Protein AF-A0A970UJW7-F1 (afdb_monomer_lite)

Secondary structure (DSSP, 8-state):
--EEEEE--SHHIIIIIIHHHHHTT-EEEEEES-HHHHHHHHHHSEEEEEEE-SS-EEEEEEESEEEEETT-HHHHHHHHHT-SEEEE-S-TTTHHHHHHHHHHHHHHHHHH-TTS-EEEEE-SS-TTHHHHHHHHHGGGSPTT--HHHHEEEEEEE-----PPPPSS-TTEEEE-S---EEEEGGG-SSPPP--TTEEEESSHHHHHHHIIIIIIHHHHHHHHHHHHH-TT--BHHHHHTSHHHHHHHHHHHHHHHHHHHHH-TTT--HHHHHHHHHHHHHHHT-GGG--BHHHHH--HHHHTSTTSTTHHHHHHHTTTT---HHHHHHHHHHHT-----TTSPPPHHHHHHHHHHTT--HHHHHHHHHT--GGGS-HHHHHHHHHHHHHHTS--EEEE--SSSBHHHHHTTSTT--B--TTTTSS-SS--EEEESS-TT----HHHHHHH-HHHHHTTEEETTT-BPPTT-EEEEE--GGGB--S----PPPGGG-----------S-EEEEEEE-SSEEEEEEEETTTTEEEEEEEEE-GGGGG-SSHHHHHHHHHH-TTHHHHHHHHHHHHHHHHHHHHHHHTT--GGGEEEEEEEE-HHHHHHHHT---GGGSSTTT--S--S-EEEETTTTT-SS-TT-EEEE---SSSS--HHHHHHHHHTTGGGT---EEEEEESSSEEEEEE-SS-EEEEEE---TTTTTSSSTTB--S-TTEEEEEEEEETTEEEEEEGGGPPP-EE-HHHHHHHHHHHHHTTSB-TTS-B---TT-TTEEEETTEEEEEEETTEEEEHHHHHHHHHHHHHHHHHHHHHHHHTT--GGG-SEEEEESTTGGG--HHHHHHHTSS-S--GGGEEE-S-HHHHHHHHHHH-HHHHHHHHHHHHHEEE---TT-HHHHHHHHHHTSPP---

Radius of gyration: 37.45 Å; chains: 1; bounding box: 83×66×112 Å

Structure (mmCIF, N/CA/C/O backbone):
data_AF-A0A970UJW7-F1
#
_entry.id   AF-A0A970UJW7-F1
#
loop_
_atom_site.group_PDB
_atom_site.id
_atom_site.type_symbol
_atom_site.label_atom_id
_atom_site.label_alt_id
_atom_site.label_comp_id
_atom_site.label_asym_id
_atom_site.label_entity_id
_atom_site.label_seq_id
_atom_site.pdbx_PDB_ins_code
_atom_site.Cartn_x
_atom_site.Cartn_y
_atom_site.Cartn_z
_atom_site.occupancy
_atom_site.B_iso_or_equiv
_atom_site.auth_seq_id
_atom_site.auth_comp_id
_atom_site.auth_asym_id
_atom_site.auth_atom_id
_atom_site.pdbx_PDB_model_num
ATOM 1 N N . MET A 1 1 ? 30.690 -14.635 -55.966 1.00 75.75 1 MET A N 1
ATOM 2 C CA . MET A 1 1 ? 30.508 -14.390 -54.520 1.00 75.75 1 MET A CA 1
ATOM 3 C C . MET A 1 1 ? 29.523 -13.245 -54.406 1.00 75.75 1 MET A C 1
ATOM 5 O O . MET A 1 1 ? 29.671 -12.319 -55.196 1.00 75.75 1 MET A O 1
ATOM 9 N N . LYS A 1 2 ? 28.499 -13.342 -53.548 1.00 92.44 2 LYS A N 1
ATOM 10 C CA . LYS A 1 2 ? 27.541 -12.240 -53.379 1.00 92.44 2 LYS A CA 1
ATOM 11 C C . LYS A 1 2 ? 28.240 -11.063 -52.690 1.00 92.44 2 LYS A C 1
ATOM 13 O O . LYS A 1 2 ? 29.113 -11.300 -51.856 1.00 92.44 2 LYS A O 1
ATOM 18 N N . ARG A 1 3 ? 27.886 -9.827 -53.028 1.00 96.19 3 ARG A N 1
ATOM 19 C CA . ARG A 1 3 ? 28.510 -8.606 -52.506 1.00 96.19 3 ARG A CA 1
ATOM 20 C C . ARG A 1 3 ? 27.534 -7.785 -51.673 1.00 96.19 3 ARG A C 1
ATOM 22 O O . ARG A 1 3 ? 26.486 -7.373 -52.171 1.00 96.19 3 ARG A O 1
ATOM 29 N N . LEU A 1 4 ? 27.923 -7.492 -50.434 1.00 97.62 4 LEU A N 1
ATOM 30 C CA . LEU A 1 4 ? 27.293 -6.465 -49.607 1.00 97.62 4 LEU A CA 1
ATOM 31 C C . LEU A 1 4 ? 28.102 -5.174 -49.736 1.00 97.62 4 LEU A C 1
ATOM 33 O O . LEU A 1 4 ? 29.310 -5.170 -49.497 1.00 97.62 4 LEU A O 1
ATOM 37 N N . VAL A 1 5 ? 27.427 -4.066 -50.022 1.00 98.31 5 VAL A N 1
ATOM 38 C CA . VAL A 1 5 ? 27.988 -2.732 -49.789 1.00 98.31 5 VAL A CA 1
ATOM 39 C C . VAL A 1 5 ? 27.398 -2.181 -48.494 1.00 98.31 5 VAL A C 1
ATOM 41 O O . VAL A 1 5 ? 26.182 -2.102 -48.354 1.00 98.31 5 VAL A O 1
ATOM 44 N N . GLN A 1 6 ? 28.247 -1.813 -47.539 1.00 97.88 6 GLN A N 1
ATOM 45 C CA . GLN A 1 6 ? 27.854 -1.257 -46.243 1.00 97.88 6 GLN A CA 1
ATOM 46 C C . GLN A 1 6 ? 28.315 0.201 -46.152 1.00 97.88 6 GLN A C 1
ATOM 48 O O . GLN A 1 6 ? 29.497 0.487 -45.954 1.00 97.88 6 GLN A O 1
ATOM 53 N N . TRP A 1 7 ? 27.379 1.140 -46.288 1.00 97.44 7 TRP A N 1
ATOM 54 C CA . TRP A 1 7 ? 27.663 2.565 -46.163 1.00 97.44 7 TRP A CA 1
ATOM 55 C C . TRP A 1 7 ? 27.687 2.975 -44.691 1.00 97.44 7 TRP A C 1
ATOM 57 O O . TRP A 1 7 ? 26.668 2.940 -44.001 1.00 97.44 7 TRP A O 1
ATOM 67 N N . GLY A 1 8 ? 28.862 3.379 -44.218 1.00 95.56 8 GLY A N 1
ATOM 68 C CA . GLY A 1 8 ? 29.163 3.633 -42.817 1.00 95.56 8 GLY A CA 1
ATOM 69 C C . GLY A 1 8 ? 29.871 2.431 -42.209 1.00 95.56 8 GLY A C 1
ATOM 70 O O . GLY A 1 8 ? 29.252 1.399 -41.936 1.00 95.56 8 GLY A O 1
ATOM 71 N N . ALA A 1 9 ? 31.168 2.586 -41.961 1.00 94.31 9 ALA A N 1
ATOM 72 C CA . ALA A 1 9 ? 32.013 1.586 -41.330 1.00 94.31 9 ALA A CA 1
ATOM 73 C C . ALA A 1 9 ? 32.085 1.781 -39.812 1.00 94.31 9 ALA A C 1
ATOM 75 O O . ALA A 1 9 ? 33.018 1.297 -39.196 1.00 94.31 9 ALA A O 1
ATOM 76 N N . GLY A 1 10 ? 31.145 2.492 -39.184 1.00 90.62 10 GLY A N 1
ATOM 77 C CA . GLY A 1 10 ? 31.131 2.711 -37.736 1.00 90.62 10 GLY A CA 1
ATOM 78 C C . GLY A 1 10 ? 30.776 1.461 -36.920 1.00 90.62 10 GLY A C 1
ATOM 79 O O . GLY A 1 10 ? 30.795 0.330 -37.407 1.00 90.62 10 GLY A O 1
ATOM 80 N N . ASN A 1 11 ? 30.388 1.680 -35.661 1.00 88.56 11 ASN A N 1
ATOM 81 C CA . ASN A 1 11 ? 30.109 0.608 -34.703 1.00 88.56 11 ASN A CA 1
ATOM 82 C C . ASN A 1 11 ? 29.114 -0.438 -35.232 1.00 88.56 11 ASN A C 1
ATOM 84 O O . ASN A 1 11 ? 29.439 -1.621 -35.258 1.00 88.56 11 ASN A O 1
ATOM 88 N N . ILE A 1 12 ? 27.929 -0.017 -35.687 1.00 90.56 12 ILE A N 1
ATOM 89 C CA . ILE A 1 12 ? 26.898 -0.928 -36.220 1.00 90.56 12 ILE A CA 1
ATOM 90 C C . ILE A 1 12 ? 27.333 -1.554 -37.551 1.00 90.56 12 ILE A C 1
ATOM 92 O O . ILE A 1 12 ? 27.128 -2.747 -37.766 1.00 90.56 12 ILE A O 1
ATOM 96 N N . GLY A 1 13 ? 27.994 -0.782 -38.415 1.00 93.56 13 GLY A N 1
ATOM 97 C CA . GLY A 1 13 ? 28.493 -1.274 -39.696 1.00 93.56 13 GLY A CA 1
ATOM 98 C C . GLY A 1 13 ? 29.444 -2.459 -39.529 1.00 93.56 13 GLY A C 1
ATOM 99 O O . GLY A 1 13 ? 29.228 -3.498 -40.146 1.00 93.56 13 GLY A O 1
ATOM 100 N N . ARG A 1 14 ? 30.462 -2.342 -38.665 1.00 93.50 14 ARG A N 1
ATOM 101 C CA . ARG A 1 14 ? 31.466 -3.403 -38.457 1.00 93.50 14 ARG A CA 1
ATOM 102 C C . ARG A 1 14 ? 31.015 -4.481 -37.475 1.00 93.50 14 ARG A C 1
ATOM 104 O O . ARG A 1 14 ? 31.107 -5.663 -37.787 1.00 93.50 14 ARG A O 1
ATOM 111 N N . SER A 1 15 ? 30.506 -4.114 -36.300 1.00 90.81 15 SER A N 1
ATOM 112 C CA . SER A 1 15 ? 30.177 -5.105 -35.258 1.00 90.81 15 SER A CA 1
ATOM 113 C C . SER A 1 15 ? 28.852 -5.841 -35.478 1.00 90.81 15 SER A C 1
ATOM 115 O O . SER A 1 15 ? 28.476 -6.669 -34.654 1.00 90.81 15 SER A O 1
ATOM 117 N N . PHE A 1 16 ? 28.105 -5.510 -36.537 1.00 92.25 16 PHE A N 1
ATOM 118 C CA . PHE A 1 16 ? 26.805 -6.120 -36.784 1.00 92.25 16 PHE A CA 1
ATOM 119 C C . PHE A 1 16 ? 26.574 -6.454 -38.255 1.00 92.25 16 PHE A C 1
ATOM 121 O O . PHE A 1 16 ? 26.689 -7.618 -38.626 1.00 92.25 16 PHE A O 1
ATOM 128 N N . ILE A 1 17 ? 26.297 -5.466 -39.112 1.00 94.31 17 ILE A N 1
ATOM 129 C CA . ILE A 1 17 ? 25.875 -5.751 -40.493 1.00 94.31 17 ILE A CA 1
ATOM 130 C C . ILE A 1 17 ? 27.000 -6.418 -41.292 1.00 94.31 17 ILE A C 1
ATOM 132 O O . ILE A 1 17 ? 26.818 -7.505 -41.836 1.00 94.31 17 ILE A O 1
ATOM 136 N N . GLY A 1 18 ? 28.187 -5.809 -41.314 1.00 94.56 18 GLY A N 1
ATOM 137 C CA . GLY A 1 18 ? 29.350 -6.360 -42.003 1.00 94.56 18 GLY A CA 1
ATOM 138 C C . GLY A 1 18 ? 29.734 -7.739 -41.472 1.00 94.56 18 GLY A C 1
ATOM 139 O O . GLY A 1 18 ? 29.994 -8.642 -42.261 1.00 94.56 18 GLY A O 1
ATOM 140 N N . GLN A 1 19 ? 29.665 -7.937 -40.152 1.00 93.62 19 GLN A N 1
ATOM 141 C CA . GLN A 1 19 ? 29.928 -9.230 -39.523 1.00 93.62 19 GLN A CA 1
ATOM 142 C C . GLN A 1 19 ? 28.937 -10.311 -39.981 1.00 93.62 19 GLN A C 1
ATOM 144 O O . GLN A 1 19 ? 29.374 -11.400 -40.352 1.00 93.62 19 GLN A O 1
ATOM 149 N N . ILE A 1 20 ? 27.625 -10.036 -39.964 1.00 94.00 20 ILE A N 1
ATOM 150 C CA . ILE A 1 20 ? 26.590 -11.002 -40.375 1.00 94.00 20 ILE A CA 1
ATOM 151 C C . ILE A 1 20 ? 26.836 -11.452 -41.813 1.00 94.00 20 ILE A C 1
ATOM 153 O O . ILE A 1 20 ? 26.930 -12.647 -42.087 1.00 94.00 20 ILE A O 1
ATOM 157 N N . PHE A 1 21 ? 26.981 -10.505 -42.736 1.00 95.31 21 PHE A N 1
ATOM 158 C CA . PHE A 1 21 ? 27.088 -10.837 -44.153 1.00 95.31 21 PHE A CA 1
ATOM 159 C C . PHE A 1 21 ? 28.432 -11.492 -44.495 1.00 95.31 21 PHE A C 1
ATOM 161 O O . PHE A 1 21 ? 28.446 -12.495 -45.210 1.00 95.31 21 PHE A O 1
ATOM 168 N N . ALA A 1 22 ? 29.550 -11.012 -43.940 1.00 94.12 22 ALA A N 1
ATOM 169 C CA . ALA A 1 22 ? 30.861 -11.625 -44.165 1.00 94.12 22 ALA A CA 1
ATOM 170 C C . ALA A 1 22 ? 30.903 -13.089 -43.688 1.00 94.12 22 ALA A C 1
ATOM 172 O O . ALA A 1 22 ? 31.384 -13.966 -44.409 1.00 94.12 22 ALA A O 1
ATOM 173 N N . ARG A 1 23 ? 30.331 -13.387 -42.510 1.00 92.06 23 ARG A N 1
ATOM 174 C CA . ARG A 1 23 ? 30.254 -14.762 -41.973 1.00 92.06 23 ARG A CA 1
ATOM 175 C C . ARG A 1 23 ? 29.364 -15.685 -42.800 1.00 92.06 23 ARG A C 1
ATOM 177 O O . ARG A 1 23 ? 29.604 -16.888 -42.827 1.00 92.06 23 ARG A O 1
ATOM 184 N N . ASN A 1 24 ? 28.381 -15.125 -43.497 1.00 93.12 24 ASN A N 1
ATOM 185 C CA . ASN A 1 24 ? 27.511 -15.852 -44.419 1.00 93.12 24 ASN A CA 1
ATOM 186 C C . ASN A 1 24 ? 28.044 -15.828 -45.873 1.00 93.12 24 ASN A C 1
ATOM 188 O O . ASN A 1 24 ? 27.298 -16.065 -46.822 1.00 93.12 24 ASN A O 1
ATOM 192 N N . GLY A 1 25 ? 29.345 -15.566 -46.062 1.00 93.06 25 GLY A N 1
ATOM 193 C CA . GLY A 1 25 ? 30.046 -15.749 -47.337 1.00 93.06 25 GLY A CA 1
ATOM 194 C C . GLY A 1 25 ? 29.919 -14.598 -48.338 1.00 93.06 25 GLY A C 1
ATOM 195 O O . GLY A 1 25 ? 30.196 -14.801 -49.524 1.00 93.06 25 GLY A O 1
ATOM 196 N N . TYR A 1 26 ? 29.507 -13.407 -47.895 1.00 95.56 26 TYR A N 1
ATOM 197 C CA . TYR A 1 26 ? 29.498 -12.211 -48.739 1.00 95.56 26 TYR A CA 1
ATOM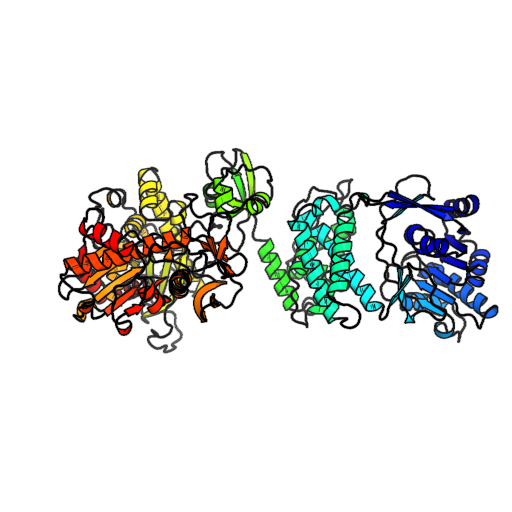 198 C C . TYR A 1 26 ? 30.879 -11.544 -48.781 1.00 95.56 26 TYR A C 1
ATOM 200 O O . TYR A 1 26 ? 31.595 -11.499 -47.785 1.00 95.56 26 TYR A O 1
ATOM 208 N N . ASP A 1 27 ? 31.217 -10.979 -49.939 1.00 96.62 27 ASP A N 1
ATOM 209 C CA . ASP A 1 27 ? 32.275 -9.975 -50.093 1.00 96.62 27 ASP A CA 1
ATOM 210 C C . ASP A 1 27 ? 31.738 -8.639 -49.556 1.00 96.62 27 ASP A C 1
ATOM 212 O O . ASP A 1 27 ? 30.766 -8.108 -50.104 1.00 96.62 27 ASP A O 1
ATOM 216 N N . VAL A 1 28 ? 32.303 -8.124 -48.460 1.00 97.75 28 VAL A N 1
ATOM 217 C CA . VAL A 1 28 ? 31.799 -6.904 -47.803 1.00 97.75 28 VAL A CA 1
ATOM 218 C C . VAL A 1 28 ? 32.667 -5.705 -48.166 1.00 97.75 28 VAL A C 1
ATOM 220 O O . VAL A 1 28 ? 33.861 -5.659 -47.865 1.00 97.75 28 VAL A O 1
ATOM 223 N N . VAL A 1 29 ? 32.047 -4.696 -48.775 1.00 98.25 29 VAL A N 1
ATOM 224 C CA . VAL A 1 29 ? 32.692 -3.432 -49.139 1.00 98.25 29 VAL A CA 1
ATOM 225 C C . VAL A 1 29 ? 32.125 -2.310 -48.277 1.00 98.25 29 VAL A C 1
ATOM 227 O O . VAL A 1 29 ? 30.959 -1.938 -48.411 1.00 98.25 29 VAL A O 1
ATOM 230 N N . PHE A 1 30 ? 32.947 -1.752 -47.396 1.00 98.25 30 PHE A N 1
ATOM 231 C CA . PHE A 1 30 ? 32.583 -0.590 -46.593 1.00 98.25 30 PHE A CA 1
ATOM 232 C C . PHE A 1 30 ? 32.739 0.712 -47.383 1.00 98.25 30 PHE A C 1
ATOM 234 O O . PHE A 1 30 ? 33.662 0.848 -48.182 1.00 98.25 30 PHE A O 1
ATOM 241 N N . ILE A 1 31 ? 31.882 1.698 -47.126 1.00 98.00 31 ILE A N 1
ATOM 242 C CA . ILE A 1 31 ? 32.073 3.081 -47.588 1.00 98.00 31 ILE A CA 1
ATOM 243 C C . ILE A 1 31 ? 32.186 3.979 -46.359 1.00 98.00 31 ILE A C 1
ATOM 245 O O . ILE A 1 31 ? 31.243 4.042 -45.568 1.00 98.00 31 ILE A O 1
ATOM 249 N N . ASP A 1 32 ? 33.309 4.680 -46.203 1.00 96.25 32 ASP A N 1
ATOM 250 C CA . ASP A 1 32 ? 33.525 5.609 -45.088 1.00 96.25 32 ASP A CA 1
ATOM 251 C C . ASP A 1 32 ? 34.419 6.791 -45.492 1.00 96.25 32 ASP A C 1
ATOM 253 O O . ASP A 1 32 ? 35.177 6.705 -46.456 1.00 96.25 32 ASP A O 1
ATOM 257 N N . ILE A 1 33 ? 34.308 7.906 -44.774 1.00 94.44 33 ILE A N 1
ATOM 258 C CA . ILE A 1 33 ? 35.122 9.112 -44.995 1.00 94.44 33 ILE A CA 1
ATOM 259 C C . ILE A 1 33 ? 36.396 9.119 -44.141 1.00 94.44 33 ILE A C 1
ATOM 261 O O . ILE A 1 33 ? 37.294 9.922 -44.395 1.00 94.44 33 ILE A O 1
ATOM 265 N N . ASP A 1 34 ? 36.485 8.252 -43.127 1.00 94.19 34 ASP A N 1
ATOM 266 C CA . ASP A 1 34 ? 37.710 8.055 -42.356 1.00 94.19 34 ASP A CA 1
ATOM 267 C C . ASP A 1 34 ? 38.746 7.302 -43.206 1.00 94.19 34 ASP A C 1
ATOM 269 O O . ASP A 1 34 ? 38.757 6.072 -43.300 1.00 94.19 34 ASP A O 1
ATOM 273 N N . THR A 1 35 ? 39.634 8.062 -43.847 1.00 93.19 35 THR A N 1
ATOM 274 C CA . THR A 1 35 ? 40.662 7.522 -44.743 1.00 93.19 35 THR A CA 1
ATOM 275 C C . THR A 1 35 ? 41.664 6.623 -44.019 1.00 93.19 35 THR A C 1
ATOM 277 O O . THR A 1 35 ? 42.193 5.691 -44.629 1.00 93.19 35 THR A O 1
ATOM 280 N N . THR A 1 36 ? 41.908 6.834 -42.722 1.00 93.50 36 THR A N 1
ATOM 281 C CA . THR A 1 36 ? 42.771 5.957 -41.921 1.00 93.50 36 THR A CA 1
ATOM 282 C C . THR A 1 36 ? 42.134 4.580 -41.780 1.00 93.50 36 THR A C 1
ATOM 284 O O . THR A 1 36 ? 42.780 3.573 -42.076 1.00 93.50 36 THR A O 1
ATOM 287 N N . LEU A 1 37 ? 40.856 4.530 -41.408 1.00 93.62 37 LEU A N 1
ATOM 288 C CA . LEU A 1 37 ? 40.106 3.280 -41.308 1.00 93.62 37 LEU A CA 1
ATOM 289 C C . LEU A 1 37 ? 39.990 2.562 -42.662 1.00 93.62 37 LEU A C 1
ATOM 291 O O . LEU A 1 37 ? 40.196 1.349 -42.731 1.00 93.62 37 LEU A O 1
ATOM 295 N N . VAL A 1 38 ? 39.690 3.299 -43.736 1.00 96.12 38 VAL A N 1
ATOM 296 C CA . VAL A 1 38 ? 39.583 2.751 -45.100 1.00 96.12 38 VAL A CA 1
ATOM 297 C C . VAL A 1 38 ? 40.887 2.072 -45.522 1.00 96.12 38 VAL A C 1
ATOM 299 O O . VAL A 1 38 ? 40.869 0.945 -46.023 1.00 96.12 38 VAL A O 1
ATOM 302 N N . ASN A 1 39 ? 42.027 2.726 -45.290 1.00 95.75 39 ASN A N 1
ATOM 303 C CA . ASN A 1 39 ? 43.335 2.166 -45.627 1.00 95.75 39 ASN A CA 1
ATOM 304 C C . ASN A 1 39 ? 43.634 0.900 -44.816 1.00 95.75 39 ASN A C 1
ATOM 306 O O . ASN A 1 39 ? 44.050 -0.103 -45.394 1.00 95.75 39 ASN A O 1
ATOM 310 N N . LEU A 1 40 ? 43.351 0.911 -43.510 1.00 95.62 40 LEU A N 1
ATOM 311 C CA . LEU A 1 40 ? 43.573 -0.243 -42.635 1.00 95.62 40 LEU A CA 1
ATOM 312 C C . LEU A 1 40 ? 42.713 -1.455 -43.026 1.00 95.62 40 LEU A C 1
ATOM 314 O O . LEU A 1 40 ? 43.224 -2.575 -43.078 1.00 95.62 40 LEU A O 1
ATOM 318 N N . LEU A 1 41 ? 41.433 -1.246 -43.358 1.00 96.06 41 LEU A N 1
ATOM 319 C CA . LEU A 1 41 ? 40.545 -2.314 -43.839 1.00 96.06 41 LEU A CA 1
ATOM 320 C C . LEU A 1 41 ? 41.042 -2.920 -45.159 1.00 96.06 41 LEU A C 1
ATOM 322 O O . LEU A 1 41 ? 40.977 -4.135 -45.345 1.00 96.06 41 LEU A O 1
ATOM 326 N N . ASN A 1 42 ? 41.571 -2.097 -46.067 1.00 96.69 42 ASN A N 1
ATOM 327 C CA . ASN A 1 42 ? 42.113 -2.563 -47.345 1.00 96.69 42 ASN A CA 1
ATOM 328 C C . ASN A 1 42 ? 43.459 -3.286 -47.214 1.00 96.69 42 ASN A C 1
ATOM 330 O O . ASN A 1 42 ? 43.709 -4.231 -47.969 1.00 96.69 42 ASN A O 1
ATOM 334 N N . GLU A 1 43 ? 44.304 -2.852 -46.276 1.00 95.94 43 GLU A N 1
ATOM 335 C CA . GLU A 1 43 ? 45.595 -3.471 -45.972 1.00 95.94 43 GLU A CA 1
ATOM 336 C C . GLU A 1 43 ? 45.406 -4.847 -45.327 1.00 95.94 43 GLU A C 1
ATOM 338 O O . GLU A 1 43 ? 45.960 -5.836 -45.808 1.00 95.94 43 GLU A O 1
ATOM 343 N N . ARG A 1 44 ? 44.593 -4.929 -44.265 1.00 94.44 44 ARG A N 1
ATOM 344 C CA . ARG A 1 44 ? 44.440 -6.166 -43.483 1.00 94.44 44 ARG A CA 1
ATOM 345 C C . ARG A 1 44 ? 43.386 -7.123 -44.027 1.00 94.44 44 ARG A C 1
ATOM 347 O O . ARG A 1 44 ? 43.400 -8.298 -43.663 1.00 94.44 44 ARG A O 1
ATOM 354 N N . ARG A 1 45 ? 42.459 -6.636 -44.864 1.00 95.69 45 ARG A N 1
ATOM 355 C CA . ARG A 1 45 ? 41.323 -7.401 -45.429 1.00 95.69 45 ARG A CA 1
ATOM 356 C C . ARG A 1 45 ? 40.470 -8.124 -44.378 1.00 95.69 45 ARG A C 1
ATOM 358 O O . ARG A 1 45 ? 39.737 -9.061 -44.700 1.00 95.69 45 ARG A O 1
ATOM 365 N N . SER A 1 46 ? 40.584 -7.693 -43.125 1.00 95.75 46 SER A N 1
ATOM 366 C CA . SER A 1 46 ? 39.973 -8.305 -41.954 1.00 95.75 46 SER A CA 1
ATOM 367 C C . SER A 1 46 ? 39.886 -7.309 -40.796 1.00 95.75 46 SER A C 1
ATOM 369 O O . SER A 1 46 ? 40.615 -6.313 -40.764 1.00 95.75 46 SER A O 1
ATOM 371 N N . TYR A 1 47 ? 38.983 -7.569 -39.854 1.00 95.06 47 TYR A N 1
ATOM 372 C CA . TYR A 1 47 ? 38.888 -6.876 -38.567 1.00 95.06 47 TYR A CA 1
ATOM 373 C C . TYR A 1 47 ? 38.338 -7.830 -37.501 1.00 95.06 47 TYR A C 1
ATOM 375 O O . TYR A 1 47 ? 37.816 -8.898 -37.817 1.00 95.06 47 TYR A O 1
ATOM 383 N N . THR A 1 48 ? 38.440 -7.444 -36.236 1.00 93.00 48 THR A N 1
ATOM 384 C CA . THR A 1 48 ? 38.109 -8.299 -35.096 1.00 93.00 48 THR A CA 1
ATOM 385 C C . THR A 1 48 ? 36.899 -7.759 -34.345 1.00 93.00 48 THR A C 1
ATOM 387 O O . THR A 1 48 ? 36.828 -6.566 -34.047 1.00 93.00 48 THR A O 1
ATOM 390 N N . VAL A 1 49 ? 35.958 -8.638 -33.998 1.00 90.69 49 VAL A N 1
ATOM 391 C CA . VAL A 1 49 ? 34.845 -8.343 -33.089 1.00 90.69 49 VAL A CA 1
ATOM 392 C C . VAL A 1 49 ? 34.990 -9.183 -31.823 1.00 90.69 49 VAL A C 1
ATOM 394 O O . VAL A 1 49 ? 34.817 -10.397 -31.846 1.00 90.69 49 VAL A O 1
ATOM 397 N N . GLU A 1 50 ? 35.306 -8.533 -30.714 1.00 88.19 50 GLU A N 1
ATOM 398 C CA . GLU A 1 50 ? 35.318 -9.099 -29.370 1.00 88.19 50 GLU A CA 1
ATOM 399 C C . GLU A 1 50 ? 33.897 -9.088 -28.800 1.00 88.19 50 GLU A C 1
ATOM 401 O O . GLU A 1 50 ? 33.322 -8.037 -28.491 1.00 88.19 50 GLU A O 1
ATOM 406 N N . ILE A 1 51 ? 33.324 -10.277 -28.665 1.00 85.62 51 ILE A N 1
ATOM 407 C CA . ILE A 1 51 ? 32.043 -10.496 -28.014 1.00 85.62 51 ILE A CA 1
ATOM 408 C C . ILE A 1 51 ? 32.255 -10.464 -26.503 1.00 85.62 51 ILE A C 1
ATOM 410 O O . ILE A 1 51 ? 32.971 -11.301 -25.951 1.00 85.62 51 ILE A O 1
ATOM 414 N N . VAL A 1 52 ? 31.629 -9.489 -25.843 1.00 81.19 52 VAL A N 1
ATOM 415 C CA . VAL A 1 52 ? 31.792 -9.239 -24.410 1.00 81.19 52 VAL A CA 1
ATOM 416 C C . VAL A 1 52 ? 30.532 -9.562 -23.615 1.00 81.19 52 VAL A C 1
ATOM 418 O O . VAL A 1 52 ? 29.454 -9.007 -23.837 1.00 81.19 52 VAL A O 1
ATOM 421 N N . SER A 1 53 ? 30.690 -10.456 -22.646 1.00 79.69 53 SER A N 1
ATOM 422 C CA . SER A 1 53 ? 29.720 -10.727 -21.588 1.00 79.69 53 SER A CA 1
ATOM 423 C C . SER A 1 53 ? 30.432 -11.215 -20.329 1.00 79.69 53 SER A C 1
ATOM 425 O O . SER A 1 53 ? 31.625 -11.514 -20.377 1.00 79.69 53 SER A O 1
ATOM 427 N N . ASP A 1 54 ? 29.705 -11.326 -19.220 1.00 72.69 54 ASP A N 1
ATOM 428 C CA . ASP A 1 54 ? 30.267 -11.802 -17.950 1.00 72.69 54 ASP A CA 1
ATOM 429 C C . ASP A 1 54 ? 30.751 -13.264 -18.005 1.00 72.69 54 ASP A C 1
ATOM 431 O O . ASP A 1 54 ? 31.601 -13.666 -17.213 1.00 72.69 54 ASP A O 1
ATOM 435 N N . THR A 1 55 ? 30.247 -14.065 -18.952 1.00 63.19 55 THR A N 1
ATOM 436 C CA . THR A 1 55 ? 30.535 -15.509 -19.059 1.00 63.19 55 THR A CA 1
ATOM 437 C C . THR A 1 55 ? 31.178 -15.927 -20.382 1.00 63.19 55 THR A C 1
ATOM 439 O O . THR A 1 55 ? 31.863 -16.948 -20.432 1.00 63.19 55 THR A O 1
ATOM 442 N N . VAL A 1 56 ? 30.989 -15.151 -21.451 1.00 63.22 56 VAL A N 1
ATOM 443 C CA . VAL A 1 56 ? 31.515 -15.423 -22.796 1.00 63.22 56 VAL A CA 1
ATOM 444 C C . VAL A 1 56 ? 32.499 -14.329 -23.195 1.00 63.22 56 VAL A C 1
ATOM 446 O O . VAL A 1 56 ? 32.129 -13.156 -23.283 1.00 63.22 56 VAL A O 1
ATOM 449 N N . GLN A 1 57 ? 33.731 -14.747 -23.485 1.00 67.06 57 GLN A N 1
ATOM 450 C CA . GLN A 1 57 ? 34.724 -13.977 -24.228 1.00 67.06 57 GLN A CA 1
ATOM 451 C C . GLN A 1 57 ? 35.025 -14.737 -25.520 1.00 67.06 57 GLN A C 1
ATOM 453 O O . GLN A 1 57 ? 35.771 -15.715 -25.519 1.00 67.06 57 GLN A O 1
ATOM 458 N N . GLU A 1 58 ? 34.388 -14.320 -26.611 1.00 83.50 58 GLU A N 1
ATOM 459 C CA . GLU A 1 58 ? 34.614 -14.879 -27.946 1.00 83.50 58 GLU A CA 1
ATOM 460 C C . GLU A 1 58 ? 35.201 -13.789 -28.840 1.00 83.50 58 GLU A C 1
ATOM 462 O O . GLU A 1 58 ? 34.718 -12.659 -28.862 1.00 83.50 58 GLU A O 1
ATOM 467 N N . THR A 1 59 ? 36.234 -14.126 -29.601 1.00 86.56 59 THR A N 1
ATOM 468 C CA . THR A 1 59 ? 36.818 -13.225 -30.592 1.00 86.56 59 THR A CA 1
ATOM 469 C C . THR A 1 59 ? 36.446 -13.727 -31.977 1.00 86.56 59 THR A C 1
ATOM 471 O O . THR A 1 59 ? 36.809 -14.837 -32.361 1.00 86.56 59 THR A O 1
ATOM 474 N N . ILE A 1 60 ? 35.727 -12.903 -32.734 1.00 89.38 60 ILE A N 1
ATOM 475 C CA . ILE A 1 60 ? 35.290 -13.215 -34.092 1.00 89.38 60 ILE A CA 1
ATOM 476 C C . ILE A 1 60 ? 36.170 -12.444 -35.068 1.00 89.38 60 ILE A C 1
ATOM 478 O O . ILE A 1 60 ? 36.133 -11.215 -35.119 1.00 89.38 60 ILE A O 1
ATOM 482 N N . GLU A 1 61 ? 36.943 -13.168 -35.869 1.00 92.69 61 GLU A N 1
ATOM 483 C CA . GLU A 1 61 ? 37.688 -12.586 -36.980 1.00 92.69 61 GLU A CA 1
ATOM 484 C C . GLU A 1 61 ? 36.773 -12.473 -38.205 1.00 92.69 61 GLU A C 1
ATOM 486 O O . GLU A 1 61 ? 36.266 -13.469 -38.727 1.00 92.69 61 GLU A O 1
ATOM 491 N N . VAL A 1 62 ? 36.530 -11.245 -38.656 1.00 94.19 62 VAL A N 1
ATOM 492 C CA . VAL A 1 62 ? 35.739 -10.958 -39.852 1.00 94.19 62 VAL A CA 1
ATOM 493 C C . VAL A 1 62 ? 36.694 -10.765 -41.019 1.00 94.19 62 VAL A C 1
ATOM 495 O O . VAL A 1 62 ? 37.452 -9.801 -41.047 1.00 94.19 62 VAL A O 1
ATOM 498 N N . GLN A 1 63 ? 36.654 -11.684 -41.979 1.00 93.88 63 GLN A N 1
ATOM 499 C CA . GLN A 1 63 ? 37.514 -11.697 -43.166 1.00 93.88 63 GLN A CA 1
ATOM 500 C C . GLN A 1 63 ? 36.716 -11.346 -44.432 1.00 93.88 63 GLN A C 1
ATOM 502 O O . GLN A 1 63 ? 35.494 -11.218 -44.389 1.00 93.88 63 GLN A O 1
ATOM 507 N N . ASN A 1 64 ? 37.404 -11.230 -45.573 1.00 92.19 64 ASN A N 1
ATOM 508 C CA . ASN A 1 64 ? 36.816 -10.900 -46.881 1.00 92.19 64 ASN A CA 1
ATOM 509 C C . ASN A 1 64 ? 36.147 -9.523 -46.910 1.00 92.19 64 ASN A C 1
ATOM 511 O O . ASN A 1 64 ? 35.047 -9.351 -47.440 1.00 92.19 64 ASN A O 1
ATOM 515 N N . VAL A 1 65 ? 36.838 -8.537 -46.336 1.00 96.56 65 VAL A N 1
ATOM 516 C CA . VAL A 1 65 ? 36.370 -7.153 -46.322 1.00 96.56 65 VAL A CA 1
ATOM 517 C C . VAL A 1 65 ? 37.308 -6.223 -47.079 1.00 96.56 65 VAL A C 1
ATOM 519 O O . VAL A 1 65 ? 38.514 -6.458 -47.192 1.0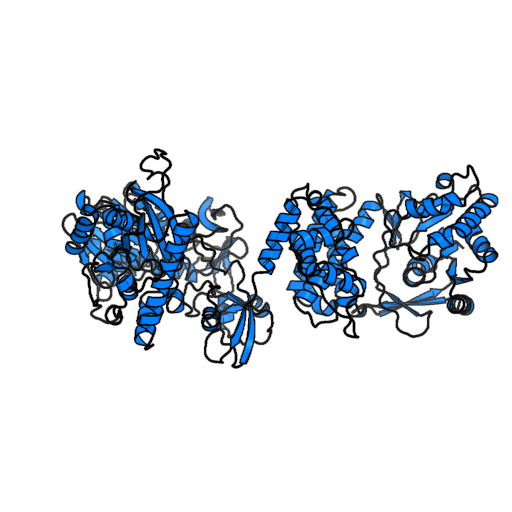0 96.56 65 VAL A O 1
ATOM 522 N N . SER A 1 66 ? 36.741 -5.146 -47.603 1.00 97.38 66 SER A N 1
ATOM 523 C CA . SER A 1 66 ? 37.463 -4.027 -48.209 1.00 97.38 66 SER A CA 1
ATOM 524 C C . SER A 1 66 ? 36.713 -2.724 -47.946 1.00 97.38 66 SER A C 1
ATOM 526 O O . SER A 1 66 ? 35.602 -2.741 -47.413 1.00 97.38 66 SER A O 1
ATOM 528 N N . ALA A 1 67 ? 37.315 -1.586 -48.279 1.00 97.44 67 ALA A N 1
ATOM 529 C CA . ALA A 1 67 ? 36.710 -0.282 -48.058 1.00 97.44 67 ALA A CA 1
ATOM 530 C C . ALA A 1 67 ? 36.964 0.690 -49.217 1.00 97.44 67 ALA A C 1
ATOM 532 O O . ALA A 1 67 ? 38.001 0.651 -49.882 1.00 97.44 67 ALA A O 1
ATOM 533 N N . VAL A 1 68 ? 36.017 1.595 -49.430 1.00 97.38 68 VAL A N 1
ATOM 534 C CA . VAL A 1 68 ? 36.069 2.680 -50.407 1.00 97.38 68 VAL A CA 1
ATOM 535 C C . VAL A 1 68 ? 35.996 4.010 -49.666 1.00 97.38 68 VAL A C 1
ATOM 537 O O . VAL A 1 68 ? 35.156 4.193 -48.785 1.00 97.38 68 VAL A O 1
ATOM 540 N N . ASP A 1 69 ? 36.864 4.943 -50.054 1.00 96.25 69 ASP A N 1
ATOM 541 C CA . ASP A 1 69 ? 36.804 6.326 -49.587 1.00 96.25 69 ASP A CA 1
ATOM 542 C C . ASP A 1 69 ? 35.502 6.976 -50.078 1.00 96.25 69 ASP A C 1
ATOM 544 O O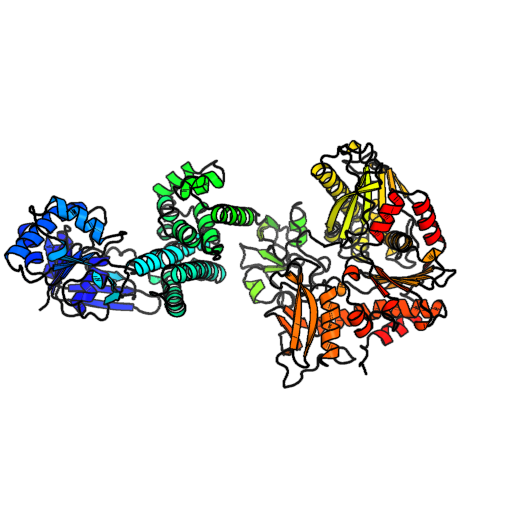 . ASP A 1 69 ? 35.286 7.146 -51.281 1.00 96.25 69 ASP A O 1
ATOM 548 N N . GLY A 1 70 ? 34.639 7.350 -49.135 1.00 93.31 70 GLY A N 1
ATOM 549 C CA . GLY A 1 70 ? 33.335 7.956 -49.389 1.00 93.31 70 GLY A CA 1
ATOM 550 C C . GLY A 1 70 ? 33.396 9.313 -50.094 1.00 93.31 70 GLY A C 1
ATOM 551 O O . GLY A 1 70 ? 32.379 9.769 -50.617 1.00 93.31 70 GLY A O 1
ATOM 552 N N . THR A 1 71 ? 34.565 9.957 -50.144 1.00 92.81 71 THR A N 1
ATOM 553 C CA . THR A 1 71 ? 34.785 11.188 -50.918 1.00 92.81 71 THR A CA 1
ATOM 554 C C . THR A 1 71 ? 35.053 10.913 -52.402 1.00 92.81 71 THR A C 1
ATOM 556 O O . THR A 1 71 ? 34.833 11.788 -53.245 1.00 92.81 71 THR A O 1
ATOM 559 N N . ASN A 1 72 ? 35.457 9.687 -52.757 1.00 96.06 72 ASN A N 1
ATOM 560 C CA . ASN A 1 72 ? 35.667 9.265 -54.137 1.00 96.06 72 ASN A CA 1
ATOM 561 C C . ASN A 1 72 ? 34.351 8.787 -54.766 1.00 96.06 72 ASN A C 1
ATOM 563 O O . ASN A 1 72 ? 34.025 7.598 -54.773 1.00 96.06 72 ASN A O 1
ATOM 567 N N . GLN A 1 73 ? 33.606 9.732 -55.342 1.00 96.00 73 GLN A N 1
ATOM 568 C CA . GLN A 1 73 ? 32.285 9.478 -55.924 1.00 96.00 73 GLN A CA 1
ATOM 569 C C . GLN A 1 73 ? 32.282 8.345 -56.960 1.00 96.00 73 GLN A C 1
ATOM 571 O O . GLN A 1 73 ? 31.403 7.489 -56.919 1.00 96.00 73 GLN A O 1
ATOM 576 N N . ALA A 1 74 ? 33.276 8.295 -57.853 1.00 96.38 74 ALA A N 1
ATOM 577 C CA . ALA A 1 74 ? 33.348 7.270 -58.896 1.00 96.38 74 ALA A CA 1
ATOM 578 C C . ALA A 1 74 ? 33.540 5.861 -58.310 1.00 96.38 74 ALA A C 1
ATOM 580 O O . ALA A 1 74 ? 32.923 4.901 -58.773 1.00 96.38 74 ALA A O 1
ATOM 581 N N . ALA A 1 75 ? 34.363 5.732 -57.265 1.00 96.12 75 ALA A N 1
ATOM 582 C CA . ALA A 1 75 ? 34.567 4.457 -56.585 1.00 96.12 75 ALA A CA 1
ATOM 583 C C . ALA A 1 75 ? 33.317 4.017 -55.804 1.00 96.12 75 ALA A C 1
ATOM 585 O O . ALA A 1 75 ? 32.950 2.844 -55.860 1.00 96.12 75 ALA A O 1
ATOM 586 N N . VAL A 1 76 ? 32.636 4.953 -55.131 1.00 97.44 76 VAL A N 1
ATOM 587 C CA . VAL A 1 76 ? 31.376 4.691 -54.411 1.00 97.44 76 VAL A CA 1
ATOM 588 C C . VAL A 1 76 ? 30.286 4.207 -55.366 1.00 97.44 76 VAL A C 1
ATOM 590 O O . VAL A 1 76 ? 29.663 3.173 -55.120 1.00 97.44 76 VAL A O 1
ATOM 593 N N . ILE A 1 77 ? 30.089 4.916 -56.479 1.00 97.56 77 ILE A N 1
ATOM 594 C CA . ILE A 1 77 ? 29.127 4.538 -57.518 1.00 97.56 77 ILE A CA 1
ATOM 595 C C . ILE A 1 77 ? 29.460 3.145 -58.056 1.00 97.56 77 ILE A C 1
ATOM 597 O O . ILE A 1 77 ? 28.595 2.274 -58.057 1.00 97.56 77 ILE A O 1
ATOM 601 N N . SER A 1 78 ? 30.719 2.900 -58.431 1.00 96.56 78 SER A N 1
ATOM 602 C CA . SER A 1 78 ? 31.157 1.597 -58.943 1.00 96.56 78 SER A CA 1
ATOM 603 C C . SER A 1 78 ? 30.895 0.458 -57.950 1.00 96.56 78 SER A C 1
ATOM 605 O O . SER A 1 78 ? 30.419 -0.608 -58.349 1.00 96.56 78 SER A O 1
ATOM 607 N N . ALA A 1 79 ? 31.132 0.676 -56.652 1.00 96.81 79 ALA A N 1
ATOM 608 C CA . ALA A 1 79 ? 30.837 -0.315 -55.621 1.00 96.81 79 ALA A CA 1
ATOM 609 C C . ALA A 1 79 ? 29.335 -0.646 -55.559 1.00 96.81 79 ALA A C 1
ATOM 611 O O . ALA A 1 79 ? 28.966 -1.821 -55.590 1.00 96.81 79 ALA A O 1
ATOM 612 N N . ILE A 1 80 ? 28.469 0.374 -55.537 1.00 97.56 80 ILE A N 1
ATOM 613 C CA . ILE A 1 80 ? 27.006 0.217 -55.446 1.00 97.56 80 ILE A CA 1
ATOM 614 C C . ILE A 1 80 ? 26.417 -0.393 -56.726 1.00 97.56 80 ILE A C 1
ATOM 616 O O . ILE A 1 80 ? 25.534 -1.250 -56.651 1.00 97.56 80 ILE A O 1
ATOM 620 N N . VAL A 1 81 ? 26.929 -0.021 -57.904 1.00 97.06 81 VAL A N 1
ATOM 621 C CA . VAL A 1 81 ? 26.498 -0.579 -59.198 1.00 97.06 81 VAL A CA 1
ATOM 622 C C . VAL A 1 81 ? 26.652 -2.099 -59.234 1.00 97.06 81 VAL A C 1
ATOM 624 O O . VAL A 1 81 ? 25.824 -2.764 -59.847 1.00 97.06 81 VAL A O 1
ATOM 627 N N . HIS A 1 82 ? 27.638 -2.662 -58.533 1.00 94.44 82 HIS A N 1
ATOM 628 C CA . HIS A 1 82 ? 27.903 -4.104 -58.486 1.00 94.44 82 HIS A CA 1
ATOM 629 C C . HIS A 1 82 ? 27.449 -4.783 -57.183 1.00 94.44 82 HIS A C 1
ATOM 631 O O . HIS A 1 82 ? 27.819 -5.930 -56.942 1.00 94.44 82 HIS A O 1
ATOM 637 N N . ALA A 1 83 ? 26.694 -4.095 -56.324 1.00 96.69 83 ALA A N 1
ATOM 638 C CA . ALA A 1 83 ? 26.197 -4.668 -55.077 1.00 96.69 83 ALA A CA 1
ATOM 639 C C . ALA A 1 83 ? 25.072 -5.684 -55.336 1.00 96.69 83 ALA A C 1
ATOM 641 O O . ALA A 1 83 ? 24.236 -5.468 -56.211 1.00 96.69 83 ALA A O 1
ATOM 642 N N . ASP A 1 84 ? 24.996 -6.763 -54.564 1.00 95.62 84 ASP A N 1
ATOM 643 C CA . ASP A 1 84 ? 23.781 -7.590 -54.507 1.00 95.62 84 ASP A CA 1
ATOM 644 C C . ASP A 1 84 ? 22.810 -7.032 -53.462 1.00 95.62 84 ASP A C 1
ATOM 646 O O . ASP A 1 84 ? 21.601 -7.004 -53.674 1.00 95.62 84 ASP A O 1
ATOM 650 N N . VAL A 1 85 ? 23.359 -6.535 -52.351 1.00 96.81 85 VAL A N 1
ATOM 651 C CA . VAL A 1 85 ? 22.625 -5.877 -51.268 1.00 96.81 85 VAL A CA 1
ATOM 652 C C . VAL A 1 85 ? 23.387 -4.620 -50.861 1.00 96.81 85 VAL A C 1
ATOM 654 O O . VAL A 1 85 ? 24.618 -4.630 -50.770 1.00 96.81 85 VAL A O 1
ATOM 657 N N . LEU A 1 86 ? 22.660 -3.538 -50.603 1.00 98.00 86 LEU A N 1
ATOM 658 C CA . LEU A 1 86 ? 23.192 -2.325 -49.992 1.00 98.00 86 LEU A CA 1
ATOM 659 C C . LEU A 1 86 ? 22.653 -2.208 -48.565 1.00 98.00 86 LEU A C 1
ATOM 661 O O . LEU A 1 86 ? 21.500 -2.529 -48.302 1.00 98.00 86 LEU A O 1
ATOM 665 N N . SER A 1 87 ? 23.464 -1.714 -47.642 1.00 97.62 87 SER A N 1
ATOM 666 C CA . SER A 1 87 ? 23.032 -1.345 -46.297 1.00 97.62 87 SER A CA 1
ATOM 667 C C . SER A 1 87 ? 23.587 0.024 -45.917 1.00 97.62 87 SER A C 1
ATOM 669 O O . SER A 1 87 ? 24.683 0.390 -46.347 1.00 97.62 87 SER A O 1
ATOM 671 N N . VAL A 1 88 ? 22.833 0.792 -45.129 1.00 96.69 88 VAL A N 1
ATOM 672 C CA . VAL A 1 88 ? 23.210 2.139 -44.671 1.00 96.69 88 VAL A CA 1
ATOM 673 C C . VAL A 1 88 ? 23.149 2.238 -43.144 1.00 96.69 88 VAL A C 1
ATOM 675 O O . VAL A 1 88 ? 22.128 1.924 -42.541 1.00 96.69 88 VAL A O 1
ATOM 678 N N . SER A 1 89 ? 24.249 2.668 -42.517 1.00 94.88 89 SER A N 1
ATOM 679 C CA . SER A 1 89 ? 24.335 2.989 -41.082 1.00 94.88 89 SER A CA 1
ATOM 680 C C . SER A 1 89 ? 25.327 4.141 -40.836 1.00 94.88 89 SER A C 1
ATOM 682 O O . SER A 1 89 ? 26.438 3.950 -40.329 1.00 94.88 89 SER A O 1
ATOM 684 N N . VAL A 1 90 ? 24.941 5.344 -41.245 1.00 92.25 90 VAL A N 1
ATOM 685 C CA . VAL A 1 90 ? 25.710 6.598 -41.178 1.00 92.25 90 VAL A CA 1
ATOM 686 C C . VAL A 1 90 ? 25.153 7.605 -40.164 1.00 92.25 90 VAL A C 1
ATOM 688 O O . VAL A 1 90 ? 25.827 8.579 -39.824 1.00 92.25 90 VAL A O 1
ATOM 691 N N . GLY A 1 91 ? 23.941 7.384 -39.657 1.00 88.12 91 GLY A N 1
ATOM 692 C CA . GLY A 1 91 ? 23.252 8.268 -38.724 1.00 88.12 91 GLY A CA 1
ATOM 693 C C . GLY A 1 91 ? 22.313 9.266 -39.412 1.00 88.12 91 GLY A C 1
ATOM 694 O O . GLY A 1 91 ? 22.575 9.775 -40.505 1.00 88.12 91 GLY A O 1
ATOM 695 N N . LYS A 1 92 ? 21.230 9.634 -38.709 1.00 85.12 92 LYS A N 1
ATOM 696 C CA . LYS A 1 92 ? 20.155 10.529 -39.196 1.00 85.12 92 LYS A CA 1
ATOM 697 C C . LYS A 1 92 ? 20.649 11.853 -39.794 1.00 85.12 92 LYS A C 1
ATOM 699 O O . LYS A 1 92 ? 20.051 12.364 -40.732 1.00 85.12 92 LYS A O 1
ATOM 704 N N . THR A 1 93 ? 21.717 12.437 -39.254 1.00 88.25 93 THR A N 1
ATOM 705 C CA . THR A 1 93 ? 22.263 13.727 -39.717 1.00 88.25 93 THR A CA 1
ATOM 706 C C . THR A 1 93 ? 23.094 13.611 -40.995 1.00 88.25 93 THR A C 1
ATOM 708 O O . THR A 1 93 ? 23.304 14.612 -41.684 1.00 88.25 93 THR A O 1
ATOM 711 N N . VAL A 1 94 ? 23.585 12.411 -41.307 1.00 92.06 94 VAL A N 1
ATOM 712 C CA . VAL A 1 94 ? 24.424 12.129 -42.477 1.00 92.06 94 VAL A CA 1
ATOM 713 C C . VAL A 1 94 ? 23.587 11.579 -43.630 1.00 92.06 94 VAL A C 1
ATOM 715 O O . VAL A 1 94 ? 23.914 11.849 -44.783 1.00 92.06 94 VAL A O 1
ATOM 718 N N . LEU A 1 95 ? 22.468 10.906 -43.343 1.00 92.00 95 LEU A N 1
ATOM 719 C CA . LEU A 1 95 ? 21.581 10.314 -44.350 1.00 92.00 95 LEU A CA 1
ATOM 720 C C . LEU A 1 95 ? 21.171 11.290 -45.484 1.00 92.00 95 LEU A C 1
ATOM 722 O O . LEU A 1 95 ? 21.334 10.929 -46.650 1.00 92.00 95 LEU A O 1
ATOM 726 N N . PRO A 1 96 ? 20.765 12.553 -45.213 1.00 94.00 96 PRO A N 1
ATOM 727 C CA . PRO A 1 96 ? 20.453 13.513 -46.278 1.00 94.00 96 PRO A CA 1
ATOM 728 C C . PRO A 1 96 ? 21.675 13.924 -47.112 1.00 94.00 96 PRO A C 1
ATOM 730 O O . PRO A 1 96 ? 21.533 14.318 -48.264 1.00 94.00 96 PRO A O 1
ATOM 733 N N . LYS A 1 97 ? 22.887 13.846 -46.543 1.00 94.69 97 LYS A N 1
ATOM 734 C CA . LYS A 1 97 ? 24.134 14.240 -47.219 1.00 94.69 97 LYS A CA 1
ATOM 735 C C . LYS A 1 97 ? 24.600 13.193 -48.227 1.00 94.69 97 LYS A C 1
ATOM 737 O O . LYS A 1 97 ? 25.226 13.558 -49.216 1.00 94.69 97 LYS A O 1
ATOM 742 N N . ILE A 1 98 ? 24.309 11.913 -47.979 1.00 95.38 98 ILE A N 1
ATOM 743 C CA . ILE A 1 98 ? 24.670 10.819 -48.894 1.00 95.38 98 ILE A CA 1
ATOM 744 C C . ILE A 1 98 ? 23.619 10.594 -49.985 1.00 95.38 98 ILE A C 1
ATOM 746 O O . ILE A 1 98 ? 23.941 10.039 -51.033 1.00 95.38 98 ILE A O 1
ATOM 750 N N . ALA A 1 99 ? 22.380 11.051 -49.767 1.00 96.06 99 ALA A N 1
ATOM 751 C CA . ALA A 1 99 ? 21.259 10.837 -50.677 1.00 96.06 99 ALA A CA 1
ATOM 752 C C . ALA A 1 99 ? 21.512 11.270 -52.139 1.00 96.06 99 ALA A C 1
ATOM 754 O O . ALA A 1 99 ? 21.144 10.497 -53.023 1.00 96.06 99 ALA A O 1
ATOM 755 N N . PRO A 1 100 ? 22.184 12.404 -52.447 1.00 97.12 100 PRO A N 1
ATOM 756 C CA . PRO A 1 100 ? 22.479 12.770 -53.835 1.00 97.12 100 PRO A CA 1
ATOM 757 C C . PRO A 1 100 ? 23.359 11.736 -54.555 1.00 97.12 100 PRO A C 1
ATOM 759 O O . PRO A 1 100 ? 23.044 11.312 -55.665 1.00 97.12 100 PRO A O 1
ATOM 762 N N . LEU A 1 101 ? 24.443 11.294 -53.909 1.00 97.44 101 LEU A N 1
ATOM 763 C CA . LEU A 1 101 ? 25.380 10.323 -54.482 1.00 97.44 101 LEU A CA 1
ATOM 764 C C . LEU A 1 101 ? 24.758 8.923 -54.554 1.00 97.44 101 LEU A C 1
ATOM 766 O O . LEU A 1 101 ? 24.948 8.209 -55.536 1.00 97.44 101 LEU A O 1
ATOM 770 N N . LEU A 1 102 ? 23.976 8.544 -53.541 1.00 97.38 102 LEU A N 1
ATOM 771 C CA . LEU A 1 102 ? 23.233 7.288 -53.539 1.00 97.38 102 LEU A CA 1
ATOM 772 C C . LEU A 1 102 ? 22.192 7.251 -54.668 1.00 97.38 102 LEU A C 1
ATOM 774 O O . LEU A 1 102 ? 22.095 6.248 -55.371 1.00 97.38 102 LEU A O 1
ATOM 778 N N . ALA A 1 103 ? 21.454 8.343 -54.890 1.00 97.19 103 ALA A N 1
ATOM 779 C CA . ALA A 1 103 ? 20.507 8.449 -55.996 1.00 97.19 103 ALA A CA 1
ATOM 780 C C . ALA A 1 103 ? 21.205 8.304 -57.353 1.00 97.19 103 ALA A C 1
ATOM 782 O O . ALA A 1 103 ? 20.761 7.517 -58.189 1.00 97.19 103 ALA A O 1
ATOM 783 N N . GLN A 1 104 ? 22.339 8.987 -57.543 1.00 96.88 104 GLN A N 1
ATOM 784 C CA . GLN A 1 104 ? 23.153 8.847 -58.749 1.00 96.88 104 GLN A CA 1
ATOM 785 C C . GLN A 1 104 ? 23.599 7.394 -58.970 1.00 96.88 104 GLN A C 1
ATOM 787 O O . GLN A 1 104 ? 23.432 6.866 -60.068 1.00 96.88 104 GLN A O 1
ATOM 792 N N . ALA A 1 105 ? 24.100 6.724 -57.930 1.00 97.56 105 ALA A N 1
ATOM 793 C CA . ALA A 1 105 ? 24.532 5.332 -58.015 1.00 97.56 105 ALA A CA 1
ATOM 794 C C . ALA A 1 105 ? 23.377 4.362 -58.331 1.00 97.56 105 ALA A C 1
ATOM 796 O O . ALA A 1 105 ? 23.557 3.427 -59.110 1.00 97.56 105 ALA A O 1
ATOM 797 N N . ILE A 1 106 ? 22.181 4.589 -57.771 1.00 97.38 106 ILE A N 1
ATOM 798 C CA . ILE A 1 106 ? 20.969 3.802 -58.067 1.00 97.38 106 ILE A CA 1
ATOM 799 C C . ILE A 1 106 ? 20.570 3.952 -59.539 1.00 97.38 106 ILE A C 1
ATOM 801 O O . ILE A 1 106 ? 20.259 2.956 -60.195 1.00 97.38 106 ILE A O 1
ATOM 805 N N . VAL A 1 107 ? 20.591 5.182 -60.059 1.00 96.56 107 VAL A N 1
ATOM 806 C CA . VAL A 1 107 ? 20.263 5.472 -61.462 1.00 96.56 107 VAL A CA 1
ATOM 807 C C . VAL A 1 107 ? 21.281 4.827 -62.393 1.00 96.56 107 VAL A C 1
ATOM 809 O O . VAL A 1 107 ? 20.894 4.163 -63.351 1.00 96.56 107 VAL A O 1
ATOM 812 N N . GLU A 1 108 ? 22.573 4.959 -62.095 1.00 96.75 108 GLU A N 1
ATOM 813 C CA . GLU A 1 108 ? 23.630 4.324 -62.882 1.00 96.75 108 GLU A CA 1
ATOM 814 C C . GLU A 1 108 ? 23.482 2.802 -62.864 1.00 96.75 108 GLU A C 1
ATOM 816 O O . GLU A 1 108 ? 23.476 2.164 -63.916 1.00 96.75 108 GLU A O 1
ATOM 821 N N . ARG A 1 109 ? 23.218 2.213 -61.693 1.00 96.62 109 ARG A N 1
ATOM 822 C CA . ARG A 1 109 ? 22.937 0.780 -61.586 1.00 96.62 109 ARG A CA 1
ATOM 823 C C . ARG A 1 109 ? 21.745 0.368 -62.446 1.00 96.62 109 ARG A C 1
ATOM 825 O O . ARG A 1 109 ? 21.836 -0.652 -63.120 1.00 96.62 109 ARG A O 1
ATOM 832 N N . TYR A 1 110 ? 20.648 1.126 -62.436 1.00 95.94 110 TYR A N 1
ATOM 833 C CA . TYR A 1 110 ? 19.462 0.827 -63.246 1.00 95.94 110 TYR A CA 1
ATOM 834 C C . TYR A 1 110 ? 19.774 0.777 -64.747 1.00 95.94 110 TYR A C 1
ATOM 836 O O . TYR A 1 110 ? 19.238 -0.075 -65.451 1.00 95.94 110 TYR A O 1
ATOM 844 N N . LEU A 1 111 ? 20.674 1.636 -65.235 1.00 94.75 111 LEU A N 1
ATOM 845 C CA . LEU A 1 111 ? 21.105 1.613 -66.636 1.00 94.75 111 LEU A CA 1
ATOM 846 C C . LEU A 1 111 ? 21.881 0.334 -66.990 1.00 94.75 111 LEU A C 1
ATOM 848 O O . LEU A 1 111 ? 21.771 -0.151 -68.115 1.00 94.75 111 LEU A O 1
ATOM 852 N N . HIS A 1 112 ? 22.637 -0.224 -66.042 1.00 94.56 112 HIS A N 1
ATOM 853 C CA . HIS A 1 112 ? 23.402 -1.458 -66.239 1.00 94.56 112 HIS A CA 1
ATOM 854 C C . HIS A 1 112 ? 22.580 -2.735 -65.987 1.00 94.56 112 HIS A C 1
ATOM 856 O O . HIS A 1 112 ? 22.754 -3.725 -66.698 1.00 94.56 112 HIS A O 1
ATOM 862 N N . TYR A 1 113 ? 21.682 -2.719 -64.999 1.00 95.19 113 TYR A N 1
ATOM 863 C CA . TYR A 1 113 ? 20.968 -3.899 -64.500 1.00 95.19 113 TYR A CA 1
ATOM 864 C C . TYR A 1 113 ? 19.461 -3.642 -64.277 1.00 95.19 113 TYR A C 1
ATOM 866 O O . TYR A 1 113 ? 18.951 -3.885 -63.184 1.00 95.19 113 TYR A O 1
ATOM 874 N N . PRO A 1 114 ? 18.689 -3.217 -65.296 1.00 92.94 114 PRO A N 1
ATOM 875 C CA . PRO A 1 114 ? 17.299 -2.769 -65.119 1.00 92.94 114 PRO A CA 1
ATOM 876 C C . PRO A 1 114 ? 16.339 -3.855 -64.604 1.00 92.94 114 PRO A C 1
ATOM 878 O O . PRO A 1 114 ? 15.296 -3.539 -64.034 1.00 92.94 114 PRO A O 1
ATOM 881 N N . SER A 1 115 ? 16.675 -5.134 -64.802 1.00 93.50 115 SER A N 1
ATOM 882 C CA . SER A 1 115 ? 15.879 -6.288 -64.356 1.00 93.50 115 SER A CA 1
ATOM 883 C C . SER A 1 115 ? 16.300 -6.852 -62.996 1.00 93.50 115 SER A C 1
ATOM 885 O O . SER A 1 115 ? 15.700 -7.828 -62.555 1.00 93.50 115 SER A O 1
ATOM 887 N N . TYR A 1 116 ? 17.309 -6.267 -62.343 1.00 93.31 116 TYR A N 1
ATOM 888 C CA . TYR A 1 116 ? 17.830 -6.730 -61.054 1.00 93.31 116 TYR A CA 1
ATOM 889 C C . TYR A 1 116 ? 17.674 -5.628 -59.999 1.00 93.31 116 TYR A C 1
ATOM 891 O O . TYR A 1 116 ? 18.552 -4.768 -59.874 1.00 93.31 116 TYR A O 1
ATOM 899 N N . PRO A 1 117 ? 16.555 -5.634 -59.250 1.00 95.31 117 PRO A N 1
ATOM 900 C CA . PRO A 1 117 ? 16.302 -4.682 -58.177 1.00 95.31 117 PRO A CA 1
ATOM 901 C C . PRO A 1 117 ? 17.458 -4.582 -57.178 1.00 95.31 117 PRO A C 1
ATOM 903 O O . PRO A 1 117 ? 18.186 -5.550 -56.951 1.00 95.31 117 PRO A O 1
ATOM 906 N N . LEU A 1 118 ? 17.608 -3.422 -56.542 1.00 97.19 118 LEU A N 1
ATOM 907 C CA . LEU A 1 118 ? 18.547 -3.239 -55.433 1.00 97.19 118 LEU A CA 1
ATOM 908 C C . LEU A 1 118 ? 17.775 -3.174 -54.117 1.00 97.19 118 LEU A C 1
ATOM 910 O O . LEU A 1 118 ? 16.954 -2.277 -53.940 1.00 97.19 118 LEU A O 1
ATOM 914 N N . ASP A 1 119 ? 18.068 -4.079 -53.188 1.00 98.12 119 ASP A N 1
ATOM 915 C CA . ASP A 1 119 ? 17.556 -3.976 -51.821 1.00 98.12 119 ASP A CA 1
ATOM 916 C C . ASP A 1 119 ? 18.518 -3.154 -50.959 1.00 98.12 119 ASP A C 1
ATOM 918 O O . ASP A 1 119 ? 19.732 -3.388 -50.954 1.00 98.12 119 ASP A O 1
ATOM 922 N N . VAL A 1 120 ? 17.960 -2.178 -50.245 1.00 97.88 120 VAL A N 1
ATOM 923 C CA . VAL A 1 120 ? 18.660 -1.262 -49.346 1.00 97.88 120 VAL A CA 1
ATOM 924 C C . VAL A 1 120 ? 18.164 -1.498 -47.926 1.00 97.88 120 VAL A C 1
ATOM 926 O O . VAL A 1 120 ? 17.044 -1.126 -47.580 1.00 97.88 120 VAL A O 1
ATOM 929 N N . ILE A 1 121 ? 19.014 -2.101 -47.101 1.00 97.50 121 ILE A N 1
ATOM 930 C CA . ILE A 1 121 ? 18.782 -2.323 -45.675 1.00 97.50 121 ILE A CA 1
ATOM 931 C C . ILE A 1 121 ? 19.086 -1.032 -44.914 1.00 97.50 121 ILE A C 1
ATOM 933 O O . ILE A 1 121 ? 20.208 -0.525 -44.914 1.00 97.50 121 ILE A O 1
ATOM 937 N N . ILE A 1 122 ? 18.072 -0.484 -44.254 1.00 96.00 122 ILE A N 1
ATOM 938 C CA . ILE A 1 122 ? 18.151 0.799 -43.559 1.00 96.00 122 ILE A CA 1
ATOM 939 C C . ILE A 1 122 ? 18.474 0.527 -42.090 1.00 96.00 122 ILE A C 1
ATOM 941 O O . ILE A 1 122 ? 17.586 0.441 -41.240 1.00 96.00 122 ILE A O 1
ATOM 945 N N . ALA A 1 123 ? 19.763 0.363 -41.795 1.00 92.88 123 ALA A N 1
ATOM 946 C CA . ALA A 1 123 ? 20.301 0.070 -40.469 1.00 92.88 123 ALA A CA 1
ATOM 947 C C . ALA A 1 123 ? 20.510 1.349 -39.632 1.00 92.88 123 ALA A C 1
ATOM 949 O O . ALA A 1 123 ? 21.577 1.593 -39.062 1.00 92.88 123 ALA A O 1
ATOM 950 N N . GLU A 1 124 ? 19.465 2.175 -39.558 1.00 88.50 124 GLU A N 1
ATOM 951 C CA . GLU A 1 124 ? 19.467 3.483 -38.904 1.00 88.50 124 GLU A CA 1
ATOM 952 C C . GLU A 1 124 ? 18.536 3.510 -37.692 1.00 88.50 124 GLU A C 1
ATOM 954 O O . GLU A 1 124 ? 17.476 2.892 -37.675 1.00 88.50 124 GLU A O 1
ATOM 959 N N . ASN A 1 125 ? 18.889 4.286 -36.666 1.00 81.81 125 ASN A N 1
ATOM 960 C CA . ASN A 1 125 ? 18.021 4.483 -35.502 1.00 81.81 125 ASN A CA 1
ATOM 961 C C . ASN A 1 125 ? 17.000 5.609 -35.759 1.00 81.81 125 ASN A C 1
ATOM 963 O O . ASN A 1 125 ? 17.051 6.661 -35.114 1.00 81.81 125 ASN A O 1
ATOM 967 N N . ILE A 1 126 ? 16.120 5.406 -36.742 1.00 80.62 126 ILE A N 1
ATOM 968 C CA . ILE A 1 126 ? 15.076 6.351 -37.166 1.00 80.62 126 ILE A CA 1
ATOM 969 C C . ILE A 1 126 ? 13.724 5.638 -37.303 1.00 80.62 126 ILE A C 1
ATOM 971 O O . ILE A 1 126 ? 13.677 4.480 -37.698 1.00 80.62 126 ILE A O 1
ATOM 975 N N . HIS A 1 127 ? 12.637 6.333 -36.969 1.00 75.81 127 HIS A N 1
ATOM 976 C CA . HIS A 1 127 ? 11.267 5.873 -37.225 1.00 75.81 127 HIS A CA 1
ATOM 977 C C . HIS A 1 127 ? 10.907 6.091 -38.704 1.00 75.81 127 HIS A C 1
ATOM 979 O O . HIS A 1 127 ? 11.394 7.065 -39.276 1.00 75.81 127 HIS A O 1
ATOM 985 N N . ASP A 1 128 ? 10.105 5.228 -39.328 1.00 83.81 128 ASP A N 1
ATOM 986 C CA . ASP A 1 128 ? 9.751 5.303 -40.762 1.00 83.81 128 ASP A CA 1
ATOM 987 C C . ASP A 1 128 ? 10.967 5.488 -41.693 1.00 83.81 128 ASP A C 1
ATOM 989 O O . ASP A 1 128 ? 11.031 6.394 -42.538 1.00 83.81 128 ASP A O 1
ATOM 993 N N . GLY A 1 129 ? 12.000 4.669 -41.490 1.00 87.69 129 GLY A N 1
ATOM 994 C CA . GLY A 1 129 ? 13.273 4.798 -42.195 1.00 87.69 129 GLY A CA 1
ATOM 995 C C . GLY A 1 129 ? 13.145 4.712 -43.716 1.00 87.69 129 GLY A C 1
ATOM 996 O O . GLY A 1 129 ? 13.826 5.462 -44.423 1.00 87.69 129 GLY A O 1
ATOM 997 N N . ALA A 1 130 ? 12.246 3.867 -44.228 1.00 91.56 130 ALA A N 1
ATOM 998 C CA . ALA A 1 130 ? 12.002 3.732 -45.661 1.00 91.56 130 ALA A CA 1
ATOM 999 C C . ALA A 1 130 ? 11.383 5.002 -46.246 1.00 91.56 130 ALA A C 1
ATOM 1001 O O . ALA A 1 130 ? 11.868 5.510 -47.261 1.00 91.56 130 ALA A O 1
ATOM 1002 N N . ALA A 1 131 ? 10.367 5.565 -45.586 1.00 91.62 131 ALA A N 1
ATOM 1003 C CA . ALA A 1 131 ? 9.732 6.804 -46.030 1.00 91.62 131 ALA A CA 1
ATOM 1004 C C . ALA A 1 131 ? 10.717 7.984 -45.995 1.00 91.62 131 ALA A C 1
ATOM 1006 O O . ALA A 1 131 ? 10.799 8.755 -46.957 1.00 91.62 131 ALA A O 1
ATOM 1007 N N . GLN A 1 132 ? 11.519 8.094 -44.929 1.00 91.69 132 GLN A N 1
ATOM 1008 C CA . GLN A 1 132 ? 12.532 9.146 -44.816 1.00 91.69 132 GLN A CA 1
ATOM 1009 C C . GLN A 1 132 ? 13.605 9.028 -45.900 1.00 91.69 132 GLN A C 1
ATOM 1011 O O . GLN A 1 132 ? 13.870 10.009 -46.599 1.00 91.69 132 GLN A O 1
ATOM 1016 N N . LEU A 1 133 ? 14.196 7.844 -46.091 1.00 94.19 133 LEU A N 1
ATOM 1017 C CA . LEU A 1 133 ? 15.223 7.654 -47.116 1.00 94.19 133 LEU A CA 1
ATOM 1018 C C . LEU A 1 133 ? 14.662 7.914 -48.519 1.00 94.19 133 LEU A C 1
ATOM 1020 O O . LEU A 1 133 ? 15.295 8.620 -49.303 1.00 94.19 133 LEU A O 1
ATOM 1024 N N . ALA A 1 134 ? 13.451 7.434 -48.815 1.00 94.38 134 ALA A N 1
ATOM 1025 C CA . ALA A 1 134 ? 12.776 7.735 -50.073 1.00 94.38 134 ALA A CA 1
ATOM 1026 C C . ALA A 1 134 ? 12.621 9.251 -50.282 1.00 94.38 134 ALA A C 1
ATOM 1028 O O . ALA A 1 134 ? 12.947 9.754 -51.358 1.00 94.38 134 ALA A O 1
ATOM 1029 N N . SER A 1 135 ? 12.196 9.991 -49.250 1.00 94.75 135 SER A N 1
ATOM 1030 C CA . SER A 1 135 ? 12.027 11.450 -49.312 1.00 94.75 135 SER A CA 1
ATOM 1031 C C . SER A 1 135 ? 13.324 12.200 -49.629 1.00 94.75 135 SER A C 1
ATOM 1033 O O . SER A 1 135 ? 13.286 13.203 -50.340 1.00 94.75 135 SER A O 1
ATOM 1035 N N . PHE A 1 136 ? 14.475 11.697 -49.168 1.00 95.25 136 PHE A N 1
ATOM 1036 C CA . PHE A 1 136 ? 15.781 12.274 -49.493 1.00 95.25 136 PHE A CA 1
ATOM 1037 C C . PHE A 1 136 ? 16.275 11.880 -50.885 1.00 95.25 136 PHE A C 1
ATOM 1039 O O . PHE A 1 136 ? 17.006 12.648 -51.501 1.00 95.25 136 PHE A O 1
ATOM 1046 N N . LEU A 1 137 ? 15.882 10.712 -51.398 1.00 95.75 137 LEU A N 1
ATOM 1047 C CA . LEU A 1 137 ? 16.283 10.243 -52.725 1.00 95.75 137 LEU A CA 1
ATOM 1048 C C . LEU A 1 137 ? 15.480 10.906 -53.850 1.00 95.75 137 LEU A C 1
ATOM 1050 O O . LEU A 1 137 ? 16.070 11.293 -54.858 1.00 95.75 137 LEU A O 1
ATOM 1054 N N . TYR A 1 138 ? 14.160 11.064 -53.692 1.00 94.31 138 TYR A N 1
ATOM 1055 C CA . TYR A 1 138 ? 13.271 11.575 -54.748 1.00 94.31 138 TYR A CA 1
ATOM 1056 C C . TYR A 1 138 ? 13.738 12.883 -55.417 1.00 94.31 138 TYR A C 1
ATOM 1058 O O . TYR A 1 138 ? 13.707 12.931 -56.647 1.00 94.31 138 TYR A O 1
ATOM 1066 N N . PRO A 1 139 ? 14.216 13.915 -54.688 1.00 95.19 139 PRO A N 1
ATOM 1067 C CA . PRO A 1 139 ? 14.685 15.164 -55.295 1.00 95.19 139 PRO A CA 1
ATOM 1068 C C . PRO A 1 139 ? 15.874 15.009 -56.254 1.00 95.19 139 PRO A C 1
ATOM 1070 O O . PRO A 1 139 ? 16.141 15.914 -57.042 1.00 95.19 139 PRO A O 1
ATOM 1073 N N . HIS A 1 140 ? 16.598 13.890 -56.180 1.00 96.19 140 HIS A N 1
ATOM 1074 C CA . HIS A 1 140 ? 17.803 13.620 -56.967 1.00 96.19 140 HIS A CA 1
ATOM 1075 C C . HIS A 1 140 ? 17.587 12.572 -58.069 1.00 96.19 140 HIS A C 1
ATOM 1077 O O . HIS A 1 140 ? 18.517 12.273 -58.818 1.00 96.19 140 HIS A O 1
ATOM 1083 N N . MET A 1 141 ? 16.379 12.014 -58.187 1.00 94.44 141 MET A N 1
ATOM 1084 C CA . MET A 1 141 ? 16.046 11.013 -59.202 1.00 94.44 141 MET A CA 1
ATOM 1085 C C . MET A 1 141 ? 15.586 11.671 -60.519 1.00 94.44 141 MET A C 1
ATOM 1087 O O . MET A 1 141 ? 14.947 12.725 -60.492 1.00 94.44 141 MET A O 1
ATOM 1091 N N . PRO A 1 142 ? 15.847 11.055 -61.689 1.00 93.44 142 PRO A N 1
ATOM 1092 C CA . PRO A 1 142 ? 15.312 11.508 -62.969 1.00 93.44 142 PRO A CA 1
ATOM 1093 C C . PRO A 1 142 ? 13.779 11.554 -62.978 1.00 93.44 142 PRO A C 1
ATOM 1095 O O . PRO A 1 142 ? 13.109 10.724 -62.359 1.00 93.44 142 PRO A O 1
ATOM 1098 N N . GLN A 1 143 ? 13.209 12.493 -63.737 1.00 89.81 143 GLN A N 1
ATOM 1099 C CA . GLN A 1 143 ? 11.758 12.618 -63.875 1.00 89.81 143 GLN A CA 1
ATOM 1100 C C . GLN A 1 143 ? 11.144 11.312 -64.412 1.00 89.81 143 GLN A C 1
ATOM 1102 O O . GLN A 1 143 ? 11.548 10.813 -65.459 1.00 89.81 143 GLN A O 1
ATOM 1107 N N . GLY A 1 144 ? 10.155 10.768 -63.696 1.00 85.25 144 GLY A N 1
ATOM 1108 C CA . GLY A 1 144 ? 9.474 9.519 -64.063 1.00 85.25 144 GLY A CA 1
ATOM 1109 C C . GLY A 1 144 ? 10.152 8.233 -63.574 1.00 85.25 144 GLY A C 1
ATOM 1110 O O . GLY A 1 144 ? 9.609 7.154 -63.802 1.00 85.25 144 GLY A O 1
ATOM 1111 N N . PHE A 1 145 ? 11.293 8.314 -62.879 1.00 92.06 145 PHE A N 1
ATOM 1112 C CA . PHE A 1 145 ? 11.920 7.140 -62.269 1.00 92.06 145 PHE A CA 1
ATOM 1113 C C . PHE A 1 145 ? 11.073 6.611 -61.099 1.00 92.06 145 PHE A C 1
ATOM 1115 O O . PHE A 1 145 ? 10.895 7.289 -60.084 1.00 92.06 145 PHE A O 1
ATOM 1122 N N . LEU A 1 146 ? 10.558 5.384 -61.222 1.00 90.31 146 LEU A N 1
ATOM 1123 C CA . LEU A 1 146 ? 9.753 4.750 -60.178 1.00 90.31 146 LEU A CA 1
ATOM 1124 C C . LEU A 1 146 ? 10.653 4.031 -59.162 1.00 90.31 146 LEU A C 1
ATOM 1126 O O . LEU A 1 146 ? 10.945 2.842 -59.311 1.00 90.31 146 LEU A O 1
ATOM 1130 N N . LEU A 1 147 ? 11.060 4.746 -58.106 1.00 92.00 147 LEU A N 1
ATOM 1131 C CA . LEU A 1 147 ? 11.935 4.214 -57.052 1.00 92.00 147 LEU A CA 1
ATOM 1132 C C . LEU A 1 147 ? 11.386 2.919 -56.441 1.00 92.00 147 LEU A C 1
ATOM 1134 O O . LEU A 1 147 ? 12.083 1.911 -56.405 1.00 92.00 147 LEU A O 1
ATOM 1138 N N . SER A 1 148 ? 10.108 2.921 -56.057 1.00 91.12 148 SER A N 1
ATOM 1139 C CA . SER A 1 148 ? 9.417 1.759 -55.487 1.00 91.12 148 SER A CA 1
ATOM 1140 C C . SER A 1 148 ? 9.237 0.599 -56.466 1.00 91.12 148 SER A C 1
ATOM 1142 O O . SER A 1 148 ? 8.811 -0.472 -56.049 1.00 91.12 148 SER A O 1
ATOM 1144 N N . GLY A 1 149 ? 9.538 0.775 -57.756 1.00 91.88 149 GLY A N 1
ATOM 1145 C CA . GLY A 1 149 ? 9.554 -0.292 -58.755 1.00 91.88 149 GLY A CA 1
ATOM 1146 C C . GLY A 1 149 ? 10.868 -1.073 -58.743 1.00 91.88 149 GLY A C 1
ATOM 1147 O O . GLY A 1 149 ? 10.840 -2.298 -58.839 1.00 91.88 149 GLY A O 1
ATOM 1148 N N . TYR A 1 150 ? 11.992 -0.381 -58.537 1.00 95.56 150 TYR A N 1
ATOM 1149 C CA . TYR A 1 150 ? 13.345 -0.926 -58.704 1.00 95.56 150 TYR A CA 1
ATOM 1150 C C . TYR A 1 150 ? 14.137 -1.099 -57.400 1.00 95.56 150 TYR A C 1
ATOM 1152 O O . TYR A 1 150 ? 14.995 -1.971 -57.320 1.00 95.56 150 TYR A O 1
ATOM 1160 N N . VAL A 1 151 ? 13.858 -0.302 -56.370 1.00 97.25 151 VAL A N 1
ATOM 1161 C CA . VAL A 1 151 ? 14.580 -0.348 -55.092 1.00 97.25 151 VAL A CA 1
ATOM 1162 C C . VAL A 1 151 ? 13.671 -0.893 -53.998 1.00 97.25 151 VAL A C 1
ATOM 1164 O O . VAL A 1 151 ? 12.551 -0.408 -53.827 1.00 97.25 151 VAL A O 1
ATOM 1167 N N . GLY A 1 152 ? 14.138 -1.921 -53.291 1.00 97.19 152 GLY A N 1
ATOM 1168 C CA . GLY A 1 152 ? 13.512 -2.407 -52.066 1.00 97.19 152 GLY A CA 1
ATOM 1169 C C . GLY A 1 152 ? 14.066 -1.625 -50.886 1.00 97.19 152 GLY A C 1
ATOM 1170 O O . GLY A 1 152 ? 15.273 -1.621 -50.663 1.00 97.19 152 GLY A O 1
ATOM 1171 N N . LEU A 1 153 ? 13.214 -0.901 -50.166 1.00 96.88 153 LEU A N 1
ATOM 1172 C CA . LEU A 1 153 ? 13.615 -0.151 -48.978 1.00 96.88 153 LEU A CA 1
ATOM 1173 C C . LEU A 1 153 ? 13.236 -0.981 -47.757 1.00 96.88 153 LEU A C 1
ATOM 1175 O O . LEU A 1 153 ? 12.063 -1.075 -47.406 1.00 96.88 153 LEU A O 1
ATOM 1179 N N . VAL A 1 154 ? 14.236 -1.610 -47.150 1.00 96.50 154 VAL A N 1
ATOM 1180 C CA . VAL A 1 154 ? 14.057 -2.584 -46.076 1.00 96.50 154 VAL A CA 1
ATOM 1181 C C . VAL A 1 154 ? 14.303 -1.896 -44.741 1.00 96.50 154 VAL A C 1
ATOM 1183 O O . VAL A 1 154 ? 15.444 -1.595 -44.381 1.00 96.50 154 VAL A O 1
ATOM 1186 N N . GLU A 1 155 ? 13.233 -1.645 -43.992 1.00 94.88 155 GLU A N 1
ATOM 1187 C CA . GLU A 1 155 ? 13.347 -1.136 -42.627 1.00 94.88 155 GLU A CA 1
ATOM 1188 C C . GLU A 1 155 ? 13.916 -2.191 -41.677 1.00 94.88 155 GLU A C 1
ATOM 1190 O O . GLU A 1 155 ? 13.779 -3.397 -41.901 1.00 94.88 155 GLU A O 1
ATOM 1195 N N . THR A 1 156 ? 14.557 -1.734 -40.599 1.00 93.75 156 THR A N 1
ATOM 1196 C CA . THR A 1 156 ? 15.163 -2.621 -39.604 1.00 93.75 156 THR A CA 1
ATOM 1197 C C . THR A 1 156 ? 14.793 -2.235 -38.178 1.00 93.75 156 THR A C 1
ATOM 1199 O O . THR A 1 156 ? 14.583 -1.064 -37.864 1.00 93.75 156 THR A O 1
ATOM 1202 N N . SER A 1 157 ? 14.775 -3.227 -37.284 1.00 91.81 157 SER A N 1
ATOM 1203 C CA . SER A 1 157 ? 14.735 -3.005 -35.835 1.00 91.81 157 SER A CA 1
ATOM 1204 C C . SER A 1 157 ? 16.009 -3.555 -35.195 1.00 91.81 157 SER A C 1
ATOM 1206 O O . SER A 1 157 ? 16.161 -4.755 -34.970 1.00 91.81 157 SER A O 1
ATOM 1208 N N . ILE A 1 158 ? 16.966 -2.661 -34.927 1.00 87.44 158 ILE A N 1
ATOM 1209 C CA . ILE A 1 158 ? 18.290 -3.029 -34.402 1.00 87.44 158 ILE A CA 1
ATOM 1210 C C . ILE A 1 158 ? 18.303 -2.947 -32.879 1.00 87.44 158 ILE A C 1
ATOM 1212 O O . ILE A 1 158 ? 18.243 -1.852 -32.318 1.00 87.44 158 ILE A O 1
ATOM 1216 N N . GLY A 1 159 ? 18.426 -4.095 -32.215 1.00 83.06 159 GLY A N 1
ATOM 1217 C CA . GLY A 1 159 ? 18.486 -4.213 -30.755 1.00 83.06 159 GLY A CA 1
ATOM 1218 C C . GLY A 1 159 ? 19.889 -4.367 -30.161 1.00 83.06 159 GLY A C 1
ATOM 1219 O O . GLY A 1 159 ? 19.970 -4.619 -28.966 1.00 83.06 159 GLY A O 1
ATOM 1220 N N . LYS A 1 160 ? 20.961 -4.253 -30.957 1.00 85.69 160 LYS A N 1
ATOM 1221 C CA . LYS A 1 160 ? 22.337 -4.524 -30.514 1.00 85.69 160 LYS A CA 1
ATOM 1222 C C . LYS A 1 160 ? 22.929 -3.382 -29.669 1.00 85.69 160 LYS A C 1
ATOM 1224 O O . LYS A 1 160 ? 22.966 -2.233 -30.110 1.00 85.69 160 LYS A O 1
ATOM 1229 N N . MET A 1 161 ? 23.429 -3.711 -28.484 1.00 83.62 161 MET A N 1
ATOM 1230 C CA . MET A 1 161 ? 24.191 -2.871 -27.567 1.00 83.62 161 MET A CA 1
ATOM 1231 C C . MET A 1 161 ? 25.673 -2.967 -27.905 1.00 83.62 161 MET A C 1
ATOM 1233 O O . MET A 1 161 ? 26.264 -4.047 -27.978 1.00 83.62 161 MET A O 1
ATOM 1237 N N . VAL A 1 162 ? 26.279 -1.805 -28.118 1.00 80.00 162 VAL A N 1
ATOM 1238 C CA . VAL A 1 162 ? 27.705 -1.693 -28.396 1.00 80.00 162 VAL A CA 1
ATOM 1239 C C . VAL A 1 162 ? 28.328 -0.836 -27.292 1.00 80.00 162 VAL A C 1
ATOM 1241 O O . VAL A 1 162 ? 27.921 0.325 -27.151 1.00 80.00 162 VAL A O 1
ATOM 1244 N N . PRO A 1 163 ? 29.267 -1.384 -26.498 1.00 76.94 163 PRO A N 1
ATOM 1245 C CA . PRO A 1 163 ? 29.950 -0.642 -25.446 1.00 76.94 163 PRO A CA 1
ATOM 1246 C C . PRO A 1 163 ? 30.793 0.498 -26.027 1.00 76.94 163 PRO A C 1
ATOM 1248 O O . PRO A 1 163 ? 31.047 0.578 -27.238 1.00 76.94 163 PRO A O 1
ATOM 1251 N N . ILE A 1 164 ? 31.256 1.391 -25.150 1.00 75.81 164 ILE A N 1
ATOM 1252 C CA . ILE A 1 164 ? 32.257 2.392 -25.530 1.00 75.81 164 ILE A CA 1
ATOM 1253 C C . ILE A 1 164 ? 33.516 1.649 -25.985 1.00 75.81 164 ILE A C 1
ATOM 1255 O O . ILE A 1 164 ? 34.035 0.783 -25.284 1.00 75.81 164 ILE A O 1
ATOM 1259 N N . GLN A 1 165 ? 33.983 1.973 -27.188 1.00 81.62 165 GLN A N 1
ATOM 1260 C CA . GLN A 1 165 ? 35.185 1.365 -27.743 1.00 81.62 165 GLN A CA 1
ATOM 1261 C C . GLN A 1 165 ? 36.405 1.923 -27.007 1.00 81.62 165 GLN A C 1
ATOM 1263 O O . GLN A 1 165 ? 36.536 3.137 -26.842 1.00 81.62 165 GLN A O 1
ATOM 1268 N N . THR A 1 166 ? 37.283 1.044 -26.534 1.00 66.50 166 THR A N 1
ATOM 1269 C CA . THR A 1 166 ? 38.524 1.433 -25.857 1.00 66.50 166 THR A CA 1
ATOM 1270 C C . THR A 1 166 ? 39.552 1.922 -26.873 1.00 66.50 166 THR A C 1
ATOM 1272 O O . THR A 1 166 ? 39.648 1.380 -27.971 1.00 66.50 166 THR A O 1
ATOM 1275 N N . SER A 1 167 ? 40.343 2.932 -26.510 1.00 57.94 167 SER A N 1
ATOM 1276 C CA . SER A 1 167 ? 41.422 3.456 -27.352 1.00 57.94 167 SER A CA 1
ATOM 1277 C C . SER A 1 167 ? 42.495 2.383 -27.583 1.00 57.94 167 SER A C 1
ATOM 1279 O O . SER A 1 167 ? 43.214 2.017 -26.654 1.00 57.94 167 SER A O 1
ATOM 1281 N N . GLY A 1 168 ? 42.573 1.877 -28.815 1.00 72.94 168 GLY A N 1
ATOM 1282 C CA . GLY A 1 168 ? 43.437 0.779 -29.249 1.00 72.94 168 GLY A CA 1
ATOM 1283 C C . GLY A 1 168 ? 43.436 0.647 -30.776 1.00 72.94 168 GLY A C 1
ATOM 1284 O O . GLY A 1 168 ? 43.265 1.641 -31.481 1.00 72.94 168 GLY A O 1
ATOM 1285 N N . ASP A 1 169 ? 43.626 -0.566 -31.296 1.00 85.00 169 ASP A N 1
ATOM 1286 C CA . ASP A 1 169 ? 43.550 -0.837 -32.736 1.00 85.00 169 ASP A CA 1
ATOM 1287 C C . ASP A 1 169 ? 42.130 -0.540 -33.277 1.00 85.00 169 ASP A C 1
ATOM 1289 O O . ASP A 1 169 ? 41.171 -1.148 -32.799 1.00 85.00 169 ASP A O 1
ATOM 1293 N N . PRO A 1 170 ? 41.956 0.359 -34.270 1.00 85.38 170 PRO A N 1
ATOM 1294 C CA . PRO A 1 170 ? 40.636 0.747 -34.782 1.00 85.38 170 PRO A CA 1
ATOM 1295 C C . PRO A 1 170 ? 39.889 -0.389 -35.502 1.00 85.38 170 PRO A C 1
ATOM 1297 O O . PRO A 1 170 ? 38.697 -0.246 -35.791 1.00 85.38 170 PRO A O 1
ATOM 1300 N N . LEU A 1 171 ? 40.564 -1.504 -35.798 1.00 90.00 171 LEU A N 1
ATOM 1301 C CA . LEU A 1 171 ? 39.959 -2.715 -36.350 1.00 90.00 171 LEU A CA 1
ATOM 1302 C C . LEU A 1 171 ? 39.497 -3.704 -35.271 1.00 90.00 171 LEU A C 1
ATOM 1304 O O . LEU A 1 171 ? 38.937 -4.739 -35.618 1.00 90.00 171 LEU A O 1
ATOM 1308 N N . ILE A 1 172 ? 39.688 -3.413 -33.983 1.00 88.88 172 ILE A N 1
ATOM 1309 C CA . ILE A 1 172 ? 39.110 -4.204 -32.892 1.00 88.88 172 ILE A CA 1
ATOM 1310 C C . ILE A 1 172 ? 37.834 -3.517 -32.410 1.00 88.88 172 ILE A C 1
ATOM 1312 O O . ILE A 1 172 ? 37.831 -2.339 -32.057 1.00 88.88 172 ILE A O 1
ATOM 1316 N N . MET A 1 173 ? 36.739 -4.271 -32.410 1.00 86.94 173 MET A N 1
ATOM 1317 C CA . MET A 1 173 ? 35.417 -3.817 -32.002 1.00 86.94 173 MET A CA 1
ATOM 1318 C C . MET A 1 173 ? 34.910 -4.649 -30.839 1.00 86.94 173 MET A C 1
ATOM 1320 O O . MET A 1 173 ? 34.868 -5.864 -30.942 1.00 86.94 173 MET A O 1
ATOM 1324 N N . ARG A 1 174 ? 34.432 -4.016 -29.774 1.00 84.88 174 ARG A N 1
ATOM 1325 C CA . ARG A 1 174 ? 33.734 -4.707 -28.684 1.00 84.88 174 ARG A CA 1
ATOM 1326 C C . ARG A 1 174 ? 32.232 -4.635 -28.897 1.00 84.88 174 ARG A C 1
ATOM 1328 O O . ARG A 1 174 ? 31.722 -3.557 -29.206 1.00 84.88 174 ARG A O 1
ATOM 1335 N N . ALA A 1 175 ? 31.528 -5.746 -28.719 1.00 84.44 175 ALA A N 1
ATOM 1336 C CA . ALA A 1 175 ? 30.086 -5.843 -28.921 1.00 84.44 175 ALA A CA 1
ATOM 1337 C C . ALA A 1 175 ? 29.456 -6.928 -28.042 1.00 84.44 175 ALA A C 1
ATOM 1339 O O . ALA A 1 175 ? 30.131 -7.860 -27.626 1.00 84.44 175 ALA A O 1
ATOM 1340 N N . GLU A 1 176 ? 28.157 -6.841 -27.772 1.00 84.56 176 GLU A N 1
ATOM 1341 C CA . GLU A 1 176 ? 27.464 -7.914 -27.052 1.00 84.56 176 GLU A CA 1
ATOM 1342 C C . GLU A 1 176 ? 27.226 -9.169 -27.935 1.00 84.56 176 GLU A C 1
ATOM 1344 O O . GLU A 1 176 ? 27.270 -9.068 -29.173 1.00 84.56 176 GLU A O 1
ATOM 1349 N N . PRO A 1 177 ? 26.884 -10.329 -27.332 1.00 82.31 177 PRO A N 1
ATOM 1350 C CA . PRO A 1 177 ? 26.596 -11.572 -28.061 1.00 82.31 177 PRO A CA 1
ATOM 1351 C C . PRO A 1 177 ? 25.361 -11.522 -28.976 1.00 82.31 177 PRO A C 1
ATOM 1353 O O . PRO A 1 177 ? 25.295 -12.259 -29.960 1.00 82.31 177 PRO A O 1
ATOM 1356 N N . PHE A 1 178 ? 24.381 -10.661 -28.678 1.00 82.00 178 PHE A N 1
ATOM 1357 C CA . PHE A 1 178 ? 23.139 -10.554 -29.447 1.00 82.00 178 PHE A CA 1
ATOM 1358 C C . PHE A 1 178 ? 23.409 -10.153 -30.906 1.00 82.00 178 PHE A C 1
ATOM 1360 O O . PHE A 1 178 ? 24.038 -9.124 -31.176 1.00 82.00 178 PHE A O 1
ATOM 1367 N N . ASN A 1 179 ? 22.913 -10.959 -31.850 1.00 84.44 179 ASN A N 1
ATOM 1368 C CA . ASN A 1 179 ? 23.220 -10.838 -33.278 1.00 84.44 179 ASN A CA 1
ATOM 1369 C C . ASN A 1 179 ? 22.006 -11.016 -34.213 1.00 84.44 179 ASN A C 1
ATOM 1371 O O . ASN A 1 179 ? 22.204 -11.220 -35.402 1.00 84.44 179 ASN A O 1
ATOM 1375 N N . THR A 1 180 ? 20.764 -10.890 -33.739 1.00 90.81 180 THR A N 1
ATOM 1376 C CA . THR A 1 180 ? 19.584 -10.997 -34.622 1.00 90.81 180 THR A CA 1
ATOM 1377 C C . THR A 1 180 ? 19.264 -9.665 -35.310 1.00 90.81 180 THR A C 1
ATOM 1379 O O . THR A 1 180 ? 18.955 -8.676 -34.638 1.00 90.81 180 THR A O 1
ATOM 1382 N N . LEU A 1 181 ? 19.309 -9.634 -36.647 1.00 93.25 181 LEU A N 1
ATOM 1383 C CA . LEU A 1 181 ? 18.919 -8.502 -37.492 1.00 93.25 181 LEU A CA 1
ATOM 1384 C C . LEU A 1 181 ? 17.473 -8.671 -37.966 1.00 93.25 181 LEU A C 1
ATOM 1386 O O . LEU A 1 181 ? 17.182 -9.473 -38.851 1.00 93.25 181 LEU A O 1
ATOM 1390 N N . ILE A 1 182 ? 16.576 -7.876 -37.389 1.00 94.12 182 ILE A N 1
ATOM 1391 C CA . ILE A 1 182 ? 15.160 -7.872 -37.755 1.00 94.12 182 ILE A CA 1
ATOM 1392 C C . ILE A 1 182 ? 14.959 -6.940 -38.942 1.00 94.12 182 ILE A C 1
ATOM 1394 O O . ILE A 1 182 ? 15.330 -5.764 -38.868 1.00 94.12 182 ILE A O 1
ATOM 1398 N N . VAL A 1 183 ? 14.357 -7.462 -40.006 1.00 95.56 183 VAL A N 1
ATOM 1399 C CA . VAL A 1 183 ? 14.150 -6.761 -41.277 1.00 95.56 183 VAL A CA 1
ATOM 1400 C C . VAL A 1 183 ? 12.690 -6.825 -41.715 1.00 95.56 183 VAL A C 1
ATOM 1402 O O . VAL A 1 183 ? 12.007 -7.824 -41.472 1.00 95.56 183 VAL A O 1
ATOM 1405 N N . ASP A 1 184 ? 12.208 -5.782 -42.387 1.00 95.69 184 ASP A N 1
ATOM 1406 C CA . ASP A 1 184 ? 10.880 -5.801 -42.999 1.00 95.69 184 ASP A CA 1
ATOM 1407 C C . ASP A 1 184 ? 10.837 -6.790 -44.168 1.00 95.69 184 ASP A C 1
ATOM 1409 O O . ASP A 1 184 ? 11.467 -6.582 -45.209 1.00 95.69 184 ASP A O 1
ATOM 1413 N N . ARG A 1 185 ? 10.052 -7.859 -44.015 1.00 95.50 185 ARG A N 1
ATOM 1414 C CA . ARG A 1 185 ? 9.835 -8.860 -45.065 1.00 95.50 185 ARG A CA 1
ATOM 1415 C C . ARG A 1 185 ? 9.269 -8.231 -46.336 1.00 95.50 185 ARG A C 1
ATOM 1417 O O . ARG A 1 185 ? 9.623 -8.672 -47.425 1.00 95.50 185 ARG A O 1
ATOM 1424 N N . LEU A 1 186 ? 8.385 -7.243 -46.198 1.00 94.00 186 LEU A N 1
ATOM 1425 C CA . LEU A 1 186 ? 7.703 -6.612 -47.330 1.00 94.00 186 LEU A CA 1
ATOM 1426 C C . LEU A 1 186 ? 8.560 -5.541 -48.019 1.00 94.00 186 LEU A C 1
ATOM 1428 O O . LEU A 1 186 ? 8.240 -5.143 -49.137 1.00 94.00 186 LEU A O 1
ATOM 1432 N N . GLY A 1 187 ? 9.655 -5.106 -47.387 1.00 94.06 187 GLY A N 1
ATOM 1433 C CA . GLY A 1 187 ? 10.587 -4.134 -47.958 1.00 94.06 187 GLY A CA 1
ATOM 1434 C C . GLY A 1 187 ? 11.499 -4.711 -49.046 1.00 94.06 187 GLY A C 1
ATOM 1435 O O . GLY A 1 187 ? 12.016 -3.955 -49.870 1.00 94.06 187 GLY A O 1
ATOM 1436 N N . PHE A 1 188 ? 11.697 -6.034 -49.074 1.00 96.38 188 PHE A N 1
ATOM 1437 C CA . PHE A 1 188 ? 12.546 -6.698 -50.065 1.00 96.38 188 PHE A CA 1
ATOM 1438 C C . PHE A 1 188 ? 11.851 -6.838 -51.422 1.00 96.38 188 PHE A C 1
ATOM 1440 O O . PHE A 1 188 ? 10.678 -7.203 -51.517 1.00 96.38 188 PHE A O 1
ATOM 1447 N N . LYS A 1 189 ? 12.619 -6.624 -52.491 1.00 95.38 189 LYS A N 1
ATOM 1448 C CA . LYS A 1 189 ? 12.248 -6.949 -53.873 1.00 95.38 189 LYS A CA 1
ATOM 1449 C C . LYS A 1 189 ? 12.899 -8.225 -54.376 1.00 95.38 189 LYS A C 1
ATOM 1451 O O . LYS A 1 189 ? 12.310 -8.894 -55.225 1.00 95.38 189 LYS A O 1
ATOM 1456 N N . ASN A 1 190 ? 14.099 -8.546 -53.897 1.00 93.81 190 ASN A N 1
ATOM 1457 C CA . ASN A 1 190 ? 14.761 -9.803 -54.220 1.00 93.81 190 ASN A CA 1
ATOM 1458 C C . ASN A 1 190 ? 14.498 -10.859 -53.139 1.00 93.81 190 ASN A C 1
ATOM 1460 O O . ASN A 1 190 ? 13.813 -10.627 -52.142 1.00 93.81 190 ASN A O 1
ATOM 1464 N N . GLN A 1 191 ? 15.061 -12.052 -53.346 1.00 93.38 191 GLN A N 1
ATOM 1465 C CA . GLN A 1 191 ? 15.088 -13.080 -52.314 1.00 93.38 191 GLN A CA 1
ATOM 1466 C C . GLN A 1 191 ? 15.812 -12.544 -51.071 1.00 93.38 191 GLN A C 1
ATOM 1468 O O . GLN A 1 191 ? 16.934 -12.042 -51.162 1.00 93.38 191 GLN A O 1
ATOM 1473 N N . ILE A 1 192 ? 15.171 -12.698 -49.913 1.00 95.50 192 ILE A N 1
ATOM 1474 C CA . ILE A 1 192 ? 15.733 -12.307 -48.619 1.00 95.50 192 ILE A CA 1
ATOM 1475 C C . ILE A 1 192 ? 17.074 -13.034 -48.415 1.00 95.50 192 ILE A C 1
ATOM 1477 O O . ILE A 1 192 ? 17.137 -14.245 -48.652 1.00 95.50 192 ILE A O 1
ATOM 1481 N N . PRO A 1 193 ? 18.145 -12.334 -47.994 1.00 93.94 193 PRO A N 1
ATOM 1482 C CA . PRO A 1 193 ? 19.446 -12.953 -47.778 1.00 93.94 193 PRO A CA 1
ATOM 1483 C C . PRO A 1 193 ? 19.371 -14.143 -46.813 1.00 93.94 193 PRO A C 1
ATOM 1485 O O . PRO A 1 193 ? 18.879 -14.021 -45.695 1.00 93.94 193 PRO A O 1
ATOM 1488 N N . GLU A 1 194 ? 19.909 -15.288 -47.235 1.00 90.50 194 GLU A N 1
ATOM 1489 C CA . GLU A 1 194 ? 19.968 -16.524 -46.444 1.00 90.50 194 GLU A CA 1
ATOM 1490 C C . GLU A 1 194 ? 21.069 -16.436 -45.371 1.00 90.50 194 GLU A C 1
ATOM 1492 O O . GLU A 1 194 ? 22.113 -17.073 -45.477 1.00 90.50 194 GLU A O 1
ATOM 1497 N N . CYS A 1 195 ? 20.859 -15.595 -44.358 1.00 91.50 195 CYS A N 1
ATOM 1498 C CA . CYS A 1 195 ? 21.720 -15.491 -43.177 1.00 91.50 195 CYS A CA 1
ATOM 1499 C C . CYS A 1 195 ? 20.936 -15.967 -41.952 1.00 91.50 195 CYS A C 1
ATOM 1501 O O . CYS A 1 195 ? 19.802 -15.530 -41.750 1.00 91.50 195 CYS A O 1
ATOM 1503 N N . LYS A 1 196 ? 21.528 -16.820 -41.107 1.00 89.00 196 LYS A N 1
ATOM 1504 C CA . LYS A 1 196 ? 20.857 -17.350 -39.899 1.00 89.00 196 LYS A CA 1
ATOM 1505 C C . LYS A 1 196 ? 20.456 -16.239 -38.920 1.00 89.00 196 LYS A C 1
ATOM 1507 O O . LYS A 1 196 ? 19.499 -16.380 -38.167 1.00 89.00 196 LYS A O 1
ATOM 1512 N N . GLU A 1 197 ? 21.211 -15.152 -38.929 1.00 93.62 197 GLU A N 1
ATOM 1513 C CA . GLU A 1 197 ? 21.031 -13.979 -38.088 1.00 93.62 197 GLU A CA 1
ATOM 1514 C C . GLU A 1 197 ? 19.906 -13.045 -38.559 1.00 93.62 197 GLU A C 1
ATOM 1516 O O . GLU A 1 197 ? 19.522 -12.151 -37.809 1.00 93.62 197 GLU A O 1
ATOM 1521 N N . ILE A 1 198 ? 19.383 -13.212 -39.779 1.00 94.19 198 ILE A N 1
ATOM 1522 C CA . ILE A 1 198 ? 18.335 -12.342 -40.325 1.00 94.19 198 ILE A CA 1
ATOM 1523 C C . ILE A 1 198 ? 16.957 -12.929 -40.026 1.00 94.19 198 ILE A C 1
ATOM 1525 O O . ILE A 1 198 ? 16.620 -14.029 -40.459 1.00 94.19 198 ILE A O 1
ATOM 1529 N N . GLU A 1 199 ? 16.130 -12.146 -39.340 1.00 94.62 199 GLU A N 1
ATOM 1530 C CA . GLU A 1 199 ? 14.734 -12.471 -39.063 1.00 94.62 199 GLU A CA 1
ATOM 1531 C C . GLU A 1 199 ? 13.824 -11.516 -39.843 1.00 94.62 199 GLU A C 1
ATOM 1533 O O . GLU A 1 199 ? 13.720 -10.328 -39.533 1.00 94.62 199 GLU A O 1
ATOM 1538 N N . ALA A 1 200 ? 13.167 -12.027 -40.885 1.00 95.06 200 ALA A N 1
ATOM 1539 C CA . ALA A 1 200 ? 12.256 -11.237 -41.706 1.00 95.06 200 ALA A CA 1
ATOM 1540 C C . ALA A 1 200 ? 10.827 -11.279 -41.161 1.00 95.06 200 ALA A C 1
ATOM 1542 O O . ALA A 1 200 ? 10.185 -12.337 -41.161 1.00 95.06 200 ALA A O 1
ATOM 1543 N N . VAL A 1 201 ? 10.306 -10.118 -40.772 1.00 94.44 201 VAL A N 1
ATOM 1544 C CA . VAL A 1 201 ? 9.046 -9.976 -40.028 1.00 94.44 201 VAL A CA 1
ATOM 1545 C C . VAL A 1 201 ? 8.040 -9.093 -40.761 1.00 94.44 201 VAL A C 1
ATOM 1547 O O . VAL A 1 201 ? 8.398 -8.354 -41.675 1.00 94.44 201 VAL A O 1
ATOM 1550 N N . SER A 1 202 ? 6.766 -9.173 -40.377 1.00 91.56 202 SER A N 1
ATOM 1551 C CA . SER A 1 202 ? 5.717 -8.268 -40.853 1.00 91.56 202 SER A CA 1
ATOM 1552 C C . SER A 1 202 ? 4.545 -8.246 -39.857 1.00 91.56 202 SER A C 1
ATOM 1554 O O . SER A 1 202 ? 4.137 -9.328 -39.432 1.00 91.56 202 SER A O 1
ATOM 1556 N N . PRO A 1 203 ? 4.001 -7.068 -39.489 1.00 92.38 203 PRO A N 1
ATOM 1557 C CA . PRO A 1 203 ? 4.472 -5.731 -39.865 1.00 92.38 203 PRO A CA 1
ATOM 1558 C C . PRO A 1 203 ? 5.740 -5.325 -39.089 1.00 92.38 203 PRO A C 1
ATOM 1560 O O . PRO A 1 203 ? 5.856 -5.588 -37.893 1.00 92.38 203 PRO A O 1
ATOM 1563 N N . ILE A 1 204 ? 6.689 -4.643 -39.744 1.00 91.69 204 ILE A N 1
ATOM 1564 C CA . ILE A 1 204 ? 7.936 -4.184 -39.099 1.00 91.69 204 ILE A CA 1
ATOM 1565 C C . ILE A 1 204 ? 7.685 -3.173 -37.969 1.00 91.69 204 ILE A C 1
ATOM 1567 O O . ILE A 1 204 ? 8.401 -3.191 -36.966 1.00 91.69 204 ILE A O 1
ATOM 1571 N N . ALA A 1 205 ? 6.620 -2.371 -38.079 1.00 90.12 205 ALA A N 1
ATOM 1572 C CA . ALA A 1 205 ? 6.205 -1.401 -37.065 1.00 90.12 205 ALA A CA 1
ATOM 1573 C C . ALA A 1 205 ? 6.058 -2.036 -35.671 1.00 90.12 205 ALA A C 1
ATOM 1575 O O . ALA A 1 205 ? 6.573 -1.495 -34.696 1.00 90.12 205 ALA A O 1
ATOM 1576 N N . ALA A 1 206 ? 5.492 -3.247 -35.587 1.00 93.19 206 ALA A N 1
ATOM 1577 C CA . ALA A 1 206 ? 5.350 -3.973 -34.326 1.00 93.19 206 ALA A CA 1
ATOM 1578 C C . ALA A 1 206 ? 6.705 -4.209 -33.635 1.00 93.19 206 ALA A C 1
ATOM 1580 O O . ALA A 1 206 ? 6.834 -4.092 -32.418 1.00 93.19 206 ALA A O 1
ATOM 1581 N N . TYR A 1 207 ? 7.752 -4.510 -34.406 1.00 92.88 207 TYR A N 1
ATOM 1582 C CA . TYR A 1 207 ? 9.092 -4.805 -33.892 1.00 92.88 207 TYR A CA 1
ATOM 1583 C C . TYR A 1 207 ? 9.916 -3.544 -33.619 1.00 92.88 207 TYR A C 1
ATOM 1585 O O . TYR A 1 207 ? 10.817 -3.569 -32.771 1.00 92.88 207 TYR A O 1
ATOM 1593 N N . VAL A 1 208 ? 9.618 -2.445 -34.314 1.00 90.44 208 VAL A N 1
ATOM 1594 C CA . VAL A 1 208 ? 10.126 -1.108 -33.975 1.00 90.44 208 VAL A CA 1
ATOM 1595 C C . VAL A 1 208 ? 9.553 -0.676 -32.624 1.00 90.44 208 VAL A C 1
ATOM 1597 O O . VAL A 1 208 ? 10.323 -0.321 -31.728 1.00 90.44 208 VAL A O 1
ATOM 1600 N N . ASP A 1 209 ? 8.244 -0.829 -32.428 1.00 92.94 209 ASP A N 1
ATOM 1601 C CA . ASP A 1 209 ? 7.569 -0.527 -31.164 1.00 92.94 209 ASP A CA 1
ATOM 1602 C C . ASP A 1 209 ? 8.002 -1.470 -30.044 1.00 92.94 209 ASP A C 1
ATOM 1604 O O . ASP A 1 209 ? 8.280 -1.013 -28.939 1.00 92.94 209 ASP A O 1
ATOM 1608 N N . ARG A 1 210 ? 8.198 -2.768 -30.315 1.00 95.12 210 ARG A N 1
ATOM 1609 C CA . ARG A 1 210 ? 8.785 -3.701 -29.338 1.00 95.12 210 ARG A CA 1
ATOM 1610 C C . ARG A 1 210 ? 10.140 -3.215 -28.841 1.00 95.12 210 ARG A C 1
ATOM 1612 O O . ARG A 1 210 ? 10.412 -3.234 -27.641 1.00 95.12 210 ARG A O 1
ATOM 1619 N N . LYS A 1 211 ? 11.006 -2.747 -29.741 1.00 92.38 211 LYS A N 1
ATOM 1620 C CA . LYS A 1 211 ? 12.294 -2.171 -29.343 1.00 92.38 211 LYS A CA 1
ATOM 1621 C C . LYS A 1 211 ? 12.096 -0.871 -28.555 1.00 92.38 211 LYS A C 1
ATOM 1623 O O . LYS A 1 211 ? 12.792 -0.656 -27.564 1.00 92.38 211 LYS A O 1
ATOM 1628 N N . LEU A 1 212 ? 11.188 0.007 -28.973 1.00 93.75 212 LEU A N 1
ATOM 1629 C CA . LEU A 1 212 ? 10.966 1.289 -28.304 1.00 93.75 212 LEU A CA 1
ATOM 1630 C C . LEU A 1 212 ? 10.366 1.121 -26.896 1.00 93.75 212 LEU A C 1
ATOM 1632 O O . LEU A 1 212 ? 10.847 1.735 -25.943 1.00 93.75 212 LEU A O 1
ATOM 1636 N N . PHE A 1 213 ? 9.360 0.269 -26.758 1.00 96.44 213 PHE A N 1
ATOM 1637 C CA . PHE A 1 213 ? 8.550 0.141 -25.552 1.00 96.44 213 PHE A CA 1
ATOM 1638 C C . PHE A 1 213 ? 8.996 -0.990 -24.622 1.00 96.44 213 PHE A C 1
ATOM 1640 O O . PHE A 1 213 ? 8.644 -0.956 -23.450 1.00 96.44 213 PHE A O 1
ATOM 1647 N N . ILE A 1 214 ? 9.822 -1.944 -25.065 1.00 96.88 214 ILE A N 1
ATOM 1648 C CA . ILE A 1 214 ? 10.429 -2.945 -24.166 1.00 96.88 214 ILE A CA 1
ATOM 1649 C C . ILE A 1 214 ? 11.903 -2.642 -23.940 1.00 96.88 214 ILE A C 1
ATOM 1651 O O . ILE A 1 214 ? 12.302 -2.337 -22.821 1.00 96.88 214 ILE A O 1
ATOM 1655 N N . HIS A 1 215 ? 12.720 -2.671 -24.994 1.00 95.56 215 HIS A N 1
ATOM 1656 C CA . HIS A 1 215 ? 14.169 -2.511 -24.857 1.00 95.56 215 HIS A CA 1
ATOM 1657 C C . HIS A 1 215 ? 14.544 -1.100 -24.384 1.00 95.56 215 HIS A C 1
ATOM 1659 O O . HIS A 1 215 ? 15.144 -0.929 -23.326 1.00 95.56 215 HIS A O 1
ATOM 1665 N N . ASN A 1 216 ? 14.172 -0.072 -25.142 1.00 95.75 216 ASN A N 1
ATOM 1666 C CA . ASN A 1 216 ? 14.518 1.311 -24.828 1.00 95.75 216 ASN A CA 1
ATOM 1667 C C . ASN A 1 216 ? 13.884 1.778 -23.507 1.00 95.75 216 ASN A C 1
ATOM 1669 O O . ASN A 1 216 ? 14.550 2.496 -22.754 1.00 95.75 216 ASN A O 1
ATOM 1673 N N . LEU A 1 217 ? 12.623 1.402 -23.249 1.00 98.06 217 LEU A N 1
ATOM 1674 C CA . LEU A 1 217 ? 11.917 1.661 -21.991 1.00 98.06 217 LEU A CA 1
ATOM 1675 C C . LEU A 1 217 ? 12.613 0.977 -20.820 1.00 98.06 217 LEU A C 1
ATOM 1677 O O . LEU A 1 217 ? 12.969 1.668 -19.874 1.00 98.06 217 LEU A O 1
ATOM 1681 N N . GLY A 1 218 ? 12.843 -0.336 -20.896 1.00 98.06 218 GLY A N 1
ATOM 1682 C CA . GLY A 1 218 ? 13.460 -1.119 -19.824 1.00 98.06 218 GLY A CA 1
ATOM 1683 C C . GLY A 1 218 ? 14.845 -0.599 -19.465 1.00 98.06 218 GLY A C 1
ATOM 1684 O O . GLY A 1 218 ? 15.141 -0.368 -18.297 1.00 98.06 218 GLY A O 1
ATOM 1685 N N . HIS A 1 219 ? 15.652 -0.281 -20.480 1.00 96.69 219 HIS A N 1
ATOM 1686 C CA . HIS A 1 219 ? 16.994 0.254 -20.277 1.00 96.69 219 HIS A CA 1
ATOM 1687 C C . HIS A 1 219 ? 16.964 1.629 -19.582 1.00 96.69 219 HIS A C 1
ATOM 1689 O O . HIS A 1 219 ? 17.732 1.890 -18.659 1.00 96.69 219 HIS A O 1
ATOM 1695 N N . ALA A 1 220 ? 16.041 2.510 -19.984 1.00 98.00 220 ALA A N 1
ATOM 1696 C CA . ALA A 1 220 ? 15.873 3.812 -19.339 1.00 98.00 220 ALA A CA 1
ATOM 1697 C C . ALA A 1 220 ? 15.304 3.678 -17.915 1.00 98.00 220 ALA A C 1
ATOM 1699 O O . ALA A 1 220 ? 15.800 4.325 -16.996 1.00 98.00 220 ALA A O 1
ATOM 1700 N N . ALA A 1 221 ? 14.314 2.803 -17.717 1.00 98.25 221 ALA A N 1
ATOM 1701 C CA . ALA A 1 221 ? 13.733 2.503 -16.415 1.00 98.25 221 ALA A CA 1
ATOM 1702 C C . ALA A 1 221 ? 14.793 1.983 -15.433 1.00 98.25 221 ALA A C 1
ATOM 1704 O O . ALA A 1 221 ? 14.803 2.424 -14.287 1.00 98.25 221 ALA A O 1
ATOM 1705 N N . ALA A 1 222 ? 15.726 1.136 -15.885 1.00 98.06 222 ALA A N 1
ATOM 1706 C CA . ALA A 1 222 ? 16.853 0.675 -15.073 1.00 98.06 222 ALA A CA 1
ATOM 1707 C C . ALA A 1 222 ? 17.710 1.837 -14.560 1.00 98.06 222 ALA A C 1
ATOM 1709 O O . ALA A 1 222 ? 18.021 1.892 -13.371 1.00 98.06 222 ALA A O 1
ATOM 1710 N N . ALA A 1 223 ? 18.015 2.819 -15.414 1.00 97.62 223 ALA A N 1
ATOM 1711 C CA . ALA A 1 223 ? 18.753 4.005 -14.988 1.00 97.62 223 ALA A CA 1
ATOM 1712 C C . ALA A 1 223 ? 17.948 4.876 -14.008 1.00 97.62 223 ALA A C 1
ATOM 1714 O O . ALA A 1 223 ? 18.514 5.374 -13.040 1.00 97.62 223 ALA A O 1
ATOM 1715 N N . TYR A 1 224 ? 16.641 5.055 -14.222 1.00 96.69 224 TYR A N 1
ATOM 1716 C CA . TYR A 1 224 ? 15.814 5.921 -13.372 1.00 96.69 224 TYR A CA 1
ATOM 1717 C C . TYR A 1 224 ? 15.512 5.309 -12.002 1.00 96.69 224 TYR A C 1
ATOM 1719 O O . TYR A 1 224 ? 15.665 5.987 -10.986 1.00 96.69 224 TYR A O 1
ATOM 1727 N N . PHE A 1 225 ? 15.128 4.031 -11.950 1.00 90.00 225 PHE A N 1
ATOM 1728 C CA . PHE A 1 225 ? 14.949 3.314 -10.685 1.00 90.00 225 PHE A CA 1
ATOM 1729 C C . PHE A 1 225 ? 16.279 3.150 -9.947 1.00 90.00 225 PHE A C 1
ATOM 1731 O O . PHE A 1 225 ? 16.339 3.406 -8.744 1.00 90.00 225 PHE A O 1
ATOM 1738 N N . GLY A 1 226 ? 17.346 2.804 -10.674 1.00 85.69 226 GLY A N 1
ATOM 1739 C CA . GLY A 1 226 ? 18.690 2.683 -10.124 1.00 85.69 226 GLY A CA 1
ATOM 1740 C C . GLY A 1 226 ? 19.192 3.990 -9.519 1.00 85.69 226 GLY A C 1
ATOM 1741 O O . GLY A 1 226 ? 19.567 4.006 -8.355 1.00 85.69 226 GLY A O 1
ATOM 1742 N N . TYR A 1 227 ? 19.107 5.107 -10.248 1.00 89.19 227 TYR A N 1
ATOM 1743 C CA . TYR A 1 227 ? 19.514 6.422 -9.740 1.00 89.19 227 TYR A CA 1
ATOM 1744 C C . TYR A 1 227 ? 18.698 6.869 -8.528 1.00 89.19 227 TYR A C 1
ATOM 1746 O O . TYR A 1 227 ? 19.258 7.409 -7.578 1.00 89.19 227 TYR A O 1
ATOM 1754 N N . ARG A 1 228 ? 17.378 6.637 -8.535 1.00 84.44 228 ARG A N 1
ATOM 1755 C CA . ARG A 1 228 ? 16.508 7.040 -7.422 1.00 84.44 228 ARG A CA 1
ATOM 1756 C C . ARG A 1 228 ? 16.913 6.378 -6.106 1.00 84.44 228 ARG A C 1
ATOM 1758 O O . ARG A 1 228 ? 16.744 6.998 -5.056 1.00 84.44 228 ARG A O 1
ATOM 1765 N N . ARG A 1 229 ? 17.397 5.136 -6.180 1.00 80.12 229 ARG A N 1
ATOM 1766 C CA . ARG A 1 229 ? 17.773 4.310 -5.030 1.00 80.12 229 ARG A CA 1
ATOM 1767 C C . ARG A 1 229 ? 19.260 4.382 -4.688 1.00 80.12 229 ARG A C 1
ATOM 1769 O O . ARG A 1 229 ? 19.608 4.367 -3.516 1.00 80.12 229 ARG A O 1
ATOM 1776 N N . TYR A 1 230 ? 20.114 4.517 -5.696 1.00 83.62 230 TYR A N 1
ATOM 1777 C CA . TYR A 1 230 ? 21.568 4.580 -5.576 1.00 83.62 230 TYR A CA 1
ATOM 1778 C C . TYR A 1 230 ? 22.129 5.773 -6.372 1.00 83.62 230 TYR A C 1
ATOM 1780 O O . TYR A 1 230 ? 22.774 5.580 -7.403 1.00 83.62 230 TYR A O 1
ATOM 1788 N N . PRO A 1 231 ? 21.940 7.028 -5.908 1.00 78.25 231 PRO A N 1
ATOM 1789 C CA . PRO A 1 231 ? 22.346 8.218 -6.667 1.00 78.25 231 PRO A CA 1
ATOM 1790 C C . PRO A 1 231 ? 23.854 8.318 -6.940 1.00 78.25 231 PRO A C 1
ATOM 1792 O O . PRO A 1 231 ? 24.267 9.060 -7.830 1.00 78.25 231 PRO A O 1
ATOM 1795 N N . GLN A 1 232 ? 24.664 7.610 -6.146 1.00 84.69 232 GLN A N 1
ATOM 1796 C CA . GLN A 1 232 ? 26.127 7.613 -6.216 1.00 84.69 232 GLN A CA 1
ATOM 1797 C C . GLN A 1 232 ? 26.705 6.424 -6.992 1.00 84.69 232 GLN A C 1
ATOM 1799 O O . GLN A 1 232 ? 27.908 6.412 -7.229 1.00 84.69 232 GLN A O 1
ATOM 1804 N N . GLU A 1 233 ? 25.895 5.429 -7.369 1.00 92.19 233 GLU A N 1
ATOM 1805 C CA . GLU A 1 233 ? 26.380 4.267 -8.118 1.00 92.19 233 GLU A CA 1
ATOM 1806 C C . GLU A 1 233 ? 26.433 4.602 -9.618 1.00 92.19 233 GLU A C 1
ATOM 1808 O O . GLU A 1 233 ? 25.387 4.824 -10.239 1.00 92.19 233 GLU A O 1
ATOM 1813 N N . PRO A 1 234 ? 27.629 4.667 -10.232 1.00 92.25 234 PRO A N 1
ATOM 1814 C CA . PRO A 1 234 ? 27.742 5.020 -11.638 1.00 92.25 234 PRO A CA 1
ATOM 1815 C C . PRO A 1 234 ? 27.320 3.888 -12.578 1.00 92.25 234 PRO A C 1
ATOM 1817 O O . PRO A 1 234 ? 26.920 4.188 -13.703 1.00 92.25 234 PRO A O 1
ATOM 1820 N N . MET A 1 235 ? 27.407 2.615 -12.177 1.00 95.19 235 MET A N 1
ATOM 1821 C CA . MET A 1 235 ? 27.240 1.467 -13.074 1.00 95.19 235 MET A CA 1
ATOM 1822 C C . MET A 1 235 ? 25.802 0.949 -13.110 1.00 95.19 235 MET A C 1
ATOM 1824 O O . MET A 1 235 ? 25.207 0.633 -12.082 1.00 95.19 235 MET A O 1
ATOM 1828 N N . LEU A 1 236 ? 25.262 0.765 -14.318 1.00 95.19 236 LEU A N 1
ATOM 1829 C CA . LEU A 1 236 ? 23.912 0.235 -14.509 1.00 95.19 236 LEU A CA 1
ATOM 1830 C C . LEU A 1 236 ? 23.791 -1.226 -14.042 1.00 95.19 236 LEU A C 1
ATOM 1832 O O . LEU A 1 236 ? 22.818 -1.591 -13.391 1.00 95.19 236 LEU A O 1
ATOM 1836 N N . ALA A 1 237 ? 24.796 -2.054 -14.335 1.00 95.25 237 ALA A N 1
ATOM 1837 C CA . ALA A 1 237 ? 24.805 -3.453 -13.915 1.00 95.25 237 ALA A CA 1
ATOM 1838 C C . ALA A 1 237 ? 24.714 -3.592 -12.384 1.00 95.25 237 ALA A C 1
ATOM 1840 O O . ALA A 1 237 ? 23.929 -4.388 -11.885 1.00 95.25 237 ALA A O 1
ATOM 1841 N N . ARG A 1 238 ? 25.426 -2.733 -11.636 1.00 93.12 238 ARG A N 1
ATOM 1842 C CA . ARG A 1 238 ? 25.428 -2.730 -10.164 1.00 93.12 238 ARG A CA 1
ATOM 1843 C C . ARG A 1 238 ? 24.073 -2.369 -9.572 1.00 93.12 238 ARG A C 1
ATOM 1845 O O . ARG A 1 238 ? 23.626 -3.026 -8.643 1.00 93.12 238 ARG A O 1
ATOM 1852 N N . VAL A 1 239 ? 23.388 -1.364 -10.120 1.00 90.38 239 VAL A N 1
ATOM 1853 C CA . VAL A 1 239 ? 22.045 -1.016 -9.625 1.00 90.38 239 VAL A CA 1
ATOM 1854 C C . VAL A 1 239 ? 21.007 -2.102 -9.927 1.00 90.38 239 VAL A C 1
ATOM 1856 O O . VAL A 1 239 ? 20.011 -2.186 -9.216 1.00 90.38 239 VAL A O 1
ATOM 1859 N N . LEU A 1 240 ? 21.233 -2.940 -10.945 1.00 93.88 240 LEU A N 1
ATOM 1860 C CA . LEU A 1 240 ? 20.371 -4.076 -11.290 1.00 93.88 240 LEU A CA 1
ATOM 1861 C C . LEU A 1 240 ? 20.653 -5.345 -10.471 1.00 93.88 240 LEU A C 1
ATOM 1863 O O . LEU A 1 240 ? 19.845 -6.269 -10.524 1.00 93.88 240 LEU A O 1
ATOM 1867 N N . GLU A 1 241 ? 21.736 -5.388 -9.689 1.00 92.75 241 GLU A N 1
ATOM 1868 C CA . GLU A 1 241 ? 21.966 -6.454 -8.701 1.00 92.75 241 GLU A CA 1
ATOM 1869 C C . GLU A 1 241 ? 20.957 -6.383 -7.544 1.00 92.75 241 GLU A C 1
ATOM 1871 O O . GLU A 1 241 ? 20.709 -7.389 -6.881 1.00 92.75 241 GLU A O 1
ATOM 1876 N N . ASP A 1 242 ? 20.355 -5.212 -7.301 1.00 85.19 242 ASP A N 1
ATOM 1877 C CA . ASP A 1 242 ? 19.287 -5.061 -6.317 1.00 85.19 242 ASP A CA 1
ATOM 1878 C C . ASP A 1 242 ? 17.979 -5.690 -6.837 1.00 85.19 242 ASP A C 1
ATOM 1880 O O . ASP A 1 242 ? 17.396 -5.174 -7.803 1.00 85.19 242 ASP A O 1
ATOM 1884 N N . PRO A 1 243 ? 17.443 -6.731 -6.164 1.00 81.31 243 PRO A N 1
ATOM 1885 C CA . PRO A 1 243 ? 16.196 -7.383 -6.562 1.00 81.31 243 PRO A CA 1
ATOM 1886 C C . PRO A 1 243 ? 15.004 -6.426 -6.677 1.00 81.31 243 PRO A C 1
ATOM 1888 O O . PRO A 1 243 ? 14.108 -6.651 -7.488 1.00 81.31 243 PRO A O 1
ATOM 1891 N N . VAL A 1 244 ? 14.979 -5.343 -5.895 1.00 73.19 244 VAL A N 1
ATOM 1892 C CA . VAL A 1 244 ? 13.898 -4.347 -5.912 1.00 73.19 244 VAL A CA 1
ATOM 1893 C C . VAL A 1 244 ? 13.956 -3.498 -7.178 1.00 73.19 244 VAL A C 1
ATOM 1895 O O . VAL A 1 244 ? 12.922 -3.245 -7.798 1.00 73.19 244 VAL A O 1
ATOM 1898 N N . VAL A 1 245 ? 15.153 -3.055 -7.576 1.00 81.62 245 VAL A N 1
ATOM 1899 C CA . VAL A 1 245 ? 15.345 -2.298 -8.823 1.00 81.62 245 VAL A CA 1
ATOM 1900 C C . VAL A 1 245 ? 15.068 -3.210 -10.011 1.00 81.62 245 VAL A C 1
ATOM 1902 O O . VAL A 1 245 ? 14.310 -2.828 -10.904 1.00 81.62 245 VAL A O 1
ATOM 1905 N N . PHE A 1 246 ? 15.611 -4.427 -9.986 1.00 92.75 246 PHE A N 1
ATOM 1906 C CA . PHE A 1 246 ? 15.385 -5.438 -11.013 1.00 92.75 246 PHE A CA 1
ATOM 1907 C C . PHE A 1 246 ? 13.887 -5.704 -11.223 1.00 92.75 246 PHE A C 1
ATOM 1909 O O . PHE A 1 246 ? 13.394 -5.626 -12.352 1.00 92.75 246 PHE A O 1
ATOM 1916 N N . GLU A 1 247 ? 13.132 -5.926 -10.141 1.00 90.12 247 GLU A N 1
ATOM 1917 C CA . GLU A 1 247 ? 11.693 -6.183 -10.228 1.00 90.12 247 GLU A CA 1
ATOM 1918 C C . GLU A 1 247 ? 10.900 -4.970 -10.717 1.00 90.12 247 GLU A C 1
ATOM 1920 O O . GLU A 1 247 ? 9.957 -5.120 -11.497 1.00 90.12 247 GLU A O 1
ATOM 1925 N N . ALA A 1 248 ? 11.277 -3.760 -10.299 1.00 83.88 248 ALA A N 1
ATOM 1926 C CA . ALA A 1 248 ? 10.620 -2.536 -10.750 1.00 83.88 248 ALA A CA 1
ATOM 1927 C C . ALA A 1 248 ? 10.773 -2.337 -12.267 1.00 83.88 248 ALA A C 1
ATOM 1929 O O . ALA A 1 248 ? 9.801 -1.995 -12.950 1.00 83.88 248 ALA A O 1
ATOM 1930 N N . VAL A 1 249 ? 11.969 -2.601 -12.804 1.00 96.44 249 VAL A N 1
ATOM 1931 C CA . VAL A 1 249 ? 12.245 -2.565 -14.248 1.00 96.44 249 VAL A CA 1
ATOM 1932 C C . VAL A 1 249 ? 11.455 -3.653 -14.969 1.00 96.44 249 VAL A C 1
ATOM 1934 O O . VAL A 1 249 ? 10.754 -3.356 -15.940 1.00 96.44 249 VAL A O 1
ATOM 1937 N N . ARG A 1 250 ? 11.502 -4.892 -14.463 1.00 97.62 250 ARG A N 1
ATOM 1938 C CA . ARG A 1 250 ? 10.764 -6.031 -15.023 1.00 97.62 250 ARG A CA 1
ATOM 1939 C C . ARG A 1 250 ? 9.261 -5.765 -15.081 1.00 97.62 250 ARG A C 1
ATOM 1941 O O . ARG A 1 250 ? 8.633 -6.007 -16.109 1.00 97.62 250 ARG A O 1
ATOM 1948 N N . SER A 1 251 ? 8.694 -5.208 -14.015 1.00 95.12 251 SER A N 1
ATOM 1949 C CA . SER A 1 251 ? 7.271 -4.863 -13.930 1.00 95.12 251 SER A CA 1
ATOM 1950 C C . SER A 1 251 ? 6.877 -3.780 -14.938 1.00 95.12 251 SER A C 1
ATOM 1952 O O . SER A 1 251 ? 5.858 -3.915 -15.615 1.00 95.12 251 SER A O 1
ATOM 1954 N N . ALA A 1 252 ? 7.704 -2.741 -15.114 1.00 96.56 252 ALA A N 1
ATOM 1955 C CA . ALA A 1 252 ? 7.470 -1.714 -16.133 1.00 96.56 252 ALA A CA 1
ATOM 1956 C C . ALA A 1 252 ? 7.520 -2.294 -17.561 1.00 96.56 252 ALA A C 1
ATOM 1958 O O . ALA A 1 252 ? 6.683 -1.958 -18.400 1.00 96.56 252 ALA A O 1
ATOM 1959 N N . MET A 1 253 ? 8.460 -3.206 -17.832 1.00 98.38 253 MET A N 1
ATOM 1960 C CA . MET A 1 253 ? 8.554 -3.900 -19.123 1.00 98.38 253 MET A CA 1
ATOM 1961 C C . MET A 1 253 ? 7.358 -4.831 -19.367 1.00 98.38 253 MET A C 1
ATOM 1963 O O . MET A 1 253 ? 6.858 -4.880 -20.489 1.00 98.38 253 MET A O 1
ATOM 1967 N N . ARG A 1 254 ? 6.850 -5.523 -18.338 1.00 97.50 254 ARG A N 1
ATOM 1968 C CA . ARG A 1 254 ? 5.662 -6.392 -18.445 1.00 97.50 254 ARG A CA 1
ATOM 1969 C C . ARG A 1 254 ? 4.372 -5.612 -18.713 1.00 97.50 254 ARG A C 1
ATOM 1971 O O . ARG A 1 254 ? 3.608 -6.016 -19.582 1.00 97.50 254 ARG A O 1
ATOM 1978 N N . GLN A 1 255 ? 4.167 -4.462 -18.067 1.00 96.75 255 GLN A N 1
ATOM 1979 C CA . GLN A 1 255 ? 3.035 -3.580 -18.402 1.00 96.75 255 GLN A CA 1
ATOM 1980 C C . GLN A 1 255 ? 3.102 -3.102 -19.858 1.00 96.75 255 GLN A C 1
ATOM 1982 O O . GLN A 1 255 ? 2.103 -3.070 -20.572 1.00 96.75 255 GLN A O 1
ATOM 1987 N N . SER A 1 256 ? 4.307 -2.785 -20.329 1.00 97.06 256 SER A N 1
ATOM 1988 C CA . SER A 1 256 ? 4.521 -2.388 -21.718 1.00 97.06 256 SER A CA 1
ATOM 1989 C C . SER A 1 256 ? 4.294 -3.544 -22.707 1.00 97.06 256 SER A C 1
ATOM 1991 O O . SER A 1 256 ? 3.721 -3.349 -23.781 1.00 97.06 256 SER A O 1
ATOM 1993 N N . ARG A 1 257 ? 4.661 -4.776 -22.325 1.00 96.69 257 ARG A N 1
ATOM 1994 C CA . ARG A 1 257 ? 4.343 -6.007 -23.070 1.00 96.69 257 ARG A CA 1
ATOM 1995 C C . ARG A 1 257 ? 2.840 -6.168 -23.248 1.00 96.69 257 ARG A C 1
ATOM 1997 O O . ARG A 1 257 ? 2.413 -6.458 -24.361 1.00 96.69 257 ARG A O 1
ATOM 2004 N N . ASP A 1 258 ? 2.054 -5.974 -22.194 1.00 96.19 258 ASP A N 1
ATOM 2005 C CA . ASP A 1 258 ? 0.592 -6.107 -22.266 1.00 96.19 258 ASP A CA 1
ATOM 2006 C C . ASP A 1 258 ? -0.010 -5.080 -23.236 1.00 96.19 258 ASP A C 1
ATOM 2008 O O . ASP A 1 258 ? -0.907 -5.392 -24.026 1.00 96.19 258 ASP A O 1
ATOM 2012 N N . GLY A 1 259 ? 0.579 -3.882 -23.266 1.00 95.44 259 GLY A N 1
ATOM 2013 C CA . GLY A 1 259 ? 0.305 -2.878 -24.286 1.00 95.44 259 GLY A CA 1
ATOM 2014 C C . GLY A 1 259 ? 0.592 -3.356 -25.708 1.00 95.44 259 GLY A C 1
ATOM 2015 O O . GLY A 1 259 ? -0.268 -3.263 -26.580 1.00 95.44 259 GLY A O 1
ATOM 2016 N N . LEU A 1 260 ? 1.774 -3.920 -25.952 1.00 95.44 260 LEU A N 1
ATOM 2017 C CA . LEU A 1 260 ? 2.153 -4.427 -27.276 1.00 95.44 260 LEU A CA 1
ATOM 2018 C C . LEU A 1 260 ? 1.299 -5.605 -27.748 1.00 95.44 260 LEU A C 1
ATOM 2020 O O . LEU A 1 260 ? 0.998 -5.675 -28.936 1.00 95.44 260 LEU A O 1
ATOM 2024 N N . LEU A 1 261 ? 0.891 -6.505 -26.849 1.00 95.38 261 LEU A N 1
ATOM 2025 C CA . LEU A 1 261 ? -0.027 -7.603 -27.182 1.00 95.38 261 LEU A CA 1
ATOM 2026 C C . LEU A 1 261 ? -1.389 -7.081 -27.645 1.00 95.38 261 LEU A C 1
ATOM 2028 O O . LEU A 1 261 ? -2.029 -7.687 -28.497 1.00 95.38 261 LEU A O 1
ATOM 2032 N N . THR A 1 262 ? -1.808 -5.939 -27.107 1.00 93.25 262 THR A N 1
ATOM 2033 C CA . THR A 1 262 ? -3.059 -5.278 -27.484 1.00 93.25 262 THR A CA 1
ATOM 2034 C C . THR A 1 262 ? -2.930 -4.536 -28.813 1.00 93.25 262 THR A C 1
ATOM 2036 O O . THR A 1 262 ? -3.834 -4.594 -29.642 1.00 93.25 262 THR A O 1
ATOM 2039 N N . LEU A 1 263 ? -1.804 -3.852 -29.034 1.00 92.06 263 LEU A N 1
ATOM 2040 C CA . LEU A 1 263 ? -1.544 -3.093 -30.262 1.00 92.06 263 LEU A CA 1
ATOM 2041 C C . LEU A 1 263 ? -1.251 -4.007 -31.464 1.00 92.06 263 LEU A C 1
ATOM 2043 O O . LEU A 1 263 ? -1.620 -3.677 -32.590 1.00 92.06 263 LEU A O 1
ATOM 2047 N N . TYR A 1 264 ? -0.603 -5.152 -31.228 1.00 94.38 264 TYR A N 1
ATOM 2048 C CA . TYR A 1 264 ? -0.118 -6.066 -32.264 1.00 94.38 264 TYR A CA 1
ATOM 2049 C C . TYR A 1 264 ? -0.394 -7.545 -31.921 1.00 94.38 264 TYR A C 1
ATOM 2051 O O . TYR A 1 264 ? 0.551 -8.333 -31.790 1.00 94.38 264 TYR A O 1
ATOM 2059 N N . PRO A 1 265 ? -1.671 -7.957 -31.805 1.00 91.38 265 PRO A N 1
ATOM 2060 C CA . PRO A 1 265 ? -2.044 -9.300 -31.347 1.00 91.38 265 PRO A CA 1
ATOM 2061 C C . PRO A 1 265 ? -1.543 -10.426 -32.263 1.00 91.38 265 PRO A C 1
ATOM 2063 O O . PRO A 1 265 ? -1.251 -11.519 -31.790 1.00 91.38 265 PRO A O 1
ATOM 2066 N N . ASP A 1 266 ? -1.389 -10.152 -33.561 1.00 92.25 266 ASP A N 1
ATOM 2067 C CA . ASP A 1 266 ? -0.928 -11.142 -34.542 1.00 92.25 266 ASP A CA 1
ATOM 2068 C C . ASP A 1 266 ? 0.606 -11.223 -34.651 1.00 92.25 266 ASP A C 1
ATOM 2070 O O . ASP A 1 266 ? 1.139 -12.175 -35.222 1.00 92.25 266 ASP A O 1
ATOM 2074 N N . ALA A 1 267 ? 1.331 -10.226 -34.128 1.00 91.44 267 ALA A N 1
ATOM 2075 C CA . ALA A 1 267 ? 2.791 -10.162 -34.236 1.00 91.44 267 ALA A CA 1
ATOM 2076 C C . ALA A 1 267 ? 3.506 -10.832 -33.054 1.00 91.44 267 ALA A C 1
ATOM 2078 O O . ALA A 1 267 ? 4.644 -11.285 -33.201 1.00 91.44 267 ALA A O 1
ATOM 2079 N N . PHE A 1 268 ? 2.867 -10.886 -31.880 1.00 94.75 268 PHE A N 1
ATOM 2080 C CA . PHE A 1 268 ? 3.502 -11.318 -30.638 1.00 94.75 268 PHE A CA 1
ATOM 2081 C C . PHE A 1 268 ? 2.646 -12.289 -29.832 1.00 94.75 268 PHE A C 1
ATOM 2083 O O . PHE A 1 268 ? 1.425 -12.221 -29.806 1.00 94.75 268 PHE A O 1
ATOM 2090 N N . THR A 1 269 ? 3.327 -13.149 -29.078 1.00 93.75 269 THR A N 1
ATOM 2091 C CA . THR A 1 269 ? 2.724 -13.926 -27.988 1.00 93.75 269 THR A CA 1
ATOM 2092 C C . THR A 1 269 ? 3.307 -13.474 -26.654 1.00 93.75 269 THR A C 1
ATOM 2094 O O . THR A 1 269 ? 4.460 -13.029 -26.605 1.00 93.75 269 THR A O 1
ATOM 2097 N N . ALA A 1 270 ? 2.551 -13.630 -25.562 1.00 91.25 270 ALA A N 1
ATOM 2098 C CA . ALA A 1 270 ? 3.026 -13.283 -24.219 1.00 91.25 270 ALA A CA 1
ATOM 2099 C C . ALA A 1 270 ? 4.363 -13.969 -23.896 1.00 91.25 270 ALA A C 1
ATOM 2101 O O . ALA A 1 270 ? 5.323 -13.301 -23.530 1.00 91.25 270 ALA A O 1
ATOM 2102 N N . SER A 1 271 ? 4.466 -15.273 -24.183 1.00 93.94 271 SER A N 1
ATOM 2103 C CA . SER A 1 271 ? 5.700 -16.040 -23.991 1.00 93.94 271 SER A CA 1
ATOM 2104 C C . SER A 1 271 ? 6.879 -15.480 -24.794 1.00 93.94 271 SER A C 1
ATOM 2106 O O . SER A 1 271 ? 7.965 -15.345 -24.238 1.00 93.94 271 SER A O 1
ATOM 2108 N N . SER A 1 272 ? 6.682 -15.109 -26.067 1.00 92.44 272 SER A N 1
ATOM 2109 C CA . SER A 1 272 ? 7.769 -14.556 -26.892 1.00 92.44 272 SER A CA 1
ATOM 2110 C C . SER A 1 272 ? 8.304 -13.224 -26.358 1.00 92.44 272 SER A C 1
ATOM 2112 O O . SER A 1 272 ? 9.507 -12.970 -26.419 1.00 92.44 272 SER A O 1
ATOM 2114 N N . LEU A 1 273 ? 7.423 -12.381 -25.813 1.00 95.50 273 LEU A N 1
ATOM 2115 C CA . LEU A 1 273 ? 7.812 -11.102 -25.232 1.00 95.50 273 LEU A CA 1
ATOM 2116 C C . LEU A 1 273 ? 8.420 -11.272 -23.840 1.00 95.50 273 LEU A C 1
ATOM 2118 O O . LEU A 1 273 ? 9.378 -10.575 -23.534 1.00 95.50 273 LEU A O 1
ATOM 2122 N N . ASP A 1 274 ? 7.936 -12.214 -23.030 1.00 95.44 274 ASP A N 1
ATOM 2123 C CA . ASP A 1 274 ? 8.534 -12.519 -21.727 1.00 95.44 274 ASP A CA 1
ATOM 2124 C C . ASP A 1 274 ? 9.955 -13.055 -21.877 1.00 95.44 274 ASP A C 1
ATOM 2126 O O . ASP A 1 274 ? 10.867 -12.551 -21.229 1.00 95.44 274 ASP A O 1
ATOM 2130 N N . THR A 1 275 ? 10.187 -13.993 -22.801 1.00 94.94 275 THR A N 1
ATOM 2131 C CA . THR A 1 275 ? 11.549 -14.455 -23.112 1.00 94.94 275 THR A CA 1
ATOM 2132 C C . THR A 1 275 ? 12.446 -13.298 -23.557 1.00 94.94 275 THR A C 1
ATOM 2134 O O . THR A 1 275 ? 13.604 -13.226 -23.153 1.00 94.94 275 THR A O 1
ATOM 2137 N N . TYR A 1 276 ? 11.912 -12.363 -24.347 1.00 94.25 276 TYR A N 1
ATOM 2138 C CA . TYR A 1 276 ? 12.650 -11.174 -24.773 1.00 94.25 276 TYR A CA 1
ATOM 2139 C C . TYR A 1 276 ? 12.949 -10.203 -23.617 1.00 94.25 276 TYR A C 1
ATOM 2141 O O . TYR A 1 276 ? 14.033 -9.623 -23.575 1.00 94.25 276 TYR A O 1
ATOM 2149 N N . ILE A 1 277 ? 12.021 -10.030 -22.670 1.00 97.44 277 ILE A N 1
ATOM 2150 C CA . ILE A 1 277 ? 12.222 -9.215 -21.462 1.00 97.44 277 ILE A CA 1
ATOM 2151 C C . ILE A 1 277 ? 13.324 -9.817 -20.591 1.00 97.44 277 ILE A C 1
ATOM 2153 O O . ILE A 1 277 ? 14.229 -9.090 -20.188 1.00 97.44 277 ILE A O 1
ATOM 2157 N N . GLU A 1 278 ? 13.271 -11.123 -20.321 1.00 95.75 278 GLU A N 1
ATOM 2158 C CA . GLU A 1 278 ? 14.269 -11.790 -19.478 1.00 95.75 278 GLU A CA 1
ATOM 2159 C C . GLU A 1 278 ? 15.666 -11.752 -20.129 1.00 95.75 278 GLU A C 1
ATOM 2161 O O . GLU A 1 278 ? 16.639 -11.443 -19.444 1.00 95.75 278 GLU A O 1
ATOM 2166 N N . ASP A 1 279 ? 15.776 -11.945 -21.454 1.00 93.00 279 ASP A N 1
ATOM 2167 C CA . ASP A 1 279 ? 17.037 -11.747 -22.199 1.00 93.00 279 ASP A CA 1
ATOM 2168 C C . ASP A 1 279 ? 17.597 -10.329 -22.008 1.00 93.00 279 ASP A C 1
ATOM 2170 O O . ASP A 1 279 ? 18.770 -10.142 -21.679 1.00 93.00 279 ASP A O 1
ATOM 2174 N N . LEU A 1 280 ? 16.749 -9.312 -22.174 1.00 94.81 280 LEU A N 1
ATOM 2175 C CA . LEU A 1 280 ? 17.154 -7.918 -22.024 1.00 94.81 280 LEU A CA 1
ATOM 2176 C C . LEU A 1 280 ? 17.592 -7.578 -20.603 1.00 94.81 280 LEU A C 1
ATOM 2178 O O . LEU A 1 280 ? 18.579 -6.867 -20.444 1.00 94.81 280 LEU A O 1
ATOM 2182 N N . LEU A 1 281 ? 16.897 -8.081 -19.582 1.00 96.00 281 LEU A N 1
ATOM 2183 C CA . LEU A 1 281 ? 17.270 -7.852 -18.186 1.00 96.00 281 LEU A CA 1
ATOM 2184 C C . LEU A 1 281 ? 18.664 -8.415 -17.882 1.00 96.00 281 LEU A C 1
ATOM 2186 O O . LEU A 1 281 ? 19.474 -7.722 -17.266 1.00 96.00 281 LEU A O 1
ATOM 2190 N N . GLN A 1 282 ? 18.979 -9.613 -18.386 1.00 91.69 282 GLN A N 1
ATOM 2191 C CA . GLN A 1 282 ? 20.329 -10.183 -18.278 1.00 91.69 282 GLN A CA 1
ATOM 2192 C C . GLN A 1 282 ? 21.368 -9.333 -19.019 1.00 91.69 282 GLN A C 1
ATOM 2194 O O . GLN A 1 282 ? 22.471 -9.113 -18.524 1.00 91.69 282 GLN A O 1
ATOM 2199 N N . ARG A 1 283 ? 21.014 -8.800 -20.192 1.00 90.88 283 ARG A N 1
ATOM 2200 C CA . ARG A 1 283 ? 21.904 -7.927 -20.970 1.00 90.88 283 ARG A CA 1
ATOM 2201 C C . ARG A 1 283 ? 22.139 -6.581 -20.296 1.00 90.88 283 ARG A C 1
ATOM 2203 O O . ARG A 1 283 ? 23.271 -6.112 -20.301 1.00 90.88 283 ARG A O 1
ATOM 2210 N N . PHE A 1 284 ? 21.126 -5.979 -19.675 1.00 94.06 284 PHE A N 1
ATOM 2211 C CA . PHE A 1 284 ? 21.296 -4.746 -18.898 1.00 94.06 284 PHE A CA 1
ATOM 2212 C C . PHE A 1 284 ? 22.192 -4.958 -17.668 1.00 94.06 284 PHE A C 1
ATOM 2214 O O . PHE A 1 284 ? 22.924 -4.046 -17.284 1.00 94.06 284 PHE A O 1
ATOM 2221 N N . ALA A 1 285 ? 22.152 -6.154 -17.073 1.00 91.62 285 ALA A N 1
ATOM 2222 C CA . ALA A 1 285 ? 22.968 -6.536 -15.921 1.00 91.62 285 ALA A CA 1
ATOM 2223 C C . ALA A 1 285 ? 24.417 -6.935 -16.278 1.00 91.62 285 ALA A C 1
ATOM 2225 O O . ALA A 1 285 ? 25.215 -7.191 -15.385 1.00 91.62 285 ALA A O 1
ATOM 2226 N N . ASN A 1 286 ? 24.785 -6.963 -17.563 1.00 88.75 286 ASN A N 1
ATOM 2227 C CA . ASN A 1 286 ? 26.106 -7.395 -18.019 1.00 88.75 286 ASN A CA 1
ATOM 2228 C C . ASN A 1 286 ? 27.193 -6.352 -17.697 1.00 88.75 286 ASN A C 1
ATOM 2230 O O . ASN A 1 286 ? 27.258 -5.284 -18.324 1.00 88.75 286 ASN A O 1
ATOM 2234 N N . HIS A 1 287 ? 28.103 -6.673 -16.774 1.00 87.56 287 HIS A N 1
ATOM 2235 C CA . HIS A 1 287 ? 29.166 -5.750 -16.354 1.00 87.56 287 HIS A CA 1
ATOM 2236 C C . HIS A 1 287 ? 30.148 -5.432 -17.481 1.00 87.56 287 HIS A C 1
ATOM 2238 O O . HIS A 1 287 ? 30.686 -4.321 -17.547 1.00 87.56 287 HIS A O 1
ATOM 2244 N N . ALA A 1 288 ? 30.365 -6.377 -18.398 1.00 83.25 288 ALA A N 1
ATOM 2245 C CA . ALA A 1 288 ? 31.314 -6.221 -19.494 1.00 83.25 288 ALA A CA 1
ATOM 2246 C C . ALA A 1 288 ? 30.919 -5.128 -20.509 1.00 83.25 288 ALA A C 1
ATOM 2248 O O . ALA A 1 288 ? 31.784 -4.672 -21.268 1.00 83.25 288 ALA A O 1
ATOM 2249 N N . LEU A 1 289 ? 29.650 -4.687 -20.518 1.00 82.31 289 LEU A N 1
ATOM 2250 C CA . LEU A 1 289 ? 29.179 -3.579 -21.362 1.00 82.31 289 LEU A CA 1
ATOM 2251 C C . LEU A 1 289 ? 29.661 -2.208 -20.876 1.00 82.31 289 LEU A C 1
ATOM 2253 O O . LEU A 1 289 ? 29.767 -1.280 -21.678 1.00 82.31 289 LEU A O 1
ATOM 2257 N N . GLY A 1 290 ? 29.987 -2.069 -19.588 1.00 85.81 290 GLY A N 1
ATOM 2258 C CA . GLY A 1 290 ? 30.461 -0.798 -19.041 1.00 85.81 290 GLY A CA 1
ATOM 2259 C C . GLY A 1 290 ? 29.394 0.305 -19.015 1.00 85.81 290 GLY A C 1
ATOM 2260 O O . GLY A 1 290 ? 29.732 1.488 -19.039 1.00 85.81 290 GLY A O 1
ATOM 2261 N N . ASP A 1 291 ? 28.110 -0.059 -19.027 1.00 91.06 291 ASP A N 1
ATOM 2262 C CA . ASP A 1 291 ? 27.023 0.911 -19.101 1.00 91.06 291 ASP A CA 1
ATOM 2263 C C . ASP A 1 291 ? 26.838 1.662 -17.791 1.00 91.06 291 ASP A C 1
ATOM 2265 O O . ASP A 1 291 ? 26.698 1.066 -16.725 1.00 91.06 291 ASP A O 1
ATOM 2269 N N . THR A 1 292 ? 26.823 2.994 -17.883 1.00 94.38 292 THR A N 1
ATOM 2270 C CA . THR A 1 292 ? 26.635 3.868 -16.729 1.00 94.38 292 THR A CA 1
ATOM 2271 C C . THR A 1 292 ? 25.213 4.402 -16.645 1.00 94.38 292 THR A C 1
ATOM 2273 O O . THR A 1 292 ? 24.579 4.707 -17.663 1.00 94.38 292 THR A O 1
ATOM 2276 N N . VAL A 1 293 ? 24.733 4.594 -15.417 1.00 95.88 293 VAL A N 1
ATOM 2277 C CA . VAL A 1 293 ? 23.435 5.206 -15.105 1.00 95.88 293 VAL A CA 1
ATOM 2278 C C . VAL A 1 293 ? 23.300 6.561 -15.808 1.00 95.88 293 VAL A C 1
ATOM 2280 O O . VAL A 1 293 ? 22.284 6.829 -16.447 1.00 95.88 293 VAL A O 1
ATOM 2283 N N . PHE A 1 294 ? 24.354 7.384 -15.800 1.00 95.56 294 PHE A N 1
ATOM 2284 C CA . PHE A 1 294 ? 24.400 8.658 -16.524 1.00 95.56 294 PHE A CA 1
ATOM 2285 C C . PHE A 1 294 ? 24.200 8.498 -18.039 1.00 95.56 294 PHE A C 1
ATOM 2287 O O . PHE A 1 294 ? 23.319 9.131 -18.630 1.00 95.56 294 PHE A O 1
ATOM 2294 N N . ARG A 1 295 ? 25.007 7.643 -18.687 1.00 93.88 295 ARG A N 1
ATOM 2295 C CA . ARG A 1 295 ? 24.979 7.433 -20.147 1.00 93.88 295 ARG A CA 1
ATOM 2296 C C . ARG A 1 295 ? 23.605 6.958 -20.608 1.00 93.88 295 ARG A C 1
ATOM 2298 O O . ARG A 1 295 ? 23.126 7.401 -21.658 1.00 93.88 295 ARG A O 1
ATOM 2305 N N . ILE A 1 296 ? 22.997 6.075 -19.822 1.00 95.81 296 ILE A N 1
ATOM 2306 C CA . ILE A 1 296 ? 21.718 5.437 -20.118 1.00 95.81 296 ILE A CA 1
ATOM 2307 C C . ILE A 1 296 ? 20.524 6.291 -19.715 1.00 95.81 296 ILE A C 1
ATOM 2309 O O . ILE A 1 296 ? 19.505 6.203 -20.392 1.00 95.81 296 ILE A O 1
ATOM 2313 N N . GLY A 1 297 ? 20.614 7.143 -18.694 1.00 96.00 297 GLY A N 1
ATOM 2314 C CA . GLY A 1 297 ? 19.502 7.979 -18.227 1.00 96.00 297 GLY A CA 1
ATOM 2315 C C . GLY A 1 297 ? 19.368 9.333 -18.936 1.00 96.00 297 GLY A C 1
ATOM 2316 O O . GLY A 1 297 ? 18.243 9.793 -19.129 1.00 96.00 297 GLY A O 1
ATOM 2317 N N . ARG A 1 298 ? 20.471 9.916 -19.434 1.00 95.75 298 ARG A N 1
ATOM 2318 C CA . ARG A 1 298 ? 20.513 11.271 -20.036 1.00 95.75 298 ARG A CA 1
ATOM 2319 C C . ARG A 1 298 ? 19.635 11.490 -21.280 1.00 95.75 298 ARG A C 1
ATOM 2321 O O . ARG A 1 298 ? 19.215 10.522 -21.912 1.00 95.75 298 ARG A O 1
ATOM 2328 N N . ASP A 1 299 ? 19.482 12.737 -21.725 1.00 95.62 299 ASP A N 1
ATOM 2329 C CA . ASP A 1 299 ? 18.635 13.174 -22.860 1.00 95.62 299 ASP A CA 1
ATOM 2330 C C . ASP A 1 299 ? 17.130 13.085 -22.531 1.00 95.62 299 ASP A C 1
ATOM 2332 O O . ASP A 1 299 ? 16.323 12.563 -23.310 1.00 95.62 299 ASP A O 1
ATOM 2336 N N . LEU A 1 300 ? 16.771 13.596 -21.346 1.00 96.00 300 LEU A N 1
ATOM 2337 C CA . LEU A 1 300 ? 15.421 13.629 -20.773 1.00 96.00 300 LEU A CA 1
ATOM 2338 C C . LEU A 1 300 ? 14.381 14.253 -21.719 1.00 96.00 300 LEU A C 1
ATOM 2340 O O . LEU A 1 300 ? 13.351 13.608 -21.929 1.00 96.00 300 LEU A O 1
ATOM 2344 N N . PRO A 1 301 ? 14.628 15.407 -22.385 1.00 94.00 301 PRO A N 1
ATOM 2345 C CA . PRO A 1 301 ? 13.635 16.023 -23.278 1.00 94.00 301 PRO A CA 1
ATOM 2346 C C . PRO A 1 301 ? 13.198 15.132 -24.433 1.00 94.00 301 PRO A C 1
ATOM 2348 O O . PRO A 1 301 ? 12.111 15.298 -24.979 1.00 94.00 301 PRO A O 1
ATOM 2351 N N . ARG A 1 302 ? 14.066 14.210 -24.859 1.00 93.69 302 ARG A N 1
ATOM 2352 C CA . ARG A 1 302 ? 13.717 13.232 -25.883 1.00 93.69 302 ARG A CA 1
ATOM 2353 C C . ARG A 1 302 ? 12.971 12.051 -25.269 1.00 93.69 302 ARG A C 1
ATOM 2355 O O . ARG A 1 302 ? 11.956 11.649 -25.812 1.00 93.69 302 ARG A O 1
ATOM 2362 N N . LYS A 1 303 ? 13.464 11.498 -24.158 1.00 96.69 303 LYS A N 1
ATOM 2363 C CA . LYS A 1 303 ? 12.938 10.253 -23.563 1.00 96.69 303 LYS A CA 1
ATOM 2364 C C . LYS A 1 303 ? 11.579 10.393 -22.881 1.00 96.69 303 LYS A C 1
ATOM 2366 O O . LYS A 1 303 ? 10.876 9.391 -22.758 1.00 96.69 303 LYS A O 1
ATOM 2371 N N . LEU A 1 304 ? 11.236 11.599 -22.435 1.00 97.06 304 LEU A N 1
ATOM 2372 C CA . LEU A 1 304 ? 9.951 11.909 -21.804 1.00 97.06 304 LEU A CA 1
ATOM 2373 C C . LEU A 1 304 ? 8.882 12.366 -22.801 1.00 97.06 304 LEU A C 1
ATOM 2375 O O . LEU A 1 304 ? 7.708 12.437 -22.445 1.00 97.06 304 LEU A O 1
ATOM 2379 N N . ARG A 1 305 ? 9.266 12.639 -24.051 1.00 96.25 305 ARG A N 1
ATOM 2380 C CA . ARG A 1 305 ? 8.357 13.157 -25.072 1.00 96.25 305 ARG A CA 1
ATOM 2381 C C . ARG A 1 305 ? 7.281 12.130 -25.444 1.00 96.25 305 ARG A C 1
ATOM 2383 O O . ARG A 1 305 ? 7.491 10.922 -25.335 1.00 96.25 305 ARG A O 1
ATOM 2390 N N . HIS A 1 306 ? 6.131 12.622 -25.895 1.00 95.12 306 HIS A N 1
ATOM 2391 C CA . HIS A 1 306 ? 4.947 11.824 -26.234 1.00 95.12 306 HIS A CA 1
ATOM 2392 C C . HIS A 1 306 ? 5.155 10.764 -27.321 1.00 95.12 306 HIS A C 1
ATOM 2394 O O . HIS A 1 306 ? 4.391 9.813 -27.380 1.00 95.12 306 HIS A O 1
ATOM 2400 N N . ASP A 1 307 ? 6.164 10.914 -28.171 1.00 91.25 307 ASP A N 1
ATOM 2401 C CA . ASP A 1 307 ? 6.515 10.005 -29.266 1.00 91.25 307 ASP A CA 1
ATOM 2402 C C . ASP A 1 307 ? 7.732 9.112 -28.932 1.00 91.25 307 ASP A C 1
ATOM 2404 O O . ASP A 1 307 ? 8.316 8.498 -29.824 1.00 91.25 307 ASP A O 1
ATOM 2408 N N . ASP A 1 308 ? 8.148 9.035 -27.660 1.00 93.50 308 ASP A N 1
ATOM 2409 C CA . ASP A 1 308 ? 9.244 8.170 -27.194 1.00 93.50 308 ASP A CA 1
ATOM 2410 C C . ASP A 1 308 ? 8.750 7.163 -26.129 1.00 93.50 308 ASP A C 1
ATOM 2412 O O . ASP A 1 308 ? 7.560 6.992 -25.866 1.00 93.50 308 ASP A O 1
ATOM 2416 N N . ARG A 1 309 ? 9.694 6.442 -25.527 1.00 95.31 309 ARG A N 1
ATOM 2417 C CA . ARG A 1 309 ? 9.496 5.163 -24.838 1.00 95.31 309 ARG A CA 1
ATOM 2418 C C . ARG A 1 309 ? 8.501 5.155 -23.675 1.00 95.31 309 ARG A C 1
ATOM 2420 O O . ARG A 1 309 ? 7.867 4.131 -23.486 1.00 95.31 309 ARG A O 1
ATOM 2427 N N . LEU A 1 310 ? 8.413 6.220 -22.868 1.00 97.25 310 LEU A N 1
ATOM 2428 C CA . LEU A 1 310 ? 7.618 6.218 -21.629 1.00 97.25 310 LEU A CA 1
ATOM 2429 C C . LEU A 1 310 ? 6.224 6.807 -21.854 1.00 97.25 310 LEU A C 1
ATOM 2431 O O . LEU A 1 310 ? 5.227 6.116 -21.670 1.00 97.25 310 LEU A O 1
ATOM 2435 N N . MET A 1 311 ? 6.147 8.074 -22.272 1.00 97.25 311 MET A N 1
ATOM 2436 C CA . MET A 1 311 ? 4.858 8.718 -22.534 1.00 97.25 311 MET A CA 1
ATOM 2437 C C . MET A 1 311 ? 4.156 8.098 -23.749 1.00 97.25 311 MET A C 1
ATOM 2439 O O . MET A 1 311 ? 2.941 7.938 -23.714 1.00 97.25 311 MET A O 1
ATOM 2443 N N . GLY A 1 312 ? 4.900 7.672 -24.776 1.00 95.38 312 GLY A N 1
ATOM 2444 C CA . GLY A 1 312 ? 4.323 7.076 -25.982 1.00 95.38 312 GLY A CA 1
ATOM 2445 C C . GLY A 1 312 ? 3.539 5.798 -25.720 1.00 95.38 312 GLY A C 1
ATOM 2446 O O . GLY A 1 312 ? 2.403 5.694 -26.175 1.00 95.38 312 GLY A O 1
ATOM 2447 N N . ILE A 1 313 ? 4.073 4.862 -24.924 1.00 96.25 313 ILE A N 1
ATOM 2448 C CA . ILE A 1 313 ? 3.319 3.646 -24.590 1.00 96.25 313 ILE A CA 1
ATOM 2449 C C . ILE A 1 313 ? 2.118 3.960 -23.696 1.00 96.25 313 ILE A C 1
ATOM 2451 O O . ILE A 1 313 ? 1.041 3.427 -23.947 1.00 96.25 313 ILE A O 1
ATOM 2455 N N . MET A 1 314 ? 2.256 4.865 -22.713 1.00 96.81 314 MET A N 1
ATOM 2456 C CA . MET A 1 314 ? 1.128 5.274 -21.863 1.00 96.81 314 MET A CA 1
ATOM 2457 C C . MET A 1 314 ? -0.006 5.873 -22.704 1.00 96.81 314 MET A C 1
ATOM 2459 O O . MET A 1 314 ? -1.167 5.535 -22.490 1.00 96.81 314 MET A O 1
ATOM 2463 N N . LEU A 1 315 ? 0.315 6.707 -23.698 1.00 95.25 315 LEU A N 1
ATOM 2464 C CA . LEU A 1 315 ? -0.668 7.255 -24.636 1.00 95.25 315 LEU A CA 1
ATOM 2465 C C . LEU A 1 315 ? -1.293 6.165 -25.506 1.00 95.25 315 LEU A C 1
ATOM 2467 O O . LEU A 1 315 ? -2.519 6.119 -25.614 1.00 95.25 315 LEU A O 1
ATOM 2471 N N . ALA A 1 316 ? -0.477 5.270 -26.068 1.00 92.56 316 ALA A N 1
ATOM 2472 C CA . ALA A 1 316 ? -0.940 4.202 -26.949 1.00 92.56 316 ALA A CA 1
ATOM 2473 C C . ALA A 1 316 ? -1.948 3.259 -26.268 1.00 92.56 316 ALA A C 1
ATOM 2475 O O . ALA A 1 316 ? -2.870 2.778 -26.924 1.00 92.56 316 ALA A O 1
ATOM 2476 N N . ILE A 1 317 ? -1.815 3.036 -24.954 1.00 92.88 317 ILE A N 1
ATOM 2477 C CA . ILE A 1 317 ? -2.678 2.112 -24.195 1.00 92.88 317 ILE A CA 1
ATOM 2478 C C . ILE A 1 317 ? -3.717 2.805 -23.308 1.00 92.88 317 ILE A C 1
ATOM 2480 O O . ILE A 1 317 ? -4.560 2.131 -22.716 1.00 92.88 317 ILE A O 1
ATOM 2484 N N . SER A 1 318 ? -3.703 4.140 -23.234 1.00 88.81 318 SER A N 1
ATOM 2485 C CA . SER A 1 318 ? -4.598 4.924 -22.365 1.00 88.81 318 SER A CA 1
ATOM 2486 C C . SER A 1 318 ? -6.088 4.666 -22.605 1.00 88.81 318 SER A C 1
ATOM 2488 O O . SER A 1 318 ? -6.887 4.766 -21.677 1.00 88.81 318 SER A O 1
ATOM 2490 N N . ASN A 1 319 ? -6.460 4.278 -23.826 1.00 82.62 319 ASN A N 1
ATOM 2491 C CA . ASN A 1 319 ? -7.844 4.000 -24.207 1.00 82.62 319 ASN A CA 1
ATOM 2492 C C . ASN A 1 319 ? -8.290 2.552 -23.932 1.00 82.62 319 ASN A C 1
ATOM 2494 O O . ASN A 1 319 ? -9.445 2.228 -24.197 1.00 82.62 319 ASN A O 1
ATOM 2498 N N . VAL A 1 320 ? -7.407 1.677 -23.430 1.00 82.56 320 VAL A N 1
ATOM 2499 C CA . VAL A 1 320 ? -7.670 0.225 -23.321 1.00 82.56 320 VAL A CA 1
ATOM 2500 C C . VAL A 1 320 ? -7.715 -0.284 -21.870 1.00 82.56 320 VAL A C 1
ATOM 2502 O O . VAL A 1 320 ? -7.728 -1.483 -21.627 1.00 82.56 320 VAL A O 1
ATOM 2505 N N . ASN A 1 321 ? -7.798 0.619 -20.886 1.00 78.31 321 ASN A N 1
ATOM 2506 C CA . ASN A 1 321 ? -7.923 0.297 -19.454 1.00 78.31 321 ASN A CA 1
ATOM 2507 C C . ASN A 1 321 ? -6.879 -0.720 -18.933 1.00 78.31 321 ASN A C 1
ATOM 2509 O O . ASN A 1 321 ? -7.169 -1.531 -18.055 1.00 78.31 321 ASN A O 1
ATOM 2513 N N . LEU A 1 322 ? -5.666 -0.691 -19.493 1.00 87.12 322 LEU A N 1
ATOM 2514 C CA . LEU A 1 322 ? -4.534 -1.485 -19.018 1.00 87.12 322 LEU A CA 1
ATOM 2515 C C . LEU A 1 322 ? -3.764 -0.728 -17.926 1.00 87.12 322 LEU A C 1
ATOM 2517 O O . LEU A 1 322 ? -3.631 0.495 -18.017 1.00 87.12 322 LEU A O 1
ATOM 2521 N N . PRO A 1 323 ? -3.212 -1.428 -16.919 1.00 87.56 323 PRO A N 1
ATOM 2522 C CA . PRO A 1 323 ? -2.405 -0.793 -15.886 1.00 87.56 323 PRO A CA 1
ATOM 2523 C C . PRO A 1 323 ? -1.049 -0.343 -16.446 1.00 87.56 323 PRO A C 1
ATOM 2525 O O . PRO A 1 323 ? -0.364 -1.093 -17.142 1.00 87.56 323 PRO A O 1
ATOM 2528 N N . PHE A 1 324 ? -0.627 0.872 -16.095 1.00 93.50 324 PHE A N 1
ATOM 2529 C CA . PHE A 1 324 ? 0.669 1.440 -16.499 1.00 93.50 324 PHE A CA 1
ATOM 2530 C C . PHE A 1 324 ? 1.420 2.117 -15.343 1.00 93.50 324 PHE A C 1
ATOM 2532 O O . PHE A 1 324 ? 2.321 2.928 -15.555 1.00 93.50 324 PHE A O 1
ATOM 2539 N N . ASP A 1 325 ? 1.076 1.784 -14.100 1.00 90.12 325 ASP A N 1
ATOM 2540 C CA . ASP A 1 325 ? 1.613 2.420 -12.893 1.00 90.12 325 ASP A CA 1
ATOM 2541 C C . ASP A 1 325 ? 3.136 2.282 -12.734 1.00 90.12 325 ASP A C 1
ATOM 2543 O O . ASP A 1 325 ? 3.793 3.209 -12.263 1.00 90.12 325 ASP A O 1
ATOM 2547 N N . HIS A 1 326 ? 3.737 1.165 -13.151 1.00 91.81 326 HIS A N 1
ATOM 2548 C CA . HIS A 1 326 ? 5.192 0.985 -13.108 1.00 91.81 326 HIS A CA 1
ATOM 2549 C C . HIS A 1 326 ? 5.897 1.796 -14.202 1.00 91.81 326 HIS A C 1
ATOM 2551 O O . HIS A 1 326 ? 6.963 2.362 -13.949 1.00 91.81 326 HIS A O 1
ATOM 2557 N N . ILE A 1 327 ? 5.285 1.925 -15.383 1.00 97.31 327 ILE A N 1
ATOM 2558 C CA . ILE A 1 327 ? 5.772 2.821 -16.445 1.00 97.31 327 ILE A CA 1
ATOM 2559 C C . ILE A 1 327 ? 5.689 4.279 -15.973 1.00 97.31 327 ILE A C 1
ATOM 2561 O O . ILE A 1 327 ? 6.654 5.035 -16.099 1.00 97.31 327 ILE A O 1
ATOM 2565 N N . ALA A 1 328 ? 4.571 4.658 -15.352 1.00 95.25 328 ALA A N 1
ATOM 2566 C CA . ALA A 1 328 ? 4.371 5.976 -14.766 1.00 95.25 328 ALA A CA 1
ATOM 2567 C C . ALA A 1 328 ? 5.376 6.261 -13.634 1.00 95.25 328 ALA A C 1
ATOM 2569 O O . ALA A 1 328 ? 5.952 7.345 -13.594 1.00 95.25 328 ALA A O 1
ATOM 2570 N N . ARG A 1 329 ? 5.695 5.286 -12.770 1.00 91.19 329 ARG A N 1
ATOM 2571 C CA . ARG A 1 329 ? 6.776 5.409 -11.768 1.00 91.19 329 ARG A CA 1
ATOM 2572 C C . ARG A 1 329 ? 8.144 5.653 -12.405 1.00 91.19 329 ARG A C 1
ATOM 2574 O O . ARG A 1 329 ? 8.889 6.501 -11.916 1.00 91.19 329 ARG A O 1
ATOM 2581 N N . ALA A 1 330 ? 8.469 4.965 -13.501 1.00 94.75 330 ALA A N 1
ATOM 2582 C CA . ALA A 1 330 ? 9.700 5.231 -14.247 1.00 94.75 330 ALA A CA 1
ATOM 2583 C C . ALA A 1 330 ? 9.714 6.661 -14.823 1.00 94.75 330 ALA A C 1
ATOM 2585 O O . ALA A 1 330 ? 10.746 7.326 -14.765 1.00 94.75 330 ALA A O 1
ATOM 2586 N N . TYR A 1 331 ? 8.569 7.159 -15.309 1.00 97.12 331 TYR A N 1
ATOM 2587 C CA . TYR A 1 331 ? 8.408 8.539 -15.787 1.00 97.12 331 TYR A CA 1
ATOM 2588 C C . TYR A 1 331 ? 8.616 9.575 -14.674 1.00 97.12 331 TYR A C 1
ATOM 2590 O O . TYR A 1 331 ? 9.349 10.541 -14.869 1.00 97.12 331 TYR A O 1
ATOM 2598 N N . ILE A 1 332 ? 8.039 9.361 -13.489 1.00 91.56 332 ILE A N 1
ATOM 2599 C CA . ILE A 1 332 ? 8.240 10.246 -12.330 1.00 91.56 332 ILE A CA 1
ATOM 2600 C C . ILE A 1 332 ? 9.703 10.243 -11.873 1.00 91.56 332 ILE A C 1
ATOM 2602 O O . ILE A 1 332 ? 10.285 11.307 -11.682 1.00 91.56 332 ILE A O 1
ATOM 2606 N N . ASN A 1 333 ? 10.340 9.074 -11.769 1.00 87.88 333 ASN A N 1
ATOM 2607 C CA . ASN A 1 333 ? 11.757 8.996 -11.399 1.00 87.88 333 ASN A CA 1
ATOM 2608 C C . ASN A 1 333 ? 12.672 9.669 -12.431 1.00 87.88 333 ASN A C 1
ATOM 2610 O O . ASN A 1 333 ? 13.696 10.239 -12.064 1.00 87.88 333 ASN A O 1
ATOM 2614 N N . ALA A 1 334 ? 12.293 9.654 -13.708 1.00 93.81 334 ALA A N 1
ATOM 2615 C CA . ALA A 1 334 ? 13.007 10.367 -14.757 1.00 93.81 334 ALA A CA 1
ATOM 2616 C C . ALA A 1 334 ? 12.902 11.897 -14.622 1.00 93.81 334 ALA A C 1
ATOM 2618 O O . ALA A 1 334 ? 13.870 12.592 -14.920 1.00 93.81 334 ALA A O 1
ATOM 2619 N N . LEU A 1 335 ? 11.776 12.433 -14.130 1.00 87.19 335 LEU A N 1
ATOM 2620 C CA . LEU A 1 335 ? 11.645 13.866 -13.817 1.00 87.19 335 LEU A CA 1
ATOM 2621 C C . LEU A 1 335 ? 12.563 14.309 -12.667 1.00 87.19 335 LEU A C 1
ATOM 2623 O O . LEU A 1 335 ? 12.923 15.480 -12.591 1.00 87.19 335 LEU A O 1
ATOM 2627 N N . LEU A 1 336 ? 12.955 13.376 -11.797 1.00 83.50 336 LEU A N 1
ATOM 2628 C CA . LEU A 1 336 ? 13.876 13.596 -10.678 1.00 83.50 336 LEU A CA 1
ATOM 2629 C C . LEU A 1 336 ? 15.331 13.220 -11.018 1.00 83.50 336 LEU A C 1
ATOM 2631 O O . LEU A 1 336 ? 16.203 13.248 -10.149 1.00 83.50 336 LEU A O 1
ATOM 2635 N N . PHE A 1 337 ? 15.608 12.826 -12.262 1.00 90.12 337 PHE A N 1
ATOM 2636 C CA . PHE A 1 337 ? 16.910 12.306 -12.659 1.00 90.12 337 PHE A CA 1
ATOM 2637 C C . PHE A 1 337 ? 17.935 13.427 -12.868 1.00 90.12 337 PHE A C 1
ATOM 2639 O O . PHE A 1 337 ? 17.757 14.302 -13.714 1.00 90.12 337 PHE A O 1
ATOM 2646 N N . ALA A 1 338 ? 19.049 13.358 -12.138 1.00 89.94 338 ALA A N 1
ATOM 2647 C CA . ALA A 1 338 ? 20.124 14.351 -12.186 1.00 89.94 338 ALA A CA 1
ATOM 2648 C C . ALA A 1 338 ? 21.523 13.712 -12.065 1.00 89.94 338 ALA A C 1
ATOM 2650 O O . ALA A 1 338 ? 22.436 14.282 -11.459 1.00 89.94 338 ALA A O 1
ATOM 2651 N N . ALA A 1 339 ? 21.704 12.508 -12.622 1.00 90.75 339 ALA A N 1
ATOM 2652 C CA . ALA A 1 339 ? 23.011 11.855 -12.657 1.00 90.75 339 ALA A CA 1
ATOM 2653 C C . ALA A 1 339 ? 24.028 12.695 -13.447 1.00 90.75 339 ALA A C 1
ATOM 2655 O O . ALA A 1 339 ? 23.676 13.382 -14.409 1.00 90.75 339 ALA A O 1
ATOM 2656 N N . LYS A 1 340 ? 25.301 12.601 -13.064 1.00 90.81 340 LYS A N 1
ATOM 2657 C CA . LYS A 1 340 ? 26.416 13.358 -13.647 1.00 90.81 340 LYS A CA 1
ATOM 2658 C C . LYS A 1 340 ? 27.412 12.424 -14.332 1.00 90.81 340 LYS A C 1
ATOM 2660 O O . LYS A 1 340 ? 27.475 11.243 -13.998 1.00 90.81 340 LYS A O 1
ATOM 2665 N N . ASP A 1 341 ? 28.166 12.950 -15.292 1.00 91.31 341 ASP A N 1
ATOM 2666 C CA . ASP A 1 341 ? 29.298 12.237 -15.886 1.00 91.31 341 ASP A CA 1
ATOM 2667 C C . ASP A 1 341 ? 30.469 12.088 -14.901 1.00 91.31 341 ASP A C 1
ATOM 2669 O O . ASP A 1 341 ? 30.450 12.596 -13.779 1.00 91.31 341 ASP A O 1
ATOM 2673 N N . GLU A 1 342 ? 31.516 11.392 -15.342 1.00 87.50 342 GLU A N 1
ATOM 2674 C CA . GLU A 1 342 ? 32.764 11.186 -14.594 1.00 87.50 342 GLU A CA 1
ATOM 2675 C C . GLU A 1 342 ? 33.467 12.505 -14.225 1.00 87.50 342 GLU A C 1
ATOM 2677 O O . GLU A 1 342 ? 34.290 12.536 -13.311 1.00 87.50 342 GLU A O 1
ATOM 2682 N N . GLN A 1 343 ? 33.149 13.603 -14.918 1.00 88.69 343 GLN A N 1
ATOM 2683 C CA . GLN A 1 343 ? 33.665 14.946 -14.653 1.00 88.69 343 GLN A CA 1
ATOM 2684 C C . GLN A 1 343 ? 32.721 15.775 -13.759 1.00 88.69 343 GLN A C 1
ATOM 2686 O O . GLN A 1 343 ? 32.988 16.953 -13.514 1.00 88.69 343 GLN A O 1
ATOM 2691 N N . GLY A 1 344 ? 31.632 15.185 -13.256 1.00 87.25 344 GLY A N 1
ATOM 2692 C CA . GLY A 1 344 ? 30.671 15.834 -12.366 1.00 87.25 344 GLY A CA 1
ATOM 2693 C C . GLY A 1 344 ? 29.666 16.754 -13.070 1.00 87.25 344 GLY A C 1
ATOM 2694 O O . GLY A 1 344 ? 28.998 17.547 -12.397 1.00 87.25 344 GLY A O 1
ATOM 2695 N N . ASN A 1 345 ? 29.524 16.660 -14.394 1.00 92.56 345 ASN A N 1
ATOM 2696 C CA . ASN A 1 345 ? 28.645 17.519 -15.187 1.00 92.56 345 ASN A CA 1
ATOM 2697 C C . ASN A 1 345 ? 27.341 16.818 -15.585 1.00 92.56 345 ASN A C 1
ATOM 2699 O O . ASN A 1 345 ? 27.303 15.627 -15.883 1.00 92.56 345 ASN A O 1
ATOM 2703 N N . LEU A 1 346 ? 26.253 17.590 -15.633 1.00 90.44 346 LEU A N 1
ATOM 2704 C CA . LEU A 1 346 ? 25.002 17.157 -16.257 1.00 90.44 346 LEU A CA 1
ATOM 2705 C C . LEU A 1 346 ? 25.142 17.165 -17.782 1.00 90.44 346 LEU A C 1
ATOM 2707 O O . LEU A 1 346 ? 25.859 17.989 -18.356 1.00 90.44 346 LEU A O 1
ATOM 2711 N N . PHE A 1 347 ? 24.379 16.309 -18.457 1.00 95.06 347 PHE A N 1
ATOM 2712 C CA . PHE A 1 347 ? 24.253 16.392 -19.906 1.00 95.06 347 PHE A CA 1
ATOM 2713 C C . PHE A 1 347 ? 23.616 17.733 -20.302 1.00 95.06 347 PHE A C 1
ATOM 2715 O O . PHE A 1 347 ? 22.617 18.144 -19.718 1.00 95.06 347 PHE A O 1
ATOM 2722 N N . VAL A 1 348 ? 24.180 18.415 -21.306 1.00 93.62 348 VAL A N 1
ATOM 2723 C CA . VAL A 1 348 ? 23.828 19.811 -21.646 1.00 93.62 348 VAL A CA 1
ATOM 2724 C C . VAL A 1 348 ? 22.320 20.016 -21.828 1.00 93.62 348 VAL A C 1
ATOM 2726 O O . VAL A 1 348 ? 21.760 20.938 -21.245 1.00 93.62 348 VAL A O 1
ATOM 2729 N N . ARG A 1 349 ? 21.653 19.122 -22.571 1.00 93.50 349 ARG A N 1
ATOM 2730 C CA . ARG A 1 349 ? 20.201 19.203 -22.804 1.00 93.50 349 ARG A CA 1
ATOM 2731 C C . ARG A 1 349 ? 19.367 18.922 -21.557 1.00 93.50 349 ARG A C 1
ATOM 2733 O O . ARG A 1 349 ? 18.266 19.446 -21.448 1.00 93.50 349 ARG A O 1
ATOM 2740 N N . ASP A 1 350 ? 19.877 18.109 -20.635 1.00 94.00 350 ASP A N 1
ATOM 2741 C CA . ASP A 1 350 ? 19.173 17.790 -19.391 1.00 94.00 350 ASP A CA 1
ATOM 2742 C C . ASP A 1 350 ? 19.271 18.958 -18.420 1.00 94.00 350 ASP A C 1
ATOM 2744 O O . ASP A 1 350 ? 18.276 19.314 -17.806 1.00 94.00 350 ASP A O 1
ATOM 2748 N N . ARG A 1 351 ? 20.428 19.626 -18.350 1.00 92.62 351 ARG A N 1
ATOM 2749 C CA . ARG A 1 351 ? 20.574 20.870 -17.586 1.00 92.62 351 ARG A CA 1
ATOM 2750 C C . ARG A 1 351 ? 19.585 21.936 -18.066 1.00 92.62 351 ARG A C 1
ATOM 2752 O O . ARG A 1 351 ? 18.825 22.454 -17.261 1.00 92.62 351 ARG A O 1
ATOM 2759 N N . GLU A 1 352 ? 19.542 22.199 -19.374 1.00 93.69 352 GLU A N 1
ATOM 2760 C CA . GLU A 1 352 ? 18.594 23.159 -19.967 1.00 93.69 352 GLU A CA 1
ATOM 2761 C C . GLU A 1 352 ? 17.127 22.777 -19.717 1.00 93.69 352 GLU A C 1
ATOM 2763 O O . GLU A 1 352 ? 16.249 23.637 -19.667 1.00 93.69 352 GLU A O 1
ATOM 2768 N N . PHE A 1 353 ? 16.833 21.481 -19.610 1.00 92.12 353 PHE A N 1
ATOM 2769 C CA . PHE A 1 353 ? 15.500 20.982 -19.301 1.00 92.12 353 PHE A CA 1
ATOM 2770 C C . PHE A 1 353 ? 15.136 21.175 -17.832 1.00 92.12 353 PHE A C 1
ATOM 2772 O O . PHE A 1 353 ? 14.059 21.694 -17.551 1.00 92.12 353 PHE A O 1
ATOM 2779 N N . LEU A 1 354 ? 16.039 20.817 -16.917 1.00 89.00 354 LEU A N 1
ATOM 2780 C CA . LEU A 1 354 ? 15.867 20.994 -15.477 1.00 89.00 354 LEU A CA 1
ATOM 2781 C C . LEU A 1 354 ? 15.682 22.478 -15.122 1.00 89.00 354 LEU A C 1
ATOM 2783 O O . LEU A 1 354 ? 14.745 22.813 -14.404 1.00 89.00 354 LEU A O 1
ATOM 2787 N N . GLU A 1 355 ? 16.475 23.372 -15.721 1.00 89.12 355 GLU A N 1
ATOM 2788 C CA . GLU A 1 355 ? 16.318 24.833 -15.592 1.00 89.12 355 GLU A CA 1
ATOM 2789 C C . GLU A 1 355 ? 14.946 25.324 -16.093 1.00 89.12 355 GLU A C 1
ATOM 2791 O O . GLU A 1 355 ? 14.365 26.252 -15.536 1.00 89.12 355 GLU A O 1
ATOM 2796 N N . LYS A 1 356 ? 14.386 24.704 -17.143 1.00 90.38 356 LYS A N 1
ATOM 2797 C CA . LYS A 1 356 ? 13.063 25.075 -17.679 1.00 90.38 356 LYS A CA 1
ATOM 2798 C C . LYS A 1 356 ? 11.900 24.615 -16.809 1.00 90.38 356 LYS A C 1
ATOM 2800 O O . LYS A 1 356 ? 10.842 25.244 -16.877 1.00 90.38 356 LYS A O 1
ATOM 2805 N N . ILE A 1 357 ? 12.046 23.511 -16.078 1.00 87.25 357 ILE A N 1
ATOM 2806 C CA . ILE A 1 357 ? 10.986 22.971 -15.211 1.00 87.25 357 ILE A CA 1
ATOM 2807 C C . ILE A 1 357 ? 11.080 23.473 -13.767 1.00 87.25 357 ILE A C 1
ATOM 2809 O O . ILE A 1 357 ? 10.133 23.313 -13.001 1.00 87.25 357 ILE A O 1
ATOM 2813 N N . GLU A 1 358 ? 12.188 24.113 -13.398 1.00 82.25 358 GLU A N 1
ATOM 2814 C CA . GLU A 1 358 ? 12.380 24.697 -12.075 1.00 82.25 358 GLU A CA 1
ATOM 2815 C C . GLU A 1 358 ? 11.265 25.703 -11.730 1.00 82.25 358 GLU A C 1
ATOM 2817 O O . GLU A 1 358 ? 10.885 26.560 -12.530 1.00 82.25 358 GLU A O 1
ATOM 2822 N N . GLY A 1 359 ? 10.695 25.569 -10.528 1.00 73.25 359 GLY A N 1
ATOM 2823 C CA . GLY A 1 359 ? 9.617 26.433 -10.031 1.00 73.25 359 GLY A CA 1
ATOM 2824 C C . GLY A 1 359 ? 8.241 26.220 -10.676 1.00 73.25 359 GLY A C 1
ATOM 2825 O O . GLY A 1 359 ? 7.299 26.928 -10.317 1.00 73.25 359 GLY A O 1
ATOM 2826 N N . LYS A 1 360 ? 8.092 25.263 -11.600 1.00 81.69 360 LYS A N 1
ATOM 2827 C CA . LYS A 1 360 ? 6.801 24.936 -12.220 1.00 81.69 360 LYS A CA 1
ATOM 2828 C C . LYS A 1 360 ? 5.981 23.972 -11.371 1.00 81.69 360 LYS A C 1
ATOM 2830 O O . LYS A 1 360 ? 6.513 23.172 -10.601 1.00 81.69 360 LYS A O 1
ATOM 2835 N N . SER A 1 361 ? 4.664 24.026 -11.542 1.00 86.31 361 SER A N 1
ATOM 2836 C CA . SER A 1 361 ? 3.769 23.008 -10.994 1.00 86.31 361 SER A CA 1
ATOM 2837 C C . SER A 1 361 ? 4.050 21.632 -11.610 1.00 86.31 361 SER A C 1
ATOM 2839 O O . SER A 1 361 ? 4.733 21.490 -12.632 1.00 86.31 361 SER A O 1
ATOM 2841 N N . PHE A 1 362 ? 3.516 20.589 -10.977 1.00 86.25 362 PHE A N 1
ATOM 2842 C CA . PHE A 1 362 ? 3.671 19.224 -11.468 1.00 86.25 362 PHE A CA 1
ATOM 2843 C C . PHE A 1 362 ? 3.064 19.056 -12.871 1.00 86.25 362 PHE A C 1
ATOM 2845 O O . PHE A 1 362 ? 3.713 18.521 -13.767 1.00 86.25 362 PHE A O 1
ATOM 2852 N N . GLU A 1 363 ? 1.867 19.595 -13.091 1.00 91.06 363 GLU A N 1
ATOM 2853 C CA . GLU A 1 363 ? 1.155 19.539 -14.373 1.00 91.06 363 GLU A CA 1
ATOM 2854 C C . GLU A 1 363 ? 1.957 20.228 -15.470 1.00 91.06 363 GLU A C 1
ATOM 2856 O O . GLU A 1 363 ? 2.153 19.664 -16.543 1.00 91.06 363 GLU A O 1
ATOM 2861 N N . GLU A 1 364 ? 2.462 21.431 -15.191 1.00 91.25 364 GLU A N 1
ATOM 2862 C CA . GLU A 1 364 ? 3.296 22.181 -16.132 1.00 91.25 364 GLU A CA 1
ATOM 2863 C C . GLU A 1 364 ? 4.589 21.429 -16.465 1.00 91.25 364 GLU A C 1
ATOM 2865 O O . GLU A 1 364 ? 5.035 21.442 -17.613 1.00 91.25 364 GLU A O 1
ATOM 2870 N N . THR A 1 365 ? 5.173 20.745 -15.479 1.00 90.50 365 THR A N 1
ATOM 2871 C CA . THR A 1 365 ? 6.359 19.904 -15.674 1.00 90.50 365 THR A CA 1
ATOM 2872 C C . THR A 1 365 ? 6.049 18.736 -16.609 1.00 90.50 365 THR A C 1
ATOM 2874 O O . THR A 1 365 ? 6.795 18.500 -17.559 1.00 90.50 365 THR A O 1
ATOM 2877 N N . VAL A 1 366 ? 4.929 18.034 -16.405 1.00 94.56 366 VAL A N 1
ATOM 2878 C CA . VAL A 1 366 ? 4.501 16.918 -17.269 1.00 94.56 366 VAL A CA 1
ATOM 2879 C C . VAL A 1 366 ? 4.176 17.402 -18.688 1.00 94.56 366 VAL A C 1
ATOM 2881 O O . VAL A 1 366 ? 4.577 16.754 -19.658 1.00 94.56 366 VAL A O 1
ATOM 2884 N N . VAL A 1 367 ? 3.514 18.552 -18.833 1.00 95.62 367 VAL A N 1
ATOM 2885 C CA . VAL A 1 367 ? 3.225 19.211 -20.123 1.00 95.62 367 VAL A CA 1
ATOM 2886 C C . VAL A 1 367 ? 4.521 19.509 -20.884 1.00 95.62 367 VAL A C 1
ATOM 2888 O O . VAL A 1 367 ? 4.672 19.118 -22.042 1.00 95.62 367 VAL A O 1
ATOM 2891 N N . LEU A 1 368 ? 5.511 20.117 -20.226 1.00 93.31 368 LEU A N 1
ATOM 2892 C CA . LEU A 1 368 ? 6.803 20.420 -20.852 1.00 93.31 368 LEU A CA 1
ATOM 2893 C C . LEU A 1 368 ? 7.612 19.168 -21.192 1.00 93.31 368 LEU A C 1
ATOM 2895 O O . LEU A 1 368 ? 8.223 19.111 -22.258 1.00 93.31 368 LEU A O 1
ATOM 2899 N N . ALA A 1 369 ? 7.615 18.176 -20.301 1.00 93.50 369 ALA A N 1
ATOM 2900 C CA . ALA A 1 369 ? 8.335 16.921 -20.486 1.00 93.50 369 ALA A CA 1
ATOM 2901 C C . ALA A 1 369 ? 7.769 16.091 -21.649 1.00 93.50 369 ALA A C 1
ATOM 2903 O O . ALA A 1 369 ? 8.526 15.568 -22.464 1.00 93.50 369 ALA A O 1
ATOM 2904 N N . SER A 1 370 ? 6.440 16.018 -21.752 1.00 95.81 370 SER A N 1
ATOM 2905 C CA . SER A 1 370 ? 5.740 15.277 -22.809 1.00 95.81 370 SER A CA 1
ATOM 2906 C C . SER A 1 370 ? 5.756 15.996 -24.161 1.00 95.81 370 SER A C 1
ATOM 2908 O O . SER A 1 370 ? 5.653 15.356 -25.212 1.00 95.81 370 SER A O 1
ATOM 2910 N N . GLY A 1 371 ? 5.897 17.324 -24.161 1.00 94.06 371 GLY A N 1
ATOM 2911 C CA . GLY A 1 371 ? 5.760 18.146 -25.362 1.00 94.06 371 GLY A CA 1
ATOM 2912 C C . GLY A 1 371 ? 4.321 18.222 -25.884 1.00 94.06 371 GLY A C 1
ATOM 2913 O O . GLY A 1 371 ? 4.127 18.527 -27.059 1.00 94.06 371 GLY A O 1
ATOM 2914 N N . LEU A 1 372 ? 3.330 17.919 -25.039 1.00 93.50 372 LEU A N 1
ATOM 2915 C CA . LEU A 1 372 ? 1.898 18.016 -25.337 1.00 93.50 372 LEU A CA 1
ATOM 2916 C C . LEU A 1 372 ? 1.286 19.250 -24.674 1.00 93.50 372 LEU A C 1
ATOM 2918 O O . LEU A 1 372 ? 1.825 19.761 -23.698 1.00 93.50 372 LEU A O 1
ATOM 2922 N N . SER A 1 373 ? 0.136 19.717 -25.170 1.00 89.69 373 SER A N 1
ATOM 2923 C CA . SER A 1 373 ? -0.704 20.652 -24.408 1.00 89.69 373 SER A CA 1
ATOM 2924 C C . SER A 1 373 ? -1.429 19.920 -23.273 1.00 89.69 373 SER A C 1
ATOM 2926 O O . SER A 1 373 ? -1.645 18.712 -23.363 1.00 89.69 373 SER A O 1
ATOM 2928 N N . SER A 1 374 ? -1.846 20.646 -22.228 1.00 84.50 374 SER A N 1
ATOM 2929 C CA . SER A 1 374 ? -2.609 20.079 -21.099 1.00 84.50 374 SER A CA 1
ATOM 2930 C C . SER A 1 374 ? -3.811 19.254 -21.557 1.00 84.50 374 SER A C 1
ATOM 2932 O O . SER A 1 374 ? -4.034 18.161 -21.051 1.00 84.50 374 SER A O 1
ATOM 2934 N N . ASP A 1 375 ? -4.528 19.751 -22.565 1.00 85.06 375 ASP A N 1
ATOM 2935 C CA . ASP A 1 375 ? -5.765 19.150 -23.070 1.00 85.06 375 ASP A CA 1
ATOM 2936 C C . ASP A 1 375 ? -5.507 17.900 -23.926 1.00 85.06 375 ASP A C 1
ATOM 2938 O O . ASP A 1 375 ? -6.417 17.112 -24.169 1.00 85.06 375 ASP A O 1
ATOM 2942 N N . SER A 1 376 ? -4.264 17.712 -24.382 1.00 90.19 376 SER A N 1
ATOM 2943 C CA . SER A 1 376 ? -3.855 16.553 -25.183 1.00 90.19 376 SER A CA 1
ATOM 2944 C C . SER A 1 376 ? -3.371 15.380 -24.328 1.00 90.19 376 SER A C 1
ATOM 2946 O O . SER A 1 376 ? -3.123 14.307 -24.872 1.00 90.19 376 SER A O 1
ATOM 2948 N N . ILE A 1 377 ? -3.205 15.563 -23.012 1.00 93.44 377 ILE A N 1
ATOM 2949 C CA . ILE A 1 377 ? -2.815 14.489 -22.094 1.00 93.44 377 ILE A CA 1
ATOM 2950 C C . ILE A 1 377 ? -4.096 13.858 -21.529 1.00 93.44 377 ILE A C 1
ATOM 2952 O O . ILE A 1 377 ? -4.836 14.539 -20.817 1.00 93.44 377 ILE A O 1
ATOM 2956 N N . PRO A 1 378 ? -4.368 12.565 -21.794 1.00 93.94 378 PRO A N 1
ATOM 2957 C CA . PRO A 1 378 ? -5.511 11.868 -21.217 1.00 93.94 378 PRO A CA 1
ATOM 2958 C C . PRO A 1 378 ? -5.576 12.025 -19.693 1.00 93.94 378 PRO A C 1
ATOM 2960 O O . PRO A 1 378 ? -4.570 11.859 -18.996 1.00 93.94 378 PRO A O 1
ATOM 2963 N N . SER A 1 379 ? -6.774 12.294 -19.166 1.00 90.25 379 SER A N 1
ATOM 2964 C CA . SER A 1 379 ? -6.992 12.523 -17.730 1.00 90.25 379 SER A CA 1
ATOM 2965 C C . SER A 1 379 ? -6.495 11.359 -16.874 1.00 90.25 379 SER A C 1
ATOM 2967 O O . SER A 1 379 ? -5.883 11.597 -15.838 1.00 90.25 379 SER A O 1
ATOM 2969 N N . VAL A 1 380 ? -6.670 10.120 -17.345 1.00 91.62 380 VAL A N 1
ATOM 2970 C CA . VAL A 1 380 ? -6.171 8.907 -16.683 1.00 91.62 380 VAL A CA 1
ATOM 2971 C C . VAL A 1 380 ? -4.649 8.925 -16.508 1.00 91.62 380 VAL A C 1
ATOM 2973 O O . VAL A 1 380 ? -4.153 8.570 -15.445 1.00 91.62 380 VAL A O 1
ATOM 2976 N N . ILE A 1 381 ? -3.892 9.413 -17.498 1.00 94.94 381 ILE A N 1
ATOM 2977 C CA . ILE A 1 381 ? -2.430 9.511 -17.399 1.00 94.94 381 ILE A CA 1
ATOM 2978 C C . ILE A 1 381 ? -2.053 10.583 -16.378 1.00 94.94 381 ILE A C 1
ATOM 2980 O O . ILE A 1 381 ? -1.249 10.315 -15.486 1.00 94.94 381 ILE A O 1
ATOM 2984 N N . MET A 1 382 ? -2.642 11.780 -16.472 1.00 93.38 382 MET A N 1
ATOM 2985 C CA . MET A 1 382 ? -2.323 12.877 -15.550 1.00 93.38 382 MET A CA 1
ATOM 2986 C C . MET A 1 382 ? -2.692 12.526 -14.102 1.00 93.38 382 MET A C 1
ATOM 2988 O O . MET A 1 382 ? -1.912 12.787 -13.189 1.00 93.38 382 MET A O 1
ATOM 2992 N N . GLN A 1 383 ? -3.844 11.886 -13.885 1.00 90.12 383 GLN A N 1
ATOM 2993 C CA . GLN A 1 383 ? -4.283 11.427 -12.566 1.00 90.12 383 GLN A CA 1
ATOM 2994 C C . GLN A 1 383 ? -3.363 10.343 -12.006 1.00 90.12 383 GLN A C 1
ATOM 2996 O O . GLN A 1 383 ? -2.965 10.443 -10.849 1.00 90.12 383 GLN A O 1
ATOM 3001 N N . THR A 1 384 ? -2.969 9.351 -12.809 1.00 88.94 384 THR A N 1
ATOM 3002 C CA . THR A 1 384 ? -2.032 8.301 -12.379 1.00 88.94 384 THR A CA 1
ATOM 3003 C C . THR A 1 384 ? -0.655 8.875 -12.057 1.00 88.94 384 THR A C 1
ATOM 3005 O O . THR A 1 384 ? -0.096 8.570 -11.003 1.00 88.94 384 THR A O 1
ATOM 3008 N N . LEU A 1 385 ? -0.127 9.759 -12.909 1.00 89.94 385 LEU A N 1
ATOM 3009 C CA . LEU A 1 385 ? 1.144 10.443 -12.672 1.00 89.94 385 LEU A CA 1
ATOM 3010 C C . LEU A 1 385 ? 1.088 11.309 -11.410 1.00 89.94 385 LEU A C 1
ATOM 3012 O O . LEU A 1 385 ? 2.012 11.241 -10.606 1.00 89.94 385 LEU A O 1
ATOM 3016 N N . ARG A 1 386 ? 0.006 12.066 -11.196 1.00 86.25 386 ARG A N 1
ATOM 3017 C CA . ARG A 1 386 ? -0.192 12.875 -9.984 1.00 86.25 386 ARG A CA 1
ATOM 3018 C C . ARG A 1 386 ? -0.307 12.002 -8.745 1.00 86.25 386 ARG A C 1
ATOM 3020 O O . ARG A 1 386 ? 0.392 12.260 -7.776 1.00 86.25 386 ARG A O 1
ATOM 3027 N N . ARG A 1 387 ? -1.115 10.939 -8.801 1.00 86.50 387 ARG A N 1
ATOM 3028 C CA . ARG A 1 387 ? -1.247 9.965 -7.716 1.00 86.50 387 ARG A CA 1
ATOM 3029 C C . ARG A 1 387 ? 0.131 9.449 -7.324 1.00 86.50 387 ARG A C 1
ATOM 3031 O O . ARG A 1 387 ? 0.493 9.615 -6.170 1.00 86.50 387 ARG A O 1
ATOM 3038 N N . ILE A 1 388 ? 0.900 8.908 -8.277 1.00 78.06 388 ILE A N 1
ATOM 3039 C CA . ILE A 1 388 ? 2.256 8.361 -8.075 1.00 78.06 388 ILE A CA 1
ATOM 3040 C C . ILE A 1 388 ? 3.235 9.425 -7.571 1.00 78.06 388 ILE A C 1
ATOM 3042 O O . ILE A 1 388 ? 4.021 9.145 -6.668 1.00 78.06 388 ILE A O 1
ATOM 3046 N N . HIS A 1 389 ? 3.187 10.635 -8.126 1.00 77.00 389 HIS A N 1
ATOM 3047 C CA . HIS A 1 389 ? 3.996 11.764 -7.670 1.00 77.00 389 HIS A CA 1
ATOM 3048 C C . HIS A 1 389 ? 3.708 12.100 -6.211 1.00 77.00 389 HIS A C 1
ATOM 3050 O O . HIS A 1 389 ? 4.639 12.233 -5.420 1.00 77.00 389 HIS A O 1
ATOM 3056 N N . ASP A 1 390 ? 2.435 12.144 -5.832 1.00 65.31 390 ASP A N 1
ATOM 3057 C CA . ASP A 1 390 ? 2.012 12.371 -4.457 1.00 65.31 390 ASP A CA 1
ATOM 3058 C C . ASP A 1 390 ? 2.425 11.197 -3.550 1.00 65.31 390 ASP A C 1
ATOM 3060 O O . ASP A 1 390 ? 2.864 11.446 -2.431 1.00 65.31 390 ASP A O 1
ATOM 3064 N N . GLU A 1 391 ? 2.419 9.937 -4.027 1.00 58.03 391 GLU A N 1
ATOM 3065 C CA . GLU A 1 391 ? 3.019 8.801 -3.290 1.00 58.03 391 GLU A CA 1
ATOM 3066 C C . GLU A 1 391 ? 4.527 8.988 -3.084 1.00 58.03 391 GLU A C 1
ATOM 3068 O O . GLU A 1 391 ? 5.035 8.678 -2.008 1.00 58.03 391 GLU A O 1
ATOM 3073 N N . SER A 1 392 ? 5.232 9.498 -4.100 1.00 51.28 392 SER A N 1
ATOM 3074 C CA . SER A 1 392 ? 6.686 9.710 -4.090 1.00 51.28 392 SER A CA 1
ATOM 3075 C C . SER A 1 392 ? 7.126 10.936 -3.282 1.00 51.28 392 SER A C 1
ATOM 3077 O O . SER A 1 392 ? 8.271 10.996 -2.834 1.00 51.28 392 SER A O 1
ATOM 3079 N N . LYS A 1 393 ? 6.208 11.888 -3.071 1.00 45.81 393 LYS A N 1
ATOM 3080 C CA . LYS A 1 393 ? 6.358 13.062 -2.202 1.00 45.81 393 LYS A CA 1
ATOM 3081 C C . LYS A 1 393 ? 6.098 12.764 -0.732 1.00 45.81 393 LYS A C 1
ATOM 3083 O O . LYS A 1 393 ? 6.369 13.630 0.100 1.00 45.81 393 LYS A O 1
ATOM 3088 N N . VAL A 1 394 ? 5.594 11.577 -0.381 1.00 41.84 394 VAL A N 1
ATOM 3089 C CA . VAL A 1 394 ? 5.482 11.206 1.033 1.00 41.84 394 VAL A CA 1
ATOM 3090 C C . VAL A 1 394 ? 6.849 10.761 1.549 1.00 41.84 394 VAL A C 1
ATOM 3092 O O . VAL A 1 394 ? 7.145 9.569 1.598 1.00 41.84 394 VAL A O 1
ATOM 3095 N N . ASN A 1 395 ? 7.660 11.773 1.869 1.00 44.56 395 ASN A N 1
ATOM 3096 C CA . ASN A 1 395 ? 9.002 11.746 2.447 1.00 44.56 395 ASN A CA 1
ATOM 3097 C C . ASN A 1 395 ? 9.271 10.521 3.335 1.00 44.56 395 ASN A C 1
ATOM 3099 O O . ASN A 1 395 ? 8.553 10.282 4.308 1.00 44.56 395 ASN A O 1
ATOM 3103 N N . GLY A 1 396 ? 10.364 9.805 3.052 1.00 54.94 396 GLY A N 1
ATOM 3104 C CA . GLY A 1 396 ? 11.076 9.095 4.109 1.00 54.94 396 GLY A CA 1
ATOM 3105 C C . GLY A 1 396 ? 11.581 10.123 5.124 1.00 54.94 396 GLY A C 1
ATOM 3106 O O . GLY A 1 396 ? 12.063 11.189 4.739 1.00 54.94 396 GLY A O 1
ATOM 3107 N N . LEU A 1 397 ? 11.405 9.844 6.409 1.00 60.91 397 LEU A N 1
ATOM 3108 C CA . LEU A 1 397 ? 11.900 10.697 7.485 1.00 60.91 397 LEU A CA 1
ATOM 3109 C C . LEU A 1 397 ? 13.395 10.468 7.661 1.00 60.91 397 LEU A C 1
ATOM 3111 O O . LEU A 1 397 ? 13.807 9.328 7.862 1.00 60.91 397 LEU A O 1
ATOM 3115 N N . GLU A 1 398 ? 14.193 11.531 7.659 1.00 68.06 398 GLU A N 1
ATOM 3116 C CA . GLU A 1 398 ? 15.546 11.458 8.204 1.00 68.06 398 GLU A CA 1
ATOM 3117 C C . GLU A 1 398 ? 15.458 11.459 9.730 1.00 68.06 398 GLU A C 1
ATOM 3119 O O . GLU A 1 398 ? 15.069 12.451 10.348 1.00 68.06 398 GLU A O 1
ATOM 3124 N N . ILE A 1 399 ? 15.813 10.332 10.337 1.00 73.62 399 ILE A N 1
ATOM 3125 C CA . ILE A 1 399 ? 15.784 10.142 11.783 1.00 73.62 399 ILE A CA 1
ATOM 3126 C C . ILE A 1 399 ? 17.210 9.973 12.279 1.00 73.62 399 ILE A C 1
ATOM 3128 O O . ILE A 1 399 ? 17.929 9.076 11.844 1.00 73.62 399 ILE A O 1
ATOM 3132 N N . THR A 1 400 ? 17.615 10.832 13.213 1.00 79.50 400 THR A N 1
ATOM 3133 C CA . THR A 1 400 ? 18.934 10.748 13.847 1.00 79.50 400 THR A CA 1
ATOM 3134 C C . THR A 1 400 ? 18.849 9.921 15.126 1.00 79.50 400 THR A C 1
ATOM 3136 O O . THR A 1 400 ? 18.102 10.256 16.041 1.00 79.50 400 THR A O 1
ATOM 3139 N N . GLY A 1 401 ? 19.633 8.849 15.192 1.00 80.94 401 GLY A N 1
ATOM 3140 C CA . GLY A 1 401 ? 19.783 8.003 16.364 1.00 80.94 401 GLY A CA 1
ATOM 3141 C C . GLY A 1 401 ? 20.512 8.700 17.502 1.00 80.94 401 GLY A C 1
ATOM 3142 O O . GLY A 1 401 ? 21.474 9.442 17.297 1.00 80.94 401 GLY A O 1
ATOM 3143 N N . ASP A 1 402 ? 20.086 8.414 18.724 1.00 81.31 402 ASP A N 1
ATOM 3144 C CA . ASP A 1 402 ? 20.730 8.871 19.956 1.00 81.31 402 ASP A CA 1
ATOM 3145 C C . ASP A 1 402 ? 21.365 7.722 20.759 1.00 81.31 402 ASP A C 1
ATOM 3147 O O . ASP A 1 402 ? 21.923 7.943 21.836 1.00 81.31 402 ASP A O 1
ATOM 3151 N N . GLY A 1 403 ? 21.315 6.496 20.225 1.00 79.38 403 GLY A N 1
ATOM 3152 C CA . GLY A 1 403 ? 21.924 5.299 20.799 1.00 79.38 403 GLY A CA 1
ATOM 3153 C C . GLY A 1 403 ? 21.134 4.627 21.921 1.00 79.38 403 GLY A C 1
ATOM 3154 O O . GLY A 1 403 ? 21.619 3.622 22.437 1.00 79.38 403 GLY A O 1
ATOM 3155 N N . HIS A 1 404 ? 19.965 5.145 22.311 1.00 81.00 404 HIS A N 1
ATOM 3156 C CA . HIS A 1 404 ? 19.196 4.593 23.433 1.00 81.00 404 HIS A CA 1
ATOM 3157 C C . HIS A 1 404 ? 17.690 4.496 23.177 1.00 81.00 404 HIS A C 1
ATOM 3159 O O . HIS A 1 404 ? 17.084 3.532 23.642 1.00 81.00 404 HIS A O 1
ATOM 3165 N N . ARG A 1 405 ? 17.089 5.428 22.427 1.00 83.69 405 ARG A N 1
ATOM 3166 C CA . ARG A 1 405 ? 15.678 5.338 22.033 1.00 83.69 405 ARG A CA 1
ATOM 3167 C C . ARG A 1 405 ? 15.489 4.415 20.831 1.00 83.69 405 ARG A C 1
ATOM 3169 O O . ARG A 1 405 ? 16.329 4.334 19.929 1.00 83.69 405 ARG A O 1
ATOM 3176 N N . THR A 1 406 ? 14.360 3.718 20.812 1.00 85.56 406 THR A N 1
ATOM 3177 C CA . THR A 1 406 ? 13.928 2.920 19.665 1.00 85.56 406 THR A CA 1
ATOM 3178 C C . THR A 1 406 ? 13.622 3.819 18.472 1.00 85.56 406 THR A C 1
ATOM 3180 O O . THR A 1 406 ? 13.302 5.001 18.603 1.00 85.56 406 THR A O 1
ATOM 3183 N N . LEU A 1 407 ? 13.687 3.248 17.274 1.00 82.50 407 LEU A N 1
ATOM 3184 C CA . LEU A 1 407 ? 13.390 3.929 16.031 1.00 82.50 407 LEU A CA 1
ATOM 3185 C C . LEU A 1 407 ? 11.984 4.506 16.094 1.00 82.50 407 LEU A C 1
ATOM 3187 O O . LEU A 1 407 ? 11.823 5.670 15.768 1.00 82.50 407 LEU A O 1
ATOM 3191 N N . MET A 1 408 ? 11.020 3.737 16.606 1.00 79.81 408 MET A N 1
ATOM 3192 C CA . MET A 1 408 ? 9.643 4.159 16.858 1.00 79.81 408 MET A CA 1
ATOM 3193 C C . MET A 1 408 ? 9.562 5.406 17.748 1.00 79.81 408 MET A C 1
ATOM 3195 O O . MET A 1 408 ? 8.906 6.371 17.362 1.00 79.81 408 MET A O 1
ATOM 3199 N N . GLU A 1 409 ? 10.261 5.424 18.886 1.00 75.50 409 GLU A N 1
ATOM 3200 C CA . GLU A 1 409 ? 10.309 6.587 19.785 1.00 75.50 409 GLU A CA 1
ATOM 3201 C C . GLU A 1 409 ? 10.873 7.836 19.106 1.00 75.50 409 GLU A C 1
ATOM 3203 O O . GLU A 1 409 ? 10.356 8.931 19.331 1.00 75.50 409 GLU A O 1
ATOM 3208 N N . LEU A 1 410 ? 11.890 7.660 18.256 1.00 77.31 410 LEU A N 1
ATOM 3209 C CA . LEU A 1 410 ? 12.491 8.732 17.466 1.00 77.31 410 LEU A CA 1
ATOM 3210 C C . LEU A 1 410 ? 11.561 9.216 16.341 1.00 77.31 410 LEU A C 1
ATOM 3212 O O . LEU A 1 410 ? 11.476 10.419 16.105 1.00 77.31 410 LEU A O 1
ATOM 3216 N N . MET A 1 411 ? 10.819 8.321 15.668 1.00 73.75 411 MET A N 1
ATOM 3217 C CA . MET A 1 411 ? 9.859 8.734 14.627 1.00 73.75 411 MET A CA 1
ATOM 3218 C C . MET A 1 411 ? 8.743 9.589 15.210 1.00 73.75 411 MET A C 1
ATOM 3220 O O . MET A 1 411 ? 8.253 10.490 14.540 1.00 73.75 411 MET A O 1
ATOM 3224 N N . PHE A 1 412 ? 8.348 9.326 16.454 1.00 66.62 412 PHE A N 1
ATOM 3225 C CA . PHE A 1 412 ? 7.266 10.056 17.099 1.00 66.62 412 PHE A CA 1
ATOM 3226 C C . PHE A 1 412 ? 7.597 11.516 17.442 1.00 66.62 412 PHE A C 1
ATOM 3228 O O . PHE A 1 412 ? 6.691 12.276 17.792 1.00 66.62 412 PHE A O 1
ATOM 3235 N N . ASP A 1 413 ? 8.861 11.934 17.362 1.00 62.81 413 ASP A N 1
ATOM 3236 C CA . ASP A 1 413 ? 9.219 13.357 17.444 1.00 62.81 413 ASP A CA 1
ATOM 3237 C C . ASP A 1 413 ? 8.800 14.119 16.168 1.00 62.81 413 ASP A C 1
ATOM 3239 O O . ASP A 1 413 ? 8.765 15.350 16.150 1.00 62.81 413 ASP A O 1
ATOM 3243 N N . HIS A 1 414 ? 8.397 13.394 15.120 1.00 56.09 414 HIS A N 1
ATOM 3244 C CA . HIS A 1 414 ? 7.818 13.934 13.899 1.00 56.09 414 HIS A CA 1
ATOM 3245 C C . HIS A 1 414 ? 6.288 13.755 13.918 1.00 56.09 414 HIS A C 1
ATOM 3247 O O . HIS A 1 414 ? 5.767 12.657 13.744 1.00 56.09 414 HIS A O 1
ATOM 3253 N N . HIS A 1 415 ? 5.557 14.857 14.124 1.00 42.69 415 HIS A N 1
ATOM 3254 C CA . HIS A 1 415 ? 4.110 14.886 14.407 1.00 42.69 415 HIS A CA 1
ATOM 3255 C C . HIS A 1 415 ? 3.169 14.320 13.319 1.00 42.69 415 HIS A C 1
ATOM 3257 O O . HIS A 1 415 ? 1.985 14.151 13.598 1.00 42.69 415 HIS A O 1
ATOM 3263 N N . ASP A 1 416 ? 3.670 13.998 12.124 1.00 45.12 416 ASP A N 1
ATOM 3264 C CA . ASP A 1 416 ? 2.847 13.643 10.956 1.00 45.12 416 ASP A CA 1
ATOM 3265 C C . ASP A 1 416 ? 2.907 12.155 10.557 1.00 45.12 416 ASP A C 1
ATOM 3267 O O . ASP A 1 416 ? 2.345 11.774 9.528 1.00 45.12 416 ASP A O 1
ATOM 3271 N N . ILE A 1 417 ? 3.612 11.296 11.310 1.00 54.06 417 ILE A N 1
ATOM 3272 C CA . ILE A 1 417 ? 3.848 9.898 10.904 1.00 54.06 417 ILE A CA 1
ATOM 3273 C C . ILE A 1 417 ? 3.559 8.914 12.043 1.00 54.06 417 ILE A C 1
ATOM 3275 O O . ILE A 1 417 ? 4.234 8.890 13.069 1.00 54.06 417 ILE A O 1
ATOM 3279 N N . THR A 1 418 ? 2.569 8.048 11.818 1.00 55.25 418 THR A N 1
ATOM 3280 C CA . THR A 1 418 ? 2.200 6.932 12.697 1.00 55.25 418 THR A CA 1
ATOM 3281 C C . THR A 1 418 ? 2.497 5.586 12.032 1.00 55.25 418 THR A C 1
ATOM 3283 O O . THR A 1 418 ? 2.231 5.372 10.846 1.00 55.25 418 THR A O 1
ATOM 3286 N N . VAL A 1 419 ? 3.084 4.671 12.808 1.00 65.31 419 VAL A N 1
ATOM 3287 C CA . VAL A 1 419 ? 3.399 3.290 12.413 1.00 65.31 419 VAL A CA 1
ATOM 3288 C C . VAL A 1 419 ? 2.460 2.354 13.165 1.00 65.31 419 VAL A C 1
ATOM 3290 O O . VAL A 1 419 ? 2.306 2.490 14.383 1.00 65.31 419 VAL A O 1
ATOM 3293 N N . ASN A 1 420 ? 1.883 1.371 12.474 1.00 62.78 420 ASN A N 1
ATOM 3294 C CA . ASN A 1 420 ? 0.975 0.421 13.104 1.00 62.78 420 ASN A CA 1
ATOM 3295 C C . ASN A 1 420 ? 1.689 -0.405 14.200 1.00 62.78 420 ASN A C 1
ATOM 3297 O O . ASN A 1 420 ? 2.542 -1.246 13.929 1.00 62.78 420 ASN A O 1
ATOM 3301 N N . ALA A 1 421 ? 1.348 -0.168 15.469 1.00 64.25 421 ALA A N 1
ATOM 3302 C CA . ALA A 1 421 ? 1.968 -0.826 16.626 1.00 64.25 421 ALA A CA 1
ATOM 3303 C C . ALA A 1 421 ? 0.929 -1.491 17.548 1.00 64.25 421 ALA A C 1
ATOM 3305 O O . ALA A 1 421 ? 0.779 -1.078 18.695 1.00 64.25 421 ALA A O 1
ATOM 3306 N N . PRO A 1 422 ? 0.155 -2.481 17.082 1.00 55.16 422 PRO A N 1
ATOM 3307 C CA . PRO A 1 422 ? -1.028 -2.960 17.794 1.00 55.16 422 PRO A CA 1
ATOM 3308 C C . PRO A 1 422 ? -0.696 -3.677 19.116 1.00 55.16 422 PRO A C 1
ATOM 3310 O O . PRO A 1 422 ? -1.503 -3.645 20.030 1.00 55.16 422 PRO A O 1
ATOM 3313 N N . CYS A 1 423 ? 0.524 -4.208 19.283 1.00 57.22 423 CYS A N 1
ATOM 3314 C CA . CYS A 1 423 ? 1.020 -4.695 20.584 1.00 57.22 423 CYS A CA 1
ATOM 3315 C C . CYS A 1 423 ? 1.589 -3.601 21.514 1.00 57.22 423 CYS A C 1
ATOM 3317 O O . CYS A 1 423 ? 2.224 -3.927 22.514 1.00 57.22 423 CYS A O 1
ATOM 3319 N N . GLY A 1 424 ? 1.468 -2.321 21.148 1.00 56.28 424 GLY A N 1
ATOM 3320 C CA . GLY A 1 424 ? 1.949 -1.191 21.953 1.00 56.28 424 GLY A CA 1
ATOM 3321 C C . GLY A 1 424 ? 3.456 -1.087 22.017 1.00 56.28 424 GLY A C 1
ATOM 3322 O O . GLY A 1 424 ? 4.003 -0.844 23.079 1.00 56.28 424 GLY A O 1
ATOM 3323 N N . ALA A 1 425 ? 4.127 -1.338 20.894 1.00 64.62 425 ALA A N 1
ATOM 3324 C CA . ALA A 1 425 ? 5.584 -1.300 20.791 1.00 64.62 425 ALA A CA 1
ATOM 3325 C C . ALA A 1 425 ? 6.352 -2.326 21.656 1.00 64.62 425 ALA A C 1
ATOM 3327 O O . ALA A 1 425 ? 7.575 -2.300 21.669 1.00 64.62 425 ALA A O 1
ATOM 3328 N N . ASN A 1 426 ? 5.688 -3.313 22.264 1.00 61.97 426 ASN A N 1
ATOM 3329 C CA . ASN A 1 426 ? 6.346 -4.353 23.074 1.00 61.97 426 ASN A CA 1
ATOM 3330 C C . ASN A 1 426 ? 7.156 -5.387 22.263 1.00 61.97 426 ASN A C 1
ATOM 3332 O O . ASN A 1 426 ? 7.692 -6.346 22.813 1.00 61.97 426 ASN A O 1
ATOM 3336 N N . GLY A 1 427 ? 7.216 -5.247 20.935 1.00 68.56 427 GLY A N 1
ATOM 3337 C CA . GLY A 1 427 ? 7.991 -6.146 20.082 1.00 68.56 427 GLY A CA 1
ATOM 3338 C C . GLY A 1 427 ? 7.424 -7.566 19.960 1.00 68.56 427 GLY A C 1
ATOM 3339 O O . GLY A 1 427 ? 8.195 -8.483 19.686 1.00 68.56 427 GLY A O 1
ATOM 3340 N N . LEU A 1 428 ? 6.108 -7.742 20.161 1.00 65.69 428 LEU A N 1
ATOM 3341 C CA . LEU A 1 428 ? 5.431 -9.051 20.219 1.00 65.69 428 LEU A CA 1
ATOM 3342 C C . LEU A 1 428 ? 4.696 -9.458 18.927 1.00 65.69 428 LEU A C 1
ATOM 3344 O O . LEU A 1 428 ? 4.534 -10.650 18.668 1.00 65.69 428 LEU A O 1
ATOM 3348 N N . CYS A 1 429 ? 4.222 -8.484 18.137 1.00 65.62 429 CYS A N 1
ATOM 3349 C CA . CYS A 1 429 ? 3.311 -8.735 17.004 1.00 65.62 429 CYS A CA 1
ATOM 3350 C C . CYS A 1 429 ? 3.952 -8.660 15.612 1.00 65.62 429 CYS A C 1
ATOM 3352 O O . CYS A 1 429 ? 3.316 -9.043 14.641 1.00 65.62 429 CYS A O 1
ATOM 3354 N N . GLY A 1 430 ? 5.162 -8.106 15.480 1.00 71.06 430 GLY A N 1
ATOM 3355 C CA . GLY A 1 430 ? 5.825 -7.957 14.178 1.00 71.06 430 GLY A CA 1
ATOM 3356 C C . GLY A 1 430 ? 5.264 -6.867 13.244 1.00 71.06 430 GLY A C 1
ATOM 3357 O O . GLY A 1 430 ? 5.737 -6.725 12.123 1.00 71.06 430 GLY A O 1
ATOM 3358 N N . LYS A 1 431 ? 4.279 -6.068 13.675 1.00 72.81 431 LYS A N 1
ATOM 3359 C CA . LYS A 1 431 ? 3.538 -5.148 12.781 1.00 72.81 431 LYS A CA 1
ATOM 3360 C C . LYS A 1 431 ? 4.081 -3.724 12.706 1.00 72.81 431 LYS A C 1
ATOM 3362 O O . LYS A 1 431 ? 3.696 -2.988 11.805 1.00 72.81 431 LYS A O 1
ATOM 3367 N N . CYS A 1 432 ? 5.020 -3.363 13.587 1.00 74.06 432 CYS A N 1
ATOM 3368 C CA . CYS A 1 432 ? 5.678 -2.050 13.625 1.00 74.06 432 CYS A CA 1
ATOM 3369 C C . CYS A 1 432 ? 6.709 -1.868 12.488 1.00 74.06 432 CYS A C 1
ATOM 3371 O O . CYS A 1 432 ? 7.819 -1.387 12.714 1.00 74.06 432 CYS A O 1
ATOM 3373 N N . LEU A 1 433 ? 6.371 -2.327 11.284 1.00 77.31 433 LEU A N 1
ATOM 3374 C CA . LEU A 1 433 ? 7.263 -2.449 10.140 1.00 77.31 433 LEU A CA 1
ATOM 3375 C C . LEU A 1 433 ? 7.546 -1.087 9.516 1.00 77.31 433 LEU A C 1
ATOM 3377 O O . LEU A 1 433 ? 6.656 -0.393 9.029 1.00 77.31 433 LEU A O 1
ATOM 3381 N N . VAL A 1 434 ? 8.827 -0.755 9.473 1.00 79.12 434 VAL A N 1
ATOM 3382 C CA . VAL A 1 434 ? 9.361 0.384 8.730 1.00 79.12 434 VAL A CA 1
ATOM 3383 C C . VAL A 1 434 ? 10.487 -0.095 7.844 1.00 79.12 434 VAL A C 1
ATOM 3385 O O . VAL A 1 434 ? 11.103 -1.122 8.118 1.00 79.12 434 VAL A O 1
ATOM 3388 N N . ARG A 1 435 ? 10.761 0.629 6.771 1.00 80.56 435 ARG A N 1
ATOM 3389 C CA . ARG A 1 435 ? 11.845 0.322 5.853 1.00 80.56 435 ARG A CA 1
ATOM 3390 C C . ARG A 1 435 ? 12.908 1.402 5.955 1.00 80.56 435 ARG A C 1
ATOM 3392 O O . ARG A 1 435 ? 12.651 2.557 5.645 1.00 80.56 435 ARG A O 1
ATOM 3399 N N . CYS A 1 436 ? 14.106 1.017 6.363 1.00 76.06 436 CYS A N 1
ATOM 3400 C CA . CYS A 1 436 ? 15.268 1.893 6.328 1.00 76.06 436 CYS A CA 1
ATOM 3401 C C . CYS A 1 436 ? 15.898 1.785 4.934 1.00 76.06 436 CYS A C 1
ATOM 3403 O O . CYS A 1 436 ? 16.372 0.712 4.554 1.00 76.06 436 CYS A O 1
ATOM 3405 N N . THR A 1 437 ? 15.856 2.854 4.137 1.00 63.31 437 THR A N 1
ATOM 3406 C CA . THR A 1 437 ? 16.281 2.792 2.726 1.00 63.31 437 THR A CA 1
ATOM 3407 C C . THR A 1 437 ? 17.784 2.832 2.538 1.00 63.31 437 THR A C 1
ATOM 3409 O O . THR A 1 437 ? 18.272 2.282 1.553 1.00 63.31 437 THR A O 1
ATOM 3412 N N . ASP A 1 438 ? 18.507 3.425 3.486 1.00 55.56 438 ASP A N 1
ATOM 3413 C CA . ASP A 1 438 ? 19.920 3.752 3.290 1.00 55.56 438 ASP A CA 1
ATOM 3414 C C . ASP A 1 438 ? 20.895 2.728 3.887 1.00 55.56 438 ASP A C 1
ATOM 3416 O O . ASP A 1 438 ? 22.102 2.963 3.867 1.00 55.56 438 ASP A O 1
ATOM 3420 N N . THR A 1 439 ? 20.438 1.619 4.491 1.00 48.28 439 THR A N 1
ATOM 3421 C CA . THR A 1 439 ? 21.312 0.934 5.460 1.00 48.28 439 THR A CA 1
ATOM 3422 C C . THR A 1 439 ? 21.185 -0.599 5.533 1.00 48.28 439 THR A C 1
ATOM 3424 O O . THR A 1 439 ? 20.340 -1.174 6.212 1.00 48.28 439 THR A O 1
ATOM 3427 N N . ILE A 1 440 ? 22.155 -1.288 4.917 1.00 40.47 440 ILE A N 1
ATOM 3428 C CA . ILE A 1 440 ? 22.415 -2.745 5.013 1.00 40.47 440 ILE A CA 1
ATOM 3429 C C . ILE A 1 440 ? 23.040 -3.155 6.380 1.00 40.47 440 ILE A C 1
ATOM 3431 O O . ILE A 1 440 ? 23.348 -4.320 6.601 1.00 40.47 440 ILE A O 1
ATOM 3435 N N . GLN A 1 441 ? 23.202 -2.244 7.353 1.00 50.88 441 GLN A N 1
ATOM 3436 C CA . GLN A 1 441 ? 24.015 -2.484 8.568 1.00 50.88 441 GLN A CA 1
ATOM 3437 C C . GLN A 1 441 ? 23.300 -2.357 9.929 1.00 50.88 441 GLN A C 1
ATOM 3439 O O . GLN A 1 441 ? 23.962 -2.232 10.956 1.00 50.88 441 GLN A O 1
ATOM 3444 N N . LEU A 1 442 ? 21.969 -2.417 9.992 1.00 60.38 442 LEU A N 1
ATOM 3445 C CA . LEU A 1 442 ? 21.277 -2.509 11.288 1.00 60.38 442 LEU A CA 1
ATOM 3446 C C . LEU A 1 442 ? 21.186 -3.976 11.732 1.00 60.38 442 LEU A C 1
ATOM 3448 O O . LEU A 1 442 ? 20.514 -4.765 11.062 1.00 60.38 442 LEU A O 1
ATOM 3452 N N . CYS A 1 443 ? 21.852 -4.330 12.837 1.00 60.62 443 CYS A N 1
ATOM 3453 C CA . CYS A 1 443 ? 21.771 -5.659 13.450 1.00 60.62 443 CYS A CA 1
ATOM 3454 C C . CYS A 1 443 ? 20.314 -6.013 13.798 1.00 60.62 443 CYS A C 1
ATOM 3456 O O . CYS A 1 443 ? 19.559 -5.154 14.250 1.00 60.62 443 CYS A O 1
ATOM 3458 N N . TYR A 1 444 ? 19.940 -7.276 13.609 1.00 68.69 444 TYR A N 1
ATOM 3459 C CA . TYR A 1 444 ? 18.666 -7.854 14.042 1.00 68.69 444 TYR A CA 1
ATOM 3460 C C . TYR A 1 444 ? 18.945 -9.175 14.770 1.00 68.69 444 TYR A C 1
ATOM 3462 O O . TYR A 1 444 ? 20.005 -9.773 14.573 1.00 68.69 444 TYR A O 1
ATOM 3470 N N . ASN A 1 445 ? 18.034 -9.607 15.640 1.00 68.12 445 ASN A N 1
ATOM 3471 C CA . ASN A 1 445 ? 18.146 -10.884 16.360 1.00 68.12 445 ASN A CA 1
ATOM 3472 C C . ASN A 1 445 ? 17.233 -11.959 15.738 1.00 68.12 445 ASN A C 1
ATOM 3474 O O . ASN A 1 445 ? 16.364 -11.653 14.922 1.00 68.12 445 ASN A O 1
ATOM 3478 N N . ASP A 1 446 ? 17.416 -13.219 16.142 1.00 69.69 446 ASP A N 1
ATOM 3479 C CA . ASP A 1 446 ? 16.624 -14.350 15.633 1.00 69.69 446 ASP A CA 1
ATOM 3480 C C . ASP A 1 446 ? 15.115 -14.197 15.909 1.00 69.69 446 ASP A C 1
ATOM 3482 O O . ASP A 1 446 ? 14.289 -14.681 15.135 1.00 69.69 446 ASP A O 1
ATOM 3486 N N . ASP A 1 447 ? 14.728 -13.482 16.969 1.00 70.00 447 ASP A N 1
ATOM 3487 C CA . ASP A 1 447 ? 13.316 -13.224 17.270 1.00 70.00 447 ASP A CA 1
ATOM 3488 C C . ASP A 1 447 ? 12.684 -12.221 16.292 1.00 70.00 447 ASP A C 1
ATOM 3490 O O . ASP A 1 447 ? 11.511 -12.360 15.945 1.00 70.00 447 ASP A O 1
ATOM 3494 N N . ASP A 1 448 ? 13.449 -11.255 15.778 1.00 73.62 448 ASP A N 1
ATOM 3495 C CA . ASP A 1 448 ? 12.982 -10.355 14.718 1.00 73.62 448 ASP A CA 1
ATOM 3496 C C . ASP A 1 448 ? 12.725 -11.142 13.421 1.00 73.62 448 ASP A C 1
ATOM 3498 O O . ASP A 1 448 ? 11.727 -10.910 12.731 1.00 73.62 448 ASP A O 1
ATOM 3502 N N . ALA A 1 449 ? 13.588 -12.121 13.115 1.00 65.56 449 ALA A N 1
ATOM 3503 C CA . ALA A 1 449 ? 13.430 -12.996 11.954 1.00 65.56 449 ALA A CA 1
ATOM 3504 C C . ALA A 1 449 ? 12.170 -13.870 12.054 1.00 65.56 449 ALA A C 1
ATOM 3506 O O . ALA A 1 449 ? 11.489 -14.057 11.046 1.00 65.56 449 ALA A O 1
ATOM 3507 N N . ARG A 1 450 ? 11.795 -14.313 13.263 1.00 69.88 450 ARG A N 1
ATOM 3508 C CA . ARG A 1 450 ? 10.535 -15.042 13.510 1.00 69.88 450 ARG A CA 1
ATOM 3509 C C . ARG A 1 450 ? 9.284 -14.196 13.283 1.00 69.88 450 ARG A C 1
ATOM 3511 O O . ARG A 1 450 ? 8.243 -14.738 12.925 1.00 69.88 450 ARG A O 1
ATOM 3518 N N . LEU A 1 451 ? 9.363 -12.886 13.521 1.00 70.94 451 LEU A N 1
ATOM 3519 C CA . LEU A 1 451 ? 8.206 -11.990 13.451 1.00 70.94 451 LEU A CA 1
ATOM 3520 C C . LEU A 1 451 ? 7.941 -11.437 12.047 1.00 70.94 451 LEU A C 1
ATOM 3522 O O . LEU A 1 451 ? 6.784 -11.204 11.708 1.00 70.94 451 LEU A O 1
ATOM 3526 N N . ILE A 1 452 ? 8.984 -11.182 11.247 1.00 68.94 452 ILE A N 1
ATOM 3527 C CA . ILE A 1 452 ? 8.830 -10.524 9.934 1.00 68.94 452 ILE A CA 1
ATOM 3528 C C . ILE A 1 452 ? 9.583 -11.193 8.782 1.00 68.94 452 ILE A C 1
ATOM 3530 O O . ILE A 1 452 ? 9.564 -10.653 7.679 1.00 68.94 452 ILE A O 1
ATOM 3534 N N . SER A 1 453 ? 10.170 -12.375 8.984 1.00 64.88 453 SER A N 1
ATOM 3535 C CA . SER A 1 453 ? 10.994 -13.132 8.025 1.00 64.88 453 SER A CA 1
ATOM 3536 C C . SER A 1 453 ? 12.351 -12.505 7.678 1.00 64.88 453 SER A C 1
ATOM 3538 O O . SER A 1 453 ? 12.518 -11.285 7.560 1.00 64.88 453 SER A O 1
ATOM 3540 N N . THR A 1 454 ? 13.327 -13.370 7.408 1.00 65.25 454 THR A N 1
ATOM 3541 C CA . THR A 1 454 ? 14.689 -12.995 6.995 1.00 65.25 454 THR A CA 1
ATOM 3542 C C . THR A 1 454 ? 14.713 -12.220 5.670 1.00 65.25 454 THR A C 1
ATOM 3544 O O . THR A 1 454 ? 15.507 -11.295 5.501 1.00 65.25 454 THR A O 1
ATOM 3547 N N . ALA A 1 455 ? 13.808 -12.532 4.735 1.00 54.69 455 ALA A N 1
ATOM 3548 C CA . ALA A 1 455 ? 13.724 -11.850 3.442 1.00 54.69 455 ALA A CA 1
ATOM 3549 C C . ALA A 1 455 ? 13.355 -10.361 3.585 1.00 54.69 455 ALA A C 1
ATOM 3551 O O . ALA A 1 455 ? 13.982 -9.504 2.956 1.00 54.69 455 ALA A O 1
ATOM 3552 N N . ARG A 1 456 ? 12.390 -10.025 4.456 1.00 64.31 456 ARG A N 1
ATOM 3553 C CA . ARG A 1 456 ? 12.025 -8.619 4.715 1.00 64.31 456 ARG A CA 1
ATOM 3554 C C . ARG A 1 456 ? 13.152 -7.876 5.432 1.00 64.31 456 ARG A C 1
ATOM 3556 O O . ARG A 1 456 ? 13.457 -6.742 5.065 1.00 64.31 456 ARG A O 1
ATOM 3563 N N . LEU A 1 457 ? 13.824 -8.521 6.387 1.00 69.62 457 LEU A N 1
ATOM 3564 C CA . LEU A 1 457 ? 14.995 -7.945 7.061 1.00 69.62 457 LEU A CA 1
ATOM 3565 C C . LEU A 1 457 ? 16.112 -7.586 6.065 1.00 69.62 457 LEU A C 1
ATOM 3567 O O . LEU A 1 457 ? 16.689 -6.498 6.154 1.00 69.62 457 LEU A O 1
ATOM 3571 N N . HIS A 1 458 ? 16.375 -8.442 5.073 1.00 64.88 458 HIS A N 1
ATOM 3572 C CA . HIS A 1 458 ? 17.334 -8.159 3.996 1.00 64.88 458 HIS A CA 1
ATOM 3573 C C . HIS A 1 458 ? 16.880 -7.040 3.046 1.00 64.88 458 HIS A C 1
ATOM 3575 O O . HIS A 1 458 ? 17.713 -6.283 2.557 1.00 64.88 458 HIS A O 1
ATOM 3581 N N . ALA A 1 459 ? 15.573 -6.860 2.842 1.00 59.78 459 ALA A N 1
ATOM 3582 C CA . ALA A 1 459 ? 15.008 -5.767 2.041 1.00 59.78 459 ALA A CA 1
ATOM 3583 C C . ALA A 1 459 ? 14.984 -4.392 2.759 1.00 59.78 459 ALA A C 1
ATOM 3585 O O . ALA A 1 459 ? 14.421 -3.420 2.234 1.00 59.78 459 ALA A O 1
ATOM 3586 N N . GLY A 1 460 ? 15.600 -4.302 3.946 1.00 69.38 460 GLY A N 1
ATOM 3587 C CA . GLY A 1 460 ? 15.714 -3.082 4.752 1.00 69.38 460 GLY A CA 1
ATOM 3588 C C . GLY A 1 460 ? 14.561 -2.868 5.733 1.00 69.38 460 GLY A C 1
ATOM 3589 O O . GLY A 1 460 ? 14.507 -1.826 6.384 1.00 69.38 460 GLY A O 1
ATOM 3590 N N . TYR A 1 461 ? 13.641 -3.829 5.868 1.00 80.81 461 TYR A N 1
ATOM 3591 C CA . TYR A 1 461 ? 12.562 -3.721 6.846 1.00 80.81 461 TYR A CA 1
ATOM 3592 C C . TYR A 1 461 ? 13.072 -3.966 8.258 1.00 80.81 461 TYR A C 1
ATOM 3594 O O . TYR A 1 461 ? 13.924 -4.821 8.498 1.00 80.81 461 TYR A O 1
ATOM 3602 N N . ARG A 1 462 ? 12.540 -3.211 9.206 1.00 85.62 462 ARG A N 1
ATOM 3603 C CA . ARG A 1 462 ? 12.875 -3.267 10.620 1.00 85.62 462 ARG A CA 1
ATOM 3604 C C . ARG A 1 462 ? 11.609 -3.106 11.446 1.00 85.62 462 ARG A C 1
ATOM 3606 O O . ARG A 1 462 ? 10.665 -2.430 11.041 1.00 85.62 462 ARG A O 1
ATOM 3613 N N . LEU A 1 463 ? 11.605 -3.723 12.622 1.00 85.00 463 LEU A N 1
ATOM 3614 C CA . LEU A 1 463 ? 10.604 -3.459 13.644 1.00 85.00 463 LEU A CA 1
ATOM 3615 C C . LEU A 1 463 ? 10.985 -2.154 14.336 1.00 85.00 463 LEU A C 1
ATOM 3617 O O . LEU A 1 463 ? 11.926 -2.133 15.132 1.00 85.00 463 LEU A O 1
ATOM 3621 N N . ALA A 1 464 ? 10.276 -1.066 14.032 1.00 84.75 464 ALA A N 1
ATOM 3622 C CA . ALA A 1 464 ? 10.548 0.257 14.593 1.00 84.75 464 ALA A CA 1
ATOM 3623 C C . ALA A 1 464 ? 10.591 0.227 16.129 1.00 84.75 464 ALA A C 1
ATOM 3625 O O . ALA A 1 464 ? 11.411 0.895 16.745 1.00 84.75 464 ALA A O 1
ATOM 3626 N N . CYS A 1 465 ? 9.750 -0.610 16.734 1.00 79.81 465 CYS A N 1
ATOM 3627 C CA . CYS A 1 465 ? 9.632 -0.788 18.172 1.00 79.81 465 CYS A CA 1
ATOM 3628 C C . CYS A 1 465 ? 10.782 -1.574 18.837 1.00 79.81 465 CYS A C 1
ATOM 3630 O O . CYS A 1 465 ? 10.916 -1.530 20.052 1.00 79.81 465 CYS A O 1
ATOM 3632 N N . ARG A 1 466 ? 11.621 -2.284 18.069 1.00 84.06 466 ARG A N 1
ATOM 3633 C CA . ARG A 1 466 ? 12.781 -3.047 18.589 1.00 84.06 466 ARG A CA 1
ATOM 3634 C C . ARG A 1 466 ? 14.128 -2.521 18.090 1.00 84.06 466 ARG A C 1
ATOM 3636 O O . ARG A 1 466 ? 15.172 -2.877 18.624 1.00 84.06 466 ARG A O 1
ATOM 3643 N N . THR A 1 467 ? 14.121 -1.692 17.052 1.00 86.62 467 THR A N 1
ATOM 3644 C CA . THR A 1 467 ? 15.343 -1.205 16.403 1.00 86.62 467 THR A CA 1
ATOM 3645 C C . THR A 1 467 ? 15.854 0.023 17.133 1.00 86.62 467 THR A C 1
ATOM 3647 O O . THR A 1 467 ? 15.117 0.989 17.231 1.00 86.62 467 THR A O 1
ATOM 3650 N N . VAL A 1 468 ? 17.102 0.032 17.595 1.00 86.00 468 VAL A N 1
ATOM 3651 C CA . VAL A 1 468 ? 17.759 1.228 18.152 1.00 86.00 468 VAL A CA 1
ATOM 3652 C C . VAL A 1 468 ? 18.806 1.711 17.156 1.00 86.00 468 VAL A C 1
ATOM 3654 O O . VAL A 1 468 ? 19.641 0.928 16.700 1.00 86.00 468 VAL A O 1
ATOM 3657 N N . LEU A 1 469 ? 18.761 2.996 16.802 1.00 83.06 469 LEU A N 1
ATOM 3658 C CA . LEU A 1 469 ? 19.769 3.601 15.933 1.00 83.06 469 LEU A CA 1
ATOM 3659 C C . LEU A 1 469 ? 20.983 4.044 16.769 1.00 83.06 469 LEU A C 1
ATOM 3661 O O . LEU A 1 469 ? 20.791 4.705 17.794 1.00 83.06 469 LEU A O 1
ATOM 3665 N N . PRO A 1 470 ? 22.228 3.738 16.350 1.00 79.62 470 PRO A N 1
ATOM 3666 C CA . PRO A 1 470 ? 23.425 4.226 17.032 1.00 79.62 470 PRO A CA 1
ATOM 3667 C C . PRO A 1 470 ? 23.448 5.757 17.157 1.00 79.62 470 PRO A C 1
ATOM 3669 O O . PRO A 1 470 ? 22.909 6.469 16.312 1.00 79.62 470 PRO A O 1
ATOM 3672 N N . ALA A 1 471 ? 24.104 6.280 18.194 1.00 81.38 471 ALA A N 1
ATOM 3673 C CA . ALA A 1 471 ? 24.190 7.723 18.410 1.00 81.38 471 ALA A CA 1
ATOM 3674 C C . ALA A 1 471 ? 24.861 8.447 17.224 1.00 81.38 471 ALA A C 1
ATOM 3676 O O . ALA A 1 471 ? 25.948 8.062 16.791 1.00 81.38 471 ALA A O 1
ATOM 3677 N N . GLY A 1 472 ? 24.220 9.503 16.713 1.00 70.94 472 GLY A N 1
ATOM 3678 C CA . GLY A 1 472 ? 24.684 10.301 15.570 1.00 70.94 472 GLY A CA 1
ATOM 3679 C C . GLY A 1 472 ? 24.424 9.672 14.196 1.00 70.94 472 GLY A C 1
ATOM 3680 O O . GLY A 1 472 ? 24.806 10.251 13.181 1.00 70.94 472 GLY A O 1
ATOM 3681 N N . TYR A 1 473 ? 23.785 8.504 14.145 1.00 76.31 473 TYR A N 1
ATOM 3682 C CA . TYR A 1 473 ? 23.458 7.818 12.901 1.00 76.31 473 TYR A CA 1
ATOM 3683 C C . TYR A 1 473 ? 22.166 8.359 12.289 1.00 76.31 473 TYR A C 1
ATOM 3685 O O . TYR A 1 473 ? 21.130 8.320 12.943 1.00 76.31 473 TYR A O 1
ATOM 3693 N N . VAL A 1 474 ? 22.197 8.818 11.038 1.00 74.56 474 VAL A N 1
ATOM 3694 C CA . VAL A 1 474 ? 21.001 9.301 10.330 1.00 74.56 474 VAL A CA 1
ATOM 3695 C C . VAL A 1 474 ? 20.463 8.189 9.436 1.00 74.56 474 VAL A C 1
ATOM 3697 O O . VAL A 1 474 ? 21.176 7.701 8.561 1.00 74.56 474 VAL A O 1
ATOM 3700 N N . ALA A 1 475 ? 19.221 7.774 9.667 1.00 72.81 475 ALA A N 1
ATOM 3701 C CA . ALA A 1 475 ? 18.526 6.789 8.849 1.00 72.81 475 ALA A CA 1
ATOM 3702 C C . ALA A 1 475 ? 17.372 7.450 8.095 1.00 72.81 475 ALA A C 1
ATOM 3704 O O . ALA A 1 475 ? 16.550 8.128 8.708 1.00 72.81 475 ALA A O 1
ATOM 3705 N N . THR A 1 476 ? 17.264 7.189 6.793 1.00 77.31 476 THR A N 1
ATOM 3706 C CA . THR A 1 476 ? 16.054 7.500 6.024 1.00 77.31 476 THR A CA 1
ATOM 3707 C C . THR A 1 476 ? 15.038 6.381 6.223 1.00 77.31 476 THR A C 1
ATOM 3709 O O . THR A 1 476 ? 15.280 5.230 5.843 1.00 77.31 476 THR A O 1
ATOM 3712 N N . VAL A 1 477 ? 13.913 6.707 6.857 1.00 75.44 477 VAL A N 1
ATOM 3713 C CA . VAL A 1 477 ? 12.885 5.751 7.276 1.00 75.44 477 VAL A CA 1
ATOM 3714 C C . VAL A 1 477 ? 11.604 5.963 6.485 1.00 75.44 477 VAL A C 1
ATOM 3716 O O . VAL A 1 477 ? 10.954 7.003 6.572 1.00 75.44 477 VAL A O 1
ATOM 3719 N N . GLU A 1 478 ? 11.204 4.937 5.747 1.00 75.06 478 GLU A N 1
ATOM 3720 C CA . GLU A 1 478 ? 9.930 4.855 5.046 1.00 75.06 478 GLU A CA 1
ATOM 3721 C C . GLU A 1 478 ? 8.941 4.009 5.856 1.00 75.06 478 GLU A C 1
ATOM 3723 O O . GLU A 1 478 ? 9.225 2.865 6.207 1.00 75.06 478 GLU A O 1
ATOM 3728 N N . VAL A 1 479 ? 7.739 4.527 6.107 1.00 68.31 479 VAL A N 1
ATOM 3729 C CA . VAL A 1 479 ? 6.611 3.697 6.563 1.00 68.31 479 VAL A CA 1
ATOM 3730 C C . VAL A 1 479 ? 5.857 3.223 5.317 1.00 68.31 479 VAL A C 1
ATOM 3732 O O . VAL A 1 479 ? 5.296 4.079 4.624 1.00 68.31 479 VAL A O 1
ATOM 3735 N N . PRO A 1 480 ? 5.852 1.922 4.972 1.00 59.44 480 PRO A N 1
ATOM 3736 C CA . PRO A 1 480 ? 5.146 1.437 3.787 1.00 59.44 480 PRO A CA 1
ATOM 3737 C C . PRO A 1 480 ? 3.634 1.623 3.949 1.00 59.44 480 PRO A C 1
ATOM 3739 O O . PRO A 1 480 ? 3.119 1.500 5.056 1.00 59.44 480 PRO A O 1
ATOM 3742 N N . LYS A 1 481 ? 2.915 1.926 2.859 1.00 52.06 481 LYS A N 1
ATOM 3743 C CA . LYS A 1 481 ? 1.485 2.293 2.905 1.00 52.06 481 LYS A CA 1
ATOM 3744 C C . LYS A 1 481 ? 0.592 1.242 3.573 1.00 52.06 481 LYS A C 1
ATOM 3746 O O . LYS A 1 481 ? -0.314 1.641 4.288 1.00 52.06 481 LYS A O 1
ATOM 3751 N N . ASP A 1 482 ? 0.901 -0.042 3.415 1.00 45.62 482 ASP A N 1
ATOM 3752 C CA . ASP A 1 482 ? 0.149 -1.151 4.029 1.00 45.62 482 ASP A CA 1
ATOM 3753 C C . ASP A 1 482 ? 0.321 -1.215 5.562 1.00 45.62 482 ASP A C 1
ATOM 3755 O O . ASP A 1 482 ? -0.460 -1.853 6.260 1.00 45.62 482 ASP A O 1
ATOM 3759 N N . PHE A 1 483 ? 1.345 -0.534 6.094 1.00 47.91 483 PHE A N 1
ATOM 3760 C CA . PHE A 1 483 ? 1.676 -0.451 7.524 1.00 47.91 483 PHE A CA 1
ATOM 3761 C C . PHE A 1 483 ? 1.570 0.976 8.084 1.00 47.91 483 PHE A C 1
ATOM 3763 O O . PHE A 1 483 ? 1.778 1.192 9.283 1.00 47.91 483 PHE A O 1
ATOM 3770 N N . ARG A 1 484 ? 1.249 1.956 7.226 1.00 49.19 484 ARG A N 1
ATOM 3771 C CA . ARG A 1 484 ? 0.735 3.253 7.666 1.00 49.19 484 ARG A CA 1
ATOM 3772 C C . ARG A 1 484 ? -0.672 3.005 8.171 1.00 49.19 484 ARG A C 1
ATOM 3774 O O . ARG A 1 484 ? -1.438 2.311 7.511 1.00 49.19 484 ARG A O 1
ATOM 3781 N N . ASP A 1 485 ? -1.017 3.582 9.314 1.00 46.50 485 ASP A N 1
ATOM 3782 C CA . ASP A 1 485 ? -2.383 3.488 9.820 1.00 46.50 485 ASP A CA 1
ATOM 3783 C C . ASP A 1 485 ? -3.336 4.137 8.800 1.00 46.50 485 ASP A C 1
ATOM 3785 O O . ASP A 1 485 ? -3.467 5.361 8.719 1.00 46.50 485 ASP A O 1
ATOM 3789 N N . SER A 1 486 ? -3.981 3.329 7.954 1.00 35.88 486 SER A N 1
ATOM 3790 C CA . SER A 1 486 ? -5.029 3.791 7.052 1.00 35.88 486 SER A CA 1
ATOM 3791 C C . SER A 1 486 ? -6.210 4.231 7.916 1.00 35.88 486 SER A C 1
ATOM 3793 O O . SER A 1 486 ? -6.802 3.420 8.624 1.00 35.88 486 SER A O 1
ATOM 3795 N N . HIS A 1 487 ? -6.524 5.528 7.887 1.00 33.31 487 HIS A N 1
ATOM 3796 C CA . HIS A 1 487 ? -7.451 6.236 8.783 1.00 33.31 487 HIS A CA 1
ATOM 3797 C C . HIS A 1 487 ? -8.943 5.879 8.593 1.00 33.31 487 HIS A C 1
ATOM 3799 O O . HIS A 1 487 ? -9.807 6.756 8.584 1.00 33.31 487 HIS A O 1
ATOM 3805 N N . LYS A 1 488 ? -9.289 4.604 8.431 1.00 33.22 488 LYS A N 1
ATOM 3806 C CA . LYS A 1 488 ? -10.683 4.161 8.374 1.00 33.22 488 LYS A CA 1
ATOM 3807 C C . LYS A 1 488 ? -10.869 2.913 9.221 1.00 33.22 488 LYS A C 1
ATOM 3809 O O . LYS A 1 488 ? -10.942 1.812 8.702 1.00 33.22 488 LYS A O 1
ATOM 3814 N N . VAL A 1 489 ? -10.990 3.110 10.532 1.00 36.97 489 VAL A N 1
ATOM 3815 C CA . VAL A 1 489 ? -11.779 2.186 11.351 1.00 36.97 489 VAL A CA 1
ATOM 3816 C C . VAL A 1 489 ? -13.235 2.496 11.013 1.00 36.97 489 VAL A C 1
ATOM 3818 O O . VAL A 1 489 ? -13.731 3.579 11.338 1.00 36.97 489 VAL A O 1
ATOM 3821 N N . VAL A 1 490 ? -13.888 1.602 10.269 1.00 34.84 490 VAL A N 1
ATOM 3822 C CA . VAL A 1 490 ? -15.307 1.734 9.924 1.00 34.84 490 VAL A CA 1
ATOM 3823 C C . VAL A 1 490 ? -16.120 1.507 11.196 1.00 34.84 490 VAL A C 1
ATOM 3825 O O . VAL A 1 490 ? -16.453 0.381 11.542 1.00 34.84 490 VAL A O 1
ATOM 3828 N N . ALA A 1 491 ? -16.433 2.584 11.915 1.00 35.38 491 ALA A N 1
ATOM 3829 C CA . ALA A 1 491 ? -17.557 2.561 12.837 1.00 35.38 491 ALA A CA 1
ATOM 3830 C C . ALA A 1 491 ? -18.827 2.544 11.974 1.00 35.38 491 ALA A C 1
ATOM 3832 O O . ALA A 1 491 ? -19.196 3.573 11.405 1.00 35.38 491 ALA A O 1
ATOM 3833 N N . SER A 1 492 ? -19.452 1.377 11.816 1.00 33.88 492 SER A N 1
ATOM 3834 C CA . SER A 1 492 ? -20.808 1.272 11.269 1.00 33.88 492 SER A CA 1
ATOM 3835 C C . SER A 1 492 ? -21.759 2.035 12.177 1.00 33.88 492 SER A C 1
ATOM 3837 O O . SER A 1 492 ? -21.937 1.689 13.345 1.00 33.88 492 SER A O 1
ATOM 3839 N N . PHE A 1 493 ? -22.371 3.072 11.626 1.00 36.50 493 PHE A N 1
ATOM 3840 C CA . PHE A 1 493 ? -23.697 3.499 12.038 1.00 36.50 493 PHE A CA 1
ATOM 3841 C C . PHE A 1 493 ? -24.649 3.009 10.954 1.00 36.50 493 PHE A C 1
ATOM 3843 O O . PHE A 1 493 ? -24.379 3.230 9.774 1.00 36.50 493 PHE A O 1
ATOM 3850 N N . ASP A 1 494 ? -25.735 2.344 11.341 1.00 33.31 494 ASP A N 1
ATOM 3851 C CA . ASP A 1 494 ? -26.840 2.113 10.417 1.00 33.31 494 ASP A CA 1
ATOM 3852 C C . ASP A 1 494 ? -27.362 3.481 9.947 1.00 33.31 494 ASP A C 1
ATOM 3854 O O . ASP A 1 494 ? -27.723 4.334 10.763 1.00 33.31 494 ASP A O 1
ATOM 3858 N N . GLU A 1 495 ? -27.410 3.698 8.628 1.00 30.53 495 GLU A N 1
ATOM 3859 C CA . GLU A 1 495 ? -27.996 4.902 8.009 1.00 30.53 495 GLU A CA 1
ATOM 3860 C C . GLU A 1 495 ? -29.497 5.076 8.360 1.00 30.53 495 GLU A C 1
ATOM 3862 O O . GLU A 1 495 ? -30.067 6.160 8.188 1.00 30.53 495 GLU A O 1
ATOM 3867 N N . ASP A 1 496 ? -30.123 4.035 8.920 1.00 29.78 496 ASP A N 1
ATOM 3868 C CA . ASP A 1 496 ? -31.550 3.960 9.249 1.00 29.78 496 ASP A CA 1
ATOM 3869 C C . ASP A 1 496 ? -31.964 4.633 10.575 1.00 29.78 496 ASP A C 1
ATOM 3871 O O . ASP A 1 496 ? -33.157 4.843 10.788 1.00 29.78 496 ASP A O 1
ATOM 3875 N N . ASP A 1 497 ? -31.039 5.086 11.434 1.00 32.47 497 ASP A N 1
ATOM 3876 C CA . ASP A 1 497 ? -31.386 5.902 12.626 1.00 32.47 497 ASP A CA 1
ATOM 3877 C C . ASP A 1 497 ? -31.595 7.403 12.276 1.00 32.47 497 ASP A C 1
ATOM 3879 O O . ASP A 1 497 ? -31.517 8.310 13.115 1.00 32.47 497 ASP A O 1
ATOM 3883 N N . THR A 1 498 ? -31.896 7.691 11.004 1.00 31.00 498 THR A N 1
ATOM 3884 C CA . THR A 1 498 ? -32.232 9.022 10.496 1.00 31.00 498 THR A CA 1
ATOM 3885 C C . THR A 1 498 ? -33.537 9.536 11.112 1.00 31.00 498 THR A C 1
ATOM 3887 O O . THR A 1 498 ? -34.643 9.296 10.627 1.00 31.00 498 THR A O 1
ATOM 3890 N N . ILE A 1 499 ? -33.424 10.386 12.137 1.00 31.25 499 ILE A N 1
ATOM 3891 C CA . ILE A 1 499 ? -34.493 11.336 12.472 1.00 31.25 499 ILE A CA 1
ATOM 3892 C C . ILE A 1 499 ? -34.611 12.330 11.300 1.00 31.25 499 ILE A C 1
ATOM 3894 O O . ILE A 1 499 ? -33.868 13.309 11.194 1.00 31.25 499 ILE A O 1
ATOM 3898 N N . GLN A 1 500 ? -35.523 11.993 10.384 1.00 26.73 500 GLN A N 1
ATOM 3899 C CA . GLN A 1 500 ? -36.066 12.734 9.236 1.00 26.73 500 GLN A CA 1
ATOM 3900 C C . GLN A 1 500 ? -35.382 14.064 8.882 1.00 26.73 500 GLN A C 1
ATOM 3902 O O . GLN A 1 500 ? -35.533 15.084 9.559 1.00 26.73 500 GLN A O 1
ATOM 3907 N N . SER A 1 501 ? -34.685 14.091 7.744 1.00 28.58 501 SER A N 1
ATOM 3908 C CA . SER A 1 501 ? -34.260 15.306 7.042 1.00 28.58 501 SER A CA 1
ATOM 3909 C C . SER A 1 501 ? -35.459 16.115 6.529 1.00 28.58 501 SER A C 1
ATOM 3911 O O . SER A 1 501 ? -35.999 15.825 5.466 1.00 28.58 501 SER A O 1
ATOM 3913 N N . SER A 1 502 ? -35.838 17.181 7.233 1.00 30.12 502 SER A N 1
ATOM 3914 C CA . SER A 1 502 ? -36.424 18.357 6.590 1.00 30.12 502 SER A CA 1
ATOM 3915 C C . SER A 1 502 ? -35.301 19.360 6.328 1.00 30.12 502 SER A C 1
ATOM 3917 O O . SER A 1 502 ? -34.649 19.838 7.260 1.00 30.12 502 SER A O 1
ATOM 3919 N N . VAL A 1 503 ? -35.033 19.609 5.050 1.00 34.88 503 VAL A N 1
ATOM 3920 C CA . VAL A 1 503 ? -34.065 20.598 4.574 1.00 34.88 503 VAL A CA 1
ATOM 3921 C C . VAL A 1 503 ? -34.643 21.990 4.831 1.00 34.88 503 VAL A C 1
ATOM 3923 O O . VAL A 1 503 ? -35.576 22.406 4.155 1.00 34.88 503 VAL A O 1
ATOM 3926 N N . GLU A 1 504 ? -34.085 22.703 5.807 1.00 35.94 504 GLU A N 1
ATOM 3927 C CA . GLU A 1 504 ? -34.114 24.168 5.852 1.00 35.94 504 GLU A CA 1
ATOM 3928 C C . GLU A 1 504 ? -32.669 24.661 5.963 1.00 35.94 504 GLU A C 1
ATOM 3930 O O . GLU A 1 504 ? -31.985 24.396 6.958 1.00 35.94 504 GLU A O 1
ATOM 3935 N N . ASP A 1 505 ? -32.213 25.344 4.912 1.00 41.09 505 ASP A N 1
ATOM 3936 C CA . ASP A 1 505 ? -30.881 25.929 4.771 1.00 41.09 505 ASP A CA 1
ATOM 3937 C C . ASP A 1 505 ? -30.647 27.035 5.810 1.00 41.09 505 ASP A C 1
ATOM 3939 O O . ASP A 1 505 ? -31.149 28.154 5.710 1.00 41.09 505 ASP A O 1
ATOM 3943 N N . GLY A 1 506 ? -29.835 26.720 6.817 1.00 52.47 506 GLY A N 1
ATOM 3944 C CA . GLY A 1 506 ? -29.313 27.675 7.792 1.00 52.47 506 GLY A CA 1
ATOM 3945 C C . GLY A 1 506 ? -28.274 27.017 8.699 1.00 52.47 506 GLY A C 1
ATOM 3946 O O . GLY A 1 506 ? -28.417 25.848 9.055 1.00 52.47 506 GLY A O 1
ATOM 3947 N N . LEU A 1 507 ? -27.213 27.723 9.097 1.00 51.69 507 LEU A N 1
ATOM 3948 C CA . LEU A 1 507 ? -26.334 27.227 10.164 1.00 51.69 507 LEU A CA 1
ATOM 3949 C C . LEU A 1 507 ? -27.106 27.209 11.492 1.00 51.69 507 LEU A C 1
ATOM 3951 O O . LEU A 1 507 ? -27.675 28.236 11.862 1.00 51.69 507 LEU A O 1
ATOM 3955 N N . GLY A 1 508 ? -27.034 26.103 12.240 1.00 59.94 508 GLY A N 1
ATOM 3956 C CA . GLY A 1 508 ? -27.495 26.047 13.629 1.00 59.94 508 GLY A CA 1
ATOM 3957 C C . GLY A 1 508 ? -26.863 27.154 14.487 1.00 59.94 508 GLY A C 1
ATOM 3958 O O . GLY A 1 508 ? -25.767 27.673 14.196 1.00 59.94 508 GLY A O 1
ATOM 3959 N N . SER A 1 509 ? -27.572 27.572 15.534 1.00 78.56 509 SER A N 1
ATOM 3960 C CA . SER A 1 509 ? -27.108 28.606 16.462 1.00 78.56 509 SER A CA 1
ATOM 3961 C C . SER A 1 509 ? -26.059 28.065 17.440 1.00 78.56 509 SER A C 1
ATOM 3963 O O . SER A 1 509 ? -25.133 28.804 17.788 1.00 78.56 509 SER A O 1
ATOM 3965 N N . ALA A 1 510 ? -26.129 26.770 17.776 1.00 92.38 510 ALA A N 1
ATOM 3966 C CA . ALA A 1 510 ? -25.205 26.076 18.668 1.00 92.38 510 ALA A CA 1
ATOM 3967 C C . ALA A 1 510 ? -24.899 24.636 18.213 1.00 92.38 510 ALA A C 1
ATOM 3969 O O . ALA A 1 510 ? -25.779 23.899 17.771 1.00 92.38 510 ALA A O 1
ATOM 3970 N N . TYR A 1 511 ? -23.645 24.223 18.389 1.00 96.31 511 TYR A N 1
ATOM 3971 C CA . TYR A 1 511 ? -23.156 22.873 18.109 1.00 96.31 511 TYR A CA 1
ATOM 3972 C C . TYR A 1 511 ? -22.548 22.245 19.364 1.00 96.31 511 TYR A C 1
ATOM 3974 O O . TYR A 1 511 ? -22.135 22.939 20.300 1.00 96.31 511 TYR A O 1
ATOM 3982 N N . GLY A 1 512 ? -22.474 20.920 19.382 1.00 96.81 512 GLY A N 1
ATOM 3983 C CA . GLY A 1 512 ? -21.773 20.173 20.415 1.00 96.81 512 GLY A CA 1
ATOM 3984 C C . GLY A 1 512 ? -21.088 18.933 19.867 1.00 96.81 512 GLY A C 1
ATOM 3985 O O . GLY A 1 512 ? -21.300 18.577 18.711 1.00 96.81 512 GLY A O 1
ATOM 3986 N N . CYS A 1 513 ? -20.257 18.298 20.689 1.00 97.50 513 CYS A N 1
ATOM 3987 C CA . CYS A 1 513 ? -19.588 17.052 20.326 1.00 97.50 513 CYS A CA 1
ATOM 3988 C C . CYS A 1 513 ? -19.931 15.929 21.301 1.00 97.50 513 CYS A C 1
ATOM 3990 O O . CYS A 1 513 ? -19.921 16.148 22.509 1.00 97.50 513 CYS A O 1
ATOM 3992 N N . ALA A 1 514 ? -20.215 14.743 20.776 1.00 97.50 514 ALA A N 1
ATOM 3993 C CA . ALA A 1 514 ? -20.237 13.509 21.552 1.00 97.50 514 ALA A CA 1
ATOM 3994 C C . ALA A 1 514 ? -18.968 12.724 21.227 1.00 97.50 514 ALA A C 1
ATOM 3996 O O . ALA A 1 514 ? -18.587 12.640 20.058 1.00 97.50 514 ALA A O 1
ATOM 3997 N N . ILE A 1 515 ? -18.285 12.220 22.247 1.00 97.75 515 ILE A N 1
ATOM 3998 C CA . ILE A 1 515 ? -16.953 11.639 22.108 1.00 97.75 515 ILE A CA 1
ATOM 3999 C C . ILE A 1 515 ? -16.914 10.294 22.819 1.00 97.75 515 ILE A C 1
ATOM 4001 O O . ILE A 1 515 ? -17.277 10.198 23.987 1.00 97.75 515 ILE A O 1
ATOM 4005 N N . ASP A 1 516 ? -16.430 9.282 22.116 1.00 95.56 516 ASP A N 1
ATOM 4006 C CA . ASP A 1 516 ? -16.091 7.978 22.671 1.00 95.56 516 ASP A CA 1
ATOM 4007 C C . ASP A 1 516 ? -14.563 7.837 22.677 1.00 95.56 516 ASP A C 1
ATOM 4009 O O . ASP A 1 516 ? -13.913 7.889 21.625 1.00 95.56 516 ASP A O 1
ATOM 4013 N N . ILE A 1 517 ? -13.985 7.759 23.876 1.00 95.38 517 ILE A N 1
ATOM 4014 C CA . ILE A 1 517 ? -12.543 7.689 24.109 1.00 95.38 517 ILE A CA 1
ATOM 4015 C C . ILE A 1 517 ? -12.175 6.249 24.456 1.00 95.38 517 ILE A C 1
ATOM 4017 O O . ILE A 1 517 ? -11.983 5.891 25.621 1.00 95.38 517 ILE A O 1
ATOM 4021 N N . GLY A 1 518 ? -12.029 5.429 23.423 1.00 89.94 518 GLY A N 1
ATOM 4022 C CA . GLY A 1 518 ? -11.501 4.082 23.553 1.00 89.94 518 GLY A CA 1
ATOM 4023 C C . GLY A 1 518 ? -9.982 4.063 23.738 1.00 89.94 518 GLY A C 1
ATOM 4024 O O . GLY A 1 518 ? -9.245 4.987 23.367 1.00 89.94 518 GLY A O 1
ATOM 4025 N N . THR A 1 519 ? -9.481 2.955 24.283 1.00 85.81 519 THR A N 1
ATOM 4026 C CA . THR A 1 519 ? -8.037 2.731 24.437 1.00 85.81 519 THR A CA 1
ATOM 4027 C C . THR A 1 519 ? -7.353 2.686 23.071 1.00 85.81 519 THR A C 1
ATOM 4029 O O . THR A 1 519 ? -6.352 3.371 22.878 1.00 85.81 519 THR A O 1
ATOM 4032 N N . THR A 1 520 ? -7.915 1.968 22.097 1.00 78.19 520 THR A N 1
ATOM 4033 C CA . THR A 1 520 ? -7.356 1.856 20.737 1.00 78.19 520 THR A CA 1
ATOM 4034 C C . THR A 1 520 ? -7.851 2.961 19.805 1.00 78.19 520 THR A C 1
ATOM 4036 O O . THR A 1 520 ? -7.063 3.497 19.027 1.00 78.19 520 THR A O 1
ATOM 4039 N N . THR A 1 521 ? -9.129 3.336 19.898 1.00 80.94 521 THR A N 1
ATOM 4040 C CA . THR A 1 521 ? -9.817 4.201 18.927 1.00 80.94 521 THR A CA 1
ATOM 4041 C C . THR A 1 521 ? -10.559 5.327 19.635 1.00 80.94 521 THR A C 1
ATOM 4043 O O . THR A 1 521 ? -11.195 5.101 20.655 1.00 80.94 521 THR A O 1
ATOM 4046 N N . VAL A 1 522 ? -10.505 6.530 19.069 1.00 87.19 522 VAL A N 1
ATOM 4047 C CA . VAL A 1 522 ? -11.248 7.713 19.508 1.00 87.19 522 VAL A CA 1
ATOM 4048 C C . VAL A 1 522 ? -12.234 8.107 18.414 1.00 87.19 522 VAL A C 1
ATOM 4050 O O . VAL A 1 522 ? -11.852 8.233 17.244 1.00 87.19 522 VAL A O 1
ATOM 4053 N N . VAL A 1 523 ? -13.492 8.330 18.787 1.00 87.56 523 VAL A N 1
ATOM 4054 C CA . VAL A 1 523 ? -14.557 8.754 17.869 1.00 87.56 523 VAL A CA 1
ATOM 4055 C C . VAL A 1 523 ? -15.162 10.070 18.343 1.00 87.56 523 VAL A C 1
ATOM 4057 O O . VAL A 1 523 ? -15.498 10.220 19.513 1.00 87.56 523 VAL A O 1
ATOM 4060 N N . VAL A 1 524 ? -15.314 11.031 17.430 1.00 93.06 524 VAL A N 1
ATOM 4061 C CA . VAL A 1 524 ? -15.916 12.347 17.686 1.00 93.06 524 VAL A CA 1
ATOM 4062 C C . VAL A 1 524 ? -17.079 12.562 16.725 1.00 93.06 524 VAL A C 1
ATOM 4064 O O . VAL A 1 524 ? -16.878 12.585 15.511 1.00 93.06 524 VAL A O 1
ATOM 4067 N N . TYR A 1 525 ? -18.273 12.792 17.261 1.00 92.31 525 TYR A N 1
ATOM 4068 C CA . TYR A 1 525 ? -19.471 13.182 16.518 1.00 92.31 525 TYR A CA 1
ATOM 4069 C C . TYR A 1 525 ? -19.732 14.672 16.711 1.00 92.31 525 TYR A C 1
ATOM 4071 O O . TYR A 1 525 ? -19.908 15.116 17.843 1.00 92.31 525 TYR A O 1
ATOM 4079 N N . LEU A 1 526 ? -19.803 15.443 15.626 1.00 95.56 526 LEU A N 1
ATOM 4080 C CA . LEU A 1 526 ? -20.234 16.840 15.645 1.00 95.56 526 LEU A CA 1
ATOM 4081 C C . LEU A 1 526 ? -21.749 16.910 15.447 1.00 95.56 526 LEU A C 1
ATOM 4083 O O . LEU A 1 526 ? -22.275 16.347 14.490 1.00 95.56 526 LEU A O 1
ATOM 4087 N N . VAL A 1 527 ? -22.447 17.628 16.323 1.00 94.12 527 VAL A N 1
ATOM 4088 C CA . VAL A 1 527 ? -23.912 17.640 16.403 1.00 94.12 527 VAL A CA 1
ATOM 4089 C C . VAL A 1 527 ? -24.446 19.069 16.375 1.00 94.12 527 VAL A C 1
ATOM 4091 O O . VAL A 1 527 ? -23.995 19.921 17.140 1.00 94.12 527 VAL A O 1
ATOM 4094 N N . ASP A 1 528 ? -25.436 19.329 15.523 1.00 93.56 528 ASP A N 1
ATOM 4095 C CA . ASP A 1 528 ? -26.283 20.524 15.567 1.00 93.56 528 ASP A CA 1
ATOM 4096 C C . ASP A 1 528 ? -27.269 20.360 16.731 1.00 93.56 528 ASP A C 1
ATOM 4098 O O . ASP A 1 528 ? -28.121 19.466 16.711 1.00 93.56 528 ASP A O 1
ATOM 4102 N N . LEU A 1 529 ? -27.124 21.184 17.772 1.00 91.44 529 LEU A N 1
ATOM 4103 C CA . LEU A 1 529 ? -27.898 21.037 19.007 1.00 91.44 529 LEU A CA 1
ATOM 4104 C C . LEU A 1 529 ? -29.347 21.503 18.857 1.00 91.44 529 LEU A C 1
ATOM 4106 O O . LEU A 1 529 ? -30.210 21.000 19.576 1.00 91.44 529 LEU A O 1
ATOM 4110 N N . ASP A 1 530 ? -29.611 22.427 17.933 1.00 87.88 530 ASP A N 1
ATOM 4111 C CA . ASP A 1 530 ? -30.957 22.947 17.688 1.00 87.88 530 ASP A CA 1
ATOM 4112 C C . ASP A 1 530 ? -31.777 21.907 16.923 1.00 87.88 530 ASP A C 1
ATOM 4114 O O . ASP A 1 530 ? -32.925 21.617 17.266 1.00 87.88 530 ASP A O 1
ATOM 4118 N N . ARG A 1 531 ? -31.156 21.294 15.909 1.00 86.69 531 ARG A N 1
ATOM 4119 C CA . ARG A 1 531 ? -31.793 20.261 15.081 1.00 86.69 531 ARG A CA 1
ATOM 4120 C C . ARG A 1 531 ? -31.700 18.859 15.670 1.00 86.69 531 ARG A C 1
ATOM 4122 O O . ARG A 1 531 ? -32.406 17.974 15.193 1.00 86.69 531 ARG A O 1
ATOM 4129 N N . LYS A 1 532 ? -30.835 18.654 16.668 1.00 86.62 532 LYS A N 1
ATOM 4130 C CA . LYS A 1 532 ? -30.480 17.346 17.245 1.00 86.62 532 LYS A CA 1
ATOM 4131 C C . LYS A 1 532 ? -29.987 16.355 16.186 1.00 86.62 532 LYS A C 1
ATOM 4133 O O . LYS A 1 532 ? -30.425 15.209 16.146 1.00 86.62 532 LYS A O 1
ATOM 4138 N N . LYS A 1 533 ? -29.096 16.814 15.301 1.00 85.75 533 LYS A N 1
ATOM 4139 C CA . LYS A 1 533 ? -28.588 16.017 14.172 1.00 85.75 533 LYS A CA 1
ATOM 4140 C C . LYS A 1 533 ? -27.080 15.968 14.131 1.00 85.75 533 LYS A C 1
ATOM 4142 O O . LYS A 1 533 ? -26.423 16.989 14.318 1.00 85.75 533 LYS A O 1
ATOM 4147 N N . ILE A 1 534 ? -26.548 14.792 13.818 1.00 88.38 534 ILE A N 1
ATOM 4148 C CA . ILE A 1 534 ? -25.130 14.619 13.516 1.00 88.38 534 ILE A CA 1
ATOM 4149 C C . ILE A 1 534 ? -24.839 15.343 12.197 1.00 88.38 534 ILE A C 1
ATOM 4151 O O . ILE A 1 534 ? -25.492 15.107 11.185 1.00 88.38 534 ILE A O 1
ATOM 4155 N N . VAL A 1 535 ? -23.876 16.256 12.237 1.00 88.50 535 VAL A N 1
ATOM 4156 C CA . VAL A 1 535 ? -23.377 17.021 11.088 1.00 88.50 535 VAL A CA 1
ATOM 4157 C C . VAL A 1 535 ? -22.272 16.246 10.375 1.00 88.50 535 VAL A C 1
ATOM 4159 O O . VAL A 1 535 ? -22.183 16.259 9.151 1.00 88.50 535 VAL A O 1
ATOM 4162 N N . GLY A 1 536 ? -21.433 15.572 11.156 1.00 80.00 536 GLY A N 1
ATOM 4163 C CA . GLY A 1 536 ? -20.324 14.761 10.684 1.00 80.00 536 GLY A CA 1
ATOM 4164 C C . GLY A 1 536 ? -19.643 14.066 11.854 1.00 80.00 536 GLY A C 1
ATOM 4165 O O . GLY A 1 536 ? -19.908 14.377 13.016 1.00 80.00 536 GLY A O 1
ATOM 4166 N N . TYR A 1 537 ? -18.756 13.127 11.554 1.00 86.38 537 TYR A N 1
ATOM 4167 C CA . TYR A 1 537 ? -17.980 12.418 12.562 1.00 86.38 537 TYR A CA 1
ATOM 4168 C C . TYR A 1 537 ? -16.551 12.178 12.078 1.00 86.38 537 TYR A C 1
ATOM 4170 O O . TYR A 1 537 ? -16.260 12.233 10.880 1.00 86.38 537 TYR A O 1
ATOM 4178 N N . ARG A 1 538 ? -15.642 11.941 13.022 1.00 79.38 538 ARG A N 1
ATOM 4179 C CA . ARG A 1 538 ? -14.268 11.512 12.754 1.00 79.38 538 ARG A CA 1
ATOM 4180 C C . ARG A 1 538 ? -13.883 10.391 13.700 1.00 79.38 538 ARG A C 1
ATOM 4182 O O . ARG A 1 538 ? -14.161 10.466 14.891 1.00 79.38 538 ARG A O 1
ATOM 4189 N N . THR A 1 539 ? -13.170 9.418 13.155 1.00 75.75 539 THR A N 1
ATOM 4190 C CA . THR A 1 539 ? -12.579 8.304 13.891 1.00 75.75 539 THR A CA 1
ATOM 4191 C C . THR A 1 539 ? -11.070 8.336 13.691 1.00 75.75 539 THR A C 1
ATOM 4193 O O . THR A 1 539 ? -10.605 8.579 12.575 1.00 75.75 539 THR A O 1
ATOM 4196 N N . ALA A 1 540 ? -10.306 8.107 14.753 1.00 69.44 540 ALA A N 1
ATOM 4197 C CA . ALA A 1 540 ? -8.849 8.023 14.710 1.00 69.44 540 ALA A CA 1
ATOM 4198 C C . ALA A 1 540 ? -8.342 7.013 15.746 1.00 69.44 540 ALA A C 1
ATOM 4200 O O . ALA A 1 540 ? -9.017 6.756 16.738 1.00 69.44 540 ALA A O 1
ATOM 4201 N N . LEU A 1 541 ? -7.145 6.461 15.551 1.00 72.69 541 LEU A N 1
ATOM 4202 C CA . LEU A 1 541 ? -6.480 5.704 16.614 1.00 72.69 541 LEU A CA 1
ATOM 4203 C C . LEU A 1 541 ? -6.088 6.640 17.755 1.00 72.69 541 LEU A C 1
ATOM 4205 O O . LEU A 1 541 ? -5.743 7.794 17.520 1.00 72.69 541 LEU A O 1
ATOM 4209 N N . ASN A 1 542 ? -6.122 6.152 18.987 1.00 84.25 542 ASN A N 1
ATOM 4210 C CA . ASN A 1 542 ? -5.768 6.941 20.157 1.00 84.25 542 ASN A CA 1
ATOM 4211 C C . ASN A 1 542 ? -4.258 7.247 20.165 1.00 84.25 542 ASN A C 1
ATOM 4213 O O . ASN A 1 542 ? -3.426 6.339 20.245 1.00 84.25 542 ASN A O 1
ATOM 4217 N N . ASN A 1 543 ? -3.898 8.533 20.139 1.00 82.44 543 ASN A N 1
ATOM 4218 C CA . ASN A 1 543 ? -2.507 8.999 20.090 1.00 82.44 543 ASN A CA 1
ATOM 4219 C C . ASN A 1 543 ? -1.701 8.617 21.341 1.00 82.44 543 ASN A C 1
ATOM 4221 O O . ASN A 1 543 ? -0.470 8.607 21.311 1.00 82.44 543 ASN A O 1
ATOM 4225 N N . GLN A 1 544 ? -2.373 8.249 22.433 1.00 85.12 544 GLN A N 1
ATOM 4226 C CA . GLN A 1 544 ? -1.729 7.719 23.634 1.00 85.12 544 GLN A CA 1
ATOM 4227 C C . GLN A 1 544 ? -1.059 6.355 23.415 1.00 85.12 544 GLN A C 1
ATOM 4229 O O . GLN A 1 544 ? -0.217 5.960 24.221 1.00 85.12 544 GLN A O 1
ATOM 4234 N N . LYS A 1 545 ? -1.367 5.659 22.309 1.00 77.44 545 LYS A N 1
ATOM 4235 C CA . LYS A 1 545 ? -0.717 4.403 21.897 1.00 77.44 545 LYS A CA 1
ATOM 4236 C C . LYS A 1 545 ? 0.814 4.507 21.843 1.00 77.44 545 LYS A C 1
ATOM 4238 O O . LYS A 1 545 ? 1.481 3.495 22.035 1.00 77.44 545 LYS A O 1
ATOM 4243 N N . ARG A 1 546 ? 1.369 5.717 21.660 1.00 69.75 546 ARG A N 1
ATOM 4244 C CA . ARG A 1 546 ? 2.815 6.012 21.742 1.00 69.75 546 ARG A CA 1
ATOM 4245 C C . ARG A 1 546 ? 3.460 5.552 23.057 1.00 69.75 546 ARG A C 1
ATOM 4247 O O . ARG A 1 546 ? 4.628 5.187 23.037 1.00 69.75 546 ARG A O 1
ATOM 4254 N N . TRP A 1 547 ? 2.719 5.565 24.165 1.00 78.75 547 TRP A N 1
ATOM 4255 C CA . TRP A 1 547 ? 3.232 5.237 25.502 1.00 78.75 547 TRP A CA 1
ATOM 4256 C C . TRP A 1 547 ? 2.646 3.945 26.090 1.00 78.75 547 TRP A C 1
ATOM 4258 O O . TRP A 1 547 ? 3.016 3.556 27.192 1.00 78.75 547 TRP A O 1
ATOM 4268 N N . GLY A 1 548 ? 1.729 3.281 25.382 1.00 73.19 548 GLY A N 1
ATOM 4269 C CA . GLY A 1 548 ? 1.147 2.011 25.816 1.00 73.19 548 GLY A CA 1
ATOM 4270 C C . GLY A 1 548 ? -0.017 1.550 24.939 1.00 73.19 548 GLY A C 1
ATOM 4271 O O . GLY A 1 548 ? -0.907 2.344 24.607 1.00 73.19 548 GLY A O 1
ATOM 4272 N N . ALA A 1 549 ? -0.022 0.263 24.566 1.00 66.56 549 ALA A N 1
ATOM 4273 C CA . ALA A 1 549 ? -1.109 -0.351 23.785 1.00 66.56 549 ALA A CA 1
ATOM 4274 C C . ALA A 1 549 ? -2.434 -0.353 24.538 1.00 66.56 549 ALA A C 1
ATOM 4276 O O . ALA A 1 549 ? -3.482 -0.151 23.935 1.00 66.56 549 ALA A O 1
ATOM 4277 N N . ASP A 1 550 ? -2.361 -0.601 25.839 1.00 78.12 550 ASP A N 1
ATOM 4278 C CA . ASP A 1 550 ? -3.495 -0.885 26.702 1.00 78.12 550 ASP A CA 1
ATOM 4279 C C . ASP A 1 550 ? -3.520 0.067 27.907 1.00 78.12 550 ASP A C 1
ATOM 4281 O O . ASP A 1 550 ? -2.670 0.950 28.068 1.00 78.12 550 ASP A O 1
ATOM 4285 N N . VAL A 1 551 ? -4.527 -0.092 28.762 1.00 87.50 551 VAL A N 1
ATOM 4286 C CA . VAL A 1 551 ? -4.680 0.741 29.957 1.00 87.50 551 VAL A CA 1
ATOM 4287 C C . VAL A 1 551 ? -3.539 0.549 30.963 1.00 87.50 551 VAL A C 1
ATOM 4289 O O . VAL A 1 551 ? -3.103 1.526 31.568 1.00 87.50 551 VAL A O 1
ATOM 4292 N N . ILE A 1 552 ? -3.012 -0.670 31.120 1.00 87.31 552 ILE A N 1
ATOM 4293 C CA . ILE A 1 552 ? -2.008 -0.996 32.143 1.00 87.31 552 ILE A CA 1
ATOM 4294 C C . ILE A 1 552 ? -0.647 -0.419 31.767 1.00 87.31 552 ILE A C 1
ATOM 4296 O O . ILE A 1 552 ? -0.019 0.242 32.588 1.00 87.31 552 ILE A O 1
ATOM 4300 N N . SER A 1 553 ? -0.223 -0.594 30.519 1.00 84.44 553 SER A N 1
ATOM 4301 C CA . SER A 1 553 ? 1.021 -0.027 29.987 1.00 84.44 553 SER A CA 1
ATOM 4302 C C . SER A 1 553 ? 1.031 1.503 30.049 1.00 84.44 553 SER A C 1
ATOM 4304 O O . SER A 1 553 ? 2.039 2.097 30.428 1.00 84.44 553 SER A O 1
ATOM 4306 N N . ARG A 1 554 ? -0.108 2.162 29.793 1.00 90.62 554 ARG A N 1
ATOM 4307 C CA . ARG A 1 554 ? -0.234 3.620 29.985 1.00 90.62 554 ARG A CA 1
ATOM 4308 C C . ARG A 1 554 ? -0.103 4.021 31.450 1.00 90.62 554 ARG A C 1
ATOM 4310 O O . ARG A 1 554 ? 0.580 4.996 31.748 1.00 90.62 554 ARG A O 1
ATOM 4317 N N . ILE A 1 555 ? -0.724 3.277 32.365 1.00 92.75 555 ILE A N 1
ATOM 4318 C CA . ILE A 1 555 ? -0.583 3.518 33.808 1.00 92.75 555 ILE A CA 1
ATOM 4319 C C . ILE A 1 555 ? 0.871 3.313 34.251 1.00 92.75 555 ILE A C 1
ATOM 4321 O O . ILE A 1 555 ? 1.406 4.130 34.998 1.00 92.75 555 ILE A O 1
ATOM 4325 N N . GLN A 1 556 ? 1.528 2.264 33.758 1.00 90.56 556 GLN A N 1
ATOM 4326 C CA . GLN A 1 556 ? 2.936 1.993 34.028 1.00 90.56 556 GLN A CA 1
ATOM 4327 C C . GLN A 1 556 ? 3.828 3.134 33.529 1.00 90.56 556 GLN A C 1
ATOM 4329 O O . GLN A 1 556 ? 4.702 3.583 34.265 1.00 90.56 556 GLN A O 1
ATOM 4334 N N . HIS A 1 557 ? 3.554 3.685 32.343 1.00 89.50 557 HIS A N 1
ATOM 4335 C CA . HIS A 1 557 ? 4.273 4.858 31.853 1.00 89.50 557 HIS A CA 1
ATOM 4336 C C . HIS A 1 557 ? 4.148 6.054 32.811 1.00 89.50 557 HIS A C 1
ATOM 4338 O O . HIS A 1 557 ? 5.155 6.698 33.110 1.00 89.50 557 HIS A O 1
ATOM 4344 N N . VAL A 1 558 ? 2.946 6.315 33.346 1.00 94.44 558 VAL A N 1
ATOM 4345 C CA . VAL A 1 558 ? 2.737 7.349 34.378 1.00 94.44 558 VAL A CA 1
ATOM 4346 C C . VAL A 1 558 ? 3.526 7.044 35.656 1.00 94.44 558 VAL A C 1
ATOM 4348 O O . VAL A 1 558 ? 4.095 7.959 36.245 1.00 94.44 558 VAL A O 1
ATOM 4351 N N . ALA A 1 559 ? 3.584 5.780 36.075 1.00 91.75 559 ALA A N 1
ATOM 4352 C CA . ALA A 1 559 ? 4.306 5.368 37.278 1.00 91.75 559 ALA A CA 1
ATOM 4353 C C . ALA A 1 559 ? 5.833 5.496 37.139 1.00 91.75 559 ALA A C 1
ATOM 4355 O O . ALA A 1 559 ? 6.518 5.838 38.102 1.00 91.75 559 ALA A O 1
ATOM 4356 N N . GLU A 1 560 ? 6.370 5.215 35.953 1.00 91.31 560 GLU A N 1
ATOM 4357 C CA . GLU A 1 560 ? 7.813 5.162 35.702 1.00 91.31 560 GLU A CA 1
ATOM 4358 C C . GLU A 1 560 ? 8.413 6.514 35.297 1.00 91.31 560 GLU A C 1
ATOM 4360 O O . GLU A 1 560 ? 9.604 6.749 35.516 1.00 91.31 560 GLU A O 1
ATOM 4365 N N . HIS A 1 561 ? 7.609 7.418 34.729 1.00 88.62 561 HIS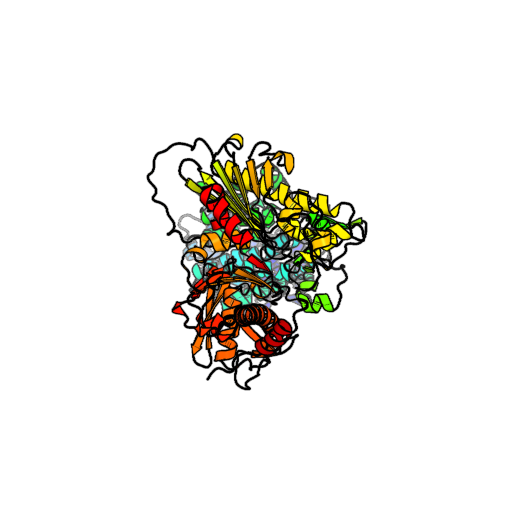 A N 1
ATOM 4366 C CA . HIS A 1 561 ? 8.094 8.675 34.162 1.00 88.62 561 HIS A CA 1
ATOM 4367 C C . HIS A 1 561 ? 7.490 9.885 34.885 1.00 88.62 561 HIS A C 1
ATOM 4369 O O . HIS A 1 561 ? 6.272 10.063 34.864 1.00 88.62 561 HIS A O 1
ATOM 4375 N N . PRO A 1 562 ? 8.313 10.807 35.427 1.00 87.19 562 PRO A N 1
ATOM 4376 C CA . PRO A 1 562 ? 7.812 12.010 36.098 1.00 87.19 562 PRO A CA 1
ATOM 4377 C C . PRO A 1 562 ? 6.896 12.894 35.236 1.00 87.19 562 PRO A C 1
ATOM 4379 O O . PRO A 1 562 ? 6.061 13.619 35.774 1.00 87.19 562 PRO A O 1
ATOM 4382 N N . SER A 1 563 ? 7.049 12.863 33.908 1.00 88.25 563 SER A N 1
ATOM 4383 C CA . SER A 1 563 ? 6.197 13.589 32.958 1.00 88.25 563 SER A CA 1
ATOM 4384 C C . SER A 1 563 ? 5.043 12.755 32.394 1.00 88.25 563 SER A C 1
ATOM 4386 O O . SER A 1 563 ? 4.189 13.322 31.716 1.00 88.25 563 SER A O 1
ATOM 4388 N N . GLY A 1 564 ? 4.960 11.454 32.697 1.00 89.69 564 GLY A N 1
ATOM 4389 C CA . GLY A 1 564 ? 4.101 10.512 31.975 1.00 89.69 564 GLY A CA 1
ATOM 4390 C C . GLY A 1 564 ? 2.618 10.889 31.982 1.00 89.69 564 GLY A C 1
ATOM 4391 O O . GLY A 1 564 ? 1.959 10.820 30.947 1.00 89.69 564 GLY A O 1
ATOM 4392 N N . LEU A 1 565 ? 2.098 11.385 33.114 1.00 94.69 565 LEU A N 1
ATOM 4393 C CA . LEU A 1 565 ? 0.720 11.893 33.199 1.00 94.69 565 LEU A CA 1
ATOM 4394 C C . LEU A 1 565 ? 0.494 13.100 32.279 1.00 94.69 565 LEU A C 1
ATOM 4396 O O . LEU A 1 565 ? -0.510 13.174 31.574 1.00 94.69 565 LEU A O 1
ATOM 4400 N N . ILE A 1 566 ? 1.437 14.044 32.278 1.00 92.44 566 ILE A N 1
ATOM 4401 C CA . ILE A 1 566 ? 1.361 15.260 31.464 1.00 92.44 566 ILE A CA 1
ATOM 4402 C C . ILE A 1 566 ? 1.446 14.902 29.979 1.00 92.44 566 ILE A C 1
ATOM 4404 O O . ILE A 1 566 ? 0.725 15.489 29.174 1.00 92.44 566 ILE A O 1
ATOM 4408 N N . ASP A 1 567 ? 2.311 13.959 29.618 1.00 88.50 567 ASP A N 1
ATOM 4409 C CA . ASP A 1 567 ? 2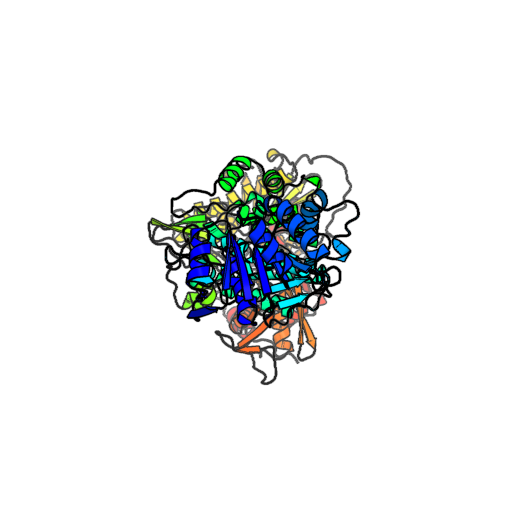.530 13.535 28.237 1.00 88.50 567 ASP A CA 1
ATOM 4410 C C . ASP A 1 567 ? 1.278 12.850 27.672 1.00 88.50 567 ASP A C 1
ATOM 4412 O O . ASP A 1 567 ? 0.755 13.266 26.633 1.00 88.50 567 ASP A O 1
ATOM 4416 N N . LEU A 1 568 ? 0.718 11.891 28.415 1.00 93.62 568 LEU A N 1
ATOM 4417 C CA . LEU A 1 568 ? -0.515 11.194 28.045 1.00 93.62 568 LEU A CA 1
ATOM 4418 C C . LEU A 1 568 ? -1.741 12.115 28.018 1.00 93.62 568 LEU A C 1
ATOM 4420 O O . LEU A 1 568 ? -2.570 11.984 27.111 1.00 93.62 568 LEU A O 1
ATOM 4424 N N . GLN A 1 569 ? -1.864 13.052 28.966 1.00 96.06 569 GLN A N 1
ATOM 4425 C CA . GLN A 1 569 ? -2.941 14.047 28.958 1.00 96.06 569 GLN A CA 1
ATOM 4426 C C . GLN A 1 569 ? -2.821 14.965 27.738 1.00 96.06 569 GLN A C 1
ATOM 4428 O O . GLN A 1 569 ? -3.784 15.138 26.991 1.00 96.06 569 GLN A O 1
ATOM 4433 N N . LYS A 1 570 ? -1.638 15.539 27.489 1.00 89.94 570 LYS A N 1
ATOM 4434 C CA . LYS A 1 570 ? -1.414 16.413 26.326 1.00 89.94 570 LYS A CA 1
ATOM 4435 C C . LYS A 1 570 ? -1.735 15.704 25.017 1.00 89.94 570 LYS A C 1
ATOM 4437 O O . LYS A 1 570 ? -2.312 16.329 24.131 1.00 89.94 570 LYS A O 1
ATOM 4442 N N . ALA A 1 571 ? -1.383 14.426 24.901 1.00 87.31 571 ALA A N 1
ATOM 4443 C CA . ALA A 1 571 ? -1.645 13.643 23.703 1.00 87.31 571 ALA A CA 1
ATOM 4444 C C . ALA A 1 571 ? -3.141 13.503 23.409 1.00 87.31 571 ALA A C 1
ATOM 4446 O O . ALA A 1 571 ? -3.566 13.816 22.296 1.00 87.31 571 ALA A O 1
ATOM 4447 N N . ILE A 1 572 ? -3.942 13.082 24.396 1.00 95.19 572 ILE A N 1
ATOM 4448 C CA . ILE A 1 572 ? -5.384 12.898 24.182 1.00 95.19 572 ILE A CA 1
ATOM 4449 C C . ILE A 1 572 ? -6.107 14.234 24.008 1.00 95.19 572 ILE A C 1
ATOM 4451 O O . ILE A 1 572 ? -6.918 14.380 23.098 1.00 95.19 572 ILE A O 1
ATOM 4455 N N . ILE A 1 573 ? -5.767 15.249 24.806 1.00 95.69 573 ILE A N 1
ATOM 4456 C CA . ILE A 1 573 ? -6.372 16.581 24.691 1.00 95.69 573 ILE A CA 1
ATOM 4457 C C . ILE A 1 573 ? -6.035 17.214 23.342 1.00 95.69 573 ILE A C 1
ATOM 4459 O O . ILE A 1 573 ? -6.935 17.694 22.657 1.00 95.69 573 ILE A O 1
ATOM 4463 N N . GLY A 1 574 ? -4.769 17.169 22.921 1.00 87.19 574 GLY A N 1
ATOM 4464 C CA . GLY A 1 574 ? -4.347 17.682 21.618 1.00 87.19 574 GLY A CA 1
ATOM 4465 C C . GLY A 1 574 ? -5.040 16.967 20.457 1.00 87.19 574 GLY A C 1
ATOM 4466 O O . GLY A 1 574 ? -5.468 17.620 19.505 1.00 87.19 574 GLY A O 1
ATOM 4467 N N . GLN A 1 575 ? -5.218 15.646 20.560 1.00 91.25 575 GLN A N 1
ATOM 4468 C CA . GLN A 1 575 ? -5.956 14.863 19.571 1.00 91.25 575 GLN A CA 1
ATOM 4469 C C . GLN A 1 575 ? -7.421 15.298 19.468 1.00 91.25 575 GLN A C 1
ATOM 4471 O O . GLN A 1 575 ? -7.895 15.580 18.367 1.00 91.25 575 GLN A O 1
ATOM 4476 N N . LEU A 1 576 ? -8.134 15.371 20.594 1.00 94.62 576 LEU A N 1
ATOM 4477 C CA . LEU A 1 576 ? -9.545 15.762 20.620 1.00 94.62 576 LEU A CA 1
ATOM 4478 C C . LEU A 1 576 ? -9.740 17.192 20.098 1.00 94.62 576 LEU A C 1
ATOM 4480 O O . LEU A 1 576 ? -10.591 17.422 19.238 1.00 94.62 576 LEU A O 1
ATOM 4484 N N . ASP A 1 577 ? -8.908 18.136 20.548 1.00 91.19 577 ASP A N 1
ATOM 4485 C CA . ASP A 1 577 ? -8.938 19.538 20.111 1.00 91.19 577 ASP A CA 1
ATOM 4486 C C . ASP A 1 577 ? -8.738 19.641 18.585 1.00 91.19 577 ASP A C 1
ATOM 4488 O O . ASP A 1 577 ? -9.463 20.354 17.885 1.00 91.19 577 ASP A O 1
ATOM 4492 N N . HIS A 1 578 ? -7.800 18.865 18.032 1.00 85.00 578 HIS A N 1
ATOM 4493 C CA . HIS A 1 578 ? -7.551 18.797 16.593 1.00 85.00 578 HIS A CA 1
ATOM 4494 C C . HIS A 1 578 ? -8.709 18.152 15.811 1.00 85.00 578 HIS A C 1
ATOM 4496 O O . HIS A 1 578 ? -9.167 18.727 14.821 1.00 85.00 578 HIS A O 1
ATOM 4502 N N . MET A 1 579 ? -9.226 17.001 16.256 1.00 88.31 579 MET A N 1
ATOM 4503 C CA . MET A 1 579 ? -10.326 16.290 15.584 1.00 88.31 579 MET A CA 1
ATOM 4504 C C . MET A 1 579 ? -11.598 17.141 15.506 1.00 88.31 579 MET A C 1
ATOM 4506 O O . MET A 1 579 ? -12.227 17.215 14.445 1.00 88.31 579 MET A O 1
ATOM 4510 N N . ILE A 1 580 ? -11.955 17.823 16.600 1.00 93.94 580 ILE A N 1
ATOM 4511 C CA . ILE A 1 580 ? -13.099 18.743 16.631 1.00 93.94 580 ILE A CA 1
ATOM 4512 C C . ILE A 1 580 ? -12.830 19.949 15.715 1.00 93.94 580 ILE A C 1
ATOM 4514 O O . ILE A 1 580 ? -13.714 20.359 14.956 1.00 93.94 580 ILE A O 1
ATOM 4518 N N . GLY A 1 581 ? -11.607 20.493 15.732 1.00 87.31 581 GLY A N 1
ATOM 4519 C CA . GLY A 1 581 ? -11.183 21.588 14.854 1.00 87.31 581 GLY A CA 1
ATOM 4520 C C . GLY A 1 581 ? -11.352 21.262 13.367 1.00 87.31 581 GLY A C 1
ATOM 4521 O O . GLY A 1 581 ? -11.972 22.040 12.639 1.00 87.31 581 GLY A O 1
ATOM 4522 N N . LEU A 1 582 ? -10.896 20.082 12.938 1.00 73.19 582 LEU A N 1
ATOM 4523 C CA . LEU A 1 582 ? -11.043 19.606 11.560 1.00 73.19 582 LEU A CA 1
ATOM 4524 C C . LEU A 1 582 ? -12.505 19.400 11.159 1.00 73.19 582 LEU A C 1
ATOM 4526 O O . LEU A 1 582 ? -12.874 19.701 10.023 1.00 73.19 582 LEU A O 1
ATOM 4530 N N . LEU A 1 583 ? -13.347 18.865 12.051 1.00 82.69 583 LEU A N 1
ATOM 4531 C CA . LEU A 1 583 ? -14.789 18.741 11.799 1.00 82.69 583 LEU A CA 1
ATOM 4532 C C . LEU A 1 583 ? -15.430 20.117 11.582 1.00 82.69 583 LEU A C 1
ATOM 4534 O O . LEU A 1 583 ? -16.178 20.302 10.623 1.00 82.69 583 LEU A O 1
ATOM 4538 N N . CYS A 1 584 ? -15.076 21.100 12.412 1.00 89.56 584 CYS A N 1
ATOM 4539 C CA . CYS A 1 584 ? -15.540 22.475 12.246 1.00 89.56 584 CYS A CA 1
ATOM 4540 C C . CYS A 1 584 ? -15.113 23.065 10.894 1.00 89.56 584 CYS A C 1
ATOM 4542 O O . CYS A 1 584 ? -15.937 23.647 10.193 1.00 89.56 584 CYS A O 1
ATOM 4544 N N . GLU A 1 585 ? -13.851 22.883 10.501 1.00 84.81 585 GLU A N 1
ATOM 4545 C CA . GLU A 1 585 ? -13.317 23.373 9.223 1.00 84.81 585 GLU A CA 1
ATOM 4546 C C . GLU A 1 585 ? -13.997 22.705 8.022 1.00 84.81 585 GLU A C 1
ATOM 4548 O O . GLU A 1 585 ? -14.452 23.395 7.113 1.00 84.81 585 GLU A O 1
ATOM 4553 N N . THR A 1 586 ? -14.154 21.378 8.062 1.00 76.75 586 THR A N 1
ATOM 4554 C CA . THR A 1 586 ? -14.793 20.584 6.993 1.00 76.75 586 THR A CA 1
ATOM 4555 C C . THR A 1 586 ? -16.228 21.045 6.729 1.00 76.75 586 THR A C 1
ATOM 4557 O O . THR A 1 586 ? -16.656 21.154 5.581 1.00 76.75 586 THR A O 1
ATOM 4560 N N . HIS A 1 587 ? -16.972 21.347 7.793 1.00 84.81 587 HIS A N 1
ATOM 4561 C CA . HIS A 1 587 ? -18.378 21.744 7.714 1.00 84.81 587 HIS A CA 1
ATOM 4562 C C . HIS A 1 587 ? -18.593 23.263 7.784 1.00 84.81 587 HIS A C 1
ATOM 4564 O O . HIS A 1 587 ? -19.733 23.710 7.891 1.00 84.81 587 HIS A O 1
ATOM 4570 N N . HIS A 1 588 ? -17.526 24.065 7.687 1.00 90.06 588 HIS A N 1
ATOM 4571 C CA . HIS A 1 588 ? -17.581 25.533 7.711 1.00 90.06 588 HIS A CA 1
ATOM 4572 C C . HIS A 1 588 ? -18.290 26.104 8.959 1.00 90.06 588 HIS A C 1
ATOM 4574 O O . HIS A 1 588 ? -18.972 27.131 8.904 1.00 90.06 588 HIS A O 1
ATOM 4580 N N . ILE A 1 589 ? -18.130 25.439 10.105 1.00 90.75 589 ILE A N 1
ATOM 4581 C CA . ILE A 1 589 ? -18.714 25.836 11.388 1.00 90.75 589 ILE A CA 1
ATOM 4582 C C . ILE A 1 589 ? -17.688 26.660 12.176 1.00 90.75 589 ILE A C 1
ATOM 4584 O O . ILE A 1 589 ? -16.580 26.188 12.433 1.00 90.75 589 ILE A O 1
ATOM 4588 N N . PRO A 1 590 ? -18.026 27.887 12.619 1.00 92.56 590 PRO A N 1
ATOM 4589 C CA . PRO A 1 590 ? -17.154 28.644 13.508 1.00 92.56 590 PRO A CA 1
ATOM 4590 C C . PRO A 1 590 ? -16.914 27.883 14.816 1.00 92.56 590 PRO A C 1
ATOM 4592 O O . PRO A 1 590 ? -17.871 27.534 15.508 1.00 92.56 590 PRO A O 1
ATOM 4595 N N . LYS A 1 591 ? -15.643 27.695 15.197 1.00 92.38 591 LYS A N 1
ATOM 4596 C CA . LYS A 1 591 ? -15.239 26.972 16.422 1.00 92.38 591 LYS A CA 1
ATOM 4597 C C . LYS A 1 591 ? -15.923 27.518 17.687 1.00 92.38 591 LYS A C 1
ATOM 4599 O O . LYS A 1 591 ? -16.282 26.760 18.578 1.00 92.38 591 LYS A O 1
ATOM 4604 N N . SER A 1 592 ? -16.212 28.823 17.721 1.00 91.56 592 SER A N 1
ATOM 4605 C CA . SER A 1 592 ? -16.945 29.494 18.807 1.00 91.56 592 SER A CA 1
ATOM 4606 C C . SER A 1 592 ? -18.393 29.029 19.000 1.00 91.56 592 SER A C 1
ATOM 4608 O O . SER A 1 592 ? -18.973 29.308 20.048 1.00 91.56 592 SER A O 1
ATOM 4610 N N . LYS A 1 593 ? -18.988 28.342 18.017 1.00 94.62 593 LYS A N 1
ATOM 4611 C CA . LYS A 1 593 ? -20.335 27.773 18.126 1.00 94.62 593 LYS A CA 1
ATOM 4612 C C . LYS A 1 593 ? -20.357 26.365 18.725 1.00 94.62 593 LYS A C 1
ATOM 4614 O O . LYS A 1 593 ? -21.448 25.878 19.011 1.00 94.62 593 LYS A O 1
ATOM 4619 N N . VAL A 1 594 ? -19.209 25.717 18.938 1.00 96.19 594 VAL A N 1
ATOM 4620 C CA . VAL A 1 594 ? -19.141 24.457 19.694 1.00 96.19 594 VAL A CA 1
ATOM 4621 C C . VAL A 1 594 ? -19.183 24.795 21.182 1.00 96.19 594 VAL A C 1
ATOM 4623 O O . VAL A 1 594 ? -18.197 25.240 21.765 1.00 96.19 594 VAL A O 1
ATOM 4626 N N . VAL A 1 595 ? -20.358 24.644 21.793 1.00 96.25 595 VAL A N 1
ATOM 4627 C CA . VAL A 1 595 ? -20.631 25.129 23.158 1.00 96.25 595 VAL A CA 1
ATOM 4628 C C . VAL A 1 595 ? -20.680 24.022 24.207 1.00 96.25 595 VAL A C 1
ATOM 4630 O O . VAL A 1 595 ? -20.626 24.322 25.402 1.00 96.25 595 VAL A O 1
ATOM 4633 N N . ARG A 1 596 ? -20.811 22.759 23.786 1.00 95.62 596 ARG A N 1
ATOM 4634 C CA . ARG A 1 596 ? -20.992 21.617 24.688 1.00 95.62 596 ARG A CA 1
ATOM 4635 C C . ARG A 1 596 ? -20.307 20.361 24.161 1.00 95.62 596 ARG A C 1
ATOM 4637 O O . ARG A 1 596 ? -20.388 20.077 22.973 1.00 95.62 596 ARG A O 1
ATOM 4644 N N . ILE A 1 597 ? -19.686 19.600 25.047 1.00 97.44 597 ILE A N 1
ATOM 4645 C CA . ILE A 1 597 ? -19.035 18.328 24.755 1.00 97.44 597 ILE A CA 1
ATOM 4646 C C . ILE A 1 597 ? -19.496 17.310 25.800 1.00 97.44 597 ILE A C 1
ATOM 4648 O O . ILE A 1 597 ? -19.523 17.627 26.986 1.00 97.44 597 ILE A O 1
ATOM 4652 N N . SER A 1 598 ? -19.872 16.115 25.361 1.00 98.00 598 SER A N 1
ATOM 4653 C CA . SER A 1 598 ? -20.028 14.937 26.216 1.00 98.00 598 SER A CA 1
ATOM 4654 C C . SER A 1 598 ? -18.977 13.919 25.802 1.00 98.00 598 SER A C 1
ATOM 4656 O O . SER A 1 598 ? -18.831 13.670 24.603 1.00 98.00 598 SER A O 1
ATOM 4658 N N . ALA A 1 599 ? -18.219 13.382 26.753 1.00 97.88 599 ALA A N 1
ATOM 4659 C CA . ALA A 1 599 ? -17.216 12.367 26.462 1.00 97.88 599 ALA A CA 1
ATOM 4660 C C . ALA A 1 599 ? -17.311 11.189 27.430 1.00 97.88 599 ALA A C 1
ATOM 4662 O O . ALA A 1 599 ? -17.361 11.377 28.647 1.00 97.88 599 ALA A O 1
ATOM 4663 N N . VAL A 1 600 ? -17.306 9.984 26.867 1.00 97.69 600 VAL A N 1
ATOM 4664 C CA . VAL A 1 600 ? -17.340 8.708 27.585 1.00 97.69 600 VAL A CA 1
ATOM 4665 C C . VAL A 1 600 ? -16.062 7.920 27.325 1.00 97.69 600 VAL A C 1
ATOM 4667 O O . VAL A 1 600 ? -15.349 8.179 26.355 1.00 97.69 600 VAL A O 1
ATOM 4670 N N . GLY A 1 601 ? -15.753 6.980 28.208 1.00 95.06 601 GLY A N 1
ATOM 4671 C CA . GLY A 1 601 ? -14.597 6.104 28.074 1.00 95.06 601 GLY A CA 1
ATOM 4672 C C . GLY A 1 601 ? -14.346 5.308 29.345 1.00 95.06 601 GLY A C 1
ATOM 4673 O O . GLY A 1 601 ? -14.950 5.563 30.396 1.00 95.06 601 GLY A O 1
ATOM 4674 N N . ASN A 1 602 ? -13.405 4.374 29.260 1.00 93.31 602 ASN A N 1
ATOM 4675 C CA . ASN A 1 602 ? -12.981 3.623 30.429 1.00 93.31 602 ASN A CA 1
ATOM 4676 C C . ASN A 1 602 ? -12.319 4.541 31.482 1.00 93.31 602 ASN A C 1
ATOM 4678 O O . ASN A 1 602 ? -11.833 5.634 31.158 1.00 93.31 602 ASN A O 1
ATOM 4682 N N . PRO A 1 603 ? -12.260 4.112 32.754 1.00 94.81 603 PRO A N 1
ATOM 4683 C CA . PRO A 1 603 ? -11.814 4.957 33.858 1.00 94.81 603 PRO A CA 1
ATOM 4684 C C . PRO A 1 603 ? -10.420 5.541 33.634 1.00 94.81 603 PRO A C 1
ATOM 4686 O O . PRO A 1 603 ? -10.220 6.734 33.860 1.00 94.81 603 PRO A O 1
ATOM 4689 N N . THR A 1 604 ? -9.468 4.750 33.133 1.00 94.94 604 THR A N 1
ATOM 4690 C CA . THR A 1 604 ? -8.110 5.220 32.830 1.00 94.94 604 THR A CA 1
ATOM 4691 C C . THR A 1 604 ? -8.127 6.342 31.795 1.00 94.94 604 THR A C 1
ATOM 4693 O O . THR A 1 604 ? -7.477 7.364 32.006 1.00 94.94 604 THR A O 1
ATOM 4696 N N . MET A 1 605 ? -8.892 6.204 30.708 1.00 95.50 605 MET A N 1
ATOM 4697 C CA . MET A 1 605 ? -8.991 7.247 29.679 1.00 95.50 605 MET A CA 1
ATOM 4698 C C . MET A 1 605 ? -9.552 8.550 30.251 1.00 95.50 605 MET A C 1
ATOM 4700 O O . MET A 1 605 ? -8.982 9.619 30.023 1.00 95.50 605 MET A O 1
ATOM 4704 N N . ILE A 1 606 ? -10.606 8.467 31.065 1.00 97.06 606 ILE A N 1
ATOM 4705 C CA . ILE A 1 606 ? -11.215 9.640 31.704 1.00 97.06 606 ILE A CA 1
ATOM 4706 C C . ILE A 1 606 ? -10.259 10.302 32.710 1.00 97.06 606 ILE A C 1
ATOM 4708 O O . ILE A 1 606 ? -10.174 11.532 32.744 1.00 97.06 606 ILE A O 1
ATOM 4712 N N . HIS A 1 607 ? -9.477 9.526 33.472 1.00 97.25 607 HIS A N 1
ATOM 4713 C CA . HIS A 1 607 ? -8.437 10.069 34.359 1.00 97.25 607 HIS A CA 1
ATOM 4714 C C . HIS A 1 607 ? -7.372 10.837 33.571 1.00 97.25 607 HIS A C 1
ATOM 4716 O O . HIS A 1 607 ? -7.013 11.953 33.952 1.00 97.25 607 HIS A O 1
ATOM 4722 N N . LEU A 1 608 ? -6.910 10.285 32.445 1.00 96.75 608 LEU A N 1
ATOM 4723 C CA . LEU A 1 608 ? -5.905 10.933 31.602 1.00 96.75 608 LEU A CA 1
ATOM 4724 C C . LEU A 1 608 ? -6.430 12.222 30.955 1.00 96.75 608 LEU A C 1
ATOM 4726 O O . LEU A 1 608 ? -5.678 13.187 30.864 1.00 96.75 608 LEU A O 1
ATOM 4730 N N . VAL A 1 609 ? -7.708 12.283 30.564 1.00 97.00 609 VAL A N 1
ATOM 4731 C CA . VAL A 1 609 ? -8.341 13.515 30.048 1.00 97.00 609 VAL A CA 1
ATOM 4732 C C . VAL A 1 609 ? -8.300 14.631 31.092 1.00 97.00 609 VAL A C 1
ATOM 4734 O O . VAL A 1 609 ? -7.848 15.741 30.801 1.00 97.00 609 VAL A O 1
ATOM 4737 N N . VAL A 1 610 ? -8.717 14.344 32.328 1.00 96.44 610 VAL A N 1
ATOM 4738 C CA . VAL A 1 610 ? -8.755 15.363 33.393 1.00 96.44 610 VAL A CA 1
ATOM 4739 C C . VAL A 1 610 ? -7.394 15.610 34.052 1.00 96.44 610 VAL A C 1
ATOM 4741 O O . VAL A 1 610 ? -7.248 16.569 34.806 1.00 96.44 610 VAL A O 1
ATOM 4744 N N . GLY A 1 611 ? -6.387 14.781 33.764 1.00 95.50 611 GLY A N 1
ATOM 4745 C CA . GLY A 1 611 ? -5.056 14.877 34.367 1.00 95.50 611 GLY A CA 1
ATOM 4746 C C . GLY A 1 611 ? -5.025 14.400 35.819 1.00 95.50 611 GLY A C 1
ATOM 4747 O O . GLY A 1 611 ? -4.279 14.947 36.630 1.00 95.50 611 GLY A O 1
ATOM 4748 N N . ALA A 1 612 ? -5.856 13.416 36.159 1.00 95.75 612 ALA A N 1
ATOM 4749 C CA . ALA A 1 612 ? -5.827 12.734 37.448 1.00 95.75 612 ALA A CA 1
ATOM 4750 C C . ALA A 1 612 ? -4.880 11.529 37.395 1.00 95.75 612 ALA A C 1
ATOM 4752 O O . ALA A 1 612 ? -4.799 10.845 36.377 1.00 95.75 612 ALA A O 1
ATOM 4753 N N . ASP A 1 613 ? -4.195 11.257 38.504 1.00 94.69 613 ASP A N 1
ATOM 4754 C CA . ASP A 1 613 ? -3.269 10.131 38.629 1.00 94.69 613 ASP A CA 1
ATOM 4755 C C . ASP A 1 613 ? -4.017 8.779 38.536 1.00 94.69 613 ASP A C 1
ATOM 4757 O O . ASP A 1 613 ? -4.879 8.507 39.380 1.00 94.69 613 ASP A O 1
ATOM 4761 N N . PRO A 1 614 ? -3.723 7.930 37.528 1.00 95.06 614 PRO A N 1
ATOM 4762 C CA . PRO A 1 614 ? -4.381 6.644 37.350 1.00 95.06 614 PRO A CA 1
ATOM 4763 C C . PRO A 1 614 ? -3.628 5.470 38.010 1.00 95.06 614 PRO A C 1
ATOM 4765 O O . PRO A 1 614 ? -4.084 4.336 37.882 1.00 95.06 614 PRO A O 1
ATOM 4768 N N . ILE A 1 615 ? -2.497 5.682 38.701 1.00 94.56 615 ILE A N 1
ATOM 4769 C CA . ILE A 1 615 ? -1.625 4.601 39.217 1.00 94.56 615 ILE A CA 1
ATOM 4770 C C . ILE A 1 615 ? -2.382 3.602 40.103 1.00 94.56 615 ILE A C 1
ATOM 4772 O O . ILE A 1 615 ? -2.205 2.387 39.977 1.00 94.56 615 ILE A O 1
ATOM 4776 N N . ALA A 1 616 ? -3.272 4.096 40.964 1.00 92.62 616 ALA A N 1
ATOM 4777 C CA . ALA A 1 616 ? -4.043 3.259 41.882 1.00 92.62 616 ALA A CA 1
ATOM 4778 C C . ALA A 1 616 ? -5.058 2.330 41.179 1.00 92.62 616 ALA A C 1
ATOM 4780 O O . ALA A 1 616 ? -5.507 1.362 41.789 1.00 92.62 616 ALA A O 1
ATOM 4781 N N . ILE A 1 617 ? -5.377 2.569 39.899 1.00 91.62 617 ILE A N 1
ATOM 4782 C CA . ILE A 1 617 ? -6.261 1.711 39.093 1.00 91.62 617 ILE A CA 1
ATOM 4783 C C . ILE A 1 617 ? -5.579 0.368 38.793 1.00 91.62 617 ILE A C 1
ATOM 4785 O O . ILE A 1 617 ? -6.243 -0.660 38.789 1.00 91.62 617 ILE A O 1
ATOM 4789 N N . ALA A 1 618 ? -4.256 0.353 38.586 1.00 88.50 618 ALA A N 1
ATOM 4790 C CA . ALA A 1 618 ? -3.501 -0.865 38.260 1.00 88.50 618 ALA A CA 1
ATOM 4791 C C . ALA A 1 618 ? -2.968 -1.621 39.492 1.00 88.50 618 ALA A C 1
ATOM 4793 O O . ALA A 1 618 ? -2.375 -2.688 39.349 1.00 88.50 618 ALA A O 1
ATOM 4794 N N . SER A 1 619 ? -3.147 -1.078 40.699 1.00 84.38 619 SER A N 1
ATOM 4795 C CA . SER A 1 619 ? -2.615 -1.659 41.936 1.00 84.38 619 SER A CA 1
ATOM 4796 C C . SER A 1 619 ? -3.747 -2.047 42.872 1.00 84.38 619 SER A C 1
ATOM 4798 O O . SER A 1 619 ? -4.567 -1.199 43.210 1.00 84.38 619 SER A O 1
ATOM 4800 N N . ALA A 1 620 ? -3.771 -3.298 43.341 1.00 79.75 620 ALA A N 1
ATOM 4801 C CA . ALA A 1 620 ? -4.748 -3.747 44.331 1.00 79.75 620 ALA A CA 1
ATOM 4802 C C . ALA A 1 620 ? -4.775 -2.771 45.532 1.00 79.75 620 ALA A C 1
ATOM 4804 O O . ALA A 1 620 ? -3.711 -2.474 46.086 1.00 79.75 620 ALA A O 1
ATOM 4805 N N . PRO A 1 621 ? -5.949 -2.249 45.939 1.00 85.38 621 PRO A N 1
ATOM 4806 C CA . PRO A 1 621 ? -7.301 -2.751 45.662 1.00 85.38 621 PRO A CA 1
ATOM 4807 C C . PRO A 1 621 ? -8.022 -2.152 44.428 1.00 85.38 621 PRO A C 1
ATOM 4809 O O . PRO A 1 621 ? -9.248 -2.124 44.414 1.00 85.38 621 PRO A O 1
ATOM 4812 N N . PHE A 1 622 ? -7.291 -1.697 43.404 1.00 87.56 622 PHE A N 1
ATOM 4813 C CA . PHE A 1 622 ? -7.806 -1.222 42.106 1.00 87.56 622 PHE A CA 1
ATOM 4814 C C . PHE A 1 622 ? -8.789 -0.051 42.251 1.00 87.56 622 PHE A C 1
ATOM 4816 O O . PHE A 1 622 ? -9.954 -0.115 41.861 1.00 87.56 622 PHE A O 1
ATOM 4823 N N . THR A 1 623 ? -8.331 1.034 42.875 1.00 89.12 623 THR A N 1
ATOM 4824 C CA . THR A 1 623 ? -9.176 2.191 43.208 1.00 89.12 623 THR A CA 1
ATOM 4825 C C . THR A 1 623 ? -8.960 3.352 42.251 1.00 89.12 623 THR A C 1
ATOM 4827 O O . THR A 1 623 ? -7.824 3.706 41.942 1.00 89.12 623 THR A O 1
ATOM 4830 N N . CYS A 1 624 ? -10.046 4.012 41.857 1.00 91.50 624 CYS A N 1
ATOM 4831 C CA . CYS A 1 624 ? -10.000 5.258 41.096 1.00 91.50 624 CYS A CA 1
ATOM 4832 C C . CYS A 1 624 ? -9.834 6.480 42.008 1.00 91.50 624 CYS A C 1
ATOM 4834 O O . CYS A 1 624 ? -10.319 6.489 43.140 1.00 91.50 624 CYS A O 1
ATOM 4836 N N . ALA A 1 625 ? -9.226 7.551 41.488 1.00 92.62 625 ALA A N 1
ATOM 4837 C CA . ALA A 1 625 ? -9.158 8.836 42.189 1.00 92.62 625 ALA A CA 1
ATOM 4838 C C . ALA A 1 625 ? -10.548 9.482 42.346 1.00 92.62 625 ALA A C 1
ATOM 4840 O O . ALA A 1 625 ? -10.792 10.243 43.282 1.00 92.62 625 ALA A O 1
ATOM 4841 N N . PHE A 1 626 ? -11.458 9.181 41.420 1.00 95.12 626 PHE A N 1
ATOM 4842 C CA . PHE A 1 626 ? -12.869 9.546 41.467 1.00 95.12 626 PHE A CA 1
ATOM 4843 C C . PHE A 1 626 ? -13.693 8.546 40.653 1.00 95.12 626 PHE A C 1
ATOM 4845 O O . PHE A 1 626 ? -13.148 7.865 39.791 1.00 95.12 626 PHE A O 1
ATOM 4852 N N . THR A 1 627 ? -15.000 8.503 40.903 1.00 94.88 627 THR A N 1
ATOM 4853 C CA . THR A 1 627 ? -15.990 7.766 40.094 1.00 94.88 627 THR A CA 1
ATOM 4854 C C . THR A 1 627 ? -17.210 8.619 39.732 1.00 94.88 627 THR A C 1
ATOM 4856 O O . THR A 1 627 ? -17.954 8.272 38.818 1.00 94.88 627 THR A O 1
ATOM 4859 N N . ASP A 1 628 ? -17.404 9.755 40.410 1.00 95.12 628 ASP A N 1
ATOM 4860 C CA . ASP A 1 628 ? -18.488 10.697 40.133 1.00 95.12 628 ASP A CA 1
ATOM 4861 C C . ASP A 1 628 ? -18.293 11.474 38.825 1.00 95.12 628 ASP A C 1
ATOM 4863 O O . ASP A 1 628 ? -17.162 11.683 38.370 1.00 95.12 628 ASP A O 1
ATOM 4867 N N . GLU A 1 629 ? -19.406 11.961 38.265 1.00 95.56 629 GLU A N 1
ATOM 4868 C CA . GLU A 1 629 ? -19.413 12.799 37.064 1.00 95.56 629 GLU A CA 1
ATOM 4869 C C . GLU A 1 629 ? -18.532 14.051 37.213 1.00 95.56 629 GLU A C 1
ATOM 4871 O O . GLU A 1 629 ? -18.352 14.612 38.304 1.00 95.56 629 GLU A O 1
ATOM 4876 N N . LYS A 1 630 ? -17.986 14.519 36.085 1.00 96.44 630 LYS A N 1
ATOM 4877 C CA . LYS A 1 630 ? -17.239 15.779 36.004 1.00 96.44 630 LYS A CA 1
ATOM 4878 C C . LYS A 1 630 ? -17.937 16.744 35.060 1.00 96.44 630 LYS A C 1
ATOM 4880 O O . LYS A 1 630 ? -18.166 16.446 33.889 1.00 96.44 630 LYS A O 1
ATOM 4885 N N . LEU A 1 631 ? -18.224 17.930 35.585 1.00 96.31 631 LEU A N 1
ATOM 4886 C CA . LEU A 1 631 ? -18.701 19.083 34.834 1.00 96.31 631 LEU A CA 1
ATOM 4887 C C . LEU A 1 631 ? -17.563 20.098 34.783 1.00 96.31 631 LEU A C 1
ATOM 4889 O O . LEU A 1 631 ? -17.208 20.678 35.806 1.00 96.31 631 LEU A O 1
ATOM 4893 N N . LEU A 1 632 ? -16.982 20.257 33.601 1.00 96.56 632 LEU A N 1
ATOM 4894 C CA . LEU A 1 632 ? -15.782 21.050 33.347 1.00 96.56 632 LEU A CA 1
ATOM 4895 C C . LEU A 1 632 ? -16.048 22.057 32.222 1.00 96.56 632 LEU A C 1
ATOM 4897 O O . LEU A 1 632 ? -17.073 21.995 31.534 1.00 96.56 632 LEU A O 1
ATOM 4901 N N . ASP A 1 633 ? -15.116 22.968 31.993 1.00 95.06 633 ASP A N 1
ATOM 4902 C CA . ASP A 1 633 ? -14.995 23.701 30.739 1.00 95.06 633 ASP A CA 1
ATOM 4903 C C . ASP A 1 633 ? -13.680 23.386 30.007 1.00 95.06 633 ASP A C 1
ATOM 4905 O O . ASP A 1 633 ? -12.816 22.653 30.491 1.00 95.06 633 ASP A O 1
ATOM 4909 N N . GLY A 1 634 ? -13.541 23.899 28.785 1.00 93.38 634 GLY A N 1
ATOM 4910 C CA . GLY A 1 634 ? -12.353 23.663 27.970 1.00 93.38 634 GLY A CA 1
ATOM 4911 C C . GLY A 1 634 ? -11.044 24.123 28.619 1.00 93.38 634 GLY A C 1
ATOM 4912 O O . GLY A 1 634 ? -10.013 23.507 28.359 1.00 93.38 634 GLY A O 1
ATOM 4913 N N . ASN A 1 635 ? -11.045 25.150 29.477 1.00 93.56 635 ASN A N 1
ATOM 4914 C CA . ASN A 1 635 ? -9.825 25.580 30.167 1.00 93.56 635 ASN A CA 1
ATOM 4915 C C . ASN A 1 635 ? -9.393 24.578 31.237 1.00 93.56 635 ASN A C 1
ATOM 4917 O O . ASN A 1 635 ? -8.187 24.387 31.405 1.00 93.56 635 ASN A O 1
ATOM 4921 N N . ASP A 1 636 ? -10.341 23.923 31.915 1.00 95.00 636 ASP A N 1
ATOM 4922 C CA . ASP A 1 636 ? -10.040 22.950 32.975 1.00 95.00 636 ASP A CA 1
ATOM 4923 C C . ASP A 1 636 ? -9.168 21.794 32.459 1.00 95.00 636 ASP A C 1
ATOM 4925 O O . ASP A 1 636 ? -8.253 21.346 33.151 1.00 95.00 636 ASP A O 1
ATOM 4929 N N . ILE A 1 637 ? -9.395 21.359 31.212 1.00 92.44 637 ILE A N 1
ATOM 4930 C CA . ILE A 1 637 ? -8.612 20.301 30.547 1.00 92.44 637 ILE A CA 1
ATOM 4931 C C . ILE A 1 637 ? -7.632 20.826 29.489 1.00 92.44 637 ILE A C 1
ATOM 4933 O O . ILE A 1 637 ? -6.987 20.039 28.803 1.00 92.44 637 ILE A O 1
ATOM 4937 N N . ARG A 1 638 ? -7.466 22.152 29.385 1.00 91.75 638 ARG A N 1
ATOM 4938 C CA . ARG A 1 638 ? -6.506 22.831 28.491 1.00 91.75 638 ARG A CA 1
ATOM 4939 C C . ARG A 1 638 ? -6.781 22.677 26.986 1.00 91.75 638 ARG A C 1
ATOM 4941 O O . ARG A 1 638 ? -5.838 22.632 26.195 1.00 91.75 638 ARG A O 1
ATOM 4948 N N . PHE A 1 639 ? -8.045 22.661 26.564 1.00 90.62 639 PHE A N 1
ATOM 4949 C CA . PHE A 1 639 ? -8.391 22.847 25.152 1.00 90.62 639 PHE A CA 1
ATOM 4950 C C . PHE A 1 639 ? -7.982 24.231 24.655 1.00 90.62 639 PHE A C 1
ATOM 4952 O O . PHE A 1 639 ? -8.381 25.255 25.211 1.00 90.62 639 PHE A O 1
ATOM 4959 N N . SER A 1 640 ? -7.216 24.258 23.564 1.00 88.50 640 SER A N 1
ATOM 4960 C CA . SER A 1 640 ? -6.706 25.500 22.987 1.00 88.50 640 SER A CA 1
ATOM 4961 C C . SER A 1 640 ? -7.717 26.150 22.044 1.00 88.50 640 SER A C 1
ATOM 4963 O O . SER A 1 640 ? -7.847 27.376 22.033 1.00 88.50 640 SER A O 1
ATOM 4965 N N . GLN A 1 641 ? -8.476 25.349 21.289 1.00 89.88 641 GLN A N 1
ATOM 4966 C CA . GLN A 1 641 ? -9.430 25.861 20.301 1.00 89.88 641 GLN A CA 1
ATOM 4967 C C . GLN A 1 641 ? -10.842 26.044 20.875 1.00 89.88 641 GLN A C 1
ATOM 4969 O O . GLN A 1 641 ? -11.590 26.894 20.387 1.00 89.88 641 GLN A O 1
ATOM 4974 N N . PHE A 1 642 ? -11.194 25.302 21.934 1.00 94.25 642 PHE A N 1
ATOM 4975 C CA . PHE A 1 642 ? -12.528 25.314 22.555 1.00 94.25 642 PHE A CA 1
ATOM 4976 C C . PHE A 1 642 ? -12.518 25.656 24.060 1.00 94.25 642 PHE A C 1
ATOM 4978 O O . PHE A 1 642 ? -13.187 24.981 24.843 1.00 94.25 642 PHE A O 1
ATOM 4985 N N . PRO A 1 643 ? -11.839 26.734 24.506 1.00 92.56 643 PRO A N 1
ATOM 4986 C CA . PRO A 1 643 ? -11.606 27.014 25.931 1.00 92.56 643 PRO A CA 1
ATOM 4987 C C . PRO A 1 643 ? -12.879 27.272 26.754 1.00 92.56 643 PRO A C 1
ATOM 4989 O O . PRO A 1 643 ? -12.838 27.250 27.975 1.00 92.56 643 PRO A O 1
ATOM 4992 N N . LYS A 1 644 ? -14.016 27.564 26.110 1.00 92.56 644 LYS A N 1
ATOM 4993 C CA . LYS A 1 644 ? -15.298 27.865 26.779 1.00 92.56 644 LYS A CA 1
ATOM 4994 C C . LYS A 1 644 ? -16.372 26.797 26.561 1.00 92.56 644 LYS A C 1
ATOM 4996 O O . LYS A 1 644 ? -17.512 27.000 26.982 1.00 92.56 644 LYS A O 1
ATOM 5001 N N . ALA A 1 645 ? -16.056 25.707 25.861 1.00 95.06 645 ALA A N 1
ATOM 5002 C CA . ALA A 1 645 ? -17.009 24.620 25.684 1.00 95.06 645 ALA A CA 1
ATOM 5003 C C . ALA A 1 645 ? -17.266 23.960 27.043 1.00 95.06 645 ALA A C 1
ATOM 5005 O O . ALA A 1 645 ? -16.318 23.665 27.764 1.00 95.06 645 ALA A O 1
ATOM 5006 N N . ARG A 1 646 ? -18.536 23.747 27.399 1.00 97.12 646 ARG A N 1
ATOM 5007 C CA . ARG A 1 646 ? -18.905 23.004 28.611 1.00 97.12 646 ARG A CA 1
ATOM 5008 C C . ARG A 1 646 ? -18.732 21.516 28.356 1.00 97.12 646 ARG A C 1
ATOM 5010 O O . ARG A 1 646 ? -19.290 21.010 27.388 1.00 97.12 646 ARG A O 1
ATOM 5017 N N . ILE A 1 647 ? -18.002 20.831 29.216 1.00 97.56 647 ILE A N 1
ATOM 5018 C CA . ILE A 1 647 ? -17.632 19.430 29.066 1.00 97.56 647 ILE A CA 1
ATOM 5019 C C . ILE A 1 647 ? -18.312 18.633 30.170 1.00 97.56 647 ILE A C 1
ATOM 5021 O O . ILE A 1 647 ? -18.210 18.973 31.348 1.00 97.56 647 ILE A O 1
ATOM 5025 N N . HIS A 1 648 ? -19.016 17.581 29.779 1.00 97.81 648 HIS A N 1
ATOM 5026 C CA . HIS A 1 648 ? -19.585 16.609 30.691 1.00 97.81 648 HIS A CA 1
ATOM 5027 C C . HIS A 1 648 ? -18.897 15.260 30.484 1.00 97.81 648 HIS A C 1
ATOM 5029 O O . HIS A 1 648 ? -18.868 14.739 29.370 1.00 97.81 648 HIS A O 1
ATOM 5035 N N . LEU A 1 649 ? -18.328 14.727 31.561 1.00 97.62 649 LEU A N 1
ATOM 5036 C CA . LEU A 1 649 ? -17.782 13.377 31.628 1.00 97.62 649 LEU A CA 1
ATOM 5037 C C . LEU A 1 649 ? -18.675 12.593 32.595 1.00 97.62 649 LEU A C 1
ATOM 5039 O O . LEU A 1 649 ? -18.613 12.875 33.799 1.00 97.62 649 LEU A O 1
ATOM 5043 N N . PRO A 1 650 ? -19.523 11.666 32.112 1.00 96.88 650 PRO A N 1
ATOM 5044 C CA . PRO A 1 650 ? -20.389 10.900 32.996 1.00 96.88 650 PRO A CA 1
ATOM 5045 C C . PRO A 1 650 ? -19.577 10.097 34.016 1.00 96.88 650 PRO A C 1
ATOM 5047 O O . PRO A 1 650 ? -18.442 9.688 33.747 1.00 96.88 650 PRO A O 1
ATOM 5050 N N . GLY A 1 651 ? -20.167 9.865 35.188 1.00 93.94 651 GLY A N 1
ATOM 5051 C CA . GLY A 1 651 ? -19.565 9.002 36.199 1.00 93.94 651 GLY A CA 1
ATOM 5052 C C . GLY A 1 651 ? -19.481 7.543 35.742 1.00 93.94 651 GLY A C 1
ATOM 5053 O O . GLY A 1 651 ? -20.170 7.111 34.815 1.00 93.94 651 GLY A O 1
ATOM 5054 N N . PHE A 1 652 ? -18.651 6.764 36.426 1.00 93.69 652 PHE A N 1
ATOM 5055 C CA . PHE A 1 652 ? -18.386 5.358 36.114 1.00 93.69 652 PHE A CA 1
ATOM 5056 C C . PHE A 1 652 ? -18.387 4.475 37.367 1.00 93.69 652 PHE A C 1
ATOM 5058 O O . PHE A 1 652 ? -18.463 4.967 38.492 1.00 93.69 652 PHE A O 1
ATOM 5065 N N . VAL A 1 653 ? -18.392 3.155 37.178 1.00 93.25 653 VAL A N 1
ATOM 5066 C CA . VAL A 1 653 ? -18.744 2.191 38.236 1.00 93.25 653 VAL A CA 1
ATOM 5067 C C . VAL A 1 653 ? -17.532 1.782 39.070 1.00 93.25 653 VAL A C 1
ATOM 5069 O O . VAL A 1 653 ? -17.606 1.755 40.297 1.00 93.25 653 VAL A O 1
ATOM 5072 N N . SER A 1 654 ? -16.420 1.436 38.423 1.00 91.88 654 SER A N 1
ATOM 5073 C CA . SER A 1 654 ? -15.225 0.892 39.085 1.00 91.88 654 SER A CA 1
ATOM 5074 C C . SER A 1 654 ? -13.960 1.208 38.283 1.00 91.88 654 SER A C 1
ATOM 5076 O O . SER A 1 654 ? -14.026 1.968 37.325 1.00 91.88 654 SER A O 1
ATOM 5078 N N . ALA A 1 655 ? -12.813 0.625 38.653 1.00 88.06 655 ALA A N 1
ATOM 5079 C CA . ALA A 1 655 ? -11.548 0.727 37.916 1.00 88.06 655 ALA A CA 1
ATOM 5080 C C . ALA A 1 655 ? -11.589 0.173 36.486 1.00 88.06 655 ALA A C 1
ATOM 5082 O O . ALA A 1 655 ? -10.818 0.630 35.643 1.00 88.06 655 ALA A O 1
ATOM 5083 N N . TYR A 1 656 ? -12.501 -0.759 36.208 1.00 86.75 656 TYR A N 1
ATOM 5084 C CA . TYR A 1 656 ? -12.556 -1.473 34.930 1.00 86.75 656 TYR A CA 1
ATOM 5085 C C . TYR A 1 656 ? -13.911 -1.374 34.220 1.00 86.75 656 TYR A C 1
ATOM 5087 O O . TYR A 1 656 ? -14.052 -1.899 33.125 1.00 86.75 656 TYR A O 1
ATOM 5095 N N . ILE A 1 657 ? -14.902 -0.703 34.819 1.00 92.75 657 ILE A N 1
ATOM 5096 C CA . ILE A 1 657 ? -16.206 -0.434 34.197 1.00 92.75 657 ILE A CA 1
ATOM 5097 C C . ILE A 1 657 ? -16.411 1.076 34.128 1.00 92.75 657 ILE A C 1
ATOM 5099 O O . ILE A 1 657 ? -16.683 1.724 35.146 1.00 92.75 657 ILE A O 1
ATOM 5103 N N . GLY A 1 658 ? -16.242 1.611 32.920 1.00 93.94 658 GLY A N 1
ATOM 5104 C CA . GLY A 1 658 ? -16.259 3.034 32.610 1.00 93.94 658 GLY A CA 1
ATOM 5105 C C . GLY A 1 658 ? -17.630 3.618 32.300 1.00 93.94 658 GLY A C 1
ATOM 5106 O O . GLY A 1 658 ? -18.673 2.981 32.472 1.00 93.94 658 GLY A O 1
ATOM 5107 N N . SER A 1 659 ? -17.605 4.876 31.857 1.00 95.31 659 SER A N 1
ATOM 5108 C CA . SER A 1 659 ? -18.801 5.590 31.407 1.00 95.31 659 SER A CA 1
ATOM 5109 C C . SER A 1 659 ? -19.204 5.207 29.986 1.00 95.31 659 SER A C 1
ATOM 5111 O O . SER A 1 659 ? -20.355 5.394 29.607 1.00 95.31 659 SER A O 1
ATOM 5113 N N . ASP A 1 660 ? -18.280 4.631 29.220 1.00 94.25 660 ASP A N 1
ATOM 5114 C CA . ASP A 1 660 ? -18.529 3.955 27.946 1.00 94.25 660 ASP A CA 1
ATOM 5115 C C . ASP A 1 660 ? -19.549 2.821 28.100 1.00 94.25 660 ASP A C 1
ATOM 5117 O O . ASP A 1 660 ? -20.546 2.791 27.378 1.00 94.25 660 ASP A O 1
ATOM 5121 N N . VAL A 1 661 ? -19.371 1.959 29.104 1.00 93.56 661 VAL A N 1
ATOM 5122 C CA . VAL A 1 661 ? -20.285 0.840 29.377 1.00 93.56 661 VAL A CA 1
ATOM 5123 C C . VAL A 1 661 ? -21.653 1.340 29.836 1.00 93.56 661 VAL A C 1
ATOM 5125 O O . VAL A 1 661 ? -22.681 0.901 29.323 1.00 93.56 661 VAL A O 1
ATOM 5128 N N . THR A 1 662 ? -21.713 2.273 30.792 1.00 93.94 662 THR A N 1
ATOM 5129 C CA . THR A 1 662 ? -23.005 2.767 31.307 1.00 93.94 662 THR A CA 1
ATOM 5130 C C . THR A 1 662 ? -23.784 3.555 30.250 1.00 93.94 662 THR A C 1
ATOM 5132 O O . THR A 1 662 ? -25.006 3.402 30.156 1.00 93.94 662 THR A O 1
ATOM 5135 N N . ALA A 1 663 ? -23.095 4.336 29.413 1.00 94.44 663 ALA A N 1
ATOM 5136 C CA . ALA A 1 663 ? -23.686 5.011 28.261 1.00 94.44 663 ALA A CA 1
ATOM 5137 C C . ALA A 1 663 ? -24.137 4.013 27.180 1.00 94.44 663 ALA A C 1
ATOM 5139 O O . ALA A 1 663 ? -25.241 4.144 26.646 1.00 94.44 663 ALA A O 1
ATOM 5140 N N . GLY A 1 664 ? -23.344 2.972 26.911 1.00 92.88 664 GLY A N 1
ATOM 5141 C CA . GLY A 1 664 ? -23.704 1.890 25.993 1.00 92.88 664 GLY A CA 1
ATOM 5142 C C . GLY A 1 664 ? -24.974 1.157 26.423 1.00 92.88 664 GLY A C 1
ATOM 5143 O O . GLY A 1 664 ? -25.918 1.030 25.637 1.00 92.88 664 GLY A O 1
ATOM 5144 N N . ILE A 1 665 ? -25.062 0.783 27.701 1.00 92.06 665 ILE A N 1
ATOM 5145 C CA . ILE A 1 665 ? -26.253 0.162 28.298 1.00 92.06 665 ILE A CA 1
ATOM 5146 C C . ILE A 1 665 ? -27.481 1.073 28.171 1.00 92.06 665 ILE A C 1
ATOM 5148 O O . ILE A 1 665 ? -28.564 0.592 27.824 1.00 92.06 665 ILE A O 1
ATOM 5152 N N . HIS A 1 666 ? -27.327 2.380 28.418 1.00 92.31 666 HIS A N 1
ATOM 5153 C CA . HIS A 1 666 ? -28.416 3.347 28.252 1.00 92.31 666 HIS A CA 1
ATOM 5154 C C . HIS A 1 666 ? -28.961 3.356 26.820 1.00 92.31 666 HIS A C 1
ATOM 5156 O O . HIS A 1 666 ? -30.169 3.193 26.640 1.00 92.31 666 HIS A O 1
ATOM 5162 N N . SER A 1 667 ? -28.075 3.443 25.824 1.00 90.81 667 SER A N 1
ATOM 5163 C CA . SER A 1 667 ? -28.453 3.501 24.403 1.00 90.81 667 SER A CA 1
ATOM 5164 C C . SER A 1 667 ? -29.207 2.258 23.909 1.00 90.81 667 SER A C 1
ATOM 5166 O O . SER A 1 667 ? -29.930 2.296 22.912 1.00 90.81 667 SER A O 1
ATOM 5168 N N . CYS A 1 668 ? -29.063 1.142 24.628 1.00 86.62 668 CYS A N 1
ATOM 5169 C CA . CYS A 1 668 ? -29.744 -0.118 24.350 1.00 86.62 668 CYS A CA 1
ATOM 5170 C C . CYS A 1 668 ? -31.099 -0.258 25.075 1.00 86.62 668 CYS A C 1
ATOM 5172 O O . CYS A 1 668 ? -31.841 -1.205 24.812 1.00 86.62 668 CYS A O 1
ATOM 5174 N N . ALA A 1 669 ? -31.421 0.663 25.990 1.00 81.38 669 ALA A N 1
ATOM 5175 C CA . ALA A 1 669 ? -32.688 0.810 26.713 1.00 81.38 669 ALA A CA 1
ATOM 5176 C C . ALA A 1 669 ? -33.175 -0.392 27.558 1.00 81.38 669 ALA A C 1
ATOM 5178 O O . ALA A 1 669 ? -34.281 -0.347 28.100 1.00 81.38 669 ALA A O 1
ATOM 5179 N N . PHE A 1 670 ? -32.392 -1.462 27.729 1.00 73.69 670 PHE A N 1
ATOM 5180 C CA . PHE A 1 670 ? -32.911 -2.714 28.300 1.00 73.69 670 PHE A CA 1
ATOM 5181 C C . PHE A 1 670 ? -33.107 -2.700 29.822 1.00 73.69 670 PHE A C 1
ATOM 5183 O O . PHE A 1 670 ? -34.019 -3.370 30.310 1.00 73.69 670 PHE A O 1
ATOM 5190 N N . THR A 1 671 ? -32.350 -1.894 30.573 1.00 64.06 671 THR A N 1
ATOM 5191 C CA . THR A 1 671 ? -32.467 -1.801 32.046 1.00 64.06 671 THR A CA 1
ATOM 5192 C C . THR A 1 671 ? -33.852 -1.335 32.516 1.00 64.06 671 THR A C 1
ATOM 5194 O O . THR A 1 671 ? -34.242 -1.593 33.654 1.00 64.06 671 THR A O 1
ATOM 5197 N N . PHE A 1 672 ? -34.634 -0.707 31.632 1.00 63.81 672 PHE A N 1
ATOM 5198 C CA . PHE A 1 672 ? -35.998 -0.235 31.897 1.00 63.81 672 PHE A CA 1
ATOM 5199 C C . PHE A 1 672 ? -37.089 -1.156 31.343 1.00 63.81 672 PHE A C 1
ATOM 5201 O O . PHE A 1 672 ? -38.251 -1.024 31.721 1.00 63.81 672 PHE A O 1
ATOM 5208 N N . THR A 1 673 ? -36.733 -2.106 30.475 1.00 65.25 673 THR A N 1
ATOM 5209 C CA . THR A 1 673 ? -37.691 -3.051 29.872 1.00 65.25 673 THR A CA 1
ATOM 5210 C C . THR A 1 673 ? -38.030 -4.232 30.780 1.00 65.25 673 THR A C 1
ATOM 5212 O O . THR A 1 673 ? -39.007 -4.930 30.527 1.00 65.25 673 THR A O 1
ATOM 5215 N N . GLY A 1 674 ? -37.229 -4.467 31.828 1.00 71.50 674 GLY A N 1
ATOM 5216 C CA . GLY A 1 674 ? -37.388 -5.590 32.757 1.00 71.50 674 GLY A CA 1
ATOM 5217 C C . GLY A 1 674 ? -36.874 -6.936 32.235 1.00 71.50 674 GLY A C 1
ATOM 5218 O O . GLY A 1 674 ? -36.868 -7.895 32.999 1.00 71.50 674 GLY A O 1
ATOM 5219 N N . LYS A 1 675 ? -36.415 -7.003 30.978 1.00 85.81 675 LYS A N 1
ATOM 5220 C CA . LYS A 1 675 ? -35.882 -8.225 30.367 1.00 85.81 675 LYS A CA 1
ATOM 5221 C C . LYS A 1 675 ? -34.519 -8.595 30.926 1.00 85.81 675 LYS A C 1
ATOM 5223 O O . LYS A 1 675 ? -33.623 -7.748 30.933 1.00 85.81 675 LYS A O 1
ATOM 5228 N N . ARG A 1 676 ? -34.316 -9.863 31.273 1.00 93.19 676 ARG A N 1
ATOM 5229 C CA . ARG A 1 676 ? -33.001 -10.385 31.677 1.00 93.19 676 ARG A CA 1
ATOM 5230 C C . ARG A 1 676 ? -32.040 -10.325 30.500 1.00 93.19 676 ARG A C 1
ATOM 5232 O O . ARG A 1 676 ? -32.204 -11.060 29.525 1.00 93.19 676 ARG A O 1
ATOM 5239 N N . THR A 1 677 ? -31.084 -9.407 30.574 1.00 94.62 677 THR A N 1
ATOM 5240 C CA . THR A 1 677 ? -30.267 -9.021 29.420 1.00 94.62 677 THR A CA 1
ATOM 5241 C C . THR A 1 677 ? -28.791 -9.097 29.752 1.00 94.62 677 THR A C 1
ATOM 5243 O O . THR A 1 677 ? -28.356 -8.524 30.750 1.00 94.62 677 THR A O 1
ATOM 5246 N N . LEU A 1 678 ? -28.030 -9.764 28.888 1.00 95.75 678 LEU A N 1
ATOM 5247 C CA . LEU A 1 678 ? -26.574 -9.809 28.945 1.00 95.75 678 LEU A CA 1
ATOM 5248 C C . LEU A 1 678 ? -25.998 -8.849 27.899 1.00 95.75 678 LEU A C 1
ATOM 5250 O O . LEU A 1 678 ? -26.192 -9.045 26.705 1.00 95.75 678 LEU A O 1
ATOM 5254 N N . TYR A 1 679 ? -25.306 -7.811 28.343 1.00 94.75 679 TYR A N 1
ATOM 5255 C CA . TYR A 1 679 ? -24.558 -6.877 27.509 1.00 94.75 679 TYR A CA 1
ATOM 5256 C C . TYR A 1 679 ? -23.078 -7.253 27.533 1.00 94.75 679 TYR A C 1
ATOM 5258 O O . TYR A 1 679 ? -22.517 -7.475 28.606 1.00 94.75 679 TYR A O 1
ATOM 5266 N N . ILE A 1 680 ? -22.461 -7.333 26.360 1.00 93.50 680 ILE A N 1
ATOM 5267 C CA . ILE A 1 680 ? -21.057 -7.695 26.180 1.00 93.50 680 ILE A CA 1
ATOM 5268 C C . ILE A 1 680 ? -20.440 -6.651 25.256 1.00 93.50 680 ILE A C 1
ATOM 5270 O O . ILE A 1 680 ? -20.771 -6.620 24.073 1.00 93.50 680 ILE A O 1
ATOM 5274 N N . ASP A 1 681 ? -19.553 -5.811 25.777 1.00 90.25 681 ASP A N 1
ATOM 5275 C CA . ASP A 1 681 ? -18.697 -4.957 24.957 1.00 90.25 681 ASP A CA 1
ATOM 5276 C C . ASP A 1 681 ? -17.424 -5.728 24.611 1.00 90.25 681 ASP A C 1
ATOM 5278 O O . ASP A 1 681 ? -16.675 -6.140 25.500 1.00 90.25 681 ASP A O 1
ATOM 5282 N N . ILE A 1 682 ? -17.216 -6.004 23.322 1.00 83.19 682 ILE A N 1
ATOM 5283 C CA . ILE A 1 682 ? -16.048 -6.759 22.866 1.00 83.19 682 ILE A CA 1
ATOM 5284 C C . ILE A 1 682 ? -14.998 -5.775 22.349 1.00 83.19 682 ILE A C 1
ATOM 5286 O O . ILE A 1 682 ? -15.071 -5.304 21.209 1.00 83.19 682 ILE A O 1
ATOM 5290 N N . GLY A 1 683 ? -13.984 -5.523 23.176 1.00 77.50 683 GLY A N 1
ATOM 5291 C CA . GLY A 1 683 ? -12.758 -4.819 22.806 1.00 77.50 683 GLY A CA 1
ATOM 5292 C C . GLY A 1 683 ? -11.515 -5.533 23.342 1.00 77.50 683 GLY A C 1
ATOM 5293 O O . GLY A 1 683 ? -11.488 -6.755 23.485 1.00 77.50 683 GLY A O 1
ATOM 5294 N N . THR A 1 684 ? -10.465 -4.766 23.648 1.00 70.31 684 THR A N 1
ATOM 5295 C CA . THR A 1 684 ? -9.213 -5.293 24.228 1.00 70.31 684 THR A CA 1
ATOM 5296 C C . THR A 1 684 ? -9.483 -5.950 25.583 1.00 70.31 684 THR A C 1
ATOM 5298 O O . THR A 1 684 ? -8.886 -6.970 25.939 1.00 70.31 684 THR A O 1
ATOM 5301 N N . ASN A 1 685 ? -10.413 -5.353 26.319 1.00 79.06 685 ASN A N 1
ATOM 5302 C CA . ASN A 1 685 ? -11.051 -5.933 27.480 1.00 79.06 685 ASN A CA 1
ATOM 5303 C C . ASN A 1 685 ? -12.451 -6.396 27.071 1.00 79.06 685 ASN A C 1
ATOM 5305 O O . ASN A 1 685 ? -13.043 -5.879 26.124 1.00 79.06 685 ASN A O 1
ATOM 5309 N N . GLY A 1 686 ? -12.959 -7.385 27.793 1.00 86.94 686 GLY A N 1
ATOM 5310 C CA . GLY A 1 686 ? -14.351 -7.784 27.716 1.00 86.94 686 GLY A CA 1
ATOM 5311 C C . GLY A 1 686 ? -15.131 -7.224 28.882 1.00 86.94 686 GLY A C 1
ATOM 5312 O O . GLY A 1 686 ? -15.147 -7.864 29.941 1.00 86.94 686 GLY A O 1
ATOM 5313 N N . GLU A 1 687 ? -15.762 -6.067 28.708 1.00 92.38 687 GLU A N 1
ATOM 5314 C CA . GLU A 1 687 ? -16.713 -5.525 29.673 1.00 92.38 687 GLU A CA 1
ATOM 5315 C C . GLU A 1 687 ? -18.073 -6.211 29.516 1.00 92.38 687 GLU A C 1
ATOM 5317 O O . GLU A 1 687 ? -18.711 -6.174 28.464 1.00 92.38 687 GLU A O 1
ATOM 5322 N N . ILE A 1 688 ? -18.535 -6.855 30.585 1.00 95.44 688 ILE A N 1
ATOM 5323 C CA . ILE A 1 688 ? -19.749 -7.671 30.578 1.00 95.44 688 ILE A CA 1
ATOM 5324 C C . ILE A 1 688 ? -20.680 -7.149 31.665 1.00 95.44 688 ILE A C 1
ATOM 5326 O O . ILE A 1 688 ? -20.260 -6.931 32.804 1.00 95.44 688 ILE A O 1
ATOM 5330 N N . ALA A 1 689 ? -21.953 -6.964 31.326 1.00 95.19 689 ALA A N 1
ATOM 5331 C CA . ALA A 1 689 ? -22.984 -6.526 32.252 1.00 95.19 689 ALA A CA 1
ATOM 5332 C C . ALA A 1 689 ? -24.257 -7.371 32.114 1.00 95.19 689 ALA A C 1
ATOM 5334 O O . ALA A 1 689 ? -24.849 -7.460 31.043 1.00 95.19 689 ALA A O 1
ATOM 5335 N N . LEU A 1 690 ? -24.708 -7.971 33.212 1.00 95.75 690 LEU A N 1
ATOM 5336 C CA . LEU A 1 690 ? -25.929 -8.762 33.300 1.00 95.75 690 LEU A CA 1
ATOM 5337 C C . LEU A 1 690 ? -26.980 -8.002 34.110 1.00 95.75 690 LEU A C 1
ATOM 5339 O O . LEU A 1 690 ? -26.793 -7.733 35.296 1.00 95.75 690 LEU A O 1
ATOM 5343 N N . TRP A 1 691 ? -28.102 -7.682 33.475 1.00 94.06 691 TRP A N 1
ATOM 5344 C CA . TRP A 1 691 ? -29.291 -7.184 34.156 1.00 94.06 691 TRP A CA 1
ATOM 5345 C C . TRP A 1 691 ? -30.194 -8.359 34.532 1.00 94.06 691 TRP A C 1
ATOM 5347 O O . TRP A 1 691 ? -30.746 -9.013 33.647 1.00 94.06 691 TRP A O 1
ATOM 5357 N N . ASP A 1 692 ? -30.367 -8.611 35.830 1.00 90.62 692 ASP A N 1
ATOM 5358 C CA . ASP A 1 692 ? -31.199 -9.712 36.349 1.00 90.62 692 ASP A CA 1
ATOM 5359 C C . ASP A 1 692 ? -32.684 -9.321 36.550 1.00 90.62 692 ASP A C 1
ATOM 5361 O O . ASP A 1 692 ? -33.526 -10.161 36.881 1.00 90.62 692 ASP A O 1
ATOM 5365 N N . GLY A 1 693 ? -33.013 -8.042 36.329 1.00 85.75 693 GLY A N 1
ATOM 5366 C CA . GLY A 1 693 ? -34.321 -7.437 36.599 1.00 85.75 693 GLY A CA 1
ATOM 5367 C C . GLY A 1 693 ? -34.328 -6.450 37.776 1.00 85.75 693 GLY A C 1
ATOM 5368 O O . GLY A 1 693 ? -35.279 -5.675 37.907 1.00 85.75 693 GLY A O 1
ATOM 5369 N N . GLN A 1 694 ? -33.289 -6.444 38.615 1.00 84.50 694 GLN A N 1
ATOM 5370 C CA . GLN A 1 694 ? -33.168 -5.600 39.810 1.00 84.50 694 GLN A CA 1
ATOM 5371 C C . GLN A 1 694 ? -31.793 -4.936 39.937 1.00 84.50 694 GLN A C 1
ATOM 5373 O O . GLN A 1 694 ? -31.718 -3.733 40.216 1.00 84.50 694 GLN A O 1
ATOM 5378 N N . VAL A 1 695 ? -30.728 -5.707 39.733 1.00 88.38 695 VAL A N 1
ATOM 5379 C CA . VAL A 1 695 ? -29.325 -5.321 39.883 1.00 88.38 695 VAL A CA 1
ATOM 5380 C C . VAL A 1 695 ? -28.615 -5.490 38.542 1.00 88.38 695 VAL A C 1
ATOM 5382 O O . VAL A 1 695 ? -28.897 -6.399 37.761 1.00 88.38 695 VAL A O 1
ATOM 5385 N N . LEU A 1 696 ? -27.686 -4.578 38.254 1.00 92.62 696 LEU A N 1
ATOM 5386 C CA . LEU A 1 696 ? -26.806 -4.697 37.100 1.00 92.62 696 LEU A CA 1
ATOM 5387 C C . LEU A 1 696 ? -25.467 -5.268 37.572 1.00 92.62 696 LEU A C 1
ATOM 5389 O O . LEU A 1 696 ? -24.669 -4.559 38.177 1.00 92.62 696 LEU A O 1
ATOM 5393 N N . HIS A 1 697 ? -25.225 -6.549 37.333 1.00 95.19 697 HIS A N 1
ATOM 5394 C CA . HIS A 1 697 ? -23.965 -7.199 37.680 1.00 95.19 697 HIS A CA 1
ATOM 5395 C C . HIS A 1 697 ? -22.949 -6.930 36.576 1.00 95.19 697 HIS A C 1
ATOM 5397 O O . HIS A 1 697 ? -23.216 -7.270 35.431 1.00 95.19 697 HIS A O 1
ATOM 5403 N N . CYS A 1 698 ? -21.797 -6.351 36.897 1.00 95.44 698 CYS A N 1
ATOM 5404 C CA . CYS A 1 698 ? -20.764 -6.043 35.910 1.00 95.44 698 CYS A CA 1
ATOM 5405 C C . CYS A 1 698 ? -19.453 -6.744 36.250 1.00 95.44 698 CYS A C 1
ATOM 5407 O O . CYS A 1 698 ? -19.082 -6.844 37.419 1.00 95.44 698 CYS A O 1
ATOM 5409 N N . CYS A 1 699 ? -18.708 -7.153 35.234 1.00 94.56 699 CYS A N 1
ATOM 5410 C CA . CYS A 1 699 ? -17.322 -7.577 35.367 1.00 94.56 699 CYS A CA 1
ATOM 5411 C C . CYS A 1 699 ? -16.525 -7.164 34.126 1.00 94.56 699 CYS A C 1
ATOM 5413 O O . CYS A 1 699 ? -17.097 -6.849 33.084 1.00 94.56 699 CYS A O 1
ATOM 5415 N N . SER A 1 700 ? -15.201 -7.143 34.244 1.00 92.19 700 SER A N 1
ATOM 5416 C CA . SER A 1 700 ? -14.304 -6.926 33.111 1.00 92.19 700 SER A CA 1
ATOM 5417 C C . SER A 1 700 ? -13.302 -8.069 33.065 1.00 92.19 700 SER A C 1
ATOM 5419 O O . SER A 1 700 ? -12.720 -8.432 34.090 1.00 92.19 700 SER A O 1
ATOM 5421 N N . SER A 1 701 ? -13.147 -8.675 31.893 1.00 89.00 701 SER A N 1
ATOM 5422 C CA . SER A 1 701 ? -12.243 -9.801 31.661 1.00 89.00 701 SER A CA 1
ATOM 5423 C C . SER A 1 701 ? -11.121 -9.400 30.704 1.00 89.00 701 SER A C 1
ATOM 5425 O O . SER A 1 701 ? -11.344 -8.704 29.714 1.00 89.00 701 SER A O 1
ATOM 5427 N N . ALA A 1 702 ? -9.897 -9.848 30.982 1.00 83.38 702 ALA A N 1
ATOM 5428 C CA . ALA A 1 702 ? -8.758 -9.627 30.096 1.00 83.38 702 ALA A CA 1
ATOM 5429 C C . ALA A 1 702 ? -8.811 -10.618 28.919 1.00 83.38 702 ALA A C 1
ATOM 5431 O O . ALA A 1 702 ? -8.159 -11.661 28.948 1.00 83.38 702 ALA A O 1
ATOM 5432 N N . ALA A 1 703 ? -9.622 -10.313 27.905 1.00 80.94 703 ALA A N 1
ATOM 5433 C CA . ALA A 1 703 ? -9.723 -11.127 26.692 1.00 80.94 703 ALA A CA 1
ATOM 5434 C C . ALA A 1 703 ? -8.478 -11.004 25.802 1.00 80.94 703 ALA A C 1
ATOM 5436 O O . ALA A 1 703 ? -8.074 -11.966 25.152 1.00 80.94 703 ALA A O 1
ATOM 5437 N N . GLY A 1 704 ? -7.829 -9.839 25.815 1.00 75.12 704 GLY A N 1
ATOM 5438 C CA . GLY A 1 704 ? -6.695 -9.560 24.949 1.00 75.12 704 GLY A CA 1
ATOM 5439 C C . GLY A 1 704 ? -7.131 -9.222 23.518 1.00 75.12 704 GLY A C 1
ATOM 5440 O O . GLY A 1 704 ? -8.269 -9.459 23.112 1.00 75.12 704 GLY A O 1
ATOM 5441 N N . PRO A 1 705 ? -6.228 -8.660 22.703 1.00 76.00 705 PRO A N 1
ATOM 5442 C CA . PRO A 1 705 ? -6.605 -7.987 21.463 1.00 76.00 705 PRO A CA 1
ATOM 5443 C C . PRO A 1 705 ? -6.667 -8.942 20.253 1.00 76.00 705 PRO A C 1
ATOM 5445 O O . PRO A 1 705 ? -6.403 -8.537 19.118 1.00 76.00 705 PRO A O 1
ATOM 5448 N N . ALA A 1 706 ? -6.968 -10.228 20.472 1.00 84.62 706 ALA A N 1
ATOM 5449 C CA . ALA A 1 706 ? -7.021 -11.236 19.409 1.00 84.62 706 ALA A CA 1
ATOM 5450 C C . ALA A 1 706 ? -8.094 -10.889 18.366 1.00 84.62 706 ALA A C 1
ATOM 5452 O O . ALA A 1 706 ? -7.810 -10.866 17.171 1.00 84.62 706 ALA A O 1
ATOM 5453 N N . PHE A 1 707 ? -9.293 -10.518 18.821 1.00 85.56 707 PHE A N 1
ATOM 5454 C CA . PHE A 1 707 ? -10.414 -10.121 17.964 1.00 85.56 707 PHE A CA 1
ATOM 5455 C C . PHE A 1 707 ? -10.224 -8.749 17.294 1.00 85.56 707 PHE A C 1
ATOM 5457 O O . PHE A 1 707 ? -10.843 -8.470 16.275 1.00 85.56 707 PHE A O 1
ATOM 5464 N N . GLU A 1 708 ? -9.296 -7.921 17.778 1.00 76.62 708 GLU A N 1
ATOM 5465 C CA . GLU A 1 708 ? -8.846 -6.707 17.076 1.00 76.62 708 GLU A CA 1
ATOM 5466 C C . GLU A 1 708 ? -7.776 -7.005 16.011 1.00 76.62 708 GLU A C 1
ATOM 5468 O O . GLU A 1 708 ? -7.256 -6.101 15.356 1.00 76.62 708 GLU A O 1
ATOM 5473 N N . GLY A 1 709 ? -7.406 -8.279 15.858 1.00 76.88 709 GLY A N 1
ATOM 5474 C CA . GLY A 1 709 ? -6.375 -8.737 14.943 1.00 76.88 709 GLY A CA 1
ATOM 5475 C C . GLY A 1 709 ? -4.958 -8.441 15.422 1.00 76.88 709 GLY A C 1
ATOM 5476 O O . GLY A 1 709 ? -4.027 -8.735 14.686 1.00 76.88 709 GLY A O 1
ATOM 5477 N N . ALA A 1 710 ? -4.730 -7.890 16.620 1.00 73.31 710 ALA A N 1
ATOM 5478 C CA . ALA A 1 710 ? -3.408 -7.422 17.050 1.00 73.31 710 ALA A CA 1
ATOM 5479 C C . ALA A 1 710 ? -2.388 -8.557 17.235 1.00 73.31 710 ALA A C 1
ATOM 5481 O O . ALA A 1 710 ? -1.284 -8.470 16.688 1.00 73.31 710 ALA A O 1
ATOM 5482 N N . ASN A 1 711 ? -2.776 -9.619 17.948 1.00 80.38 711 ASN A N 1
ATOM 5483 C CA . ASN A 1 711 ? -1.920 -10.773 18.258 1.00 80.38 711 ASN A CA 1
ATOM 5484 C C . ASN A 1 711 ? -2.000 -11.907 17.228 1.00 80.38 711 ASN A C 1
ATOM 5486 O O . ASN A 1 711 ? -1.284 -12.894 17.357 1.00 80.38 711 ASN A O 1
ATOM 5490 N N . ILE A 1 712 ? -2.830 -11.747 16.199 1.00 85.75 712 ILE A N 1
ATOM 5491 C CA . ILE A 1 712 ? -2.958 -12.702 15.099 1.00 85.75 712 ILE A CA 1
ATOM 5492 C C . ILE A 1 712 ? -1.916 -12.371 14.024 1.00 85.75 712 ILE A C 1
ATOM 5494 O O . ILE A 1 712 ? -1.800 -11.204 13.641 1.00 85.75 712 ILE A O 1
ATOM 5498 N N . ILE A 1 713 ? -1.168 -13.354 13.518 1.00 84.56 713 ILE A N 1
ATOM 5499 C CA . ILE A 1 713 ? -0.015 -13.159 12.614 1.00 84.56 713 ILE A CA 1
ATOM 5500 C C . ILE A 1 713 ? -0.398 -12.346 11.374 1.00 84.56 713 ILE A C 1
ATOM 5502 O O . ILE A 1 713 ? 0.157 -11.270 11.144 1.00 84.56 713 ILE A O 1
ATOM 5506 N N . CYS A 1 714 ? -1.402 -12.805 10.626 1.00 87.81 714 CYS A N 1
ATOM 5507 C CA . CYS A 1 714 ? -1.964 -12.075 9.487 1.00 87.81 714 CYS A CA 1
ATOM 5508 C C . CYS A 1 714 ? -3.163 -11.191 9.879 1.00 87.81 714 CYS A C 1
ATOM 5510 O O . CYS A 1 714 ? -3.928 -10.766 9.015 1.00 87.81 714 CYS A O 1
ATOM 5512 N N . GLY A 1 715 ? -3.354 -10.923 11.175 1.00 84.75 715 GLY A N 1
ATOM 5513 C CA . GLY A 1 715 ? -4.467 -10.126 11.683 1.00 84.75 715 GLY A CA 1
ATOM 5514 C C . GLY A 1 715 ? -4.313 -8.634 11.405 1.00 84.75 715 GLY A C 1
ATOM 5515 O O . GLY A 1 715 ? -3.230 -8.063 11.570 1.00 84.75 715 GLY A O 1
ATOM 5516 N N . THR A 1 716 ? -5.409 -7.986 11.040 1.00 80.44 716 THR A N 1
ATOM 5517 C CA . THR A 1 716 ? -5.489 -6.546 10.779 1.00 80.44 716 THR A CA 1
ATOM 5518 C C . THR A 1 716 ? -6.785 -5.961 11.349 1.00 80.44 716 THR A C 1
ATOM 5520 O O . THR A 1 716 ? -7.673 -6.694 11.778 1.00 80.44 716 THR A O 1
ATOM 5523 N N . GLY A 1 717 ? -6.899 -4.633 11.380 1.00 74.81 717 GLY A N 1
ATOM 5524 C CA . GLY A 1 717 ? -8.168 -3.970 11.684 1.00 74.81 717 GLY A CA 1
ATOM 5525 C C . GLY A 1 717 ? -9.184 -4.132 10.545 1.00 74.81 717 GLY A C 1
ATOM 5526 O O . GLY A 1 717 ? -8.872 -4.661 9.480 1.00 74.81 717 GLY A O 1
ATOM 5527 N N . ALA A 1 718 ? -10.408 -3.638 10.736 1.00 73.75 718 ALA A N 1
ATOM 5528 C CA . ALA A 1 718 ? -11.419 -3.586 9.675 1.00 73.75 718 ALA A CA 1
ATOM 5529 C C . ALA A 1 718 ? -11.091 -2.478 8.651 1.00 73.75 718 ALA A C 1
ATOM 5531 O O . ALA A 1 718 ? -11.662 -1.387 8.693 1.00 73.75 718 ALA A O 1
ATOM 5532 N N . ILE A 1 719 ? -10.128 -2.757 7.768 1.00 68.94 719 ILE A N 1
ATOM 5533 C CA . ILE A 1 719 ? -9.623 -1.858 6.719 1.00 68.94 719 ILE A CA 1
ATOM 5534 C C . ILE A 1 719 ? -9.815 -2.466 5.322 1.00 68.94 719 ILE A C 1
ATOM 5536 O O . ILE A 1 719 ? -10.061 -3.660 5.183 1.00 68.94 719 ILE A O 1
ATOM 5540 N N . GLU A 1 720 ? -9.706 -1.647 4.275 1.00 71.31 720 GLU A N 1
ATOM 5541 C CA . GLU A 1 720 ? -9.810 -2.092 2.878 1.00 71.31 720 GLU A CA 1
ATOM 5542 C C . GLU A 1 720 ? -8.859 -3.264 2.578 1.00 71.31 720 GLU A C 1
ATOM 5544 O O . GLU A 1 720 ? -7.681 -3.215 2.925 1.00 71.31 720 GLU A O 1
ATOM 5549 N N . GLY A 1 721 ? -9.387 -4.327 1.962 1.00 78.69 721 GLY A N 1
ATOM 5550 C CA . GLY A 1 721 ? -8.644 -5.563 1.694 1.00 78.69 721 GLY A CA 1
ATOM 5551 C C . GLY A 1 721 ? -8.544 -6.526 2.884 1.00 78.69 721 GLY A C 1
ATOM 5552 O O . GLY A 1 721 ? -8.009 -7.620 2.731 1.00 78.69 721 GLY A O 1
ATOM 5553 N N . ALA A 1 722 ? -9.047 -6.187 4.073 1.00 84.69 722 ALA A N 1
ATOM 5554 C CA . ALA A 1 722 ? -9.123 -7.160 5.160 1.00 84.69 722 ALA A CA 1
ATOM 5555 C C . ALA A 1 722 ? -10.207 -8.208 4.868 1.00 84.69 722 ALA A C 1
ATOM 5557 O O . ALA A 1 722 ? -11.324 -7.847 4.489 1.00 84.69 722 ALA A O 1
ATOM 5558 N N . ILE A 1 723 ? -9.881 -9.487 5.064 1.00 92.00 723 ILE A N 1
ATOM 5559 C CA . ILE A 1 723 ? -10.835 -10.595 4.992 1.00 92.00 723 ILE A CA 1
ATOM 5560 C C . ILE A 1 723 ? -11.819 -10.454 6.154 1.00 92.00 723 ILE A C 1
ATOM 5562 O O . ILE A 1 723 ? -11.408 -10.527 7.317 1.00 92.00 723 ILE A O 1
ATOM 5566 N N . ASP A 1 724 ? -13.094 -10.238 5.832 1.00 89.44 724 ASP A N 1
ATOM 5567 C CA . ASP A 1 724 ? -14.152 -9.914 6.794 1.00 89.44 724 ASP A CA 1
ATOM 5568 C C . ASP A 1 724 ? -15.154 -11.037 7.031 1.00 89.44 724 ASP A C 1
ATOM 5570 O O . ASP A 1 724 ? -15.740 -11.082 8.113 1.00 89.44 724 ASP A O 1
ATOM 5574 N N . LYS A 1 725 ? -15.313 -11.949 6.068 1.00 92.12 725 LYS A N 1
ATOM 5575 C CA . LYS A 1 725 ? -16.129 -13.158 6.216 1.00 92.12 725 LYS A CA 1
ATOM 5576 C C . LYS A 1 725 ? -15.468 -14.366 5.596 1.00 92.12 725 LYS A C 1
ATOM 5578 O O . LYS A 1 725 ? -14.809 -14.254 4.559 1.00 92.12 725 LYS A O 1
ATOM 5583 N N . LEU A 1 726 ? -15.698 -15.525 6.203 1.00 93.81 726 LEU A N 1
ATOM 5584 C CA . LEU A 1 726 ? -15.311 -16.820 5.655 1.00 93.81 726 LEU A CA 1
ATOM 5585 C C . LEU A 1 726 ? -16.448 -17.816 5.829 1.00 93.81 726 LEU A C 1
ATOM 5587 O O . LEU A 1 726 ? -17.116 -17.845 6.856 1.00 93.81 726 LEU A O 1
ATOM 5591 N N . TRP A 1 727 ? -16.658 -18.666 4.831 1.00 91.88 727 TRP A N 1
ATOM 5592 C CA . TRP A 1 727 ? -17.678 -19.702 4.921 1.00 91.88 727 TRP A CA 1
ATOM 5593 C C . TRP A 1 727 ? -17.279 -20.958 4.160 1.00 91.88 727 TRP A C 1
ATOM 5595 O O . TRP A 1 727 ? -16.555 -20.937 3.159 1.00 91.88 727 TRP A O 1
ATOM 5605 N N . LYS A 1 728 ? -17.799 -22.085 4.639 1.00 89.88 728 LYS A N 1
ATOM 5606 C CA . LYS A 1 728 ? -17.625 -23.393 4.015 1.00 89.88 728 LYS A CA 1
ATOM 5607 C C . LYS A 1 728 ? -18.419 -23.448 2.707 1.00 89.88 728 LYS A C 1
ATOM 5609 O O . LYS A 1 728 ? -19.609 -23.139 2.695 1.00 89.88 728 LYS A O 1
ATOM 5614 N N . THR A 1 729 ? -17.786 -23.864 1.608 1.00 86.25 729 THR A N 1
ATOM 5615 C CA . THR A 1 729 ? -18.478 -24.084 0.320 1.00 86.25 729 THR A CA 1
ATOM 5616 C C . THR A 1 729 ? -18.778 -25.561 0.077 1.00 86.25 729 THR A C 1
ATOM 5618 O O . THR A 1 729 ? -19.813 -25.887 -0.502 1.00 86.25 729 THR A O 1
ATOM 5621 N N . ASN A 1 730 ? -17.914 -26.463 0.550 1.00 79.69 730 ASN A N 1
ATOM 5622 C CA . ASN A 1 730 ? -18.154 -27.907 0.649 1.00 79.69 730 ASN A CA 1
ATOM 5623 C C . ASN A 1 730 ? -17.207 -28.523 1.705 1.00 79.69 730 ASN A C 1
ATOM 5625 O O . ASN A 1 730 ? -16.519 -27.800 2.419 1.00 79.69 730 ASN A O 1
ATOM 5629 N N . ASP A 1 731 ? -17.162 -29.852 1.833 1.00 72.12 731 ASP A N 1
ATOM 5630 C CA . ASP A 1 731 ? -16.343 -30.542 2.847 1.00 72.12 731 ASP A CA 1
ATOM 5631 C C . ASP A 1 731 ? -14.822 -30.375 2.701 1.00 72.12 731 ASP A C 1
ATOM 5633 O O . ASP A 1 731 ? -14.091 -30.708 3.633 1.00 72.12 731 ASP A O 1
ATOM 5637 N N . VAL A 1 732 ? -14.343 -29.853 1.569 1.00 73.38 732 VAL A N 1
ATOM 5638 C CA . VAL A 1 732 ? -12.912 -29.695 1.259 1.00 73.38 732 VAL A CA 1
ATOM 5639 C C . VAL A 1 732 ? -12.541 -28.300 0.740 1.00 73.38 732 VAL A C 1
ATOM 5641 O O . VAL A 1 732 ? -11.392 -28.079 0.367 1.00 73.38 732 VAL A O 1
ATOM 5644 N N . SER A 1 733 ? -13.476 -27.345 0.701 1.00 82.12 733 SER A N 1
ATOM 5645 C CA . SER A 1 733 ? -13.215 -25.980 0.237 1.00 82.12 733 SER A CA 1
ATOM 5646 C C . SER A 1 733 ? -14.030 -24.928 0.983 1.00 82.12 733 SER A C 1
ATOM 5648 O O . SER A 1 733 ? -15.099 -25.190 1.540 1.00 82.12 733 SER A O 1
ATOM 5650 N N . PHE A 1 734 ? -13.531 -23.698 0.939 1.00 91.44 734 PHE A N 1
ATOM 5651 C CA . PHE A 1 734 ? -14.140 -22.519 1.542 1.00 91.44 734 PHE A CA 1
ATOM 5652 C C . PHE A 1 734 ? -14.118 -21.347 0.555 1.00 91.44 734 PHE A C 1
ATOM 5654 O O . PHE A 1 734 ? -13.536 -21.444 -0.527 1.00 91.44 734 PHE A O 1
ATOM 5661 N N . ALA A 1 735 ? -14.792 -20.263 0.913 1.00 92.44 735 ALA A N 1
ATOM 5662 C CA . ALA A 1 735 ? -14.692 -18.974 0.245 1.00 92.44 735 ALA A CA 1
ATOM 5663 C C . ALA A 1 735 ? -14.627 -17.864 1.299 1.00 92.44 735 ALA A C 1
ATOM 5665 O O . ALA A 1 735 ? -14.936 -18.092 2.471 1.00 92.44 735 ALA A O 1
ATOM 5666 N N . TYR A 1 736 ? -14.199 -16.681 0.874 1.00 94.44 736 TYR A N 1
ATOM 5667 C CA . TYR A 1 736 ? -14.074 -15.514 1.732 1.00 94.44 736 TYR A CA 1
ATOM 5668 C C . TYR A 1 736 ? -14.498 -14.240 0.990 1.00 94.44 736 TYR A C 1
ATOM 5670 O O . TYR A 1 736 ? -14.554 -14.216 -0.243 1.00 94.44 736 TYR A O 1
ATOM 5678 N N . SER A 1 737 ? -14.786 -13.180 1.742 1.00 92.62 737 SER A N 1
ATOM 5679 C CA . SER A 1 737 ? -14.930 -11.814 1.224 1.00 92.62 737 SER A CA 1
ATOM 5680 C C . SER A 1 737 ? -13.876 -10.893 1.827 1.00 92.62 737 SER A C 1
ATOM 5682 O O . SER A 1 737 ? -13.276 -11.213 2.852 1.00 92.62 737 SER A O 1
ATOM 5684 N N . THR A 1 738 ? -13.640 -9.757 1.172 1.00 89.69 738 THR A N 1
ATOM 5685 C CA . THR A 1 738 ? -12.797 -8.677 1.688 1.00 89.69 738 THR A CA 1
ATOM 5686 C C . THR A 1 738 ? -13.563 -7.362 1.711 1.00 89.69 738 THR A C 1
ATOM 5688 O O . THR A 1 738 ? -14.401 -7.085 0.841 1.00 89.69 738 THR A O 1
ATOM 5691 N N . LEU A 1 739 ? -13.224 -6.495 2.667 1.00 74.62 739 LEU A N 1
ATOM 5692 C CA . LEU A 1 739 ? -13.766 -5.139 2.715 1.00 74.62 739 LEU A CA 1
ATOM 5693 C C . LEU A 1 739 ? -13.418 -4.375 1.426 1.00 74.62 739 LEU A C 1
ATOM 5695 O O . LEU A 1 739 ? -12.259 -4.324 1.008 1.00 74.62 739 LEU A O 1
ATOM 5699 N N . ASN A 1 740 ? -14.442 -3.772 0.812 1.00 73.44 740 ASN A N 1
ATOM 5700 C CA . ASN A 1 740 ? -14.412 -3.082 -0.488 1.00 73.44 740 ASN A CA 1
ATOM 5701 C C . ASN A 1 740 ? -14.019 -3.945 -1.701 1.00 73.44 740 ASN A C 1
ATOM 5703 O O . ASN A 1 740 ? -13.722 -3.389 -2.756 1.00 73.44 740 ASN A O 1
ATOM 5707 N N . SER A 1 741 ? -14.039 -5.281 -1.598 1.00 81.88 741 SER A N 1
ATOM 5708 C CA . SER A 1 741 ? -13.636 -6.178 -2.701 1.00 81.88 741 SER A CA 1
ATOM 5709 C C . SER A 1 741 ? -12.208 -5.923 -3.220 1.00 81.88 741 SER A C 1
ATOM 5711 O O . SER A 1 741 ? -11.906 -6.190 -4.383 1.00 81.88 741 SER A O 1
ATOM 5713 N N . ALA A 1 742 ? -11.333 -5.382 -2.367 1.00 75.31 742 ALA A N 1
ATOM 5714 C CA . ALA A 1 742 ? -9.920 -5.189 -2.670 1.00 75.31 742 ALA A CA 1
ATOM 5715 C C . ALA A 1 742 ? -9.129 -6.496 -2.474 1.00 75.31 742 ALA A C 1
ATOM 5717 O O . ALA A 1 742 ? -9.602 -7.428 -1.816 1.00 75.31 742 ALA A O 1
ATOM 5718 N N . SER A 1 743 ? -7.913 -6.566 -3.026 1.00 83.19 743 SER A N 1
ATOM 5719 C CA . SER A 1 743 ? -7.014 -7.709 -2.820 1.00 83.19 743 SER A CA 1
ATOM 5720 C C . SER A 1 743 ? -6.758 -7.951 -1.327 1.00 83.19 743 SER A C 1
ATOM 5722 O O . SER A 1 743 ? -6.611 -6.977 -0.583 1.00 83.19 743 SER A O 1
ATOM 5724 N N . PRO A 1 744 ? -6.695 -9.216 -0.876 1.00 87.31 744 PRO A N 1
ATOM 5725 C CA . PRO A 1 744 ? -6.609 -9.516 0.540 1.00 87.31 744 PRO A CA 1
ATOM 5726 C C . PRO A 1 744 ? -5.238 -9.104 1.100 1.00 87.31 744 PRO A C 1
ATOM 5728 O O . PRO A 1 744 ? -4.204 -9.393 0.500 1.00 87.31 744 PRO A O 1
ATOM 5731 N N . ILE A 1 745 ? -5.226 -8.430 2.253 1.00 81.75 745 ILE A N 1
ATOM 5732 C CA . ILE A 1 745 ? -3.990 -7.980 2.934 1.00 81.75 745 ILE A CA 1
ATOM 5733 C C . ILE A 1 745 ? -3.827 -8.547 4.352 1.00 81.75 745 ILE A C 1
ATOM 5735 O O . ILE A 1 745 ? -2.791 -8.364 4.988 1.00 81.75 745 ILE A O 1
ATOM 5739 N N . GLY A 1 746 ? -4.855 -9.221 4.862 1.00 88.00 746 GLY A N 1
ATOM 5740 C CA . GLY A 1 746 ? -4.902 -9.798 6.201 1.00 88.00 746 GLY A CA 1
ATOM 5741 C C . GLY A 1 746 ? -6.325 -10.196 6.579 1.00 88.00 746 GLY A C 1
ATOM 5742 O O . GLY A 1 746 ? -7.233 -10.092 5.759 1.00 88.00 746 GLY A O 1
ATOM 5743 N N . ILE A 1 747 ? -6.526 -10.627 7.821 1.00 89.94 747 ILE A N 1
ATOM 5744 C CA . ILE A 1 747 ? -7.827 -11.038 8.365 1.00 89.94 747 ILE A CA 1
ATOM 5745 C C . ILE A 1 747 ? -8.275 -10.076 9.468 1.00 89.94 747 ILE A C 1
ATOM 5747 O O . ILE A 1 747 ? -7.504 -9.797 10.389 1.00 89.94 747 ILE A O 1
ATOM 5751 N N . CYS A 1 748 ? -9.487 -9.524 9.369 1.00 88.19 748 CYS A N 1
ATOM 5752 C CA . CYS A 1 748 ? -10.030 -8.685 10.436 1.00 88.19 748 CYS A CA 1
ATOM 5753 C C . CYS A 1 748 ? -10.766 -9.524 11.478 1.00 88.19 748 CYS A C 1
ATOM 5755 O O . CYS A 1 748 ? -10.897 -10.740 11.364 1.00 88.19 748 CYS A O 1
ATOM 5757 N N . GLY A 1 749 ? -11.251 -8.855 12.514 1.00 86.62 749 GLY A N 1
ATOM 5758 C CA . GLY A 1 749 ? -11.894 -9.495 13.641 1.00 86.62 749 GLY A CA 1
ATOM 5759 C C . GLY A 1 749 ? -13.048 -10.454 13.315 1.00 86.62 749 GLY A C 1
ATOM 5760 O O . GLY A 1 749 ? -13.047 -11.589 13.796 1.00 86.62 749 GLY A O 1
ATOM 5761 N N . SER A 1 750 ? -14.019 -10.023 12.505 1.00 88.62 750 SER A N 1
ATOM 5762 C CA . SER A 1 750 ? -15.142 -10.881 12.097 1.00 88.62 750 SER A CA 1
ATOM 5763 C C . SER A 1 750 ? -14.644 -12.095 11.308 1.00 88.62 750 SER A C 1
ATOM 5765 O O . SER A 1 750 ? -15.043 -13.223 11.593 1.00 88.62 750 SER A O 1
ATOM 5767 N N . GLY A 1 751 ? -13.660 -11.884 10.427 1.00 92.56 751 GLY A N 1
ATOM 5768 C CA . GLY A 1 751 ? -12.982 -12.956 9.708 1.00 92.56 751 GLY A CA 1
ATOM 5769 C C . GLY A 1 751 ? -12.267 -13.940 10.640 1.00 92.56 751 GLY A C 1
ATOM 5770 O O . GLY A 1 751 ? -12.300 -15.138 10.397 1.00 92.56 751 GLY A O 1
ATOM 5771 N N . ILE A 1 752 ? -11.657 -13.487 11.739 1.00 94.56 752 ILE A N 1
ATOM 5772 C CA . ILE A 1 752 ? -10.988 -14.376 12.707 1.00 94.56 752 ILE A CA 1
ATOM 5773 C C . ILE A 1 752 ? -11.990 -15.340 13.358 1.00 94.56 752 ILE A C 1
ATOM 5775 O O . ILE A 1 752 ? -11.694 -16.531 13.486 1.00 94.56 752 ILE A O 1
ATOM 5779 N N . ILE A 1 753 ? -13.176 -14.852 13.736 1.00 93.62 753 ILE A N 1
ATOM 5780 C CA . ILE A 1 753 ? -14.240 -15.694 14.302 1.00 93.62 753 ILE A CA 1
ATOM 5781 C C . ILE A 1 753 ? -14.753 -16.700 13.267 1.00 93.62 753 ILE A C 1
ATOM 5783 O O . ILE A 1 753 ? -14.826 -17.893 13.572 1.00 93.62 753 ILE A O 1
ATOM 5787 N N . ASP A 1 754 ? -15.041 -16.245 12.047 1.00 94.75 754 ASP A N 1
ATOM 5788 C CA . ASP A 1 754 ? -15.497 -17.111 10.954 1.00 94.75 754 ASP A CA 1
ATOM 5789 C C . ASP A 1 754 ? -14.449 -18.162 10.573 1.00 94.75 754 ASP A C 1
ATOM 5791 O O . ASP A 1 754 ? -14.776 -19.328 10.365 1.00 94.75 754 ASP A O 1
ATOM 5795 N N . CYS A 1 755 ? -13.171 -17.778 10.530 1.00 95.06 755 CYS A N 1
ATOM 5796 C CA . CYS A 1 755 ? -12.057 -18.682 10.260 1.00 95.06 755 CYS A CA 1
ATOM 5797 C C . CYS A 1 755 ? -11.984 -19.788 11.315 1.00 95.06 755 CYS A C 1
ATOM 5799 O O . CYS A 1 755 ? -11.894 -20.966 10.974 1.00 95.06 755 CYS A O 1
ATOM 5801 N N . MET A 1 756 ? -12.090 -19.439 12.598 1.00 95.31 756 MET A N 1
ATOM 5802 C CA . MET A 1 756 ? -12.071 -20.433 13.667 1.00 95.31 756 MET A CA 1
ATOM 5803 C C . MET A 1 756 ? -13.298 -21.358 13.607 1.00 95.31 756 MET A C 1
ATOM 5805 O O . MET A 1 756 ? -13.149 -22.576 13.714 1.00 95.31 756 MET A O 1
ATOM 5809 N N . ALA A 1 757 ? -14.499 -20.818 13.378 1.00 94.50 757 ALA A N 1
ATOM 5810 C CA . ALA A 1 757 ? -15.705 -21.630 13.196 1.00 94.50 757 ALA A CA 1
ATOM 5811 C C . ALA A 1 757 ? -15.561 -22.600 12.007 1.00 94.50 757 ALA A C 1
ATOM 5813 O O . ALA A 1 757 ? -15.812 -23.799 12.146 1.00 94.50 757 ALA A O 1
ATOM 5814 N N . LEU A 1 758 ? -15.048 -22.111 10.875 1.00 93.19 758 LEU A N 1
ATOM 5815 C CA . LEU A 1 758 ? -14.766 -22.901 9.678 1.00 93.19 758 LEU A CA 1
ATOM 5816 C C . LEU A 1 758 ? -13.758 -24.029 9.944 1.00 93.19 758 LEU A C 1
ATOM 5818 O O . LEU A 1 758 ? -13.967 -25.157 9.495 1.00 93.19 758 LEU A O 1
ATOM 5822 N N . LEU A 1 759 ? -12.671 -23.751 10.669 1.00 91.94 759 LEU A N 1
ATOM 5823 C CA . LEU A 1 759 ? -11.657 -24.754 11.013 1.00 91.94 759 LEU A CA 1
ATOM 5824 C C . LEU A 1 759 ? -12.237 -25.887 11.870 1.00 91.94 759 LEU A C 1
ATOM 5826 O O . LEU A 1 759 ? -11.903 -27.055 11.641 1.00 91.94 759 LEU A O 1
ATOM 5830 N N . LEU A 1 760 ? -13.132 -25.562 12.807 1.00 91.31 760 LEU A N 1
ATOM 5831 C CA . LEU A 1 760 ? -13.854 -26.558 13.602 1.00 91.31 760 LEU A CA 1
ATOM 5832 C C . LEU A 1 760 ? -14.825 -27.372 12.728 1.00 91.31 760 LEU A C 1
ATOM 5834 O O . LEU A 1 760 ? -14.862 -28.600 12.815 1.00 91.31 760 LEU A O 1
ATOM 5838 N N . ASP A 1 761 ? -15.560 -26.724 11.822 1.00 89.50 761 ASP A N 1
ATOM 5839 C CA . ASP A 1 761 ? -16.533 -27.382 10.934 1.00 89.50 761 ASP A CA 1
ATOM 5840 C C . ASP A 1 761 ? -15.889 -28.284 9.868 1.00 89.50 761 ASP A C 1
ATOM 5842 O O . ASP A 1 761 ? -16.474 -29.285 9.436 1.00 89.50 761 ASP A O 1
ATOM 5846 N N . LEU A 1 762 ? -14.666 -27.962 9.441 1.00 86.94 762 LEU A N 1
ATOM 5847 C CA . LEU A 1 762 ? -13.850 -28.814 8.569 1.00 86.94 762 LEU A CA 1
ATOM 5848 C C . LEU A 1 762 ? -13.095 -29.910 9.344 1.00 86.94 762 LEU A C 1
ATOM 5850 O O . LEU A 1 762 ? -12.465 -30.788 8.732 1.00 86.94 762 LEU A O 1
ATOM 5854 N N . ARG A 1 763 ? -13.177 -29.901 10.684 1.00 87.44 763 ARG A N 1
ATOM 5855 C CA . ARG A 1 763 ? -12.400 -30.764 11.591 1.00 87.44 763 ARG A CA 1
ATOM 5856 C C . ARG A 1 763 ? -10.903 -30.690 11.284 1.00 87.44 763 ARG A C 1
ATOM 5858 O O . ARG A 1 763 ? -10.235 -31.717 11.152 1.00 87.44 763 ARG A O 1
ATOM 5865 N N . LEU A 1 764 ? -10.435 -29.469 11.043 1.00 87.94 764 LEU A N 1
ATOM 5866 C CA . LEU A 1 764 ? -9.028 -29.115 10.865 1.00 87.94 764 LEU A CA 1
ATOM 5867 C C . LEU A 1 764 ? -8.400 -28.662 12.184 1.00 87.94 764 LEU A C 1
ATOM 5869 O O . LEU A 1 764 ? -7.181 -28.681 12.311 1.00 87.94 764 LEU A O 1
ATOM 5873 N N . VAL A 1 765 ? -9.229 -28.294 13.160 1.00 90.19 765 VAL A N 1
ATOM 5874 C CA . VAL A 1 765 ? -8.854 -28.062 14.553 1.00 90.19 765 VAL A CA 1
ATOM 5875 C C . VAL A 1 765 ? -9.739 -28.933 15.442 1.00 90.19 765 VAL A C 1
ATOM 5877 O O . VAL A 1 765 ? -10.937 -29.053 15.177 1.00 90.19 765 VAL A O 1
ATOM 5880 N N . ASP A 1 766 ? -9.142 -29.564 16.451 1.00 89.25 766 ASP A N 1
ATOM 5881 C CA . ASP A 1 766 ? -9.856 -30.348 17.463 1.00 89.25 766 ASP A CA 1
ATOM 5882 C C . ASP A 1 766 ? -10.340 -29.488 18.651 1.00 89.25 766 ASP A C 1
ATOM 5884 O O . ASP A 1 766 ? -10.114 -28.275 18.716 1.00 89.25 766 ASP A O 1
ATOM 5888 N N . GLU A 1 767 ? -11.018 -30.109 19.613 1.00 89.62 767 GLU A N 1
ATOM 5889 C CA . GLU A 1 767 ? -11.550 -29.455 20.812 1.00 89.62 767 GLU A CA 1
ATOM 5890 C C . GLU A 1 767 ? -10.470 -28.796 21.682 1.00 89.62 767 GLU A C 1
ATOM 5892 O O . GLU A 1 767 ? -10.745 -27.829 22.398 1.00 89.62 767 GLU A O 1
ATOM 5897 N N . THR A 1 768 ? -9.228 -29.278 21.602 1.00 90.56 768 THR A N 1
ATOM 5898 C CA . THR A 1 768 ? -8.082 -28.728 22.339 1.00 90.56 768 THR A CA 1
ATOM 5899 C C . THR A 1 768 ? -7.492 -27.493 21.660 1.00 90.56 768 THR A C 1
ATOM 5901 O O . THR A 1 768 ? -6.709 -26.769 22.282 1.00 90.56 768 THR A O 1
ATOM 5904 N N . GLY A 1 769 ? -7.882 -27.218 20.411 1.00 88.56 769 GLY A N 1
ATOM 5905 C CA . GLY A 1 769 ? -7.302 -26.180 19.562 1.00 88.56 769 GLY A CA 1
ATOM 5906 C C . GLY A 1 769 ? -6.103 -26.650 18.746 1.00 88.56 769 GLY A C 1
ATOM 5907 O O . GLY A 1 769 ? -5.459 -25.823 18.105 1.00 88.56 769 GLY A O 1
ATOM 5908 N N . ALA A 1 770 ? -5.778 -27.945 18.754 1.00 88.44 770 ALA A N 1
ATOM 5909 C CA . ALA A 1 770 ? -4.674 -28.459 17.963 1.00 88.44 770 ALA A CA 1
ATOM 5910 C C . ALA A 1 770 ? -5.095 -28.597 16.497 1.00 88.44 770 ALA A C 1
ATOM 5912 O O . ALA A 1 770 ? -6.118 -29.205 16.174 1.00 88.44 770 ALA A O 1
ATOM 5913 N N . MET A 1 771 ? -4.287 -28.042 15.592 1.00 87.44 771 MET A N 1
ATOM 5914 C CA . MET A 1 771 ? -4.465 -28.274 14.161 1.00 87.44 771 MET A CA 1
ATOM 5915 C C . MET A 1 771 ? -4.149 -29.728 13.803 1.00 87.44 771 MET A C 1
ATOM 5917 O O . MET A 1 771 ? -3.051 -30.225 14.062 1.00 87.44 771 MET A O 1
ATOM 5921 N N . VAL A 1 772 ? -5.102 -30.397 13.159 1.00 76.50 772 VAL A N 1
ATOM 5922 C CA . VAL A 1 772 ? -4.985 -31.789 12.729 1.00 76.50 772 VAL A CA 1
ATOM 5923 C C . VAL A 1 772 ? -4.672 -31.819 11.238 1.00 76.50 772 VAL A C 1
ATOM 5925 O O . VAL A 1 772 ? -5.509 -31.487 10.397 1.00 76.50 772 VAL A O 1
ATOM 5928 N N . SER A 1 773 ? -3.459 -32.253 10.894 1.00 64.62 773 SER A N 1
ATOM 5929 C CA . SER A 1 773 ? -3.101 -32.535 9.505 1.00 64.62 773 SER A CA 1
ATOM 5930 C C . SER A 1 773 ? -3.865 -33.770 9.033 1.00 64.62 773 SER A C 1
ATOM 5932 O O . SER A 1 773 ? -3.593 -34.883 9.482 1.00 64.62 773 SER A O 1
ATOM 5934 N N . LYS A 1 774 ? -4.822 -33.595 8.119 1.00 62.62 774 LYS A N 1
ATOM 5935 C CA . LYS A 1 774 ? -5.352 -34.712 7.331 1.00 62.62 774 LYS A CA 1
ATOM 5936 C C . LYS A 1 774 ? -4.411 -34.918 6.149 1.00 62.62 774 LYS A C 1
ATOM 5938 O O . LYS A 1 774 ? -4.202 -33.971 5.395 1.00 62.62 774 LYS A O 1
ATOM 5943 N N . ASP A 1 775 ? -3.898 -36.136 5.975 1.00 53.81 775 ASP A N 1
ATOM 5944 C CA . ASP A 1 775 ? -2.906 -36.508 4.946 1.00 53.81 775 ASP A CA 1
ATOM 5945 C C . ASP A 1 775 ? -3.322 -36.189 3.484 1.00 53.81 775 ASP A C 1
ATOM 5947 O O . ASP A 1 775 ? -2.492 -36.282 2.587 1.00 53.81 775 ASP A O 1
ATOM 5951 N N . ASP A 1 776 ? -4.563 -35.741 3.245 1.00 51.69 776 ASP A N 1
ATOM 5952 C CA . ASP A 1 776 ? -5.128 -35.388 1.931 1.00 51.69 776 ASP A CA 1
ATOM 5953 C C . ASP A 1 776 ? -5.620 -33.922 1.796 1.00 51.69 776 ASP A C 1
ATOM 5955 O O . ASP A 1 776 ? -6.202 -33.557 0.773 1.00 51.69 776 ASP A O 1
ATOM 5959 N N . SER A 1 777 ? -5.437 -33.050 2.797 1.00 57.66 777 SER A N 1
ATOM 5960 C CA . SER A 1 777 ? -5.937 -31.662 2.723 1.00 57.66 777 SER A CA 1
ATOM 5961 C C . SER A 1 777 ? -4.869 -30.706 2.174 1.00 57.66 777 SER A C 1
ATOM 5963 O O . SER A 1 777 ? -3.890 -30.411 2.855 1.00 57.66 777 SER A O 1
ATOM 5965 N N . SER A 1 778 ? -5.098 -30.127 0.992 1.00 65.75 778 SER A N 1
ATOM 5966 C CA . SER A 1 778 ? -4.255 -29.063 0.416 1.00 65.75 778 SER A CA 1
ATOM 5967 C C . SER A 1 778 ? -4.335 -27.717 1.160 1.00 65.75 778 SER A C 1
ATOM 5969 O O . SER A 1 778 ? -3.734 -26.745 0.710 1.00 65.75 778 SER A O 1
ATOM 5971 N N . LEU A 1 779 ? -5.115 -27.631 2.246 1.00 77.81 779 LEU A N 1
ATOM 5972 C CA . LEU A 1 779 ? -5.428 -26.386 2.960 1.00 77.81 779 LEU A CA 1
ATOM 5973 C C . LEU A 1 779 ? -4.511 -26.111 4.158 1.00 77.81 779 LEU A C 1
ATOM 5975 O O . LEU A 1 779 ? -4.344 -24.956 4.543 1.00 77.81 779 LEU A O 1
ATOM 5979 N N . ILE A 1 780 ? -3.922 -27.157 4.743 1.00 82.62 780 ILE A N 1
ATOM 5980 C CA . ILE A 1 780 ? -2.920 -27.036 5.805 1.00 82.62 780 ILE A CA 1
ATOM 5981 C C . ILE A 1 780 ? -1.557 -27.364 5.213 1.00 82.62 780 ILE A C 1
ATOM 5983 O O . ILE A 1 780 ? -1.380 -28.404 4.579 1.00 82.62 780 ILE A O 1
ATOM 5987 N N . ARG A 1 781 ? -0.577 -26.498 5.464 1.00 82.81 781 ARG A N 1
ATOM 5988 C CA . ARG A 1 781 ? 0.833 -26.771 5.170 1.00 82.81 781 ARG A CA 1
ATOM 5989 C C . ARG A 1 781 ? 1.675 -26.649 6.435 1.00 82.81 781 ARG A C 1
ATOM 5991 O O . ARG A 1 781 ? 1.256 -26.051 7.422 1.00 82.81 781 ARG A O 1
ATOM 5998 N N . ASN A 1 782 ? 2.876 -27.218 6.397 1.00 78.06 782 ASN A N 1
ATOM 5999 C CA . ASN A 1 782 ? 3.882 -26.977 7.426 1.00 78.06 782 ASN A CA 1
ATOM 6000 C C . ASN A 1 782 ? 4.674 -25.723 7.045 1.00 78.06 782 ASN A C 1
ATOM 6002 O O . ASN A 1 782 ? 5.459 -25.758 6.096 1.00 78.06 782 ASN A O 1
ATOM 6006 N N . GLY A 1 783 ? 4.431 -24.628 7.762 1.00 69.25 783 GLY A N 1
ATOM 6007 C CA . GLY A 1 783 ? 5.214 -23.398 7.682 1.00 69.25 783 GLY A CA 1
ATOM 6008 C C . GLY A 1 783 ? 6.381 -23.397 8.674 1.00 69.25 783 GLY A C 1
ATOM 6009 O O . GLY A 1 783 ? 6.583 -24.347 9.434 1.00 69.25 783 GLY A O 1
ATOM 6010 N N . GLU A 1 784 ? 7.143 -22.302 8.710 1.00 59.94 784 GLU A N 1
ATOM 6011 C CA . GLU A 1 784 ? 8.291 -22.140 9.623 1.00 59.94 784 GLU A CA 1
ATOM 6012 C C . GLU A 1 784 ? 7.893 -22.213 11.112 1.00 59.94 784 GLU A C 1
ATOM 6014 O O . GLU A 1 784 ? 8.710 -22.591 11.949 1.00 59.94 784 GLU A O 1
ATOM 6019 N N . ASN A 1 785 ? 6.630 -21.911 11.440 1.00 55.31 785 ASN A N 1
ATOM 6020 C CA . ASN A 1 785 ? 6.099 -21.867 12.808 1.00 55.31 785 ASN A CA 1
ATOM 6021 C C . ASN A 1 785 ? 5.137 -23.028 13.144 1.00 55.31 785 ASN A C 1
ATOM 6023 O O . ASN A 1 785 ? 4.393 -22.949 14.123 1.00 55.31 785 ASN A O 1
ATOM 6027 N N . GLY A 1 786 ? 5.148 -24.107 12.354 1.00 72.75 786 GLY A N 1
ATOM 6028 C CA . GLY A 1 786 ? 4.271 -25.269 12.528 1.00 72.75 786 GLY A CA 1
ATOM 6029 C C . GLY A 1 786 ? 3.151 -25.335 11.489 1.00 72.75 786 GLY A C 1
ATOM 6030 O O . GLY A 1 786 ? 3.281 -24.797 10.391 1.00 72.75 786 GLY A O 1
ATOM 6031 N N . SER A 1 787 ? 2.064 -26.038 11.810 1.00 82.69 787 SER A N 1
ATOM 6032 C CA . SER A 1 787 ? 0.921 -26.166 10.903 1.00 82.69 787 SER A CA 1
ATOM 6033 C C . SER A 1 787 ? 0.194 -24.829 10.746 1.00 82.69 787 SER A C 1
ATOM 6035 O O . SER A 1 787 ? -0.115 -24.154 11.734 1.00 82.69 787 SER A O 1
ATOM 6037 N N . GLU A 1 788 ? -0.069 -24.458 9.497 1.00 88.69 788 GLU A N 1
ATOM 6038 C CA . GLU A 1 788 ? -0.757 -23.226 9.123 1.00 88.69 788 GLU A CA 1
ATOM 6039 C C . GLU A 1 788 ? -1.824 -23.497 8.058 1.00 88.69 788 GLU A C 1
ATOM 6041 O O . GLU A 1 788 ? -1.593 -24.217 7.082 1.00 88.69 788 GLU A O 1
ATOM 6046 N N . PHE A 1 789 ? -3.005 -22.921 8.270 1.00 90.38 789 PHE A N 1
ATOM 6047 C CA . PHE A 1 789 ? -4.116 -22.918 7.332 1.00 90.38 789 PHE A CA 1
ATOM 6048 C C . PHE A 1 789 ? -3.933 -21.771 6.340 1.00 90.38 789 PHE A C 1
ATOM 6050 O O . PHE A 1 789 ? -3.810 -20.612 6.741 1.00 90.38 789 PHE A O 1
ATOM 6057 N N . VAL A 1 790 ? -3.891 -22.089 5.048 1.00 89.06 790 VAL A N 1
ATOM 6058 C CA . VAL A 1 790 ? -3.651 -21.103 3.988 1.00 89.06 790 VAL A CA 1
ATOM 6059 C C . VAL A 1 790 ? -4.979 -20.504 3.537 1.00 89.06 790 VAL A C 1
ATOM 6061 O O . VAL A 1 790 ? -5.810 -21.194 2.950 1.00 89.06 790 VAL A O 1
ATOM 6064 N N . LEU A 1 791 ? -5.155 -19.209 3.802 1.00 88.81 791 LEU A N 1
ATOM 6065 C CA . LEU A 1 791 ? -6.338 -18.442 3.412 1.00 88.81 791 LEU A CA 1
ATOM 6066 C C . LEU A 1 791 ? -6.215 -17.939 1.972 1.00 88.81 791 LEU A C 1
ATOM 6068 O O . LEU A 1 791 ? -7.109 -18.160 1.159 1.00 88.81 791 LEU A O 1
ATOM 6072 N N . ASP A 1 792 ? -5.089 -17.294 1.661 1.00 84.81 792 ASP A N 1
ATOM 6073 C CA . ASP A 1 792 ? -4.743 -16.822 0.318 1.00 84.81 792 ASP A CA 1
ATOM 6074 C C . ASP A 1 792 ? -3.233 -16.610 0.213 1.00 84.81 792 ASP A C 1
ATOM 6076 O O . ASP A 1 792 ? -2.712 -15.793 0.957 1.00 84.81 792 ASP A O 1
ATOM 6080 N N . SER A 1 793 ? -2.542 -17.295 -0.705 1.00 80.12 793 SER A N 1
ATOM 6081 C CA . SER A 1 793 ? -1.108 -17.122 -1.020 1.00 80.12 793 SER A CA 1
ATOM 6082 C C . SER A 1 793 ? -0.167 -17.049 0.209 1.00 80.12 793 SER A C 1
ATOM 6084 O O . SER A 1 793 ? 0.401 -18.071 0.614 1.00 80.12 793 SER A O 1
ATOM 6086 N N . ASP A 1 794 ? -0.036 -15.855 0.802 1.00 82.50 794 ASP A N 1
ATOM 6087 C CA . ASP A 1 794 ? 0.805 -15.503 1.957 1.00 82.50 794 ASP A CA 1
ATOM 6088 C C . ASP A 1 794 ? 0.016 -15.188 3.250 1.00 82.50 794 ASP A C 1
ATOM 6090 O O . ASP A 1 794 ? 0.609 -14.995 4.312 1.00 82.50 794 ASP A O 1
ATOM 6094 N N . ILE A 1 795 ? -1.313 -15.118 3.188 1.00 88.81 795 ILE A N 1
ATOM 6095 C CA . ILE A 1 795 ? -2.208 -14.927 4.330 1.00 88.81 795 ILE A CA 1
ATOM 6096 C C . ILE A 1 795 ? -2.521 -16.296 4.914 1.00 88.81 795 ILE A C 1
ATOM 6098 O O . ILE A 1 795 ? -3.149 -17.146 4.276 1.00 88.81 795 ILE A O 1
ATOM 6102 N N . VAL A 1 796 ? -2.076 -16.496 6.148 1.00 90.94 796 VAL A N 1
ATOM 6103 C CA . VAL A 1 796 ? -2.188 -17.763 6.862 1.00 90.94 796 VAL A CA 1
ATOM 6104 C C . VAL A 1 796 ? -2.806 -17.563 8.241 1.00 90.94 796 VAL A C 1
ATOM 6106 O O . VAL A 1 796 ? -2.722 -16.485 8.831 1.00 90.94 796 VAL A O 1
ATOM 6109 N N . PHE A 1 797 ? -3.421 -18.622 8.756 1.00 92.38 797 PHE A N 1
ATOM 6110 C CA . PHE A 1 797 ? -3.897 -18.717 10.130 1.00 92.38 797 PHE A CA 1
ATOM 6111 C C . PHE A 1 797 ? -3.189 -19.890 10.804 1.00 92.38 797 PHE A C 1
ATOM 6113 O O . PHE A 1 797 ? -3.248 -21.017 10.317 1.00 92.38 797 PHE A O 1
ATOM 6120 N N . THR A 1 798 ? -2.461 -19.630 11.883 1.00 90.56 798 THR A N 1
ATOM 6121 C CA . THR A 1 798 ? -1.527 -20.593 12.485 1.00 90.56 798 THR A CA 1
ATOM 6122 C C . THR A 1 798 ? -2.060 -21.199 13.777 1.00 90.56 798 THR A C 1
ATOM 6124 O O . THR A 1 798 ? -3.006 -20.699 14.384 1.00 90.56 798 THR A O 1
ATOM 6127 N N . ASN A 1 799 ? -1.405 -22.254 14.265 1.00 88.06 799 ASN A N 1
ATOM 6128 C CA . ASN A 1 799 ? -1.736 -22.842 15.566 1.00 88.06 799 ASN A CA 1
ATOM 6129 C C . ASN A 1 799 ? -1.562 -21.848 16.740 1.00 88.06 799 ASN A C 1
ATOM 6131 O O . ASN A 1 799 ? -2.273 -21.923 17.740 1.00 88.06 799 ASN A O 1
ATOM 6135 N N . ARG A 1 800 ? -0.642 -20.877 16.616 1.00 88.75 800 ARG A N 1
ATOM 6136 C CA . ARG A 1 800 ? -0.512 -19.775 17.585 1.00 88.75 800 ARG A CA 1
ATOM 6137 C C . ARG A 1 800 ? -1.742 -18.868 17.549 1.00 88.75 800 ARG A C 1
ATOM 6139 O O . ARG A 1 800 ? -2.239 -18.496 18.604 1.00 88.75 800 ARG A O 1
ATOM 6146 N N . ASP A 1 801 ? -2.240 -18.554 16.356 1.00 92.62 801 ASP A N 1
ATOM 6147 C CA . ASP A 1 801 ? -3.430 -17.716 16.182 1.00 92.62 801 ASP A CA 1
ATOM 6148 C C . ASP A 1 801 ? -4.675 -18.387 16.776 1.00 92.62 801 ASP A C 1
ATOM 6150 O O . ASP A 1 801 ? -5.442 -17.742 17.490 1.00 92.62 801 ASP A O 1
ATOM 6154 N N . VAL A 1 802 ? -4.823 -19.704 16.579 1.00 93.44 802 VAL A N 1
ATOM 6155 C CA . VAL A 1 802 ? -5.868 -20.507 17.244 1.00 93.44 802 VAL A CA 1
ATOM 6156 C C . VAL A 1 802 ? -5.778 -20.365 18.762 1.00 93.44 802 VAL A C 1
ATOM 6158 O O . VAL A 1 802 ? -6.798 -20.155 19.422 1.00 93.44 802 VAL A O 1
ATOM 6161 N N . ARG A 1 803 ? -4.567 -20.417 19.330 1.00 91.75 803 ARG A N 1
ATOM 6162 C CA . ARG A 1 803 ? -4.377 -20.279 20.777 1.00 91.75 803 ARG A CA 1
ATOM 6163 C C . ARG A 1 803 ? -4.773 -18.897 21.300 1.00 91.75 803 ARG A C 1
ATOM 6165 O O . ARG A 1 803 ? -5.394 -18.815 22.357 1.00 91.75 803 ARG A O 1
ATOM 6172 N N . GLU A 1 804 ? -4.456 -17.827 20.576 1.00 92.25 804 GLU A N 1
ATOM 6173 C CA . GLU A 1 804 ? -4.882 -16.468 20.945 1.00 92.25 804 GLU A CA 1
ATOM 6174 C C . GLU A 1 804 ? -6.414 -16.341 20.933 1.00 92.25 804 GLU A C 1
ATOM 6176 O O . GLU A 1 804 ? -6.993 -15.784 21.867 1.00 92.25 804 GLU A O 1
ATOM 6181 N N . VAL A 1 805 ? -7.088 -16.929 19.934 1.00 94.00 805 VAL A N 1
ATOM 6182 C CA . VAL A 1 805 ? -8.560 -16.969 19.884 1.00 94.00 805 VAL A CA 1
ATOM 6183 C C . VAL A 1 805 ? -9.138 -17.758 21.060 1.00 94.00 805 VAL A C 1
ATOM 6185 O O . VAL A 1 805 ? -10.096 -17.295 21.678 1.00 94.00 805 VAL A O 1
ATOM 6188 N N . GLN A 1 806 ? -8.554 -18.909 21.413 1.00 93.94 806 GLN A N 1
ATOM 6189 C CA . GLN A 1 806 ? -8.986 -19.703 22.571 1.00 93.94 806 GLN A CA 1
ATOM 6190 C C . GLN A 1 806 ? -8.937 -18.912 23.877 1.00 93.94 806 GLN A C 1
ATOM 6192 O O . GLN A 1 806 ? -9.899 -18.932 24.642 1.00 93.94 806 GLN A O 1
ATOM 6197 N N . LEU A 1 807 ? -7.826 -18.220 24.136 1.00 92.56 807 LEU A N 1
ATOM 6198 C CA . LEU A 1 807 ? -7.649 -17.450 25.368 1.00 92.56 807 LEU A CA 1
ATOM 6199 C C . LEU A 1 807 ? -8.653 -16.294 25.445 1.00 92.56 807 LEU A C 1
ATOM 6201 O O . LEU A 1 807 ? -9.268 -16.094 26.495 1.00 92.56 807 LEU A O 1
ATOM 6205 N N . ALA A 1 808 ? -8.857 -15.588 24.329 1.00 91.81 808 ALA A N 1
ATOM 6206 C CA . ALA A 1 808 ? -9.790 -14.471 24.253 1.00 91.81 808 ALA A CA 1
ATOM 6207 C C . ALA A 1 808 ? -11.244 -14.919 24.421 1.00 91.81 808 ALA A C 1
ATOM 6209 O O . ALA A 1 808 ? -11.976 -14.358 25.239 1.00 91.81 808 ALA A O 1
ATOM 6210 N N . LYS A 1 809 ? -11.666 -15.971 23.706 1.00 93.69 809 LYS A N 1
ATOM 6211 C CA . LYS A 1 809 ? -13.042 -16.471 23.813 1.00 93.69 809 LYS A CA 1
ATOM 6212 C C . LYS A 1 809 ? -13.352 -17.034 25.202 1.00 93.69 809 LYS A C 1
ATOM 6214 O O . LYS A 1 809 ? -14.448 -16.811 25.709 1.00 93.69 809 LYS A O 1
ATOM 6219 N N . ALA A 1 810 ? -12.383 -17.696 25.838 1.00 94.81 810 ALA A N 1
ATOM 6220 C CA . ALA A 1 810 ? -12.544 -18.262 27.170 1.00 94.81 810 ALA A CA 1
ATOM 6221 C C . ALA A 1 810 ? -12.728 -17.169 28.226 1.00 94.81 810 ALA A C 1
ATOM 6223 O O . ALA A 1 810 ? -13.551 -17.330 29.120 1.00 94.81 810 ALA A O 1
ATOM 6224 N N . ALA A 1 811 ? -12.020 -16.040 28.102 1.00 93.69 811 ALA A N 1
ATOM 6225 C CA . ALA A 1 811 ? -12.155 -14.908 29.019 1.00 93.69 811 ALA A CA 1
ATOM 6226 C C . ALA A 1 811 ? -13.577 -14.327 29.004 1.00 93.69 811 ALA A C 1
ATOM 6228 O O . ALA A 1 811 ? -14.193 -14.186 30.062 1.00 93.69 811 ALA A O 1
ATOM 6229 N N . ILE A 1 812 ? -14.109 -14.059 27.806 1.00 94.56 812 ILE A N 1
ATOM 6230 C CA . ILE A 1 812 ? -15.461 -13.512 27.627 1.00 94.56 812 ILE A CA 1
ATOM 6231 C C . ILE A 1 812 ? -16.519 -14.506 28.113 1.00 94.56 812 ILE A C 1
ATOM 6233 O O . ILE A 1 812 ? -17.374 -14.153 28.931 1.00 94.56 812 ILE A O 1
ATOM 6237 N N . ALA A 1 813 ? -16.447 -15.758 27.650 1.00 95.44 813 ALA A N 1
ATOM 6238 C CA . ALA A 1 813 ? -17.416 -16.789 28.003 1.00 95.44 813 ALA A CA 1
ATOM 6239 C C . ALA A 1 813 ? -17.429 -17.062 29.516 1.00 95.44 813 ALA A C 1
ATOM 6241 O O . ALA A 1 813 ? -18.499 -17.124 30.123 1.00 95.44 813 ALA A O 1
ATOM 6242 N N . ALA A 1 814 ? -16.253 -17.119 30.149 1.00 96.12 814 ALA A N 1
ATOM 6243 C CA . ALA A 1 814 ? -16.139 -17.304 31.590 1.00 96.12 814 ALA A CA 1
ATOM 6244 C C . ALA A 1 814 ? -16.664 -16.112 32.391 1.00 96.12 814 ALA A C 1
ATOM 6246 O O . ALA A 1 814 ? -17.290 -16.308 33.434 1.00 96.12 814 ALA A O 1
ATOM 6247 N N . GLY A 1 815 ? -16.455 -14.882 31.913 1.00 96.06 815 GLY A N 1
ATOM 6248 C CA . GLY A 1 815 ? -17.052 -13.694 32.519 1.00 96.06 815 GLY A CA 1
ATOM 6249 C C . GLY A 1 815 ? -18.581 -13.758 32.489 1.00 96.06 815 GLY A C 1
ATOM 6250 O O . GLY A 1 815 ? -19.224 -13.555 33.519 1.00 96.06 815 GLY A O 1
ATOM 6251 N N . CYS A 1 816 ? -19.158 -14.151 31.348 1.00 96.62 816 CYS A N 1
ATOM 6252 C CA . CYS A 1 816 ? -20.601 -14.347 31.197 1.00 96.62 816 CYS A CA 1
ATOM 6253 C C . CYS A 1 816 ? -21.133 -15.432 32.147 1.00 96.62 816 CYS A C 1
ATOM 6255 O O . CYS A 1 816 ? -22.099 -15.192 32.872 1.00 96.62 816 CYS A O 1
ATOM 6257 N N . ALA A 1 817 ? -20.486 -16.602 32.178 1.00 96.50 817 ALA A N 1
ATOM 6258 C CA . ALA A 1 817 ? -20.864 -17.720 33.044 1.00 96.50 817 ALA A CA 1
ATOM 6259 C C . ALA A 1 817 ? -20.782 -17.350 34.533 1.00 96.50 817 ALA A C 1
ATOM 6261 O O . ALA A 1 817 ? -21.702 -17.634 35.298 1.00 96.50 817 ALA A O 1
ATOM 6262 N N . THR A 1 818 ? -19.732 -16.624 34.926 1.00 97.00 818 THR A N 1
ATOM 6263 C CA . THR A 1 818 ? -19.548 -16.149 36.303 1.00 97.00 818 THR A CA 1
ATOM 6264 C C . THR A 1 818 ? -20.683 -15.218 36.728 1.00 97.00 818 THR A C 1
ATOM 6266 O O . THR A 1 818 ? -21.229 -15.381 37.818 1.00 97.00 818 THR A O 1
ATOM 6269 N N . LEU A 1 819 ? -21.073 -14.256 35.882 1.00 96.75 819 LEU A N 1
ATOM 6270 C CA . LEU A 1 819 ? -22.178 -13.347 36.206 1.00 96.75 819 LEU A CA 1
ATOM 6271 C C . LEU A 1 819 ? -23.525 -14.070 36.271 1.00 96.75 819 LEU A C 1
ATOM 6273 O O . LEU A 1 819 ? -24.310 -13.795 37.177 1.00 96.75 819 LEU A O 1
ATOM 6277 N N . LEU A 1 820 ? -23.782 -14.999 35.346 1.00 96.75 820 LEU A N 1
ATOM 6278 C CA . LEU A 1 820 ? -24.988 -15.829 35.358 1.00 96.75 820 LEU A CA 1
ATOM 6279 C C . LEU A 1 820 ? -25.096 -16.637 36.655 1.00 96.75 820 LEU A C 1
ATOM 6281 O O . LEU A 1 820 ? -26.150 -16.645 37.288 1.00 96.75 820 LEU A O 1
ATOM 6285 N N . GLU A 1 821 ? -23.998 -17.246 37.101 1.00 96.56 821 GLU A N 1
ATOM 6286 C CA . GLU A 1 821 ? -23.985 -18.026 38.337 1.00 96.56 821 GLU A CA 1
ATOM 6287 C C . GLU A 1 821 ? -24.168 -17.157 39.590 1.00 96.56 821 GLU A C 1
ATOM 6289 O O . GLU A 1 821 ? -24.941 -17.528 40.478 1.00 96.56 821 GLU A O 1
ATOM 6294 N N . ILE A 1 822 ? -23.541 -15.974 39.636 1.00 95.38 822 ILE A N 1
ATOM 6295 C CA . ILE A 1 822 ? -23.741 -14.982 40.709 1.00 95.38 822 ILE A CA 1
ATOM 6296 C C . ILE A 1 822 ? -25.206 -14.527 40.776 1.00 95.38 822 ILE A C 1
ATOM 6298 O O . ILE A 1 822 ? -25.745 -14.365 41.869 1.00 95.38 822 ILE A O 1
ATOM 6302 N N . ALA A 1 823 ? -25.850 -14.331 39.623 1.00 94.88 823 ALA A N 1
ATOM 6303 C CA . ALA A 1 823 ? -27.260 -13.954 39.530 1.00 94.88 823 ALA A CA 1
ATOM 6304 C C . ALA A 1 823 ? -28.224 -15.147 39.693 1.00 94.88 823 ALA A C 1
ATOM 6306 O O . ALA A 1 823 ? -29.440 -14.960 39.680 1.00 94.88 823 ALA A O 1
ATOM 6307 N N . HIS A 1 824 ? -27.702 -16.369 39.847 1.00 95.50 824 HIS A N 1
ATOM 6308 C CA . HIS A 1 824 ? -28.476 -17.612 39.895 1.00 95.50 824 HIS A CA 1
ATOM 6309 C C . HIS A 1 824 ? -29.393 -17.813 38.674 1.00 95.50 824 HIS A C 1
ATOM 6311 O O . HIS A 1 824 ? -30.528 -18.276 38.806 1.00 95.50 824 HIS A O 1
ATOM 6317 N N . LEU A 1 825 ? -28.893 -17.469 37.486 1.00 95.50 825 LEU A N 1
ATOM 6318 C CA . LEU A 1 825 ? -29.579 -17.621 36.205 1.00 95.50 825 LEU A CA 1
ATOM 6319 C C . LEU A 1 825 ? -28.883 -18.678 35.346 1.00 95.50 825 LEU A C 1
ATOM 6321 O O . LEU A 1 825 ? -27.655 -18.744 35.287 1.00 95.50 825 LEU A O 1
ATOM 6325 N N . ALA A 1 826 ? -29.664 -19.484 34.635 1.00 94.81 826 ALA A N 1
ATOM 6326 C CA . ALA A 1 826 ? -29.151 -20.312 33.553 1.00 94.81 826 ALA A CA 1
ATOM 6327 C C . ALA A 1 826 ? -29.093 -19.496 32.246 1.00 94.81 826 ALA A C 1
ATOM 6329 O O . ALA A 1 826 ? -29.867 -18.553 32.076 1.00 94.81 826 ALA A O 1
ATOM 6330 N N . PRO A 1 827 ? -28.263 -19.879 31.255 1.00 93.88 827 PRO A N 1
ATOM 6331 C CA . PRO A 1 827 ? -28.276 -19.236 29.936 1.00 93.88 827 PRO A CA 1
ATOM 6332 C C . PRO A 1 827 ? -29.669 -19.189 29.289 1.00 93.88 827 PRO A C 1
ATOM 6334 O O . PRO A 1 827 ? -30.013 -18.212 28.636 1.00 93.88 827 PRO A O 1
ATOM 6337 N N . ALA A 1 828 ? -30.498 -20.215 29.519 1.00 93.44 828 ALA A N 1
ATOM 6338 C CA . ALA A 1 828 ? -31.869 -20.288 29.013 1.00 93.44 828 ALA A CA 1
ATOM 6339 C C . ALA A 1 828 ? -32.838 -19.274 29.656 1.00 93.44 828 ALA A C 1
ATOM 6341 O O . ALA A 1 828 ? -33.929 -19.070 29.128 1.00 93.44 828 ALA A O 1
ATOM 6342 N N . ASP A 1 829 ? -32.463 -18.650 30.779 1.00 94.44 829 ASP A N 1
ATOM 6343 C CA . ASP A 1 829 ? -33.249 -17.593 31.425 1.00 94.44 829 ASP A CA 1
ATOM 6344 C C . ASP A 1 829 ? -33.008 -16.208 30.803 1.00 94.44 829 ASP A C 1
ATOM 6346 O O . ASP A 1 829 ? -33.709 -15.256 31.158 1.00 94.44 829 ASP A O 1
ATOM 6350 N N . LEU A 1 830 ? -32.013 -16.076 29.916 1.00 94.75 830 LEU A N 1
ATOM 6351 C CA . LEU A 1 830 ? -31.739 -14.836 29.198 1.00 94.75 830 LEU A CA 1
ATOM 6352 C C . LEU A 1 830 ? -32.811 -14.585 28.139 1.00 94.75 830 LEU A C 1
ATOM 6354 O O . LEU A 1 830 ? -33.141 -15.449 27.331 1.00 94.75 830 LEU A O 1
ATOM 6358 N N . GLU A 1 831 ? -33.314 -13.357 28.113 1.00 94.38 831 GLU A N 1
ATOM 6359 C CA . GLU A 1 831 ? -34.322 -12.909 27.148 1.00 94.38 831 GLU A CA 1
ATOM 6360 C C . GLU A 1 831 ? -33.711 -12.052 26.035 1.00 94.38 831 GLU A C 1
ATOM 6362 O O . GLU A 1 831 ? -34.360 -11.787 25.021 1.00 94.38 831 GLU A O 1
ATOM 6367 N N . SER A 1 832 ? -32.485 -11.568 26.242 1.00 93.75 832 SER A N 1
ATOM 6368 C CA . SER A 1 832 ? -31.739 -10.766 25.280 1.00 93.75 832 SER A CA 1
ATOM 6369 C C . SER A 1 832 ? -30.239 -10.867 25.555 1.00 93.75 832 SER A C 1
ATOM 6371 O O . SER A 1 832 ? -29.803 -10.821 26.706 1.00 93.75 832 SER A O 1
ATOM 6373 N N . ILE A 1 833 ? -29.438 -10.930 24.497 1.00 94.62 833 ILE A N 1
ATOM 6374 C CA . ILE A 1 833 ? -27.991 -10.715 24.545 1.00 94.62 833 ILE A CA 1
ATOM 6375 C C . ILE A 1 833 ? -27.665 -9.577 23.588 1.00 94.62 833 ILE A C 1
ATOM 6377 O O . ILE A 1 833 ? -28.155 -9.552 22.463 1.00 94.62 833 ILE A O 1
ATOM 6381 N N . ILE A 1 834 ? -26.868 -8.619 24.038 1.00 92.69 834 ILE A N 1
ATOM 6382 C CA . ILE A 1 834 ? -26.475 -7.450 23.261 1.00 92.69 834 ILE A CA 1
ATOM 6383 C C . ILE A 1 834 ? -24.959 -7.440 23.165 1.00 92.69 834 ILE A C 1
ATOM 6385 O O . ILE A 1 834 ? -24.277 -7.401 24.185 1.00 92.69 834 ILE A O 1
ATOM 6389 N N . ILE A 1 835 ? -24.448 -7.481 21.941 1.00 91.25 835 ILE A N 1
ATOM 6390 C CA . ILE A 1 835 ? -23.016 -7.440 21.654 1.00 91.25 835 ILE A CA 1
ATOM 6391 C C . ILE A 1 835 ? -22.700 -6.046 21.144 1.00 91.25 835 ILE A C 1
ATOM 6393 O O . ILE A 1 835 ? -23.217 -5.658 20.101 1.00 91.25 835 ILE A O 1
ATOM 6397 N N . ALA A 1 836 ? -21.879 -5.309 21.874 1.00 87.62 836 ALA A N 1
ATOM 6398 C CA . ALA A 1 836 ? -21.432 -3.972 21.532 1.00 87.62 836 ALA A CA 1
ATOM 6399 C C . ALA A 1 836 ? -19.949 -3.953 21.139 1.00 87.62 836 ALA A C 1
ATOM 6401 O O . ALA A 1 836 ? -19.238 -4.959 21.227 1.00 87.62 836 ALA A O 1
ATOM 6402 N N . GLY A 1 837 ? -19.511 -2.784 20.678 1.00 76.81 837 GLY A N 1
ATOM 6403 C CA . GLY A 1 837 ? -18.131 -2.508 20.308 1.00 76.81 837 GLY A CA 1
ATOM 6404 C C . GLY A 1 837 ? -17.951 -2.407 18.794 1.00 76.81 837 GLY A C 1
ATOM 6405 O O . GLY A 1 837 ? -18.740 -2.924 17.998 1.00 76.81 837 GLY A O 1
ATOM 6406 N N . GLY A 1 838 ? -16.882 -1.726 18.367 1.00 66.38 838 GLY A N 1
ATOM 6407 C CA . GLY A 1 838 ? -16.585 -1.529 16.940 1.00 66.38 838 GLY A CA 1
ATOM 6408 C C . GLY A 1 838 ? -16.444 -2.847 16.165 1.00 66.38 838 GLY A C 1
ATOM 6409 O O . GLY A 1 838 ? -16.817 -2.922 14.998 1.00 66.38 838 GLY A O 1
ATOM 6410 N N . PHE A 1 839 ? -15.976 -3.896 16.843 1.00 67.19 839 PHE A N 1
ATOM 6411 C CA . PHE A 1 839 ? -15.908 -5.265 16.338 1.00 67.19 839 PHE A CA 1
ATOM 6412 C C . PHE A 1 839 ? -17.284 -5.942 16.234 1.00 67.19 839 PHE A C 1
ATOM 6414 O O . PHE A 1 839 ? -17.583 -6.597 15.236 1.00 67.19 839 PHE A O 1
ATOM 6421 N N . GLY A 1 840 ? -18.129 -5.773 17.259 1.00 58.66 840 GLY A N 1
ATOM 6422 C CA . GLY A 1 840 ? -19.394 -6.493 17.412 1.00 58.66 840 GLY A CA 1
ATOM 6423 C C . GLY A 1 840 ? -20.393 -6.250 16.280 1.00 58.66 840 GLY A C 1
ATOM 6424 O O . GLY A 1 840 ? -21.220 -7.112 16.016 1.00 58.66 840 GLY A O 1
ATOM 6425 N N . SER A 1 841 ? -20.278 -5.132 15.556 1.00 66.44 841 SER A N 1
ATOM 6426 C CA . SER A 1 841 ? -21.199 -4.757 14.466 1.00 66.44 841 SER A CA 1
ATOM 6427 C C . SER A 1 841 ? -21.286 -5.776 13.324 1.00 66.44 841 SER A C 1
ATOM 6429 O O . SER A 1 841 ? -22.325 -5.875 12.678 1.00 66.44 841 SER A O 1
ATOM 6431 N N . TYR A 1 842 ? -20.199 -6.501 13.051 1.00 71.50 842 TYR A N 1
ATOM 6432 C CA . TYR A 1 842 ? -20.084 -7.400 11.894 1.00 71.50 842 TYR A CA 1
ATOM 6433 C C . TYR A 1 842 ? -19.867 -8.859 12.300 1.00 71.50 842 TYR A C 1
ATOM 6435 O O . TYR A 1 842 ? -19.487 -9.682 11.467 1.00 71.50 842 TYR A O 1
ATOM 6443 N N . ILE A 1 843 ? -20.078 -9.180 13.578 1.00 83.94 843 ILE A N 1
ATOM 6444 C CA . ILE A 1 843 ? -19.902 -10.533 14.092 1.00 83.94 843 ILE A CA 1
ATOM 6445 C C . ILE A 1 843 ? -20.976 -11.465 13.519 1.00 83.94 843 ILE A C 1
ATOM 6447 O O . ILE A 1 843 ? -22.172 -11.174 13.593 1.00 83.94 843 ILE A O 1
ATOM 6451 N N . ASP A 1 844 ? -20.565 -12.609 12.971 1.00 90.00 844 ASP A N 1
ATOM 6452 C CA . ASP A 1 844 ? -21.514 -13.672 12.660 1.00 90.00 844 ASP A CA 1
ATOM 6453 C C . ASP A 1 844 ? -21.910 -14.397 13.954 1.00 90.00 844 ASP A C 1
ATOM 6455 O O . ASP A 1 844 ? -21.078 -14.966 14.670 1.00 90.00 844 ASP A O 1
ATOM 6459 N N . ILE A 1 845 ? -23.202 -14.342 14.280 1.00 91.81 845 ILE A N 1
ATOM 6460 C CA . ILE A 1 845 ? -23.743 -14.897 15.525 1.00 91.81 845 ILE A CA 1
ATOM 6461 C C . ILE A 1 845 ? -23.589 -16.423 15.554 1.00 91.81 845 ILE A C 1
ATOM 6463 O O . ILE A 1 845 ? -23.311 -16.987 16.616 1.00 91.81 845 ILE A O 1
ATOM 6467 N N . ALA A 1 846 ? -23.744 -17.099 14.412 1.00 92.19 846 ALA A N 1
ATOM 6468 C CA . ALA A 1 846 ? -23.605 -18.548 14.347 1.00 92.19 846 ALA A CA 1
ATOM 6469 C C . ALA A 1 846 ? -22.146 -18.957 14.577 1.00 92.19 846 ALA A C 1
ATOM 6471 O O . ALA A 1 846 ? -21.897 -19.849 15.390 1.00 92.19 846 ALA A O 1
ATOM 6472 N N . SER A 1 847 ? -21.188 -18.258 13.965 1.00 93.94 847 SER A N 1
ATOM 6473 C CA . SER A 1 847 ? -19.758 -18.471 14.202 1.00 93.94 847 SER A CA 1
ATOM 6474 C C . SER A 1 847 ? -19.364 -18.192 15.658 1.00 93.94 847 SER A C 1
ATOM 6476 O O . SER A 1 847 ? -18.662 -18.997 16.274 1.00 93.94 847 SER A O 1
ATOM 6478 N N . ALA A 1 848 ? -19.860 -17.105 16.260 1.00 93.31 848 ALA A N 1
ATOM 6479 C CA . ALA A 1 848 ? -19.581 -16.764 17.660 1.00 93.31 848 ALA A CA 1
ATOM 6480 C C . ALA A 1 848 ? -20.111 -17.823 18.648 1.00 93.31 848 ALA A C 1
ATOM 6482 O O . ALA A 1 848 ? -19.419 -18.197 19.602 1.00 93.31 848 ALA A O 1
ATOM 6483 N N . LEU A 1 849 ? -21.314 -18.352 18.402 1.00 94.06 849 LEU A N 1
ATOM 6484 C CA . LEU A 1 849 ? -21.859 -19.488 19.152 1.00 94.06 849 LEU A CA 1
ATOM 6485 C C . LEU A 1 849 ? -21.052 -20.766 18.896 1.00 94.06 849 LEU A C 1
ATOM 6487 O O . LEU A 1 849 ? -20.758 -21.500 19.838 1.00 94.06 849 LEU A O 1
ATOM 6491 N N . ARG A 1 850 ? -20.650 -21.018 17.644 1.00 93.62 850 ARG A N 1
ATOM 6492 C CA . ARG A 1 850 ? -19.913 -22.220 17.229 1.00 93.62 850 ARG A CA 1
ATOM 6493 C C . ARG A 1 850 ? -18.562 -22.353 17.916 1.00 93.62 850 ARG A C 1
ATOM 6495 O O . ARG A 1 850 ? -18.187 -23.465 18.297 1.00 93.62 850 ARG A O 1
ATOM 6502 N N . ILE A 1 851 ? -17.839 -21.244 18.070 1.00 94.44 851 ILE A N 1
ATOM 6503 C CA . ILE A 1 851 ? -16.558 -21.237 18.783 1.00 94.44 851 ILE A CA 1
ATOM 6504 C C . ILE A 1 851 ? -16.750 -21.245 20.304 1.00 94.44 851 ILE A C 1
ATOM 6506 O O . ILE A 1 851 ? -15.800 -21.524 21.028 1.00 94.44 851 ILE A O 1
ATOM 6510 N N . GLY A 1 852 ? -17.958 -20.977 20.809 1.00 93.88 852 GLY A N 1
ATOM 6511 C CA . GLY A 1 852 ? -18.249 -20.881 22.240 1.00 93.88 852 GLY A CA 1
ATOM 6512 C C . GLY A 1 852 ? -17.795 -19.559 22.863 1.00 93.88 852 GLY A C 1
ATOM 6513 O O . GLY A 1 852 ? -17.379 -19.547 24.018 1.00 93.88 852 GLY A O 1
ATOM 6514 N N . LEU A 1 853 ? -17.820 -18.465 22.093 1.00 93.94 853 LEU A N 1
ATOM 6515 C CA . LEU A 1 853 ? -17.586 -17.105 22.599 1.00 93.94 853 LEU A CA 1
ATOM 6516 C C . LEU A 1 853 ? -18.792 -16.594 23.398 1.00 93.94 853 LEU A C 1
ATOM 6518 O O . LEU A 1 853 ? -18.632 -15.863 24.372 1.00 93.94 853 LEU A O 1
ATOM 6522 N N . LEU A 1 854 ? -19.997 -16.981 22.973 1.00 93.81 854 LEU A N 1
ATOM 6523 C CA . LEU A 1 854 ? -21.264 -16.582 23.579 1.00 93.81 854 LEU A CA 1
ATOM 6524 C C . LEU A 1 854 ? -21.928 -17.773 24.289 1.00 93.81 854 LEU A C 1
ATOM 6526 O O . LEU A 1 854 ? -21.727 -18.918 23.872 1.00 93.81 854 LEU A O 1
ATOM 6530 N N . PRO A 1 855 ? -22.758 -17.531 25.322 1.00 92.62 855 PRO A N 1
ATOM 6531 C CA . PRO A 1 855 ? -23.560 -18.581 25.941 1.00 92.62 855 PRO A CA 1
ATOM 6532 C C . PRO A 1 855 ? -24.457 -19.288 24.918 1.00 92.62 855 PRO A C 1
ATOM 6534 O O . PRO A 1 855 ? -25.014 -18.651 24.026 1.00 92.62 855 PRO A O 1
ATOM 6537 N N . LYS A 1 856 ? -24.647 -20.604 25.072 1.00 90.62 856 LYS A N 1
ATOM 6538 C CA . LYS A 1 856 ? -25.534 -21.397 24.206 1.00 90.62 856 LYS A CA 1
ATOM 6539 C C . LYS A 1 856 ? -26.996 -21.014 24.443 1.00 90.62 856 LYS A C 1
ATOM 6541 O O . LYS A 1 856 ? -27.629 -21.516 25.371 1.00 90.62 856 LYS A O 1
ATOM 6546 N N . VAL A 1 857 ? -27.516 -20.137 23.594 1.00 93.88 857 VAL A N 1
ATOM 6547 C CA . VAL A 1 857 ? -28.902 -19.652 23.608 1.00 93.88 857 VAL A CA 1
ATOM 6548 C C . VAL A 1 857 ? -29.490 -19.668 22.197 1.00 93.88 857 VAL A C 1
ATOM 6550 O O . VAL A 1 857 ? -28.790 -19.946 21.223 1.00 93.88 857 VAL A O 1
ATOM 6553 N N . ASP A 1 858 ? -30.782 -19.369 22.080 1.00 91.94 858 ASP A N 1
ATOM 6554 C CA . ASP A 1 858 ? -31.424 -19.149 20.784 1.00 91.94 858 ASP A CA 1
ATOM 6555 C C . ASP A 1 858 ? -30.779 -17.934 20.074 1.00 91.94 858 ASP A C 1
ATOM 6557 O O . ASP A 1 858 ? -30.783 -16.839 20.639 1.00 91.94 858 ASP A O 1
ATOM 6561 N N . PRO A 1 859 ? -30.247 -18.067 18.843 1.00 91.56 859 PRO A N 1
ATOM 6562 C CA . PRO A 1 859 ? -29.634 -16.948 18.125 1.00 91.56 859 PRO A CA 1
ATOM 6563 C C . PRO A 1 859 ? -30.543 -15.718 17.970 1.00 91.56 859 PRO A C 1
ATOM 6565 O O . PRO A 1 859 ? -30.041 -14.603 17.855 1.00 91.56 859 PRO A O 1
ATOM 6568 N N . SER A 1 860 ? -31.870 -15.891 17.987 1.00 92.56 860 SER A N 1
ATOM 6569 C CA . SER A 1 860 ? -32.840 -14.800 17.812 1.00 92.56 860 SER A CA 1
ATOM 6570 C C . SER A 1 860 ? -32.875 -13.786 18.960 1.00 92.56 860 SER A C 1
ATOM 6572 O O . SER A 1 860 ? -33.369 -12.674 18.762 1.00 92.56 860 SER A O 1
ATOM 6574 N N . ILE A 1 861 ? -32.342 -14.131 20.140 1.00 93.44 861 ILE A N 1
ATOM 6575 C CA . ILE A 1 861 ? -32.244 -13.194 21.272 1.00 93.44 861 ILE A CA 1
ATOM 6576 C C . ILE A 1 861 ? -30.949 -12.374 21.248 1.00 93.44 861 ILE A C 1
ATOM 6578 O O . ILE A 1 861 ? -30.780 -11.484 22.082 1.00 93.44 861 ILE A O 1
ATOM 6582 N N . ILE A 1 862 ? -30.026 -12.677 20.330 1.00 92.94 862 ILE A N 1
ATOM 6583 C CA . ILE A 1 862 ? -28.717 -12.035 20.233 1.00 92.94 862 ILE A CA 1
ATOM 6584 C C . ILE A 1 862 ? -28.799 -10.881 19.235 1.00 92.94 862 ILE A C 1
ATOM 6586 O O . ILE A 1 862 ? -29.172 -11.059 18.076 1.00 92.94 862 ILE A O 1
ATOM 6590 N N . LYS A 1 863 ? -28.418 -9.684 19.679 1.00 89.38 863 LYS A N 1
ATOM 6591 C CA . LYS A 1 863 ? -28.366 -8.480 18.854 1.00 89.38 863 LYS A CA 1
ATOM 6592 C C . LYS A 1 863 ? -26.973 -7.866 18.896 1.00 89.38 863 LYS A C 1
ATOM 6594 O O . LYS A 1 863 ? -26.517 -7.434 19.949 1.00 89.38 863 LYS A O 1
ATOM 6599 N N . ALA A 1 864 ? -26.336 -7.762 17.738 1.00 86.25 864 ALA A N 1
ATOM 6600 C CA . ALA A 1 864 ? -25.178 -6.900 17.565 1.00 86.25 864 ALA A CA 1
ATOM 6601 C C . ALA A 1 864 ? -25.630 -5.434 17.494 1.00 86.25 864 ALA A C 1
ATOM 6603 O O . ALA A 1 864 ? -26.547 -5.084 16.747 1.00 86.25 864 ALA A O 1
ATOM 6604 N N . VAL A 1 865 ? -25.004 -4.581 18.293 1.00 82.25 865 VAL A N 1
ATOM 6605 C CA . VAL A 1 865 ? -25.133 -3.125 18.260 1.00 82.25 865 VAL A CA 1
ATOM 6606 C C . VAL A 1 865 ? -23.741 -2.555 18.012 1.00 82.25 865 VAL A C 1
ATOM 6608 O O . VAL A 1 865 ? -22.755 -3.108 18.483 1.00 82.25 865 VAL A O 1
ATOM 6611 N N . GLY A 1 866 ? -23.638 -1.488 17.220 1.00 80.38 866 GLY A N 1
ATOM 6612 C CA . GLY A 1 866 ? -22.336 -0.918 16.880 1.00 80.38 866 GLY A CA 1
ATOM 6613 C C . GLY A 1 866 ? -21.693 -0.147 18.028 1.00 80.38 866 GLY A C 1
ATOM 6614 O O . GLY A 1 866 ? -21.560 -0.643 19.147 1.00 80.38 866 GLY A O 1
ATOM 6615 N N . ASN A 1 867 ? -21.281 1.096 17.772 1.00 83.81 867 ASN A N 1
ATOM 6616 C CA . ASN A 1 867 ? -20.714 1.936 18.826 1.00 83.81 867 ASN A CA 1
ATOM 6617 C C . ASN A 1 867 ? -21.803 2.435 19.803 1.00 83.81 867 ASN A C 1
ATOM 6619 O O . ASN A 1 867 ? -22.279 3.572 19.708 1.00 83.81 867 ASN A O 1
ATOM 6623 N N . ALA A 1 868 ? -22.195 1.569 20.740 1.00 90.31 868 ALA A N 1
ATOM 6624 C CA . ALA A 1 868 ? -23.180 1.862 21.776 1.00 90.31 868 ALA A CA 1
ATOM 6625 C C . ALA A 1 868 ? -22.712 2.996 22.706 1.00 90.31 868 ALA A C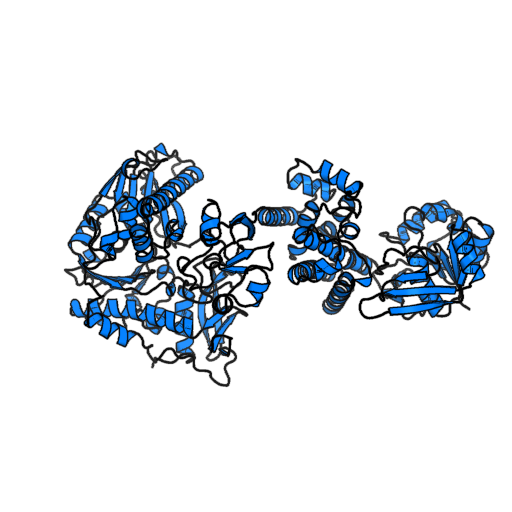 1
ATOM 6627 O O . ALA A 1 868 ? -23.506 3.877 23.034 1.00 90.31 868 ALA A O 1
ATOM 6628 N N . ALA A 1 869 ? -21.425 3.033 23.070 1.00 92.19 869 ALA A N 1
ATOM 6629 C CA . ALA A 1 869 ? -20.843 4.104 23.882 1.00 92.19 869 ALA A CA 1
ATOM 6630 C C . ALA A 1 869 ? -20.999 5.477 23.202 1.00 92.19 869 ALA A C 1
ATOM 6632 O O . ALA A 1 869 ? -21.494 6.427 23.811 1.00 92.19 869 ALA A O 1
ATOM 6633 N N . GLY A 1 870 ? -20.679 5.566 21.908 1.00 91.88 870 GLY A N 1
ATOM 6634 C CA . GLY A 1 870 ? -20.871 6.767 21.095 1.00 91.88 870 GLY A CA 1
ATOM 6635 C C . GLY A 1 870 ? -22.336 7.206 21.001 1.00 91.88 870 GLY A C 1
ATOM 6636 O O . GLY A 1 870 ? -22.630 8.398 21.132 1.00 91.88 870 GLY A O 1
ATOM 6637 N N . LYS A 1 871 ? -23.273 6.258 20.842 1.00 91.12 871 LYS A N 1
ATOM 6638 C CA . LYS A 1 871 ? -24.720 6.549 20.871 1.00 91.12 871 LYS A CA 1
ATOM 6639 C C . LYS A 1 871 ? -25.169 7.065 22.242 1.00 91.12 871 LYS A C 1
ATOM 6641 O O . LYS A 1 871 ? -25.875 8.068 22.311 1.00 91.12 871 LYS A O 1
ATOM 6646 N N . GLY A 1 872 ? -24.697 6.458 23.327 1.00 93.81 872 GLY A N 1
ATOM 6647 C CA . GLY A 1 872 ? -24.971 6.933 24.682 1.00 93.81 872 GLY A CA 1
ATOM 6648 C C . GLY A 1 872 ? -24.387 8.324 24.963 1.00 93.81 872 GLY A C 1
ATOM 6649 O O . GLY A 1 872 ? -25.051 9.155 25.579 1.00 93.81 872 GLY A O 1
ATOM 6650 N N . ALA A 1 873 ? -23.193 8.633 24.445 1.00 96.69 873 ALA A N 1
ATOM 6651 C CA . ALA A 1 873 ? -22.599 9.970 24.534 1.00 96.69 873 ALA A CA 1
ATOM 6652 C C . ALA A 1 873 ? -23.404 11.022 23.747 1.00 96.69 873 ALA A C 1
ATOM 6654 O O . ALA A 1 873 ? -23.539 12.167 24.184 1.00 96.69 873 ALA A O 1
ATOM 6655 N N . LEU A 1 874 ? -23.973 10.647 22.594 1.00 94.75 874 LEU A N 1
ATOM 6656 C CA . LEU A 1 874 ? -24.898 11.496 21.834 1.00 94.75 874 LEU A CA 1
ATOM 6657 C C . LEU A 1 874 ? -26.177 11.782 22.627 1.00 94.75 874 LEU A C 1
ATOM 6659 O O . LEU A 1 874 ? -26.628 12.928 22.679 1.00 94.75 874 LEU A O 1
ATOM 6663 N N . GLU A 1 875 ? -26.751 10.765 23.264 1.00 93.81 875 GLU A N 1
ATOM 6664 C CA . GLU A 1 875 ? -27.956 10.903 24.085 1.00 93.81 875 GLU A CA 1
ATOM 6665 C C . GLU A 1 875 ? -27.695 11.763 25.331 1.00 93.81 875 GLU A C 1
ATOM 6667 O O . GLU A 1 875 ? -28.466 12.691 25.592 1.00 93.81 875 GLU A O 1
ATOM 6672 N N . ASP A 1 876 ? -26.574 11.560 26.031 1.00 95.50 876 ASP A N 1
ATOM 6673 C CA . ASP A 1 876 ? -26.140 12.409 27.151 1.00 95.50 876 ASP A CA 1
ATOM 6674 C C . ASP A 1 876 ? -25.896 13.867 26.728 1.00 95.50 876 ASP A C 1
ATOM 6676 O O . ASP A 1 876 ? -26.274 14.816 27.431 1.00 95.50 876 ASP A O 1
ATOM 6680 N N . LEU A 1 877 ? -25.297 14.069 25.549 1.00 96.31 877 LEU A N 1
ATOM 6681 C CA . LEU A 1 877 ? -25.120 15.400 24.981 1.00 96.31 877 LEU A CA 1
ATOM 6682 C C . LEU A 1 877 ? -26.479 16.069 24.751 1.00 96.31 877 LEU A C 1
ATOM 6684 O O . LEU A 1 877 ? -26.620 17.261 25.019 1.00 96.31 877 LEU A O 1
ATOM 6688 N N . LEU A 1 878 ? -27.472 15.346 24.235 1.00 92.56 878 LEU A N 1
ATOM 6689 C CA . LEU A 1 878 ? -28.735 15.916 23.762 1.00 92.56 878 LEU A CA 1
ATOM 6690 C C . LEU A 1 878 ? -29.844 15.980 24.822 1.00 92.56 878 LEU A C 1
ATOM 6692 O O . LEU A 1 878 ? -30.778 16.773 24.650 1.00 92.56 878 LEU A O 1
ATOM 6696 N N . SER A 1 879 ? -29.756 15.197 25.899 1.00 91.50 879 SER A N 1
ATOM 6697 C CA . SER A 1 879 ? -30.832 15.027 26.878 1.00 91.50 879 SER A CA 1
ATOM 6698 C C . SER A 1 879 ? -30.332 14.978 28.325 1.00 91.50 879 SER A C 1
ATOM 6700 O O . SER A 1 879 ? -29.531 14.135 28.713 1.00 91.50 879 SER A O 1
ATOM 6702 N N . GLU A 1 880 ? -30.881 15.850 29.174 1.00 89.31 880 GLU A N 1
ATOM 6703 C CA . GLU A 1 880 ? -30.627 15.804 30.621 1.00 89.31 880 GLU A CA 1
ATOM 6704 C C . GLU A 1 880 ? -31.274 14.573 31.282 1.00 89.31 880 GLU A C 1
ATOM 6706 O O . GLU A 1 880 ? -30.790 14.078 32.298 1.00 89.31 880 GLU A O 1
ATOM 6711 N N . GLU A 1 881 ? -32.352 14.045 30.697 1.00 91.12 881 GLU A N 1
ATOM 6712 C CA . GLU A 1 881 ? -32.965 12.791 31.141 1.00 91.12 881 GLU A CA 1
ATOM 6713 C C . GLU A 1 881 ? -32.042 11.598 30.870 1.00 91.12 881 GLU A C 1
ATOM 6715 O O . GLU A 1 881 ? -31.881 10.749 31.747 1.00 91.12 881 GLU A O 1
ATOM 6720 N N . ALA A 1 882 ? -31.368 11.578 29.713 1.00 91.38 882 ALA A N 1
ATOM 6721 C CA . ALA A 1 882 ? -30.362 10.563 29.396 1.00 91.38 882 ALA A CA 1
ATOM 6722 C C . ALA A 1 882 ? -29.215 10.595 30.412 1.00 91.38 882 ALA A C 1
ATOM 6724 O O . ALA A 1 882 ? -28.887 9.566 30.999 1.00 91.38 882 ALA A O 1
ATOM 6725 N N . ARG A 1 883 ? -28.700 11.790 30.735 1.00 92.31 883 ARG A N 1
ATOM 6726 C CA . ARG A 1 883 ? -27.675 11.968 31.778 1.00 92.31 883 ARG A CA 1
ATOM 6727 C C . ARG A 1 883 ? -28.079 11.357 33.117 1.00 92.31 883 ARG A C 1
ATOM 6729 O O . ARG A 1 883 ? -27.343 10.561 33.694 1.00 92.31 883 ARG A O 1
ATOM 6736 N N . ARG A 1 884 ? -29.276 11.699 33.607 1.00 92.31 884 ARG A N 1
ATOM 6737 C CA . ARG A 1 884 ? -29.812 11.157 34.871 1.00 92.31 884 ARG A CA 1
ATOM 6738 C C . ARG A 1 884 ? -29.988 9.641 34.812 1.00 92.31 884 ARG A C 1
ATOM 6740 O O . ARG A 1 884 ? -29.852 8.966 35.827 1.00 92.31 884 ARG A O 1
ATOM 6747 N N . THR A 1 885 ? -30.299 9.116 33.633 1.00 91.94 885 THR A N 1
ATOM 6748 C CA . THR A 1 885 ? -30.491 7.686 33.402 1.00 91.94 885 THR A CA 1
ATOM 6749 C C . THR A 1 885 ? -29.169 6.923 33.436 1.00 91.94 885 THR A C 1
ATOM 6751 O O . THR A 1 885 ? -29.084 5.909 34.126 1.00 91.94 885 THR A O 1
ATOM 6754 N N . ILE A 1 886 ? -28.133 7.425 32.759 1.00 93.56 886 ILE A N 1
ATOM 6755 C CA . ILE A 1 886 ? -26.769 6.871 32.797 1.00 93.56 886 ILE A CA 1
ATOM 6756 C C . ILE A 1 886 ? -26.251 6.844 34.238 1.00 93.56 886 ILE A C 1
ATOM 6758 O O . ILE A 1 886 ? -25.731 5.831 34.705 1.00 93.56 886 ILE A O 1
ATOM 6762 N N . GLU A 1 887 ? -26.488 7.921 34.983 1.00 92.44 887 GLU A N 1
ATOM 6763 C CA . GLU A 1 887 ? -26.138 8.001 36.398 1.00 92.44 887 GLU A CA 1
ATOM 6764 C C . GLU A 1 887 ? -26.918 6.991 37.260 1.00 92.44 887 GLU A C 1
ATOM 6766 O O . GLU A 1 887 ? -26.351 6.307 38.113 1.00 92.44 887 GLU A O 1
ATOM 6771 N N . ALA A 1 888 ? -28.218 6.816 37.010 1.00 90.50 888 ALA A N 1
ATOM 6772 C CA . ALA A 1 888 ? -29.015 5.805 37.702 1.00 90.50 888 ALA A CA 1
ATOM 6773 C C . ALA A 1 888 ? -28.543 4.370 37.395 1.00 90.50 888 ALA A C 1
ATOM 6775 O O . ALA A 1 888 ? -28.589 3.512 38.280 1.00 90.50 888 ALA A O 1
ATOM 6776 N N . ILE A 1 889 ? -28.079 4.107 36.168 1.00 91.50 889 ILE A N 1
ATOM 6777 C CA . ILE A 1 889 ? -27.459 2.832 35.780 1.00 91.50 889 ILE A CA 1
ATOM 6778 C C . ILE A 1 889 ? -26.170 2.619 36.579 1.00 91.50 889 ILE A C 1
ATOM 6780 O O . ILE A 1 889 ? -26.012 1.556 37.179 1.00 91.50 889 ILE A O 1
ATOM 6784 N N . ARG A 1 890 ? -25.301 3.636 36.666 1.00 91.50 890 ARG A N 1
ATOM 6785 C CA . ARG A 1 890 ? -24.065 3.599 37.467 1.00 91.50 890 ARG A CA 1
ATOM 6786 C C . ARG A 1 890 ? -24.341 3.225 38.923 1.00 91.50 890 ARG A C 1
ATOM 6788 O O . ARG A 1 890 ? -23.666 2.362 39.470 1.00 91.50 890 ARG A O 1
ATOM 6795 N N . VAL A 1 891 ? -25.349 3.841 39.544 1.00 89.50 891 VAL A N 1
ATOM 6796 C CA . VAL A 1 891 ? -25.713 3.594 40.954 1.00 89.50 891 VAL A CA 1
ATOM 6797 C C . VAL A 1 891 ? -26.265 2.181 41.183 1.00 89.50 891 VAL A C 1
ATOM 6799 O O . VAL A 1 891 ? -26.081 1.621 42.262 1.00 89.50 891 VAL A O 1
ATOM 6802 N N . LYS A 1 892 ? -26.938 1.590 40.189 1.00 89.69 892 LYS A N 1
ATOM 6803 C CA . LYS A 1 892 ? -27.452 0.209 40.257 1.00 89.69 892 LYS A CA 1
ATOM 6804 C C . LYS A 1 892 ? -26.411 -0.856 39.906 1.00 89.69 892 LYS A C 1
ATOM 6806 O O . LYS A 1 892 ? -26.693 -2.043 40.074 1.00 89.69 892 LYS A O 1
ATOM 6811 N N . ALA A 1 893 ? -25.256 -0.451 39.385 1.00 92.56 893 ALA A N 1
ATOM 6812 C CA . ALA A 1 893 ? -24.212 -1.366 38.969 1.00 92.56 893 ALA A CA 1
ATOM 6813 C C . ALA A 1 893 ? -23.454 -1.932 40.175 1.00 92.56 893 ALA A C 1
ATOM 6815 O O . ALA A 1 893 ? -22.999 -1.204 41.056 1.00 92.56 893 ALA A O 1
ATOM 6816 N N . CYS A 1 894 ? -23.291 -3.249 40.191 1.00 93.31 894 CYS A N 1
ATOM 6817 C CA . CYS A 1 894 ? -22.499 -3.990 41.156 1.00 93.31 894 CYS A CA 1
ATOM 6818 C C . CYS A 1 894 ? -21.331 -4.640 40.413 1.00 93.31 894 CYS A C 1
ATOM 6820 O O . CYS A 1 894 ? -21.531 -5.560 39.620 1.00 93.31 894 CYS A O 1
ATOM 6822 N N . TYR A 1 895 ? -20.119 -4.133 40.641 1.00 93.50 895 TYR A N 1
ATOM 6823 C CA . TYR A 1 895 ? -18.905 -4.670 40.033 1.00 93.50 895 TYR A CA 1
ATOM 6824 C C . TYR A 1 895 ? -18.394 -5.900 40.795 1.00 93.50 895 TYR A C 1
ATOM 6826 O O . TYR A 1 895 ? -18.245 -5.857 42.018 1.00 93.50 895 TYR A O 1
ATOM 6834 N N . HIS A 1 896 ? -18.083 -6.965 40.057 1.00 93.56 896 HIS A N 1
ATOM 6835 C CA . HIS A 1 896 ? -17.521 -8.217 40.560 1.00 93.56 896 HIS A CA 1
ATOM 6836 C C . HIS A 1 896 ? -16.079 -8.369 40.074 1.00 93.56 896 HIS A C 1
ATOM 6838 O O . HIS A 1 896 ? -15.822 -8.445 38.874 1.00 93.56 896 HIS A O 1
ATOM 6844 N N . GLU A 1 897 ? -15.138 -8.425 41.016 1.00 90.31 897 GLU A N 1
ATOM 6845 C CA . GLU A 1 897 ? -13.708 -8.545 40.723 1.00 90.31 897 GLU A CA 1
ATOM 6846 C C . GLU A 1 897 ? -13.339 -9.983 40.325 1.00 90.31 897 GLU A C 1
ATOM 6848 O O . GLU A 1 897 ? -13.420 -10.906 41.141 1.00 90.31 897 GLU A O 1
ATOM 6853 N N . LEU A 1 898 ? -12.913 -10.179 39.073 1.00 90.19 898 LEU A N 1
ATOM 6854 C CA . LEU A 1 898 ? -12.617 -11.509 38.530 1.00 90.19 898 LEU A CA 1
ATOM 6855 C C . LEU A 1 898 ? -11.215 -12.013 38.894 1.00 90.19 898 LEU A C 1
ATOM 6857 O O . LEU A 1 898 ? -11.026 -13.223 39.015 1.00 90.19 898 LEU A O 1
ATOM 6861 N N . SER A 1 899 ? -10.238 -11.125 39.112 1.00 83.81 899 SER A N 1
ATOM 6862 C CA . SER A 1 899 ? -8.826 -11.510 39.311 1.00 83.81 899 SER A CA 1
ATOM 6863 C C . SER A 1 899 ? -8.585 -12.408 40.530 1.00 83.81 899 SER A C 1
ATOM 6865 O O . SER A 1 899 ? -7.651 -13.210 40.541 1.00 83.81 899 SER A O 1
ATOM 6867 N N . THR A 1 900 ? -9.444 -12.307 41.547 1.00 84.81 900 THR A N 1
ATOM 6868 C CA . THR A 1 900 ? -9.388 -13.120 42.774 1.00 84.81 900 THR A CA 1
ATOM 6869 C C . THR A 1 900 ? -10.513 -14.157 42.864 1.00 84.81 900 THR A C 1
ATOM 6871 O O . THR A 1 900 ? -10.614 -14.882 43.857 1.00 84.81 900 THR A O 1
ATOM 6874 N N . SER A 1 901 ? -11.348 -14.265 41.827 1.00 90.62 901 SER A N 1
ATOM 6875 C CA . SER A 1 901 ? -12.501 -15.161 41.796 1.00 90.62 901 SER A CA 1
ATOM 6876 C C . SER A 1 901 ? -12.094 -16.575 41.377 1.00 90.62 901 SER A C 1
ATOM 6878 O O . SER A 1 901 ? -11.777 -16.837 40.216 1.00 90.62 901 SER A O 1
ATOM 6880 N N . GLN A 1 902 ? -12.162 -17.522 42.319 1.00 92.94 902 GLN A N 1
ATOM 6881 C CA . GLN A 1 902 ? -12.007 -18.952 42.011 1.00 92.94 902 GLN A CA 1
ATOM 6882 C C . GLN A 1 902 ? -13.084 -19.441 41.035 1.00 92.94 902 GLN A C 1
ATOM 6884 O O . GLN A 1 902 ? -12.823 -20.326 40.224 1.00 92.94 902 GLN A O 1
ATOM 6889 N N . LEU A 1 903 ? -14.273 -18.831 41.091 1.00 94.06 903 LEU A N 1
ATOM 6890 C CA . LEU A 1 903 ? -15.381 -19.156 40.205 1.00 94.06 903 LEU A CA 1
ATOM 6891 C C . LEU A 1 903 ? -15.051 -18.821 38.748 1.00 94.06 903 LEU A C 1
ATOM 6893 O O . LEU A 1 903 ? -15.215 -19.656 37.864 1.00 94.06 903 LEU A O 1
ATOM 6897 N N . PHE A 1 904 ? -14.501 -17.629 38.514 1.00 95.06 904 PHE A N 1
ATOM 6898 C CA . PHE A 1 904 ? -14.058 -17.222 37.184 1.00 95.06 904 PHE A CA 1
ATOM 6899 C C . PHE A 1 904 ? -12.942 -18.123 36.656 1.00 95.06 904 PHE A C 1
ATOM 6901 O O . PHE A 1 904 ? -12.991 -18.538 35.504 1.00 95.06 904 PHE A O 1
ATOM 6908 N N . GLN A 1 905 ? -11.953 -18.464 37.491 1.00 93.62 905 GLN A N 1
ATOM 6909 C CA . GLN A 1 905 ? -10.859 -19.353 37.083 1.00 93.62 905 GLN A CA 1
ATOM 6910 C C . GLN A 1 905 ? -11.362 -20.736 36.658 1.00 93.62 905 GLN A C 1
ATOM 6912 O O . GLN A 1 905 ? -10.848 -21.300 35.693 1.00 93.62 905 GLN A O 1
ATOM 6917 N N . HIS A 1 906 ? -12.367 -21.270 37.355 1.00 95.19 906 HIS A N 1
ATOM 6918 C CA . HIS A 1 906 ? -13.001 -22.531 36.988 1.00 95.19 906 HIS A CA 1
ATOM 6919 C C . HIS A 1 906 ? -13.668 -22.436 35.610 1.00 95.19 906 HIS A C 1
ATOM 6921 O O . HIS A 1 906 ? -13.285 -23.181 34.708 1.00 95.19 906 HIS A O 1
ATOM 6927 N N . HIS A 1 907 ? -14.553 -21.452 35.416 1.00 95.75 907 HIS A N 1
ATOM 6928 C CA . HIS A 1 907 ? -15.220 -21.211 34.130 1.00 95.75 907 HIS A CA 1
ATOM 6929 C C . HIS A 1 907 ? -14.227 -20.932 32.995 1.00 95.75 907 HIS A C 1
ATOM 6931 O O . HIS A 1 907 ? -14.406 -21.409 31.878 1.00 95.75 907 HIS A O 1
ATOM 6937 N N . TYR A 1 908 ? -13.140 -20.208 33.268 1.00 94.75 908 TYR A N 1
ATOM 6938 C CA . TYR A 1 908 ? -12.094 -19.924 32.283 1.00 94.75 908 TYR A CA 1
ATOM 6939 C C . TYR A 1 908 ? -11.437 -21.203 31.770 1.00 94.75 908 TYR A C 1
ATOM 6941 O O . TYR A 1 908 ? -11.250 -21.357 30.565 1.00 94.75 908 TYR A O 1
ATOM 6949 N N . ILE A 1 909 ? -11.125 -22.142 32.669 1.00 93.38 909 ILE A N 1
ATOM 6950 C CA . ILE A 1 909 ? -10.541 -23.433 32.293 1.00 93.38 909 ILE A CA 1
ATOM 6951 C C . ILE A 1 909 ? -11.524 -24.260 31.463 1.00 93.38 909 ILE A C 1
ATOM 6953 O O . ILE A 1 909 ? -11.114 -24.847 30.463 1.00 93.38 909 ILE A O 1
ATOM 6957 N N . GLU A 1 910 ? -12.803 -24.281 31.838 1.00 92.25 910 GLU A N 1
ATOM 6958 C CA . GLU A 1 910 ? -13.836 -25.016 31.098 1.00 92.25 910 GLU A CA 1
ATOM 6959 C C . GLU A 1 910 ? -14.049 -24.454 29.687 1.00 92.25 910 GLU A C 1
ATOM 6961 O O . GLU A 1 910 ? -14.119 -25.209 28.716 1.00 92.25 910 GLU A O 1
ATOM 6966 N N . HIS A 1 911 ? -14.066 -23.128 29.546 1.00 93.94 911 HIS A N 1
ATOM 6967 C CA . HIS A 1 911 ? -14.314 -22.460 28.268 1.00 93.94 911 HIS A CA 1
ATOM 6968 C C . HIS A 1 911 ? -13.089 -22.358 27.339 1.00 93.94 911 HIS A C 1
ATOM 6970 O O . HIS A 1 911 ? -13.238 -21.902 26.199 1.00 93.94 911 HIS A O 1
ATOM 6976 N N . MET A 1 912 ? -11.898 -22.810 27.763 1.00 92.00 912 MET A N 1
ATOM 6977 C CA . MET A 1 912 ? -10.725 -22.920 26.877 1.00 92.00 912 MET A CA 1
ATOM 6978 C C . MET A 1 912 ? -10.935 -23.928 25.739 1.00 92.00 912 MET A C 1
ATOM 6980 O O . MET A 1 912 ? -10.406 -23.729 24.644 1.00 92.00 912 MET A O 1
ATOM 6984 N N . MET A 1 913 ? -11.696 -24.994 25.987 1.00 91.69 913 MET A N 1
ATOM 6985 C CA . MET A 1 913 ? -11.966 -26.037 24.997 1.00 91.69 913 MET A CA 1
ATOM 6986 C C . MET A 1 913 ? -12.991 -25.546 23.969 1.00 91.69 913 MET A C 1
ATOM 6988 O O . MET A 1 913 ? -13.900 -24.775 24.293 1.00 91.69 913 MET A O 1
ATOM 6992 N N . PHE A 1 914 ? -12.860 -25.960 22.712 1.00 90.75 914 PHE A N 1
ATOM 6993 C CA . PHE A 1 914 ? -13.912 -25.773 21.713 1.00 90.75 914 PHE A CA 1
ATOM 6994 C C . PHE A 1 914 ? -14.972 -26.863 21.853 1.00 90.75 914 PHE A C 1
ATOM 6996 O O . PHE A 1 914 ? -14.670 -27.993 22.223 1.00 90.75 914 PHE A O 1
ATOM 7003 N N . ASP A 1 915 ? -16.224 -26.536 21.540 1.00 79.38 915 ASP A N 1
ATOM 7004 C CA . ASP A 1 915 ? -17.261 -27.558 21.460 1.00 79.38 915 ASP A CA 1
ATOM 7005 C C . ASP A 1 915 ? -16.995 -28.473 20.260 1.00 79.38 915 ASP A C 1
ATOM 7007 O O . ASP A 1 915 ? -16.845 -27.990 19.133 1.00 79.38 915 ASP A O 1
ATOM 7011 N N . GLU A 1 916 ? -17.008 -29.791 20.479 1.00 63.69 916 GLU A N 1
ATOM 7012 C CA . GLU A 1 916 ? -16.802 -30.781 19.409 1.00 63.69 916 GLU A CA 1
ATOM 7013 C C . GLU A 1 916 ? -17.848 -30.659 18.286 1.00 63.69 916 GLU A C 1
ATOM 7015 O O . GLU A 1 916 ? -17.561 -30.986 17.136 1.00 63.69 916 GLU A O 1
ATOM 7020 N N . GLY A 1 917 ? -19.025 -30.090 18.576 1.00 57.53 917 GLY A N 1
ATOM 7021 C CA . GLY A 1 917 ? -20.164 -30.100 17.659 1.00 57.53 917 GLY A CA 1
ATOM 7022 C C . GLY A 1 917 ? -20.700 -31.528 17.490 1.00 57.53 917 GLY A C 1
ATOM 7023 O O . GLY A 1 917 ? -19.943 -32.492 17.438 1.00 57.53 917 GLY A O 1
ATOM 7024 N N . VAL A 1 918 ? -22.023 -31.687 17.463 1.00 36.47 918 VAL A N 1
ATOM 7025 C CA . VAL A 1 918 ? -22.654 -33.005 17.248 1.00 36.47 918 VAL A CA 1
ATOM 7026 C C . VAL A 1 918 ? -22.661 -33.351 15.766 1.00 36.47 918 VAL A C 1
ATOM 7028 O O . VAL A 1 918 ? -23.031 -32.455 14.974 1.00 36.47 918 VAL A O 1
#

Foldseek 3Di:
DAEEEEEDCDQCSQQADLQQQQVVPHQYEYEDQPVVVQVVCAVVQWFWEFADFPPDTDIDIRHNYHYDNNVPLVVVLVRLLRHLEYEYDPEPVCLLVCLLSVLVSLVVSCVVCVPRAYEYEYPYPDDPSQVVSCVSNVVNHPPPDDCLVRYQDKYWQDLWAFADDDPDPPRYGYTHPQHAIEIALRSDPDPDDPGPNYDHAPPVVLSNLLCFAQQLLLLQLLLLLLCVQPVPFFASLVSCVDPVSVVLSLVLNLLLLVLSCVVCVPRDDSVRSNVVNVVSSSVSNTVRRVDTSQVSNPPQLVQLACVGHQNVSCVSCVVPPGDNLSSLLSSLSSLVDAHAPPVRHHDPNVVVLNVVCPPHDPLVNSCSSHVHDSVPRDPVSVVSNVVSNVVVPPFQDWFAFQAPDFLLLRCVVPPPFDFDDLQLLPLQQLLSKKAFSPDQDFDDDVSNCVQPNPVVVNRRIDNSSPTGDHHGDITRIGRDPLGTPPFDLPQDDPPPVDPDDDDDDDQAQAKEWFWEDELFKIKIFIARQVVLDTPDMGMGTQQLSNQPNDLLSLLVQVVPDVCSLVVLLCRRLVVVLVRVVVSCVVNVHQLARHAEYEYKYALSRVCSQQSHRLNCCNDPVRFGPDQAKDWDACVSSVRPSGRRHTYIYHGFAGSGTILLNLLLVLLVVVLVVQFFEWEWEDACKTWIWTDLSFFIEIEIFRLGHLLQQRNWSQGHHLDFQAFQAKDDPDLQDIDTATVVRDHHRGHHNQRLLRVLLRCLVNVQAAQLLDGDDDVPHPQWDQDPQGIWGDPDDPYTGDSSSSQSNLSNLLRQLLSVVLRCVVSVHDPASGQAYEYEESSQQRHDLVSCVQQNSDHPYDSVRYYYDGSSSSSSSSCVRNDPVSSVSSNVNSVSYDYDYLPPDPSSVVSSVVSSTGDSDD

pLDDT: mean 86.23, std 13.57, range [26.73, 98.38]

Sequence (918 aa):
MKRLVQWGAGNIGRSFIGQIFARNGYDVVFIDIDTTLVNLLNERRSYTVEIVSDTVQETIEVQNVSAVDGTNQAAVISAIVHADVLSVSVGKTVLPKIAPLLAQAIVERYLHYPSYPLDVIIAENIHDGAAQLASFLYPHMPQGFLLSGYVGLVETSIGKMVPIQTSGDPLIMRAEPFNTLIVDRLGFKNQIPECKEIEAVSPIAAYVDRKLFIHNLGHAAAAYFGYRRYPQEPMLARVLEDPVVFEAVRSAMRQSRDGLLTLYPDAFTASSLDTYIEDLLQRFANHALGDTVFRIGRDLPRKLRHDDRLMGIMLAISNVNLPFDHIARAYINALLFAAKDEQGNLFVRDREFLEKIEGKSFEETVVLASGLSSDSIPSVIMQTLRRIHDESKVNGLEITGDGHRTLMELMFDHHDITVNAPCGANGLCGKCLVRCTDTIQLCYNDDDARLISTARLHAGYRLACRTVLPAGYVATVEVPKDFRDSHKVVASFDEDDTIQSSVEDGLGSAYGCAIDIGTTTVVVYLVDLDRKKIVGYRTALNNQKRWGADVISRIQHVAEHPSGLIDLQKAIIGQLDHMIGLLCETHHIPKSKVVRISAVGNPTMIHLVVGADPIAIASAPFTCAFTDEKLLDGNDIRFSQFPKARIHLPGFVSAYIGSDVTAGIHSCAFTFTGKRTLYIDIGTNGEIALWDGQVLHCCSSAAGPAFEGANIICGTGAIEGAIDKLWKTNDVSFAYSTLNSASPIGICGSGIIDCMALLLDLRLVDETGAMVSKDDSSLIRNGENGSEFVLDSDIVFTNRDVREVQLAKAAIAAGCATLLEIAHLAPADLESIIIAGGFGSYIDIASALRIGLLPKVDPSIIKAVGNAAGKGALEDLLSEEARRTIEAIRVKACYHELSTSQLFQHHYIEHMMFDEGV